Protein AF-0000000066527521 (afdb_homodimer)

Sequence (1326 aa):
MAANWGLRGKSVVALLLACALALVPAVLLGWRAMDDIRTHFGLAYAKNFTLLHRQKILAPVSRELALSRRFAESVVTRDWLLKEDDPARRALFFREAEGYRGDFRDHAYFIIASGSHHYYFNDGRQPYSERPRYTLEAGDPEDAWYFNTLRNSAAYNINVNVDSKLNLTKVWFNLVIRDQGRPIGLAGSGLDLSGFLDDFIIAREPGVTPMIVGDDGAIQAHPDRRLIAYSSAAGGASERHRVFDLLDQPEQRDALREAMRLARAKAGSVHCLWAGLDGRQQLFAVAYIPQLRWYVLTAVDLHAAQVLDNRWLWPLAGTFLLLLVALLLGFAYAVERLLLRPLRSLKRSAKAIAAGRYDTPLPLARQDEIGSLSKAFASMADQVRRHTAELEDKVQERTQALEEANREMAAAQKKIGDSLDYASLIQRAILPDRQLSATLGEHHFILWKPRDVVGGDFYVYREQADGYLIGVVDCAGHGVPGALMTMLARAAIDHAIEAVGSRDPAAILGETDQAMRSMLSQEQIPQALATNMDAGLVWVDRRRRQLAFAGAKISLYASDGEEVQELKGARRAIGDKRRGDYRNIEVPLAPGWTFYLSTDGFLDQAGGEHGFGFGSRRFADMLRDHARQPLPEQAEAFVATLAEYQGEHPQRDDITILSFRFDMAANWGLRGKSVVALLLACALALVPAVLLGWRAMDDIRTHFGLAYAKNFTLLHRQKILAPVSRELALSRRFAESVVTRDWLLKEDDPARRALFFREAEGYRGDFRDHAYFIIASGSHHYYFNDGRQPYSERPRYTLEAGDPEDAWYFNTLRNSAAYNINVNVDSKLNLTKVWFNLVIRDQGRPIGLAGSGLDLSGFLDDFIIAREPGVTPMIVGDDGAIQAHPDRRLIAYSSAAGGASERHRVFDLLDQPEQRDALREAMRLARAKAGSVHCLWAGLDGRQQLFAVAYIPQLRWYVLTAVDLHAAQVLDNRWLWPLAGTFLLLLVALLLGFAYAVERLLLRPLRSLKRSAKAIAAGRYDTPLPLARQDEIGSLSKAFASMADQVRRHTAELEDKVQERTQALEEANREMAAAQKKIGDSLDYASLIQRAILPDRQLSATLGEHHFILWKPRDVVGGDFYVYREQADGYLIGVVDCAGHGVPGALMTMLARAAIDHAIEAVGSRDPAAILGETDQAMRSMLSQEQIPQALATNMDAGLVWVDRRRRQLAFAGAKISLYASDGEEVQELKGARRAIGDKRRGDYRNIEVPLAPGWTFYLSTDGFLDQAGGEHGFGFGSRRFADMLRDHARQPLPEQAEAFVATLAEYQGEHPQRDDITILSFRFD

Structure (mmCIF, N/CA/C/O backbone):
data_AF-0000000066527521-model_v1
#
loop_
_entity.id
_entity.type
_entity.pdbx_description
1 polymer 'HAMP domain-containing protein'
#
loop_
_atom_site.group_PDB
_atom_site.id
_atom_site.type_symbol
_atom_site.label_atom_id
_atom_site.label_alt_id
_atom_site.label_comp_id
_atom_site.label_asym_id
_atom_site.label_entity_id
_atom_site.label_seq_id
_atom_site.pdbx_PDB_ins_code
_atom_site.Cartn_x
_atom_site.Cartn_y
_atom_site.Cartn_z
_atom_site.occupancy
_atom_site.B_iso_or_equiv
_atom_site.auth_seq_id
_atom_site.auth_comp_id
_atom_site.auth_asym_id
_atom_site.auth_atom_id
_atom_site.pdbx_PDB_model_num
ATOM 1 N N . MET A 1 1 ? -23.25 -6.668 -6.555 1 26.27 1 MET A N 1
ATOM 2 C CA . MET A 1 1 ? -22.812 -6.645 -5.16 1 26.27 1 MET A CA 1
ATOM 3 C C . MET A 1 1 ? -21.297 -6.805 -5.062 1 26.27 1 MET A C 1
ATOM 5 O O . MET A 1 1 ? -20.781 -7.906 -5.219 1 26.27 1 MET A O 1
ATOM 9 N N . ALA A 1 2 ? -20.688 -5.848 -5.586 1 41.28 2 ALA A N 1
ATOM 10 C CA . ALA A 1 2 ? -19.234 -5.809 -5.676 1 41.28 2 ALA A CA 1
ATOM 11 C C . ALA A 1 2 ? -18.594 -6.129 -4.328 1 41.28 2 ALA A C 1
ATOM 13 O O . ALA A 1 2 ? -18.797 -5.402 -3.35 1 41.28 2 ALA A O 1
ATOM 14 N N . ALA A 1 3 ? -18.391 -7.305 -4.109 1 44.97 3 ALA A N 1
ATOM 15 C CA . ALA A 1 3 ? -17.859 -7.855 -2.859 1 44.97 3 ALA A CA 1
ATOM 16 C C . ALA A 1 3 ? -16.719 -7 -2.316 1 44.97 3 ALA A C 1
ATOM 18 O O . ALA A 1 3 ? -15.805 -6.641 -3.057 1 44.97 3 ALA A O 1
ATOM 19 N N . ASN A 1 4 ? -16.766 -6.215 -1.485 1 54.5 4 ASN A N 1
ATOM 20 C CA . ASN A 1 4 ? -15.945 -5.344 -0.662 1 54.5 4 ASN A CA 1
ATOM 21 C C . ASN A 1 4 ? -14.656 -6.035 -0.229 1 54.5 4 ASN A C 1
ATOM 23 O O . ASN A 1 4 ? -14.555 -6.512 0.902 1 54.5 4 ASN A O 1
ATOM 27 N N . TRP A 1 5 ? -13.891 -6.637 -1.11 1 66.5 5 TRP A N 1
ATOM 28 C CA . TRP A 1 5 ? -12.734 -7.41 -0.68 1 66.5 5 TRP A CA 1
ATOM 29 C C . TRP A 1 5 ? -11.539 -6.5 -0.427 1 66.5 5 TRP A C 1
ATOM 31 O O . TRP A 1 5 ? -11.375 -5.473 -1.09 1 66.5 5 TRP A O 1
ATOM 41 N N . GLY A 1 6 ? -10.914 -6.578 0.717 1 75.19 6 GLY A N 1
ATOM 42 C CA . GLY A 1 6 ? -9.68 -5.898 1.059 1 75.19 6 GLY A CA 1
ATOM 43 C C . GLY A 1 6 ? -8.547 -6.199 0.092 1 75.19 6 GLY A C 1
ATOM 44 O O . GLY A 1 6 ? -8.719 -6.965 -0.859 1 75.19 6 GLY A O 1
ATOM 45 N N . LEU A 1 7 ? -7.508 -5.461 0.071 1 78.5 7 LEU A N 1
ATOM 46 C CA . LEU A 1 7 ? -6.336 -5.645 -0.781 1 78.5 7 LEU A CA 1
ATOM 47 C C . LEU A 1 7 ? -5.777 -7.055 -0.641 1 78.5 7 LEU A C 1
ATOM 49 O O . LEU A 1 7 ? -5.273 -7.629 -1.61 1 78.5 7 LEU A O 1
ATOM 53 N N . ARG A 1 8 ? -5.969 -7.66 0.519 1 77.81 8 ARG A N 1
ATOM 54 C CA . ARG A 1 8 ? -5.531 -9.039 0.743 1 77.81 8 ARG A CA 1
ATOM 55 C C . ARG A 1 8 ? -6.34 -10.016 -0.102 1 77.81 8 ARG A C 1
ATOM 57 O O . ARG A 1 8 ? -5.773 -10.852 -0.801 1 77.81 8 ARG A O 1
ATOM 64 N N . GLY A 1 9 ? -7.605 -9.891 0.04 1 79 9 GLY A N 1
ATOM 65 C CA . GLY A 1 9 ? -8.477 -10.766 -0.73 1 79 9 GLY A CA 1
ATOM 66 C C . GLY A 1 9 ? -8.281 -10.625 -2.229 1 79 9 GLY A C 1
ATOM 67 O O . GLY A 1 9 ? -8.219 -11.625 -2.945 1 79 9 GLY A O 1
ATOM 68 N N . LYS A 1 10 ? -8.094 -9.461 -2.674 1 77.25 10 LYS A N 1
ATOM 69 C CA . LYS A 1 10 ? -7.898 -9.219 -4.102 1 77.25 10 LYS A CA 1
ATOM 70 C C . LYS A 1 10 ? -6.578 -9.805 -4.586 1 77.25 10 LYS A C 1
ATOM 72 O O . LYS A 1 10 ? -6.5 -10.352 -5.688 1 77.25 10 LYS A O 1
ATOM 77 N N . SER A 1 11 ? -5.598 -9.672 -3.713 1 79.12 11 SER A N 1
ATOM 78 C CA . SER A 1 11 ? -4.293 -10.203 -4.086 1 79.12 11 SER A CA 1
ATOM 79 C C . SER A 1 11 ? -4.309 -11.727 -4.121 1 79.12 11 SER A C 1
ATOM 81 O O . SER A 1 11 ? -3.699 -12.344 -5 1 79.12 11 SER A O 1
ATOM 83 N N . VAL A 1 12 ? -4.996 -12.336 -3.229 1 78.12 12 VAL A N 1
ATOM 84 C CA . VAL A 1 12 ? -5.082 -13.789 -3.178 1 78.12 12 VAL A CA 1
ATOM 85 C C . VAL A 1 12 ? -5.875 -14.305 -4.379 1 78.12 12 VAL A C 1
ATOM 87 O O . VAL A 1 12 ? -5.5 -15.305 -4.996 1 78.12 12 VAL A O 1
ATOM 90 N N . VAL A 1 13 ? -6.867 -13.672 -4.715 1 77.62 13 VAL A N 1
ATOM 91 C CA . VAL A 1 13 ? -7.68 -14.062 -5.867 1 77.62 13 VAL A CA 1
ATOM 92 C C . VAL A 1 13 ? -6.867 -13.898 -7.148 1 77.62 13 VAL A C 1
ATOM 94 O O . VAL A 1 13 ? -6.949 -14.734 -8.055 1 77.62 13 VAL A O 1
ATOM 97 N N . ALA A 1 14 ? -6.105 -12.844 -7.191 1 75.38 14 ALA A N 1
ATOM 98 C CA . ALA A 1 14 ? -5.254 -12.633 -8.359 1 75.38 14 ALA A CA 1
ATOM 99 C C . ALA A 1 14 ? -4.219 -13.742 -8.492 1 75.38 14 ALA A C 1
ATOM 101 O O . ALA A 1 14 ? -3.953 -14.219 -9.594 1 75.38 14 ALA A O 1
ATOM 102 N N . LEU A 1 15 ? -3.701 -14.18 -7.371 1 75.75 15 LEU A N 1
ATOM 103 C CA . LEU A 1 15 ? -2.727 -15.266 -7.387 1 75.75 15 LEU A CA 1
ATOM 104 C C . LEU A 1 15 ? -3.383 -16.578 -7.797 1 75.75 15 LEU A C 1
ATOM 106 O O . LEU A 1 15 ? -2.812 -17.344 -8.578 1 75.75 15 LEU A O 1
ATOM 110 N N . LEU A 1 16 ? -4.531 -16.781 -7.309 1 76.44 16 LEU A N 1
ATOM 111 C CA . LEU A 1 16 ? -5.266 -17.984 -7.652 1 76.44 16 LEU A CA 1
ATOM 112 C C . LEU A 1 16 ? -5.574 -18.031 -9.148 1 76.44 16 LEU A C 1
ATOM 114 O O . LEU A 1 16 ? -5.457 -19.078 -9.781 1 76.44 16 LEU A O 1
ATOM 118 N N . LEU A 1 17 ? -5.918 -16.984 -9.688 1 74.38 17 LEU A N 1
ATOM 119 C CA . LEU A 1 17 ? -6.223 -16.906 -11.109 1 74.38 17 LEU A CA 1
ATOM 120 C C . LEU A 1 17 ? -4.965 -17.109 -11.945 1 74.38 17 LEU A C 1
ATOM 122 O O . LEU A 1 17 ? -5.004 -17.766 -12.984 1 74.38 17 LEU A O 1
ATOM 126 N N . ALA A 1 18 ? -3.898 -16.609 -11.438 1 73.62 18 ALA A N 1
ATOM 127 C CA . ALA A 1 18 ? -2.631 -16.781 -12.141 1 73.62 18 ALA A CA 1
ATOM 128 C C . ALA A 1 18 ? -2.184 -18.234 -12.125 1 73.62 18 ALA A C 1
ATOM 130 O O . ALA A 1 18 ? -1.729 -18.766 -13.141 1 73.62 18 ALA A O 1
ATOM 131 N N . CYS A 1 19 ? -2.35 -18.906 -11.047 1 73.88 19 CYS A N 1
ATOM 132 C CA . CYS A 1 19 ? -1.991 -20.312 -10.914 1 73.88 19 CYS A CA 1
ATOM 133 C C . CYS A 1 19 ? -2.873 -21.188 -11.805 1 73.88 19 CYS A C 1
ATOM 135 O O . CYS A 1 19 ? -2.381 -22.109 -12.469 1 73.88 19 CYS A O 1
ATOM 137 N N . ALA A 1 20 ? -4.098 -20.844 -11.82 1 75.06 20 ALA A N 1
ATOM 138 C CA . ALA A 1 20 ? -5.027 -21.594 -12.648 1 75.06 20 ALA A CA 1
ATOM 139 C C . ALA A 1 20 ? -4.699 -21.422 -14.133 1 75.06 20 ALA A C 1
ATOM 141 O O . ALA A 1 20 ? -4.758 -22.391 -14.898 1 75.06 20 ALA A O 1
ATOM 142 N N . LEU A 1 21 ? -4.297 -20.297 -14.516 1 74.06 21 LEU A N 1
ATOM 143 C CA . LEU A 1 21 ? -3.984 -20 -15.906 1 74.06 21 LEU A CA 1
ATOM 144 C C . LEU A 1 21 ? -2.691 -20.703 -16.328 1 74.06 21 LEU A C 1
ATOM 146 O O . LEU A 1 21 ? -2.508 -21.016 -17.516 1 74.06 21 LEU A O 1
ATOM 150 N N . ALA A 1 22 ? -1.866 -20.969 -15.352 1 72.88 22 ALA A N 1
ATOM 151 C CA . ALA A 1 22 ? -0.614 -21.656 -15.648 1 72.88 22 ALA A CA 1
ATOM 152 C C . ALA A 1 22 ? -0.792 -23.172 -15.562 1 72.88 22 ALA A C 1
ATOM 154 O O . ALA A 1 22 ? -0.297 -23.906 -16.422 1 72.88 22 ALA A O 1
ATOM 155 N N . LEU A 1 23 ? -1.604 -23.641 -14.625 1 75.81 23 LEU A N 1
ATOM 156 C CA . LEU A 1 23 ? -1.688 -25.078 -14.336 1 75.81 23 LEU A CA 1
ATOM 157 C C . LEU A 1 23 ? -2.639 -25.766 -15.305 1 75.81 23 LEU A C 1
ATOM 159 O O . LEU A 1 23 ? -2.391 -26.906 -15.711 1 75.81 23 LEU A O 1
ATOM 163 N N . VAL A 1 24 ? -3.676 -25.109 -15.734 1 75.94 24 VAL A N 1
ATOM 164 C CA . VAL A 1 24 ? -4.691 -25.75 -16.562 1 75.94 24 VAL A CA 1
ATOM 165 C C . VAL A 1 24 ? -4.098 -26.109 -17.922 1 75.94 24 VAL A C 1
ATOM 167 O O . VAL A 1 24 ? -4.176 -27.266 -18.344 1 75.94 24 VAL A O 1
ATOM 170 N N . PRO A 1 25 ? -3.455 -25.203 -18.578 1 73.5 25 PRO A N 1
ATOM 171 C CA . PRO A 1 25 ? -2.848 -25.594 -19.844 1 73.5 25 PRO A CA 1
ATOM 172 C C . PRO A 1 25 ? -1.753 -26.656 -19.672 1 73.5 25 PRO A C 1
ATOM 174 O O . PRO A 1 25 ? -1.599 -27.531 -20.531 1 73.5 25 PRO A O 1
ATOM 177 N N . ALA A 1 26 ? -1.023 -26.656 -18.578 1 73.31 26 ALA A N 1
ATOM 178 C CA . ALA A 1 26 ? 0.029 -27.625 -18.328 1 73.31 26 ALA A CA 1
ATOM 179 C C . ALA A 1 26 ? -0.554 -29.031 -18.156 1 73.31 26 ALA A C 1
ATOM 181 O O . ALA A 1 26 ? -0.012 -30 -18.688 1 73.31 26 ALA A O 1
ATOM 182 N N . VAL A 1 27 ? -1.676 -29.094 -17.516 1 73.56 27 VAL A N 1
ATOM 183 C CA . VAL A 1 27 ? -2.334 -30.391 -17.281 1 73.56 27 VAL A CA 1
ATOM 184 C C . VAL A 1 27 ? -2.91 -30.906 -18.594 1 73.56 27 VAL A C 1
ATOM 186 O O . VAL A 1 27 ? -2.82 -32.094 -18.891 1 73.56 27 VAL A O 1
ATOM 189 N N . LEU A 1 28 ? -3.416 -30.031 -19.422 1 74.12 28 LEU A N 1
ATOM 190 C CA . LEU A 1 28 ? -3.996 -30.438 -20.688 1 74.12 28 LEU A CA 1
ATOM 191 C C . LEU A 1 28 ? -2.918 -30.938 -21.641 1 74.12 28 LEU A C 1
ATOM 193 O O . LEU A 1 28 ? -3.111 -31.938 -22.344 1 74.12 28 LEU A O 1
ATOM 197 N N . LEU A 1 29 ? -1.819 -30.312 -21.562 1 73.69 29 LEU A N 1
ATOM 198 C CA . LEU A 1 29 ? -0.697 -30.719 -22.391 1 73.69 29 LEU A CA 1
ATOM 199 C C . LEU A 1 29 ? -0.146 -32.062 -21.938 1 73.69 29 LEU A C 1
ATOM 201 O O . LEU A 1 29 ? 0.197 -32.906 -22.766 1 73.69 29 LEU A O 1
ATOM 205 N N . GLY A 1 30 ? -0.084 -32.219 -20.688 1 72.81 30 GLY A N 1
ATOM 206 C CA . GLY A 1 30 ? 0.355 -33.469 -20.125 1 72.81 30 GLY A CA 1
ATOM 207 C C . GLY A 1 30 ? -0.561 -34.625 -20.484 1 72.81 30 GLY A C 1
ATOM 208 O O . GLY A 1 30 ? -0.092 -35.719 -20.812 1 72.81 30 GLY A O 1
ATOM 209 N N . TRP A 1 31 ? -1.805 -34.281 -20.5 1 75.06 31 TRP A N 1
ATOM 210 C CA . TRP A 1 31 ? -2.799 -35.312 -20.828 1 75.06 31 TRP A CA 1
ATOM 211 C C . TRP A 1 31 ? -2.689 -35.719 -22.297 1 75.06 31 TRP A C 1
ATOM 213 O O . TRP A 1 31 ? -2.781 -36.906 -22.625 1 75.06 31 TRP A O 1
ATOM 223 N N . ARG A 1 32 ? -2.428 -34.844 -23.172 1 76.25 32 ARG A N 1
ATOM 224 C CA . ARG A 1 32 ? -2.297 -35.156 -24.594 1 76.25 32 ARG A CA 1
ATOM 225 C C . ARG A 1 32 ? -1.033 -35.969 -24.875 1 76.25 32 ARG A C 1
ATOM 227 O O . ARG A 1 32 ? -1.042 -36.875 -25.703 1 76.25 32 ARG A O 1
ATOM 234 N N . ALA A 1 33 ? -0.037 -35.625 -24.188 1 75.31 33 ALA A N 1
ATOM 235 C CA . ALA A 1 33 ? 1.216 -36.344 -24.328 1 75.31 33 ALA A CA 1
ATOM 236 C C . ALA A 1 33 ? 1.055 -37.812 -23.891 1 75.31 33 ALA A C 1
ATOM 238 O O . ALA A 1 33 ? 1.567 -38.719 -24.531 1 75.31 33 ALA A O 1
ATOM 239 N N . MET A 1 34 ? 0.343 -38.031 -22.906 1 76.5 34 MET A N 1
ATOM 240 C CA . MET A 1 34 ? 0.095 -39.375 -22.406 1 76.5 34 MET A CA 1
ATOM 241 C C . MET A 1 34 ? -0.725 -40.188 -23.391 1 76.5 34 MET A C 1
ATOM 243 O O . MET A 1 34 ? -0.452 -41.375 -23.609 1 76.5 34 MET A O 1
ATOM 247 N N . ASP A 1 35 ? -1.622 -39.5 -23.938 1 77.44 35 ASP A N 1
ATOM 248 C CA . ASP A 1 35 ? -2.484 -40.156 -24.891 1 77.44 35 ASP A CA 1
ATOM 249 C C . ASP A 1 35 ? -1.697 -40.594 -26.141 1 77.44 35 ASP A C 1
ATOM 251 O O . ASP A 1 35 ? -1.936 -41.656 -26.703 1 77.44 35 ASP A O 1
ATOM 255 N N . ASP A 1 36 ? -0.802 -39.781 -26.5 1 79.25 36 ASP A N 1
ATOM 256 C CA . ASP A 1 36 ? 0.017 -40.094 -27.672 1 79.25 36 ASP A CA 1
ATOM 257 C C . ASP A 1 36 ? 0.923 -41.281 -27.406 1 79.25 36 ASP A C 1
ATOM 259 O O . ASP A 1 36 ? 1.101 -42.156 -28.281 1 79.25 36 ASP A O 1
ATOM 263 N N . ILE A 1 37 ? 1.413 -41.344 -26.297 1 77.25 37 ILE A N 1
ATOM 264 C CA . ILE A 1 37 ? 2.287 -42.469 -25.922 1 77.25 37 ILE A CA 1
ATOM 265 C C . ILE A 1 37 ? 1.483 -43.75 -25.859 1 77.25 37 ILE A C 1
ATOM 267 O O . ILE A 1 37 ? 1.924 -44.781 -26.375 1 77.25 37 ILE A O 1
ATOM 271 N N . ARG A 1 38 ? 0.371 -43.656 -25.375 1 79.62 38 ARG A N 1
ATOM 272 C CA . ARG A 1 38 ? -0.502 -44.812 -25.281 1 79.62 38 ARG A CA 1
ATOM 273 C C . ARG A 1 38 ? -0.875 -45.344 -26.656 1 79.62 38 ARG A C 1
ATOM 275 O O . ARG A 1 38 ? -0.887 -46.562 -26.875 1 79.62 38 ARG A O 1
ATOM 282 N N . THR A 1 39 ? -1.154 -44.438 -27.484 1 81.81 39 THR A N 1
ATOM 283 C CA . THR A 1 39 ? -1.585 -44.812 -28.828 1 81.81 39 THR A CA 1
ATOM 284 C C . THR A 1 39 ? -0.438 -45.469 -29.594 1 81.81 39 THR A C 1
ATOM 286 O O . THR A 1 39 ? -0.632 -46.469 -30.266 1 81.81 39 THR A O 1
ATOM 289 N N . HIS A 1 40 ? 0.679 -44.875 -29.469 1 80.56 40 HIS A N 1
ATOM 290 C CA . HIS A 1 40 ? 1.82 -45.406 -30.203 1 80.56 40 HIS A CA 1
ATOM 291 C C . HIS A 1 40 ? 2.176 -46.812 -29.734 1 80.56 40 HIS A C 1
ATOM 293 O O . HIS A 1 40 ? 2.271 -47.75 -30.547 1 80.56 40 HIS A O 1
ATOM 299 N N . PHE A 1 41 ? 2.275 -47 -28.5 1 79.88 41 PHE A N 1
ATOM 300 C CA . PHE A 1 41 ? 2.66 -48.312 -27.969 1 79.88 41 PHE A CA 1
ATOM 301 C C . PHE A 1 41 ? 1.497 -49.281 -28.031 1 79.88 41 PHE A C 1
ATOM 303 O O . PHE A 1 41 ? 1.702 -50.5 -28.203 1 79.88 41 PHE A O 1
ATOM 310 N N . GLY A 1 42 ? 0.36 -48.75 -27.922 1 82.38 42 GLY A N 1
ATOM 311 C CA . GLY A 1 42 ? -0.812 -49.594 -28.047 1 82.38 42 GLY A CA 1
ATOM 312 C C . GLY A 1 42 ? -0.939 -50.219 -29.422 1 82.38 42 GLY A C 1
ATOM 313 O O . GLY A 1 42 ? -1.272 -51.406 -29.531 1 82.38 42 GLY A O 1
ATOM 314 N N . LEU A 1 43 ? -0.659 -49.438 -30.406 1 86.81 43 LEU A N 1
ATOM 315 C CA . LEU A 1 43 ? -0.703 -49.938 -31.766 1 86.81 43 LEU A CA 1
ATOM 316 C C . LEU A 1 43 ? 0.33 -51.031 -31.984 1 86.81 43 LEU A C 1
ATOM 318 O O . LEU A 1 43 ? 0.025 -52.062 -32.562 1 86.81 43 LEU A O 1
ATOM 322 N N . ALA A 1 44 ? 1.512 -50.781 -31.516 1 85.06 44 ALA A N 1
ATOM 323 C CA . ALA A 1 44 ? 2.578 -51.75 -31.672 1 85.06 44 ALA A CA 1
ATOM 324 C C . ALA A 1 44 ? 2.242 -53.031 -30.922 1 85.06 44 ALA A C 1
ATOM 326 O O . ALA A 1 44 ? 2.482 -54.156 -31.422 1 85.06 44 ALA A O 1
ATOM 327 N N . TYR A 1 45 ? 1.696 -52.906 -29.812 1 86.88 45 TYR A N 1
ATOM 328 C CA . TYR A 1 45 ? 1.297 -54.062 -29 1 86.88 45 TYR A CA 1
ATOM 329 C C . TYR A 1 45 ? 0.231 -54.875 -29.719 1 86.88 45 TYR A C 1
ATOM 331 O O . TYR A 1 45 ? 0.347 -56.125 -29.812 1 86.88 45 TYR A O 1
ATOM 339 N N . ALA A 1 46 ? -0.777 -54.219 -30.156 1 89.31 46 ALA A N 1
ATOM 340 C CA . ALA A 1 46 ? -1.883 -54.906 -30.812 1 89.31 46 ALA A CA 1
ATOM 341 C C . ALA A 1 46 ? -1.396 -55.656 -32.031 1 89.31 46 ALA A C 1
ATOM 343 O O . ALA A 1 46 ? -1.802 -56.812 -32.281 1 89.31 46 ALA A O 1
ATOM 344 N N . LYS A 1 47 ? -0.571 -55.031 -32.781 1 91.44 47 LYS A N 1
ATOM 345 C CA . LYS A 1 47 ? -0.039 -55.656 -33.969 1 91.44 47 LYS A CA 1
ATOM 346 C C . LYS A 1 47 ? 0.738 -56.938 -33.656 1 91.44 47 LYS A C 1
ATOM 348 O O . LYS A 1 47 ? 0.478 -58 -34.219 1 91.44 47 LYS A O 1
ATOM 353 N N . ASN A 1 48 ? 1.621 -56.844 -32.688 1 89.56 48 ASN A N 1
ATOM 354 C CA . ASN A 1 48 ? 2.465 -57.969 -32.344 1 89.56 48 ASN A CA 1
ATOM 355 C C . ASN A 1 48 ? 1.654 -59.094 -31.688 1 89.56 48 ASN A C 1
ATOM 357 O O . ASN A 1 48 ? 1.901 -60.25 -31.953 1 89.56 48 ASN A O 1
ATOM 361 N N . PHE A 1 49 ? 0.779 -58.719 -30.906 1 90.19 49 PHE A N 1
ATOM 362 C CA . PHE A 1 49 ? -0.069 -59.688 -30.234 1 90.19 49 PHE A CA 1
ATOM 363 C C . PHE A 1 49 ? -0.857 -60.5 -31.266 1 90.19 49 PHE A C 1
ATOM 365 O O . PHE A 1 49 ? -0.917 -61.719 -31.172 1 90.19 49 PHE A O 1
ATOM 372 N N . THR A 1 50 ? -1.4 -59.812 -32.156 1 92.19 50 THR A N 1
ATOM 373 C CA . THR A 1 50 ? -2.213 -60.469 -33.188 1 92.19 50 THR A CA 1
ATOM 374 C C . THR A 1 50 ? -1.356 -61.375 -34.062 1 92.19 50 THR A C 1
ATOM 376 O O . THR A 1 50 ? -1.731 -62.531 -34.312 1 92.19 50 THR A O 1
ATOM 379 N N . LEU A 1 51 ? -0.256 -60.906 -34.438 1 92.81 51 LEU A N 1
ATOM 380 C CA . LEU A 1 51 ? 0.633 -61.719 -35.281 1 92.81 51 LEU A CA 1
ATOM 381 C C . LEU A 1 51 ? 1.145 -62.938 -34.531 1 92.81 51 LEU A C 1
ATOM 383 O O . LEU A 1 51 ? 1.295 -64 -35.094 1 92.81 51 LEU A O 1
ATOM 387 N N . LEU A 1 52 ? 1.449 -62.719 -33.312 1 90 52 LEU A N 1
ATOM 388 C CA . LEU A 1 52 ? 1.912 -63.812 -32.469 1 90 52 LEU A CA 1
ATOM 389 C C . LEU A 1 52 ? 0.879 -64.938 -32.438 1 90 52 LEU A C 1
ATOM 391 O O . LEU A 1 52 ? 1.207 -66.125 -32.688 1 90 52 LEU A O 1
ATOM 395 N N . HIS A 1 53 ? -0.268 -64.625 -32.219 1 89.88 53 HIS A N 1
ATOM 396 C CA . HIS A 1 53 ? -1.294 -65.688 -32.062 1 89.88 53 HIS A CA 1
ATOM 397 C C . HIS A 1 53 ? -1.677 -66.25 -33.438 1 89.88 53 HIS A C 1
ATOM 399 O O . HIS A 1 53 ? -2.023 -67.438 -33.5 1 89.88 53 HIS A O 1
ATOM 405 N N . ARG A 1 54 ? -1.603 -65.438 -34.406 1 91.88 54 ARG A N 1
ATOM 406 C CA . ARG A 1 54 ? -1.73 -66 -35.75 1 91.88 54 ARG A CA 1
ATOM 407 C C . ARG A 1 54 ? -0.7 -67.125 -35.969 1 91.88 54 ARG A C 1
ATOM 409 O O . ARG A 1 54 ? -1.038 -68.188 -36.469 1 91.88 54 ARG A O 1
ATOM 416 N N . GLN A 1 55 ? 0.454 -66.75 -35.594 1 89.25 55 GLN A N 1
ATOM 417 C CA . GLN A 1 55 ? 1.544 -67.75 -35.812 1 89.25 55 GLN A CA 1
ATOM 418 C C . GLN A 1 55 ? 1.373 -68.938 -34.938 1 89.25 55 GLN A C 1
ATOM 420 O O . GLN A 1 55 ? 1.708 -70.062 -35.375 1 89.25 55 GLN A O 1
ATOM 425 N N . LYS A 1 56 ? 0.917 -68.812 -33.812 1 88.69 56 LYS A N 1
ATOM 426 C CA . LYS A 1 56 ? 0.695 -69.938 -32.906 1 88.69 56 LYS A CA 1
ATOM 427 C C . LYS A 1 56 ? -0.327 -70.938 -33.469 1 88.69 56 LYS A C 1
ATOM 429 O O . LYS A 1 56 ? -0.245 -72.125 -33.219 1 88.69 56 LYS A O 1
ATOM 434 N N . ILE A 1 57 ? -1.239 -70.375 -34.188 1 87.12 57 ILE A N 1
ATOM 435 C CA . ILE A 1 57 ? -2.258 -71.25 -34.812 1 87.12 57 ILE A CA 1
ATOM 436 C C . ILE A 1 57 ? -1.72 -71.812 -36.125 1 87.12 57 ILE A C 1
ATOM 438 O O . ILE A 1 57 ? -1.927 -73 -36.406 1 87.12 57 ILE A O 1
ATOM 442 N N . LEU A 1 58 ? -1.031 -71.062 -36.781 1 87.88 58 LEU A N 1
ATOM 443 C CA . LEU A 1 58 ? -0.553 -71.438 -38.125 1 87.88 58 LEU A CA 1
ATOM 444 C C . LEU A 1 58 ? 0.475 -72.562 -38.031 1 87.88 58 LEU A C 1
ATOM 446 O O . LEU A 1 58 ? 0.502 -73.5 -38.844 1 87.88 58 LEU A O 1
ATOM 450 N N . ALA A 1 59 ? 1.232 -72.562 -37.031 1 88.12 59 ALA A N 1
ATOM 451 C CA . ALA A 1 59 ? 2.354 -73.5 -36.906 1 88.12 59 ALA A CA 1
ATOM 452 C C . ALA A 1 59 ? 1.863 -74.938 -36.844 1 88.12 59 ALA A C 1
ATOM 454 O O . ALA A 1 59 ? 2.234 -75.812 -37.688 1 88.12 59 ALA A O 1
ATOM 455 N N . PRO A 1 60 ? 1.014 -75.312 -35.969 1 87.44 60 PRO A N 1
ATOM 456 C CA . PRO A 1 60 ? 0.532 -76.688 -35.906 1 87.44 60 PRO A CA 1
ATOM 457 C C . PRO A 1 60 ? -0.274 -77.062 -37.156 1 87.44 60 PRO A C 1
ATOM 459 O O . PRO A 1 60 ? -0.228 -78.188 -37.594 1 87.44 60 PRO A O 1
ATOM 462 N N . VAL A 1 61 ? -0.972 -76.188 -37.719 1 88 61 VAL A N 1
ATOM 463 C CA . VAL A 1 61 ? -1.772 -76.438 -38.906 1 88 61 VAL A CA 1
ATOM 464 C C . VAL A 1 61 ? -0.855 -76.75 -40.094 1 88 61 VAL A C 1
ATOM 466 O O . VAL A 1 61 ? -1.092 -77.688 -40.844 1 88 61 VAL A O 1
ATOM 469 N N . SER A 1 62 ? 0.122 -76 -40.188 1 88.88 62 SER A N 1
ATOM 470 C CA . SER A 1 62 ? 1.063 -76.188 -41.281 1 88.88 62 SER A CA 1
ATOM 471 C C . SER A 1 62 ? 1.785 -77.562 -41.156 1 88.88 62 SER A C 1
ATOM 473 O O . SER A 1 62 ? 1.973 -78.25 -42.156 1 88.88 62 SER A O 1
ATOM 475 N N . ARG A 1 63 ? 2.174 -77.812 -40.031 1 91.06 63 ARG A N 1
ATOM 476 C CA . ARG A 1 63 ? 2.848 -79.125 -39.75 1 91.06 63 ARG A CA 1
ATOM 477 C C . ARG A 1 63 ? 1.94 -80.25 -40.094 1 91.06 63 ARG A C 1
ATOM 479 O O . ARG A 1 63 ? 2.346 -81.188 -40.812 1 91.06 63 ARG A O 1
ATOM 486 N N . GLU A 1 64 ? 0.752 -80.188 -39.594 1 91.56 64 GLU A N 1
ATOM 487 C CA . GLU A 1 64 ? -0.2 -81.312 -39.812 1 91.56 64 GLU A CA 1
ATOM 488 C C . GLU A 1 64 ? -0.544 -81.438 -41.312 1 91.56 64 GLU A C 1
ATOM 490 O O . GLU A 1 64 ? -0.705 -82.562 -41.812 1 91.56 64 GLU A O 1
ATOM 495 N N . LEU A 1 65 ? -0.676 -80.375 -41.938 1 89.75 65 LEU A N 1
ATOM 496 C CA . LEU A 1 65 ? -0.987 -80.438 -43.344 1 89.75 65 LEU A CA 1
ATOM 497 C C . LEU A 1 65 ? 0.143 -81.062 -44.156 1 89.75 65 LEU A C 1
ATOM 499 O O . LEU A 1 65 ? -0.108 -81.875 -45.062 1 89.75 65 LEU A O 1
ATOM 503 N N . ALA A 1 66 ? 1.303 -80.75 -43.812 1 90.94 66 ALA A N 1
ATOM 504 C CA . ALA A 1 66 ? 2.451 -81.312 -44.531 1 90.94 66 ALA A CA 1
ATOM 505 C C . ALA A 1 66 ? 2.502 -82.812 -44.344 1 90.94 66 ALA A C 1
ATOM 507 O O . ALA A 1 66 ? 2.717 -83.562 -45.312 1 90.94 66 ALA A O 1
ATOM 508 N N . LEU A 1 67 ? 2.297 -83.25 -43.188 1 94.12 67 LEU A N 1
ATOM 509 C CA . LEU A 1 67 ? 2.295 -84.688 -42.906 1 94.12 67 LEU A CA 1
ATOM 510 C C . LEU A 1 67 ? 1.14 -85.375 -43.625 1 94.12 67 LEU A C 1
ATOM 512 O O . LEU A 1 67 ? 1.312 -86.438 -44.188 1 94.12 67 LEU A O 1
ATOM 516 N N . SER A 1 68 ? 0.027 -84.75 -43.625 1 93.5 68 SER A N 1
ATOM 517 C CA . SER A 1 68 ? -1.144 -85.312 -44.312 1 93.5 68 SER A CA 1
ATOM 518 C C . SER A 1 68 ? -0.931 -85.438 -45.812 1 93.5 68 SER A C 1
ATOM 520 O O . SER A 1 68 ? -1.336 -86.375 -46.438 1 93.5 68 SER A O 1
ATOM 522 N N . ARG A 1 69 ? -0.345 -84.438 -46.25 1 92.69 69 ARG A N 1
ATOM 523 C CA . ARG A 1 69 ? -0.051 -84.438 -47.688 1 92.69 69 ARG A CA 1
ATOM 524 C C . ARG A 1 69 ? 0.888 -85.562 -48.062 1 92.69 69 ARG A C 1
ATOM 526 O O . ARG A 1 69 ? 0.659 -86.312 -49.031 1 92.69 69 ARG A O 1
ATOM 533 N N . ARG A 1 70 ? 1.882 -85.688 -47.25 1 93.94 70 ARG A N 1
ATOM 534 C CA . ARG A 1 70 ? 2.828 -86.75 -47.5 1 93.94 70 ARG A CA 1
ATOM 535 C C . ARG A 1 70 ? 2.164 -88.125 -47.312 1 93.94 70 ARG A C 1
ATOM 537 O O . ARG A 1 70 ? 2.418 -89.062 -48.062 1 93.94 70 ARG A O 1
ATOM 544 N N . PHE A 1 71 ? 1.328 -88.25 -46.406 1 95.25 71 PHE A N 1
ATOM 545 C CA . PHE A 1 71 ? 0.582 -89.5 -46.156 1 95.25 71 PHE A CA 1
ATOM 546 C C . PHE A 1 71 ? -0.269 -89.875 -47.344 1 95.25 71 PHE A C 1
ATOM 548 O O . PHE A 1 71 ? -0.243 -91 -47.812 1 95.25 71 PHE A O 1
ATOM 555 N N . ALA A 1 72 ? -0.914 -88.938 -47.906 1 94.06 72 ALA A N 1
ATOM 556 C CA . ALA A 1 72 ? -1.814 -89.125 -49.031 1 94.06 72 ALA A CA 1
ATOM 557 C C . ALA A 1 72 ? -1.034 -89.438 -50.312 1 94.06 72 ALA A C 1
ATOM 559 O O . ALA A 1 72 ? -1.437 -90.312 -51.094 1 94.06 72 ALA A O 1
ATOM 560 N N . GLU A 1 73 ? 0.057 -88.812 -50.406 1 93.38 73 GLU A N 1
ATOM 561 C CA . GLU A 1 73 ? 0.785 -88.875 -51.656 1 93.38 73 GLU A CA 1
ATOM 562 C C . GLU A 1 73 ? 1.882 -89.938 -51.594 1 93.38 73 GLU A C 1
ATOM 564 O O . GLU A 1 73 ? 2.625 -90.188 -52.562 1 93.38 73 GLU A O 1
ATOM 569 N N . SER A 1 74 ? 1.975 -90.562 -50.5 1 95 74 SER A N 1
ATOM 570 C CA . SER A 1 74 ? 2.99 -91.562 -50.344 1 95 74 SER A CA 1
ATOM 571 C C . SER A 1 74 ? 2.805 -92.688 -51.375 1 95 74 SER A C 1
ATOM 573 O O . SER A 1 74 ? 1.676 -93 -51.75 1 95 74 SER A O 1
ATOM 575 N N . VAL A 1 75 ? 3.871 -93.375 -51.812 1 94.31 75 VAL A N 1
ATOM 576 C CA . VAL A 1 75 ? 3.852 -94.438 -52.844 1 94.31 75 VAL A CA 1
ATOM 577 C C . VAL A 1 75 ? 3.117 -95.625 -52.312 1 94.31 75 VAL A C 1
ATOM 579 O O . VAL A 1 75 ? 2.379 -96.312 -53.062 1 94.31 75 VAL A O 1
ATOM 582 N N . VAL A 1 76 ? 3.314 -95.938 -51.094 1 94.88 76 VAL A N 1
ATOM 583 C CA . VAL A 1 76 ? 2.695 -97.062 -50.469 1 94.88 76 VAL A CA 1
ATOM 584 C C . VAL A 1 76 ? 1.179 -96.875 -50.469 1 94.88 76 VAL A C 1
ATOM 586 O O . VAL A 1 76 ? 0.438 -97.875 -50.719 1 94.88 76 VAL A O 1
ATOM 589 N N . THR A 1 77 ? 0.777 -95.75 -50.188 1 95.75 77 THR A N 1
ATOM 590 C CA . THR A 1 77 ? -0.649 -95.438 -50.188 1 95.75 77 THR A CA 1
ATOM 591 C C . THR A 1 77 ? -1.248 -95.562 -51.562 1 95.75 77 THR A C 1
ATOM 593 O O . THR A 1 77 ? -2.258 -96.188 -51.781 1 95.75 77 THR A O 1
ATOM 596 N N . ARG A 1 78 ? -0.668 -94.938 -52.469 1 94.88 78 ARG A N 1
ATOM 597 C CA . ARG A 1 78 ? -1.161 -94.875 -53.844 1 94.88 78 ARG A CA 1
ATOM 598 C C . ARG A 1 78 ? -1.18 -96.312 -54.438 1 94.88 78 ARG A C 1
ATOM 600 O O . ARG A 1 78 ? -2.152 -96.688 -55.094 1 94.88 78 ARG A O 1
ATOM 607 N N . ASP A 1 79 ? -0.052 -97.062 -54.25 1 95 79 ASP A N 1
ATOM 608 C CA . ASP A 1 79 ? 0.055 -98.438 -54.781 1 95 79 ASP A CA 1
ATOM 609 C C . ASP A 1 79 ? -1.056 -99.312 -54.25 1 95 79 ASP A C 1
ATOM 611 O O . ASP A 1 79 ? -1.61 -100.125 -54.969 1 95 79 ASP A O 1
ATOM 615 N N . TRP A 1 80 ? -1.338 -99.188 -53.031 1 95.88 80 TRP A N 1
ATOM 616 C CA . TRP A 1 80 ? -2.395 -100 -52.438 1 95.88 80 TRP A CA 1
ATOM 617 C C . TRP A 1 80 ? -3.762 -99.625 -52.969 1 95.88 80 TRP A C 1
ATOM 619 O O . TRP A 1 80 ? -4.574 -100.438 -53.312 1 95.88 80 TRP A O 1
ATOM 629 N N . LEU A 1 81 ? -4.039 -98.312 -53.156 1 95.38 81 LEU A N 1
ATOM 630 C CA . LEU A 1 81 ? -5.328 -97.875 -53.625 1 95.38 81 LEU A CA 1
ATOM 631 C C . LEU A 1 81 ? -5.586 -98.312 -55.062 1 95.38 81 LEU A C 1
ATOM 633 O O . LEU A 1 81 ? -6.734 -98.5 -55.469 1 95.38 81 LEU A O 1
ATOM 637 N N . LEU A 1 82 ? -4.523 -98.375 -55.781 1 93.88 82 LEU A N 1
ATOM 638 C CA . LEU A 1 82 ? -4.66 -98.812 -57.156 1 93.88 82 LEU A CA 1
ATOM 639 C C . LEU A 1 82 ? -4.988 -100.312 -57.25 1 93.88 82 LEU A C 1
ATOM 641 O O . LEU A 1 82 ? -5.629 -100.75 -58.188 1 93.88 82 LEU A O 1
ATOM 645 N N . LYS A 1 83 ? -4.465 -101.062 -56.281 1 94 83 LYS A N 1
ATOM 646 C CA . LYS A 1 83 ? -4.777 -102.5 -56.156 1 94 83 LYS A CA 1
ATOM 647 C C . LYS A 1 83 ? -5.188 -102.875 -54.719 1 94 83 LYS A C 1
ATOM 649 O O . LYS A 1 83 ? -4.469 -103.562 -54.031 1 94 83 LYS A O 1
ATOM 654 N N . GLU A 1 84 ? -6.355 -102.625 -54.375 1 92.56 84 GLU A N 1
ATOM 655 C CA . GLU A 1 84 ? -6.848 -102.688 -53 1 92.56 84 GLU A CA 1
ATOM 656 C C . GLU A 1 84 ? -6.895 -104.125 -52.5 1 92.56 84 GLU A C 1
ATOM 658 O O . GLU A 1 84 ? -6.754 -104.375 -51.281 1 92.56 84 GLU A O 1
ATOM 663 N N . ASP A 1 85 ? -7.055 -105.062 -53.406 1 91.25 85 ASP A N 1
ATOM 664 C CA . ASP A 1 85 ? -7.254 -106.438 -53 1 91.25 85 ASP A CA 1
ATOM 665 C C . ASP A 1 85 ? -5.918 -107.188 -52.844 1 91.25 85 ASP A C 1
ATOM 667 O O . ASP A 1 85 ? -5.879 -108.312 -52.375 1 91.25 85 ASP A O 1
ATOM 671 N N . ASP A 1 86 ? -4.805 -106.562 -53.156 1 94.06 86 ASP A N 1
ATOM 672 C CA . ASP A 1 86 ? -3.486 -107.188 -53 1 94.06 86 ASP A CA 1
ATOM 673 C C . ASP A 1 86 ? -3.053 -107.188 -51.562 1 94.06 86 ASP A C 1
ATOM 675 O O . ASP A 1 86 ? -2.836 -106.188 -50.938 1 94.06 86 ASP A O 1
ATOM 679 N N . PRO A 1 87 ? -2.881 -108.375 -50.969 1 94.12 87 PRO A N 1
ATOM 680 C CA . PRO A 1 87 ? -2.6 -108.438 -49.531 1 94.12 87 PRO A CA 1
ATOM 681 C C . PRO A 1 87 ? -1.234 -107.875 -49.156 1 94.12 87 PRO A C 1
ATOM 683 O O . PRO A 1 87 ? -1.07 -107.312 -48.062 1 94.12 87 PRO A O 1
ATOM 686 N N . ALA A 1 88 ? -0.276 -108 -50 1 93.25 88 ALA A N 1
ATOM 687 C CA . ALA A 1 88 ? 1.065 -107.5 -49.719 1 93.25 88 ALA A CA 1
ATOM 688 C C . ALA A 1 88 ? 1.082 -106 -49.656 1 93.25 88 ALA A C 1
ATOM 690 O O . ALA A 1 88 ? 1.669 -105.375 -48.75 1 93.25 88 ALA A O 1
ATOM 691 N N . ARG A 1 89 ? 0.471 -105.375 -50.625 1 94.38 89 ARG A N 1
ATOM 692 C CA . ARG A 1 89 ? 0.397 -103.938 -50.688 1 94.38 89 ARG A CA 1
ATOM 693 C C . ARG A 1 89 ? -0.42 -103.375 -49.5 1 94.38 89 ARG A C 1
ATOM 695 O O . ARG A 1 89 ? -0.087 -102.375 -48.938 1 94.38 89 ARG A O 1
ATOM 702 N N . ARG A 1 90 ? -1.403 -104.062 -49.188 1 95.38 90 ARG A N 1
ATOM 703 C CA . ARG A 1 90 ? -2.24 -103.688 -48.031 1 95.38 90 ARG A CA 1
ATOM 704 C C . ARG A 1 90 ? -1.452 -103.75 -46.75 1 95.38 90 ARG A C 1
ATOM 706 O O . ARG A 1 90 ? -1.512 -102.812 -45.938 1 95.38 90 ARG A O 1
ATOM 713 N N . ALA A 1 91 ? -0.789 -104.875 -46.562 1 94.75 91 ALA A N 1
ATOM 714 C CA . ALA A 1 91 ? 0.001 -105 -45.344 1 94.75 91 ALA A CA 1
ATOM 715 C C . ALA A 1 91 ? 1.052 -103.875 -45.25 1 94.75 91 ALA A C 1
ATOM 717 O O . ALA A 1 91 ? 1.289 -103.375 -44.156 1 94.75 91 ALA A O 1
ATOM 718 N N . LEU A 1 92 ? 1.662 -103.562 -46.344 1 94.12 92 LEU A N 1
ATOM 719 C CA . LEU A 1 92 ? 2.676 -102.5 -46.375 1 94.12 92 LEU A CA 1
ATOM 720 C C . LEU A 1 92 ? 2.059 -101.188 -46.062 1 94.12 92 LEU A C 1
ATOM 722 O O . LEU A 1 92 ? 2.643 -100.375 -45.312 1 94.12 92 LEU A O 1
ATOM 726 N N . PHE A 1 93 ? 0.933 -100.812 -46.469 1 94.38 93 PHE A N 1
ATOM 727 C CA . PHE A 1 93 ? 0.238 -99.562 -46.25 1 94.38 93 PHE A CA 1
ATOM 728 C C . PHE A 1 93 ? -0.092 -99.438 -44.781 1 94.38 93 PHE A C 1
ATOM 730 O O . PHE A 1 93 ? 0.194 -98.375 -44.188 1 94.38 93 PHE A O 1
ATOM 737 N N . PHE A 1 94 ? -0.706 -100.438 -44.25 1 96.12 94 PHE A N 1
ATOM 738 C CA . PHE A 1 94 ? -1.165 -100.312 -42.875 1 96.12 94 PHE A CA 1
ATOM 739 C C . PHE A 1 94 ? 0.017 -100.188 -41.938 1 96.12 94 PHE A C 1
ATOM 741 O O . PHE A 1 94 ? -0.058 -99.5 -40.906 1 96.12 94 PHE A O 1
ATOM 748 N N . ARG A 1 95 ? 1.105 -100.812 -42.25 1 94.81 95 ARG A N 1
ATOM 749 C CA . ARG A 1 95 ? 2.314 -100.625 -41.438 1 94.81 95 ARG A CA 1
ATOM 750 C C . ARG A 1 95 ? 2.824 -99.188 -41.5 1 94.81 95 ARG A C 1
ATOM 752 O O . ARG A 1 95 ? 3.201 -98.625 -40.5 1 94.81 95 ARG A O 1
ATOM 759 N N . GLU A 1 96 ? 2.854 -98.688 -42.688 1 95.38 96 GLU A N 1
ATOM 760 C CA . GLU A 1 96 ? 3.277 -97.25 -42.844 1 95.38 96 GLU A CA 1
ATOM 761 C C . GLU A 1 96 ? 2.291 -96.312 -42.188 1 95.38 96 GLU A C 1
ATOM 763 O O . GLU A 1 96 ? 2.697 -95.312 -41.562 1 95.38 96 GLU A O 1
ATOM 768 N N . ALA A 1 97 ? 1.053 -96.562 -42.344 1 96.06 97 ALA A N 1
ATOM 769 C CA . ALA A 1 97 ? 0.009 -95.688 -41.812 1 96.06 97 ALA A CA 1
ATOM 770 C C . ALA A 1 97 ? 0.123 -95.562 -40.281 1 96.06 97 ALA A C 1
ATOM 772 O O . ALA A 1 97 ? -0.151 -94.562 -39.688 1 96.06 97 ALA A O 1
ATOM 773 N N . GLU A 1 98 ? 0.504 -96.625 -39.656 1 94.62 98 GLU A N 1
ATOM 774 C CA . GLU A 1 98 ? 0.686 -96.625 -38.219 1 94.62 98 GLU A CA 1
ATOM 775 C C . GLU A 1 98 ? 1.849 -95.75 -37.812 1 94.62 98 GLU A C 1
ATOM 777 O O . GLU A 1 98 ? 1.825 -95.125 -36.75 1 94.62 98 GLU A O 1
ATOM 782 N N . GLY A 1 99 ? 2.881 -95.625 -38.594 1 93.25 99 GLY A N 1
ATOM 783 C CA . GLY A 1 99 ? 3.938 -94.688 -38.375 1 93.25 99 GLY A CA 1
ATOM 784 C C . GLY A 1 99 ? 3.445 -93.25 -38.406 1 93.25 99 GLY A C 1
ATOM 785 O O . GLY A 1 99 ? 3.777 -92.438 -37.531 1 93.25 99 GLY A O 1
ATOM 786 N N . TYR A 1 100 ? 2.635 -93 -39.438 1 95.69 100 TYR A N 1
ATOM 787 C CA . TYR A 1 100 ? 2.047 -91.625 -39.562 1 95.69 100 TYR A CA 1
ATOM 788 C C . TYR A 1 100 ? 1.141 -91.375 -38.344 1 95.69 100 TYR A C 1
ATOM 790 O O . TYR A 1 100 ? 1.104 -90.25 -37.844 1 95.69 100 TYR A O 1
ATOM 798 N N . ARG A 1 101 ? 0.37 -92.312 -37.906 1 94.56 101 ARG A N 1
ATOM 799 C CA . ARG A 1 101 ? -0.499 -92.125 -36.75 1 94.56 101 ARG A CA 1
ATOM 800 C C . ARG A 1 101 ? 0.293 -91.625 -35.531 1 94.56 101 ARG A C 1
ATOM 802 O O . ARG A 1 101 ? -0.157 -90.75 -34.812 1 94.56 101 ARG A O 1
ATOM 809 N N . GLY A 1 102 ? 1.445 -92.188 -35.281 1 92.38 102 GLY A N 1
ATOM 810 C CA . GLY A 1 102 ? 2.307 -91.75 -34.219 1 92.38 102 GLY A CA 1
ATOM 811 C C . GLY A 1 102 ? 2.824 -90.312 -34.375 1 92.38 102 GLY A C 1
ATOM 812 O O . GLY A 1 102 ? 3.055 -89.625 -33.375 1 92.38 102 GLY A O 1
ATOM 813 N N . ASP A 1 103 ? 3.002 -89.938 -35.562 1 92.06 103 ASP A N 1
ATOM 814 C CA . ASP A 1 103 ? 3.596 -88.625 -35.844 1 92.06 103 ASP A CA 1
ATOM 815 C C . ASP A 1 103 ? 2.535 -87.562 -35.844 1 92.06 103 ASP A C 1
ATOM 817 O O . ASP A 1 103 ? 2.838 -86.375 -35.531 1 92.06 103 ASP A O 1
ATOM 821 N N . PHE A 1 104 ? 1.322 -87.875 -36.25 1 93 104 PHE A N 1
ATOM 822 C CA . PHE A 1 104 ? 0.24 -86.875 -36.188 1 93 104 PHE A CA 1
ATOM 823 C C . PHE A 1 104 ? -0.009 -86.438 -34.75 1 93 104 PHE A C 1
ATOM 825 O O . PHE A 1 104 ? 0.135 -87.25 -33.844 1 93 104 PHE A O 1
ATOM 832 N N . ARG A 1 105 ? -0.335 -85.25 -34.562 1 88.62 105 ARG A N 1
ATOM 833 C CA . ARG A 1 105 ? -0.507 -84.688 -33.25 1 88.62 105 ARG A CA 1
ATOM 834 C C . ARG A 1 105 ? -1.644 -85.375 -32.5 1 88.62 105 ARG A C 1
ATOM 836 O O . ARG A 1 105 ? -1.52 -85.688 -31.297 1 88.62 105 ARG A O 1
ATOM 843 N N . ASP A 1 106 ? -2.711 -85.625 -33.156 1 87.44 106 ASP A N 1
ATOM 844 C CA . ASP A 1 106 ? -3.855 -86.25 -32.5 1 87.44 106 ASP A CA 1
ATOM 845 C C . ASP A 1 106 ? -3.779 -87.75 -32.656 1 87.44 106 ASP A C 1
ATOM 847 O O . ASP A 1 106 ? -4.73 -88.5 -32.312 1 87.44 106 ASP A O 1
ATOM 851 N N . HIS A 1 107 ? -2.814 -88.25 -33.281 1 91.5 107 HIS A N 1
ATOM 852 C CA . HIS A 1 107 ? -2.553 -89.688 -33.438 1 91.5 107 HIS A CA 1
ATOM 853 C C . HIS A 1 107 ? -3.719 -90.375 -34.125 1 91.5 107 HIS A C 1
ATOM 855 O O . HIS A 1 107 ? -4.195 -91.375 -33.656 1 91.5 107 HIS A O 1
ATOM 861 N N . ALA A 1 108 ? -4.117 -89.75 -35.156 1 92.38 108 ALA A N 1
ATOM 862 C CA . ALA A 1 108 ? -5.23 -90.312 -35.938 1 92.38 108 ALA A CA 1
ATOM 863 C C . ALA A 1 108 ? -5.035 -90.062 -37.438 1 92.38 108 ALA A C 1
ATOM 865 O O . ALA A 1 108 ? -4.484 -89.062 -37.844 1 92.38 108 ALA A O 1
ATOM 866 N N . TYR A 1 109 ? -5.496 -91.062 -38.219 1 94.62 109 TYR A N 1
ATOM 867 C CA . TYR A 1 109 ? -5.539 -90.938 -39.656 1 94.62 109 TYR A CA 1
ATOM 868 C C . TYR A 1 109 ? -6.77 -91.625 -40.25 1 94.62 109 TYR A C 1
ATOM 870 O O . TYR A 1 109 ? -7.391 -92.438 -39.594 1 94.62 109 TYR A O 1
ATOM 878 N N . PHE A 1 110 ? -7.164 -91.188 -41.406 1 93.5 110 PHE A N 1
ATOM 879 C CA . PHE A 1 110 ? -8.242 -91.875 -42.125 1 93.5 110 PHE A CA 1
ATOM 880 C C . PHE A 1 110 ? -7.914 -91.938 -43.625 1 93.5 110 PHE A C 1
ATOM 882 O O . PHE A 1 110 ? -7.109 -91.188 -44.125 1 93.5 110 PHE A O 1
ATOM 889 N N . ILE A 1 111 ? -8.438 -92.875 -44.219 1 95.38 111 ILE A N 1
ATOM 890 C CA . ILE A 1 111 ? -8.258 -93 -45.656 1 95.38 111 ILE A CA 1
ATOM 891 C C . ILE A 1 111 ? -9.492 -93.688 -46.281 1 95.38 111 ILE A C 1
ATOM 893 O O . ILE A 1 111 ? -10.109 -94.562 -45.625 1 95.38 111 ILE A O 1
ATOM 897 N N . ILE A 1 112 ? -9.836 -93.312 -47.406 1 94.75 112 ILE A N 1
ATOM 898 C CA . ILE A 1 112 ? -10.977 -93.812 -48.156 1 94.75 112 ILE A CA 1
ATOM 899 C C . ILE A 1 112 ? -10.531 -94.312 -49.531 1 94.75 112 ILE A C 1
ATOM 901 O O . ILE A 1 112 ? -9.922 -93.5 -50.281 1 94.75 112 ILE A O 1
ATOM 905 N N . ALA A 1 113 ? -10.812 -95.5 -49.875 1 95.31 113 ALA A N 1
ATOM 906 C CA . ALA A 1 113 ? -10.523 -96 -51.188 1 95.31 113 ALA A CA 1
ATOM 907 C C . ALA A 1 113 ? -11.68 -95.688 -52.156 1 95.31 113 ALA A C 1
ATOM 909 O O . ALA A 1 113 ? -12.82 -96.125 -51.906 1 95.31 113 ALA A O 1
ATOM 910 N N . SER A 1 114 ? -11.461 -95.125 -53.188 1 91.5 114 SER A N 1
ATOM 911 C CA . SER A 1 114 ? -12.516 -94.688 -54.125 1 91.5 114 SER A CA 1
ATOM 912 C C . SER A 1 114 ? -13.164 -95.875 -54.812 1 91.5 114 SER A C 1
ATOM 914 O O . SER A 1 114 ? -14.336 -95.812 -55.188 1 91.5 114 SER A O 1
ATOM 916 N N . GLY A 1 115 ? -12.406 -96.875 -55.062 1 88.88 115 GLY A N 1
ATOM 917 C CA . GLY A 1 115 ? -12.938 -98.062 -55.688 1 88.88 115 GLY A CA 1
ATOM 918 C C . GLY A 1 115 ? -14.016 -98.75 -54.875 1 88.88 115 GLY A C 1
ATOM 919 O O . GLY A 1 115 ? -15.125 -99 -55.375 1 88.88 115 GLY A O 1
ATOM 920 N N . SER A 1 116 ? -13.805 -99.125 -53.656 1 93.25 116 SER A N 1
ATOM 921 C CA . SER A 1 116 ? -14.711 -99.875 -52.781 1 93.25 116 SER A CA 1
ATOM 922 C C . SER A 1 116 ? -15.539 -98.875 -51.938 1 93.25 116 SER A C 1
ATOM 924 O O . SER A 1 116 ? -16.547 -99.312 -51.344 1 93.25 116 SER A O 1
ATOM 926 N N . HIS A 1 117 ? -15.117 -97.625 -51.781 1 94.25 117 HIS A N 1
ATOM 927 C CA . HIS A 1 117 ? -15.727 -96.625 -50.906 1 94.25 117 HIS A CA 1
ATOM 928 C C . HIS A 1 117 ? -15.609 -97 -49.438 1 94.25 117 HIS A C 1
ATOM 930 O O . HIS A 1 117 ? -16.422 -96.562 -48.594 1 94.25 117 HIS A O 1
ATOM 936 N N . HIS A 1 118 ? -14.641 -97.875 -49.125 1 93.88 118 HIS A N 1
ATOM 937 C CA . HIS A 1 118 ? -14.391 -98.312 -47.75 1 93.88 118 HIS A CA 1
ATOM 938 C C . HIS A 1 118 ? -13.672 -97.188 -47 1 93.88 118 HIS A C 1
ATOM 940 O O . HIS A 1 118 ? -12.703 -96.625 -47.5 1 93.88 118 HIS A O 1
ATOM 946 N N . TYR A 1 119 ? -14.156 -96.938 -45.844 1 94.38 119 TYR A N 1
ATOM 947 C CA . TYR A 1 119 ? -13.57 -95.938 -44.938 1 94.38 119 TYR A CA 1
ATOM 948 C C . TYR A 1 119 ? -12.75 -96.625 -43.844 1 94.38 119 TYR A C 1
ATOM 950 O O . TYR A 1 119 ? -13.289 -97.312 -43 1 94.38 119 TYR A O 1
ATOM 958 N N . TYR A 1 120 ? -11.438 -96.375 -43.875 1 94.81 120 TYR A N 1
ATOM 959 C CA . TYR A 1 120 ? -10.516 -96.875 -42.844 1 94.81 120 TYR A CA 1
ATOM 960 C C . TYR A 1 120 ? -10.125 -95.812 -41.875 1 94.81 120 TYR A C 1
ATOM 962 O O . TYR A 1 120 ? -9.836 -94.688 -42.281 1 94.81 120 TYR A O 1
ATOM 970 N N . PHE A 1 121 ? -10.18 -96.062 -40.625 1 93.25 121 PHE A N 1
ATOM 971 C CA . PHE A 1 121 ? -9.906 -95.062 -39.594 1 93.25 121 PHE A CA 1
ATOM 972 C C . PHE A 1 121 ? -9.242 -95.688 -38.375 1 93.25 121 PHE A C 1
ATOM 974 O O . PHE A 1 121 ? -9.711 -96.75 -37.875 1 93.25 121 PHE A O 1
ATOM 981 N N . ASN A 1 122 ? -8.188 -95.188 -37.906 1 93.69 122 ASN A N 1
ATOM 982 C CA . ASN A 1 122 ? -7.504 -95.562 -36.656 1 93.69 122 ASN A CA 1
ATOM 983 C C . ASN A 1 122 ? -7.082 -94.312 -35.875 1 93.69 122 ASN A C 1
ATOM 985 O O . ASN A 1 122 ? -6.438 -93.438 -36.406 1 93.69 122 ASN A O 1
ATOM 989 N N . ASP A 1 123 ? -7.609 -94.125 -34.625 1 86.12 123 ASP A N 1
ATOM 990 C CA . ASP A 1 123 ? -7.293 -92.938 -33.781 1 86.12 123 ASP A CA 1
ATOM 991 C C . ASP A 1 123 ? -6.836 -93.438 -32.406 1 86.12 123 ASP A C 1
ATOM 993 O O . ASP A 1 123 ? -7.008 -94.625 -32.031 1 86.12 123 ASP A O 1
ATOM 997 N N . GLY A 1 124 ? -5.832 -93.688 -31.844 1 78.12 124 GLY A N 1
ATOM 998 C CA . GLY A 1 124 ? -5.27 -94.188 -30.578 1 78.12 124 GLY A CA 1
ATOM 999 C C . GLY A 1 124 ? -6.324 -94.562 -29.562 1 78.12 124 GLY A C 1
ATOM 1000 O O . GLY A 1 124 ? -6.016 -95.188 -28.547 1 78.12 124 GLY A O 1
ATOM 1001 N N . ARG A 1 125 ? -7.648 -94.312 -29.688 1 83.88 125 ARG A N 1
ATOM 1002 C CA . ARG A 1 125 ? -8.711 -94.562 -28.719 1 83.88 125 ARG A CA 1
ATOM 1003 C C . ARG A 1 125 ? -9.453 -95.875 -29.047 1 83.88 125 ARG A C 1
ATOM 1005 O O . ARG A 1 125 ? -9.977 -96.562 -28.156 1 83.88 125 ARG A O 1
ATOM 1012 N N . GLN A 1 126 ? -9.523 -96.125 -30.266 1 83.88 126 GLN A N 1
ATOM 1013 C CA . GLN A 1 126 ? -10.164 -97.375 -30.688 1 83.88 126 GLN A CA 1
ATOM 1014 C C . GLN A 1 126 ? -9.133 -98.438 -31 1 83.88 126 GLN A C 1
ATOM 1016 O O . GLN A 1 126 ? -7.965 -98.125 -31.266 1 83.88 126 GLN A O 1
ATOM 1021 N N . PRO A 1 127 ? -9.555 -99.688 -30.844 1 88.81 127 PRO A N 1
ATOM 1022 C CA . PRO A 1 127 ? -8.617 -100.812 -31.188 1 88.81 127 PRO A CA 1
ATOM 1023 C C . PRO A 1 127 ? -8.156 -100.75 -32.625 1 88.81 127 PRO A C 1
ATOM 1025 O O . PRO A 1 127 ? -8.945 -100.375 -33.531 1 88.81 127 PRO A O 1
ATOM 1028 N N . TYR A 1 128 ? -6.965 -101 -32.875 1 92.25 128 TYR A N 1
ATOM 1029 C CA . TYR A 1 128 ? -6.367 -101.062 -34.219 1 92.25 128 TYR A CA 1
ATOM 1030 C C . TYR A 1 128 ? -7.117 -102 -35.125 1 92.25 128 TYR A C 1
ATOM 1032 O O . TYR A 1 128 ? -7.523 -103.062 -34.688 1 92.25 128 TYR A O 1
ATOM 1040 N N . SER A 1 129 ? -7.391 -101.562 -36.375 1 92.94 129 SER A N 1
ATOM 1041 C CA . SER A 1 129 ? -8.094 -102.438 -37.344 1 92.94 129 SER A CA 1
ATOM 1042 C C . SER A 1 129 ? -7.621 -102.188 -38.75 1 92.94 129 SER A C 1
ATOM 1044 O O . SER A 1 129 ? -7.379 -101 -39.156 1 92.94 129 SER A O 1
ATOM 1046 N N . GLU A 1 130 ? -7.488 -103.25 -39.562 1 93.62 130 GLU A N 1
ATOM 1047 C CA . GLU A 1 130 ? -7.188 -103.125 -40.969 1 93.62 130 GLU A CA 1
ATOM 1048 C C . GLU A 1 130 ? -8.445 -103.312 -41.812 1 93.62 130 GLU A C 1
ATOM 1050 O O . GLU A 1 130 ? -8.375 -103.312 -43.062 1 93.62 130 GLU A O 1
ATOM 1055 N N . ARG A 1 131 ? -9.516 -103.438 -41.125 1 92.25 131 ARG A N 1
ATOM 1056 C CA . ARG A 1 131 ? -10.797 -103.562 -41.812 1 92.25 131 ARG A CA 1
ATOM 1057 C C . ARG A 1 131 ? -11.5 -102.188 -41.875 1 92.25 131 ARG A C 1
ATOM 1059 O O . ARG A 1 131 ? -11.305 -101.312 -41 1 92.25 131 ARG A O 1
ATOM 1066 N N . PRO A 1 132 ? -12.227 -102.062 -42.969 1 93.69 132 PRO A N 1
ATOM 1067 C CA . PRO A 1 132 ? -12.961 -100.812 -43.062 1 93.69 132 PRO A CA 1
ATOM 1068 C C . PRO A 1 132 ? -13.969 -100.625 -41.938 1 93.69 132 PRO A C 1
ATOM 1070 O O . PRO A 1 132 ? -14.609 -101.562 -41.5 1 93.69 132 PRO A O 1
ATOM 1073 N N . ARG A 1 133 ? -13.992 -99.438 -41.375 1 92.38 133 ARG A N 1
ATOM 1074 C CA . ARG A 1 133 ? -14.953 -99.125 -40.344 1 92.38 133 ARG A CA 1
ATOM 1075 C C . ARG A 1 133 ? -16.375 -99.125 -40.875 1 92.38 133 ARG A C 1
ATOM 1077 O O . ARG A 1 133 ? -17.312 -99.562 -40.219 1 92.38 133 ARG A O 1
ATOM 1084 N N . TYR A 1 134 ? -16.531 -98.5 -42 1 90.19 134 TYR A N 1
ATOM 1085 C CA . TYR A 1 134 ? -17.797 -98.5 -42.75 1 90.19 134 TYR A CA 1
ATOM 1086 C C . TYR A 1 134 ? -17.578 -98.25 -44.219 1 90.19 134 TYR A C 1
ATOM 1088 O O . TYR A 1 134 ? -16.438 -97.938 -44.656 1 90.19 134 TYR A O 1
ATOM 1096 N N . THR A 1 135 ? -18.672 -98.438 -45 1 93.56 135 THR A N 1
ATOM 1097 C CA . THR A 1 135 ? -18.625 -98.125 -46.438 1 93.56 135 THR A CA 1
ATOM 1098 C C . THR A 1 135 ? -19.516 -96.938 -46.781 1 93.56 135 THR A C 1
ATOM 1100 O O . THR A 1 135 ? -20.672 -96.875 -46.375 1 93.56 135 THR A O 1
ATOM 1103 N N . LEU A 1 136 ? -18.922 -96 -47.469 1 92.25 136 LEU A N 1
ATOM 1104 C CA . LEU A 1 136 ? -19.641 -94.812 -47.812 1 92.25 136 LEU A CA 1
ATOM 1105 C C . LEU A 1 136 ? -20.625 -95.062 -48.969 1 92.25 136 LEU A C 1
ATOM 1107 O O . LEU A 1 136 ? -20.328 -95.812 -49.875 1 92.25 136 LEU A O 1
ATOM 1111 N N . GLU A 1 137 ? -21.734 -94.5 -48.75 1 92.62 137 GLU A N 1
ATOM 1112 C CA . GLU A 1 137 ? -22.781 -94.625 -49.781 1 92.62 137 GLU A CA 1
ATOM 1113 C C . GLU A 1 137 ? -23.203 -93.25 -50.312 1 92.62 137 GLU A C 1
ATOM 1115 O O . GLU A 1 137 ? -23.406 -92.312 -49.562 1 92.62 137 GLU A O 1
ATOM 1120 N N . ALA A 1 138 ? -23.297 -93.062 -51.594 1 88.19 138 ALA A N 1
ATOM 1121 C CA . ALA A 1 138 ? -23.625 -91.812 -52.25 1 88.19 138 ALA A CA 1
ATOM 1122 C C . ALA A 1 138 ? -25.016 -91.312 -51.875 1 88.19 138 ALA A C 1
ATOM 1124 O O . ALA A 1 138 ? -25.266 -90.125 -51.844 1 88.19 138 ALA A O 1
ATOM 1125 N N . GLY A 1 139 ? -25.859 -92.188 -51.531 1 84.25 139 GLY A N 1
ATOM 1126 C CA . GLY A 1 139 ? -27.219 -91.812 -51.188 1 84.25 139 GLY A CA 1
ATOM 1127 C C . GLY A 1 139 ? -27.375 -91.375 -49.75 1 84.25 139 GLY A C 1
ATOM 1128 O O . GLY A 1 139 ? -28.391 -90.75 -49.375 1 84.25 139 GLY A O 1
ATOM 1129 N N . ASP A 1 140 ? -26.5 -91.562 -48.906 1 88.25 140 ASP A N 1
ATOM 1130 C CA . ASP A 1 140 ? -26.531 -91.188 -47.5 1 88.25 140 ASP A CA 1
ATOM 1131 C C . ASP A 1 140 ? -26.078 -89.688 -47.344 1 88.25 140 ASP A C 1
ATOM 1133 O O . ASP A 1 140 ? -24.938 -89.375 -47.688 1 88.25 140 ASP A O 1
ATOM 1137 N N . PRO A 1 141 ? -26.859 -88.875 -46.844 1 83.44 141 PRO A N 1
ATOM 1138 C CA . PRO A 1 141 ? -26.5 -87.5 -46.656 1 83.44 141 PRO A CA 1
ATOM 1139 C C . PRO A 1 141 ? -25.297 -87.312 -45.75 1 83.44 141 PRO A C 1
ATOM 1141 O O . PRO A 1 141 ? -24.562 -86.312 -45.875 1 83.44 141 PRO A O 1
ATOM 1144 N N . GLU A 1 142 ? -25.078 -88.188 -44.969 1 81.62 142 GLU A N 1
ATOM 1145 C CA . GLU A 1 142 ? -23.953 -88.062 -44.031 1 81.62 142 GLU A CA 1
ATOM 1146 C C . GLU A 1 142 ? -22.625 -88.312 -44.75 1 81.62 142 GLU A C 1
ATOM 1148 O O . GLU A 1 142 ? -21.562 -87.938 -44.25 1 81.62 142 GLU A O 1
ATOM 1153 N N . ASP A 1 143 ? -22.766 -89 -45.875 1 83.69 143 ASP A N 1
ATOM 1154 C CA . ASP A 1 143 ? -21.547 -89.312 -46.625 1 83.69 143 ASP A CA 1
ATOM 1155 C C . ASP A 1 143 ? -21.344 -88.312 -47.781 1 83.69 143 ASP A C 1
ATOM 1157 O O . ASP A 1 143 ? -20.375 -88.438 -48.531 1 83.69 143 ASP A O 1
ATOM 1161 N N . ALA A 1 144 ? -22.234 -87.375 -47.812 1 82.94 144 ALA A N 1
ATOM 1162 C CA . ALA A 1 144 ? -22.203 -86.438 -48.938 1 82.94 144 ALA A CA 1
ATOM 1163 C C . ALA A 1 144 ? -20.906 -85.625 -48.969 1 82.94 144 ALA A C 1
ATOM 1165 O O . ALA A 1 144 ? -20.453 -85.25 -50.031 1 82.94 144 ALA A O 1
ATOM 1166 N N . TRP A 1 145 ? -20.297 -85.5 -47.875 1 78.88 145 TRP A N 1
ATOM 1167 C CA . TRP A 1 145 ? -19.062 -84.75 -47.781 1 78.88 145 TRP A CA 1
ATOM 1168 C C . TRP A 1 145 ? -17.969 -85.312 -48.656 1 78.88 145 TRP A C 1
ATOM 1170 O O . TRP A 1 145 ? -17.219 -84.625 -49.312 1 78.88 145 TRP A O 1
ATOM 1180 N N . TYR A 1 146 ? -17.828 -86.625 -48.719 1 85.31 146 TYR A N 1
ATOM 1181 C CA . TYR A 1 146 ? -16.812 -87.312 -49.5 1 85.31 146 TYR A CA 1
ATOM 1182 C C . TYR A 1 146 ? -17.031 -87.062 -50.969 1 85.31 146 TYR A C 1
ATOM 1184 O O . TYR A 1 146 ? -16.109 -86.688 -51.719 1 85.31 146 TYR A O 1
ATOM 1192 N N . PHE A 1 147 ? -18.219 -87.25 -51.375 1 87.81 147 PHE A N 1
ATOM 1193 C CA . PHE A 1 147 ? -18.516 -87.188 -52.781 1 87.81 147 PHE A CA 1
ATOM 1194 C C . PHE A 1 147 ? -18.422 -85.75 -53.281 1 87.81 147 PHE A C 1
ATOM 1196 O O . PHE A 1 147 ? -18 -85.5 -54.406 1 87.81 147 PHE A O 1
ATOM 1203 N N . ASN A 1 148 ? -18.766 -84.875 -52.469 1 83.69 148 ASN A N 1
ATOM 1204 C CA . ASN A 1 148 ? -18.625 -83.438 -52.812 1 83.69 148 ASN A CA 1
ATOM 1205 C C . ASN A 1 148 ? -17.156 -83.062 -52.938 1 83.69 148 ASN A C 1
ATOM 1207 O O . ASN A 1 148 ? -16.781 -82.25 -53.812 1 83.69 148 ASN A O 1
ATOM 1211 N N . THR A 1 149 ? -16.297 -83.562 -52.062 1 83.88 149 THR A N 1
ATOM 1212 C CA . THR A 1 149 ? -14.875 -83.25 -52.062 1 83.88 149 THR A CA 1
ATOM 1213 C C . THR A 1 149 ? -14.234 -83.75 -53.375 1 83.88 149 THR A C 1
ATOM 1215 O O . THR A 1 149 ? -13.367 -83.125 -53.938 1 83.88 149 THR A O 1
ATOM 1218 N N . LEU A 1 150 ? -14.648 -84.875 -53.75 1 86.94 150 LEU A N 1
ATOM 1219 C CA . LEU A 1 150 ? -14.07 -85.438 -54.969 1 86.94 150 LEU A CA 1
ATOM 1220 C C . LEU A 1 150 ? -14.422 -84.625 -56.188 1 86.94 150 LEU A C 1
ATOM 1222 O O . LEU A 1 150 ? -13.672 -84.562 -57.156 1 86.94 150 LEU A O 1
ATOM 1226 N N . ARG A 1 151 ? -15.547 -83.938 -56.094 1 80.44 151 ARG A N 1
ATOM 1227 C CA . ARG A 1 151 ? -16 -83.125 -57.219 1 80.44 151 ARG A CA 1
ATOM 1228 C C . ARG A 1 151 ? -15.242 -81.812 -57.281 1 80.44 151 ARG A C 1
ATOM 1230 O O . ARG A 1 151 ? -15.102 -81.188 -58.344 1 80.44 151 ARG A O 1
ATOM 1237 N N . ASN A 1 152 ? -14.766 -81.438 -56.188 1 76.38 152 ASN A N 1
ATOM 1238 C CA . ASN A 1 152 ? -14.016 -80.188 -56.125 1 76.38 152 ASN A CA 1
ATOM 1239 C C . ASN A 1 152 ? -12.594 -80.375 -56.656 1 76.38 152 ASN A C 1
ATOM 1241 O O . ASN A 1 152 ? -11.984 -81.438 -56.438 1 76.38 152 ASN A O 1
ATOM 1245 N N . SER A 1 153 ? -12.094 -79.5 -57.344 1 69 153 SER A N 1
ATOM 1246 C CA . SER A 1 153 ? -10.805 -79.562 -58 1 69 153 SER A CA 1
ATOM 1247 C C . SER A 1 153 ? -9.664 -79.188 -57.062 1 69 153 SER A C 1
ATOM 1249 O O . SER A 1 153 ? -8.492 -79.438 -57.375 1 69 153 SER A O 1
ATOM 1251 N N . ALA A 1 154 ? -10.055 -78.875 -55.906 1 76 154 ALA A N 1
ATOM 1252 C CA . ALA A 1 154 ? -8.984 -78.5 -55 1 76 154 ALA A CA 1
ATOM 1253 C C . ALA A 1 154 ? -8.219 -79.688 -54.469 1 76 154 ALA A C 1
ATOM 1255 O O . ALA A 1 154 ? -8.789 -80.75 -54.281 1 76 154 ALA A O 1
ATOM 1256 N N . ALA A 1 155 ? -6.941 -79.5 -54.281 1 72.12 155 ALA A N 1
ATOM 1257 C CA . ALA A 1 155 ? -6.066 -80.562 -53.844 1 72.12 155 ALA A CA 1
ATOM 1258 C C . ALA A 1 155 ? -6.375 -80.938 -52.406 1 72.12 155 ALA A C 1
ATOM 1260 O O . ALA A 1 155 ? -6.203 -82.125 -52.031 1 72.12 155 ALA A O 1
ATOM 1261 N N . TYR A 1 156 ? -6.746 -80.062 -51.656 1 74.44 156 TYR A N 1
ATOM 1262 C CA . TYR A 1 156 ? -7.109 -80.375 -50.281 1 74.44 156 TYR A CA 1
ATOM 1263 C C . TYR A 1 156 ? -8.219 -79.5 -49.781 1 74.44 156 TYR A C 1
ATOM 1265 O O . TYR A 1 156 ? -8.461 -78.438 -50.344 1 74.44 156 TYR A O 1
ATOM 1273 N N . ASN A 1 157 ? -8.969 -80 -48.906 1 73.25 157 ASN A N 1
ATOM 1274 C CA . ASN A 1 157 ? -10.023 -79.312 -48.188 1 73.25 157 ASN A CA 1
ATOM 1275 C C . ASN A 1 157 ? -9.867 -79.438 -46.656 1 73.25 157 ASN A C 1
ATOM 1277 O O . ASN A 1 157 ? -9.547 -80.5 -46.156 1 73.25 157 ASN A O 1
ATOM 1281 N N . ILE A 1 158 ? -9.875 -78.25 -46.062 1 72.69 158 ILE A N 1
ATOM 1282 C CA . ILE A 1 158 ? -9.844 -78.25 -44.594 1 72.69 158 ILE A CA 1
ATOM 1283 C C . ILE A 1 158 ? -11.234 -77.938 -44.031 1 72.69 158 ILE A C 1
ATOM 1285 O O . ILE A 1 158 ? -11.867 -76.938 -44.469 1 72.69 158 ILE A O 1
ATOM 1289 N N . ASN A 1 159 ? -11.742 -78.812 -43.25 1 71.25 159 ASN A N 1
ATOM 1290 C CA . ASN A 1 159 ? -13.047 -78.562 -42.625 1 71.25 159 ASN A CA 1
ATOM 1291 C C . ASN A 1 159 ? -12.914 -78.438 -41.125 1 71.25 159 ASN A C 1
ATOM 1293 O O . ASN A 1 159 ? -12.195 -79.188 -40.469 1 71.25 159 ASN A O 1
ATOM 1297 N N . VAL A 1 160 ? -13.422 -77.375 -40.688 1 69.81 160 VAL A N 1
ATOM 1298 C CA . VAL A 1 160 ? -13.414 -77.125 -39.25 1 69.81 160 VAL A CA 1
ATOM 1299 C C . VAL A 1 160 ? -14.75 -77.562 -38.625 1 69.81 160 VAL A C 1
ATOM 1301 O O . VAL A 1 160 ? -15.805 -77.062 -39.094 1 69.81 160 VAL A O 1
ATOM 1304 N N . ASN A 1 161 ? -14.711 -78.562 -37.812 1 65.31 161 ASN A N 1
ATOM 1305 C CA . ASN A 1 161 ? -15.914 -79 -37.125 1 65.31 161 ASN A CA 1
ATOM 1306 C C . ASN A 1 161 ? -15.898 -78.688 -35.656 1 65.31 161 ASN A C 1
ATOM 1308 O O . ASN A 1 161 ? -14.961 -79 -34.938 1 65.31 161 ASN A O 1
ATOM 1312 N N . VAL A 1 162 ? -16.828 -77.812 -35.312 1 61.38 162 VAL A N 1
ATOM 1313 C CA . VAL A 1 162 ? -16.953 -77.438 -33.906 1 61.38 162 VAL A CA 1
ATOM 1314 C C . VAL A 1 162 ? -18.031 -78.312 -33.25 1 61.38 162 VAL A C 1
ATOM 1316 O O . VAL A 1 162 ? -19.172 -78.312 -33.719 1 61.38 162 VAL A O 1
ATOM 1319 N N . ASP A 1 163 ? -17.562 -79.25 -32.312 1 57.78 163 ASP A N 1
ATOM 1320 C CA . ASP A 1 163 ? -18.516 -80 -31.516 1 57.78 163 ASP A CA 1
ATOM 1321 C C . ASP A 1 163 ? -18.906 -79.25 -30.25 1 57.78 163 ASP A C 1
ATOM 1323 O O . ASP A 1 163 ? -18.109 -79.125 -29.312 1 57.78 163 ASP A O 1
ATOM 1327 N N . SER A 1 164 ? -20.031 -78.688 -30.25 1 59.12 164 SER A N 1
ATOM 1328 C CA . SER A 1 164 ? -20.469 -77.812 -29.141 1 59.12 164 SER A CA 1
ATOM 1329 C C . SER A 1 164 ? -20.594 -78.625 -27.844 1 59.12 164 SER A C 1
ATOM 1331 O O . SER A 1 164 ? -20.359 -78.125 -26.75 1 59.12 164 SER A O 1
ATOM 1333 N N . LYS A 1 165 ? -21.047 -79.875 -27.953 1 54.62 165 LYS A N 1
ATOM 1334 C CA . LYS A 1 165 ? -21.266 -80.688 -26.766 1 54.62 165 LYS A CA 1
ATOM 1335 C C . LYS A 1 165 ? -19.953 -81 -26.062 1 54.62 165 LYS A C 1
ATOM 1337 O O . LYS A 1 165 ? -19.875 -81 -24.828 1 54.62 165 LYS A O 1
ATOM 1342 N N . LEU A 1 166 ? -18.984 -81.188 -26.859 1 53.38 166 LEU A N 1
ATOM 1343 C CA . LEU A 1 166 ? -17.703 -81.625 -26.266 1 53.38 166 LEU A CA 1
ATOM 1344 C C . LEU A 1 166 ? -16.734 -80.438 -26.203 1 53.38 166 LEU A C 1
ATOM 1346 O O . LEU A 1 166 ? -15.648 -80.562 -25.625 1 53.38 166 LEU A O 1
ATOM 1350 N N . ASN A 1 167 ? -17.234 -79.312 -26.641 1 59.16 167 ASN A N 1
ATOM 1351 C CA . ASN A 1 167 ? -16.391 -78.125 -26.719 1 59.16 167 ASN A CA 1
ATOM 1352 C C . ASN A 1 167 ? -15.07 -78.438 -27.422 1 59.16 167 ASN A C 1
ATOM 1354 O O . ASN A 1 167 ? -14 -78.062 -26.922 1 59.16 167 ASN A O 1
ATOM 1358 N N . LEU A 1 168 ? -15.148 -79.25 -28.453 1 65.88 168 LEU A N 1
ATOM 1359 C CA . LEU A 1 168 ? -13.977 -79.688 -29.203 1 65.88 168 LEU A CA 1
ATOM 1360 C C . LEU A 1 168 ? -14 -79.125 -30.625 1 65.88 168 LEU A C 1
ATOM 1362 O O . LEU A 1 168 ? -15.008 -79.188 -31.312 1 65.88 168 LEU A O 1
ATOM 1366 N N . THR A 1 169 ? -13.055 -78.312 -30.906 1 72.62 169 THR A N 1
ATOM 1367 C CA . THR A 1 169 ? -12.859 -77.875 -32.281 1 72.62 169 THR A CA 1
ATOM 1368 C C . THR A 1 169 ? -11.82 -78.688 -33 1 72.62 169 THR A C 1
ATOM 1370 O O . THR A 1 169 ? -10.641 -78.688 -32.625 1 72.62 169 THR A O 1
ATOM 1373 N N . LYS A 1 170 ? -12.266 -79.438 -33.938 1 80.75 170 LYS A N 1
ATOM 1374 C CA . LYS A 1 170 ? -11.367 -80.312 -34.688 1 80.75 170 LYS A CA 1
ATOM 1375 C C . LYS A 1 170 ? -11.242 -79.875 -36.125 1 80.75 170 LYS A C 1
ATOM 1377 O O . LYS A 1 170 ? -12.234 -79.438 -36.75 1 80.75 170 LYS A O 1
ATOM 1382 N N . VAL A 1 171 ? -10.055 -79.75 -36.594 1 82.94 171 VAL A N 1
ATOM 1383 C CA . VAL A 1 171 ? -9.773 -79.438 -38 1 82.94 171 VAL A CA 1
ATOM 1384 C C . VAL A 1 171 ? -9.406 -80.75 -38.75 1 82.94 171 VAL A C 1
ATOM 1386 O O . VAL A 1 171 ? -8.516 -81.5 -38.312 1 82.94 171 VAL A O 1
ATOM 1389 N N . TRP A 1 172 ? -10.188 -81.062 -39.812 1 85.94 172 TRP A N 1
ATOM 1390 C CA . TRP A 1 172 ? -9.922 -82.188 -40.625 1 85.94 172 TRP A CA 1
ATOM 1391 C C . TRP A 1 172 ? -9.25 -81.812 -41.938 1 85.94 172 TRP A C 1
ATOM 1393 O O . TRP A 1 172 ? -9.719 -80.938 -42.656 1 85.94 172 TRP A O 1
ATOM 1403 N N . PHE A 1 173 ? -8.188 -82.438 -42.188 1 89.06 173 PHE A N 1
ATOM 1404 C CA . PHE A 1 173 ? -7.449 -82.25 -43.438 1 89.06 173 PHE A CA 1
ATOM 1405 C C . PHE A 1 173 ? -7.797 -83.312 -44.438 1 89.06 173 PHE A C 1
ATOM 1407 O O . PHE A 1 173 ? -7.496 -84.5 -44.219 1 89.06 173 PHE A O 1
ATOM 1414 N N . ASN A 1 174 ? -8.469 -83 -45.5 1 89 174 ASN A N 1
ATOM 1415 C CA . ASN A 1 174 ? -8.867 -83.938 -46.531 1 89 174 ASN A CA 1
ATOM 1416 C C . ASN A 1 174 ? -8.055 -83.688 -47.812 1 89 174 ASN A C 1
ATOM 1418 O O . ASN A 1 174 ? -8.172 -82.688 -48.469 1 89 174 ASN A O 1
ATOM 1422 N N . LEU A 1 175 ? -7.293 -84.625 -48.125 1 92 175 LEU A N 1
ATOM 1423 C CA . LEU A 1 175 ? -6.484 -84.562 -49.312 1 92 175 LEU A CA 1
ATOM 1424 C C . LEU A 1 175 ? -6.93 -85.562 -50.344 1 92 175 LEU A C 1
ATOM 1426 O O . LEU A 1 175 ? -6.965 -86.812 -50.031 1 92 175 LEU A O 1
ATOM 1430 N N . VAL A 1 176 ? -7.211 -85.188 -51.531 1 92.88 176 VAL A N 1
ATOM 1431 C CA . VAL A 1 176 ? -7.648 -86.062 -52.594 1 92.88 176 VAL A CA 1
ATOM 1432 C C . VAL A 1 176 ? -6.43 -86.688 -53.281 1 92.88 176 VAL A C 1
ATOM 1434 O O . VAL A 1 176 ? -5.512 -85.938 -53.688 1 92.88 176 VAL A O 1
ATOM 1437 N N . ILE A 1 177 ? -6.418 -87.938 -53.375 1 93.75 177 ILE A N 1
ATOM 1438 C CA . ILE A 1 177 ? -5.34 -88.625 -54.062 1 93.75 177 ILE A CA 1
ATOM 1439 C C . ILE A 1 177 ? -5.754 -88.938 -55.5 1 93.75 177 ILE A C 1
ATOM 1441 O O . ILE A 1 177 ? -6.754 -89.625 -55.75 1 93.75 177 ILE A O 1
ATOM 1445 N N . ARG A 1 178 ? -4.961 -88.438 -56.406 1 92.62 178 ARG A N 1
ATOM 1446 C CA . ARG A 1 178 ? -5.328 -88.625 -57.812 1 92.62 178 ARG A CA 1
ATOM 1447 C C . ARG A 1 178 ? -4.25 -89.375 -58.562 1 92.62 178 ARG A C 1
ATOM 1449 O O . ARG A 1 178 ? -3.068 -89.312 -58.219 1 92.62 178 ARG A O 1
ATOM 1456 N N . ASP A 1 179 ? -4.586 -90.25 -59.406 1 91.12 179 ASP A N 1
ATOM 1457 C CA . ASP A 1 179 ? -3.717 -90.938 -60.375 1 91.12 179 ASP A CA 1
ATOM 1458 C C . ASP A 1 179 ? -4.125 -90.625 -61.812 1 91.12 179 ASP A C 1
ATOM 1460 O O . ASP A 1 179 ? -5.207 -91 -62.25 1 91.12 179 ASP A O 1
ATOM 1464 N N . GLN A 1 180 ? -3.271 -89.938 -62.562 1 88.56 180 GLN A N 1
ATOM 1465 C CA . GLN A 1 180 ? -3.551 -89.5 -63.938 1 88.56 180 GLN A CA 1
ATOM 1466 C C . GLN A 1 180 ? -4.867 -88.75 -64 1 88.56 180 GLN A C 1
ATOM 1468 O O . GLN A 1 180 ? -5.707 -89 -64.875 1 88.56 180 GLN A O 1
ATOM 1473 N N . GLY A 1 181 ? -5.172 -87.938 -62.969 1 85.69 181 GLY A N 1
ATOM 1474 C CA . GLY A 1 181 ? -6.32 -87 -62.969 1 85.69 181 GLY A CA 1
ATOM 1475 C C . GLY A 1 181 ? -7.547 -87.625 -62.344 1 85.69 181 GLY A C 1
ATOM 1476 O O . GLY A 1 181 ? -8.5 -86.938 -62 1 85.69 181 GLY A O 1
ATOM 1477 N N . ARG A 1 182 ? -7.57 -89 -62.188 1 88.69 182 ARG A N 1
ATOM 1478 C CA . ARG A 1 182 ? -8.719 -89.625 -61.562 1 88.69 182 ARG A CA 1
ATOM 1479 C C . ARG A 1 182 ? -8.508 -89.812 -60.062 1 88.69 182 ARG A C 1
ATOM 1481 O O . ARG A 1 182 ? -7.453 -90.312 -59.656 1 88.69 182 ARG A O 1
ATOM 1488 N N . PRO A 1 183 ? -9.508 -89.5 -59.281 1 92.38 183 PRO A N 1
ATOM 1489 C CA . PRO A 1 183 ? -9.383 -89.75 -57.844 1 92.38 183 PRO A CA 1
ATOM 1490 C C . PRO A 1 183 ? -9.406 -91.188 -57.469 1 92.38 183 PRO A C 1
ATOM 1492 O O . PRO A 1 183 ? -10.32 -91.938 -57.875 1 92.38 183 PRO A O 1
ATOM 1495 N N . ILE A 1 184 ? -8.438 -91.625 -56.781 1 94.25 184 ILE A N 1
ATOM 1496 C CA . ILE A 1 184 ? -8.352 -93.062 -56.406 1 94.25 184 ILE A CA 1
ATOM 1497 C C . ILE A 1 184 ? -8.578 -93.188 -54.906 1 94.25 184 ILE A C 1
ATOM 1499 O O . ILE A 1 184 ? -8.742 -94.312 -54.406 1 94.25 184 ILE A O 1
ATOM 1503 N N . GLY A 1 185 ? -8.609 -92.062 -54.219 1 94.38 185 GLY A N 1
ATOM 1504 C CA . GLY A 1 185 ? -8.852 -92.125 -52.812 1 94.38 185 GLY A CA 1
ATOM 1505 C C . GLY A 1 185 ? -8.781 -90.75 -52.125 1 94.38 185 GLY A C 1
ATOM 1506 O O . GLY A 1 185 ? -8.562 -89.75 -52.781 1 94.38 185 GLY A O 1
ATOM 1507 N N . LEU A 1 186 ? -9.008 -90.812 -50.875 1 93.81 186 LEU A N 1
ATOM 1508 C CA . LEU A 1 186 ? -8.945 -89.625 -50 1 93.81 186 LEU A CA 1
ATOM 1509 C C . LEU A 1 186 ? -8.32 -89.938 -48.656 1 93.81 186 LEU A C 1
ATOM 1511 O O . LEU A 1 186 ? -8.625 -91 -48.062 1 93.81 186 LEU A O 1
ATOM 1515 N N . ALA A 1 187 ? -7.387 -89.188 -48.25 1 94.62 187 ALA A N 1
ATOM 1516 C CA . ALA A 1 187 ? -6.715 -89.438 -47 1 94.62 187 ALA A CA 1
ATOM 1517 C C . ALA A 1 187 ? -6.504 -88.188 -46.219 1 94.62 187 ALA A C 1
ATOM 1519 O O . ALA A 1 187 ? -6.523 -87.062 -46.781 1 94.62 187 ALA A O 1
ATOM 1520 N N . GLY A 1 188 ? -6.301 -88.375 -44.938 1 92.69 188 GLY A N 1
ATOM 1521 C CA . GLY A 1 188 ? -6.047 -87.188 -44.125 1 92.69 188 GLY A CA 1
ATOM 1522 C C . GLY A 1 188 ? -5.992 -87.5 -42.625 1 92.69 188 GLY A C 1
ATOM 1523 O O . GLY A 1 188 ? -5.859 -88.688 -42.25 1 92.69 188 GLY A O 1
ATOM 1524 N N . SER A 1 189 ? -5.863 -86.438 -41.875 1 91.94 189 SER A N 1
ATOM 1525 C CA . SER A 1 189 ? -5.812 -86.5 -40.406 1 91.94 189 SER A CA 1
ATOM 1526 C C . SER A 1 189 ? -6.645 -85.438 -39.781 1 91.94 189 SER A C 1
ATOM 1528 O O . SER A 1 189 ? -7.203 -84.562 -40.469 1 91.94 189 SER A O 1
ATOM 1530 N N . GLY A 1 190 ? -6.832 -85.562 -38.469 1 87.31 190 GLY A N 1
ATOM 1531 C CA . GLY A 1 190 ? -7.531 -84.562 -37.688 1 87.31 190 GLY A CA 1
ATOM 1532 C C . GLY A 1 190 ? -6.652 -83.875 -36.656 1 87.31 190 GLY A C 1
ATOM 1533 O O . GLY A 1 190 ? -5.746 -84.5 -36.094 1 87.31 190 GLY A O 1
ATOM 1534 N N . LEU A 1 191 ? -6.914 -82.562 -36.5 1 87.62 191 LEU A N 1
ATOM 1535 C CA . LEU A 1 191 ? -6.176 -81.75 -35.531 1 87.62 191 LEU A CA 1
ATOM 1536 C C . LEU A 1 191 ? -7.125 -81.125 -34.531 1 87.62 191 LEU A C 1
ATOM 1538 O O . LEU A 1 191 ? -8.062 -80.438 -34.938 1 87.62 191 LEU A O 1
ATOM 1542 N N . ASP A 1 192 ? -6.871 -81.375 -33.281 1 85.81 192 ASP A N 1
ATOM 1543 C CA . ASP A 1 192 ? -7.629 -80.688 -32.219 1 85.81 192 ASP A CA 1
ATOM 1544 C C . ASP A 1 192 ? -7.039 -79.312 -31.906 1 85.81 192 ASP A C 1
ATOM 1546 O O . ASP A 1 192 ? -5.926 -79.25 -31.375 1 85.81 192 ASP A O 1
ATOM 1550 N N . LEU A 1 193 ? -7.801 -78.312 -32.156 1 80.69 193 LEU A N 1
ATOM 1551 C CA . LEU A 1 193 ? -7.32 -76.938 -31.938 1 80.69 193 LEU A CA 1
ATOM 1552 C C . LEU A 1 193 ? -7.887 -76.375 -30.641 1 80.69 193 LEU A C 1
ATOM 1554 O O . LEU A 1 193 ? -7.625 -75.188 -30.312 1 80.69 193 LEU A O 1
ATOM 1558 N N . SER A 1 194 ? -8.609 -77.125 -29.859 1 79.31 194 SER A N 1
ATOM 1559 C CA . SER A 1 194 ? -9.297 -76.562 -28.688 1 79.31 194 SER A CA 1
ATOM 1560 C C . SER A 1 194 ? -8.305 -76.062 -27.656 1 79.31 194 SER A C 1
ATOM 1562 O O . SER A 1 194 ? -8.531 -75 -27.078 1 79.31 194 SER A O 1
ATOM 1564 N N . GLY A 1 195 ? -7.246 -76.75 -27.438 1 76 195 GLY A N 1
ATOM 1565 C CA . GLY A 1 195 ? -6.254 -76.312 -26.484 1 76 195 GLY A CA 1
ATOM 1566 C C . GLY A 1 195 ? -5.621 -74.938 -26.859 1 76 195 GLY A C 1
ATOM 1567 O O . GLY A 1 195 ? -5.449 -74.062 -26.016 1 76 195 GLY A O 1
ATOM 1568 N N . PHE A 1 196 ? -5.445 -74.75 -28.047 1 75.38 196 PHE A N 1
ATOM 1569 C CA . PHE A 1 196 ? -4.855 -73.562 -28.531 1 75.38 196 PHE A CA 1
ATOM 1570 C C . PHE A 1 196 ? -5.848 -72.375 -28.422 1 75.38 196 PHE A C 1
ATOM 1572 O O . PHE A 1 196 ? -5.488 -71.25 -28.016 1 75.38 196 PHE A O 1
ATOM 1579 N N . LEU A 1 197 ? -7 -72.625 -28.828 1 76.88 197 LEU A N 1
ATOM 1580 C CA . LEU A 1 197 ? -8.023 -71.625 -28.797 1 76.88 197 LEU A CA 1
ATOM 1581 C C . LEU A 1 197 ? -8.305 -71.188 -27.375 1 76.88 197 LEU A C 1
ATOM 1583 O O . LEU A 1 197 ? -8.477 -70 -27.109 1 76.88 197 LEU A O 1
ATOM 1587 N N . ASP A 1 198 ? -8.203 -72.125 -26.562 1 76.56 198 ASP A N 1
ATOM 1588 C CA . ASP A 1 198 ? -8.406 -71.75 -25.156 1 76.56 198 ASP A CA 1
ATOM 1589 C C . ASP A 1 198 ? -7.277 -70.875 -24.641 1 76.56 198 ASP A C 1
ATOM 1591 O O . ASP A 1 198 ? -7.523 -69.938 -23.938 1 76.56 198 ASP A O 1
ATOM 1595 N N . ASP A 1 199 ? -6.109 -71.188 -25 1 73.56 199 ASP A N 1
ATOM 1596 C CA . ASP A 1 199 ? -4.961 -70.375 -24.594 1 73.56 199 ASP A CA 1
ATOM 1597 C C . ASP A 1 199 ? -5.031 -69 -25.172 1 73.56 199 ASP A C 1
ATOM 1599 O O . ASP A 1 199 ? -4.637 -68 -24.516 1 73.56 199 ASP A O 1
ATOM 1603 N N . PHE A 1 200 ? -5.512 -68.938 -26.234 1 73.25 200 PHE A N 1
ATOM 1604 C CA . PHE A 1 200 ? -5.66 -67.625 -26.922 1 73.25 200 PHE A CA 1
ATOM 1605 C C . PHE A 1 200 ? -6.738 -66.812 -26.25 1 73.25 200 PHE A C 1
ATOM 1607 O O . PHE A 1 200 ? -6.543 -65.625 -26.031 1 73.25 200 PHE A O 1
ATOM 1614 N N . ILE A 1 201 ? -7.816 -67.375 -26.031 1 70.81 201 ILE A N 1
ATOM 1615 C CA . ILE A 1 201 ? -8.969 -66.688 -25.5 1 70.81 201 ILE A CA 1
ATOM 1616 C C . ILE A 1 201 ? -8.734 -66.312 -24.047 1 70.81 201 ILE A C 1
ATOM 1618 O O . ILE A 1 201 ? -9.18 -65.25 -23.578 1 70.81 201 ILE A O 1
ATOM 1622 N N . ILE A 1 202 ? -8.094 -67.188 -23.375 1 60.59 202 ILE A N 1
ATOM 1623 C CA . ILE A 1 202 ? -7.895 -66.875 -21.953 1 60.59 202 ILE A CA 1
ATOM 1624 C C . ILE A 1 202 ? -6.715 -65.938 -21.766 1 60.59 202 ILE A C 1
ATOM 1626 O O . ILE A 1 202 ? -6.098 -65.938 -20.703 1 60.59 202 ILE A O 1
ATOM 1630 N N . ALA A 1 203 ? -6.41 -65.25 -22.797 1 61.59 203 ALA A N 1
ATOM 1631 C CA . ALA A 1 203 ? -5.352 -64.25 -22.609 1 61.59 203 ALA A CA 1
ATOM 1632 C C . ALA A 1 203 ? -5.723 -63.281 -21.516 1 61.59 203 ALA A C 1
ATOM 1634 O O . ALA A 1 203 ? -6.836 -62.75 -21.5 1 61.59 203 ALA A O 1
ATOM 1635 N N . ARG A 1 204 ? -5.02 -63.312 -20.422 1 64.38 204 ARG A N 1
ATOM 1636 C CA . ARG A 1 204 ? -5.23 -62.719 -19.094 1 64.38 204 ARG A CA 1
ATOM 1637 C C . ARG A 1 204 ? -4.855 -61.219 -19.094 1 64.38 204 ARG A C 1
ATOM 1639 O O . ARG A 1 204 ? -4.863 -60.594 -18.047 1 64.38 204 ARG A O 1
ATOM 1646 N N . GLU A 1 205 ? -4.652 -60.75 -20.375 1 73.62 205 GLU A N 1
ATOM 1647 C CA . GLU A 1 205 ? -4.242 -59.375 -20.266 1 73.62 205 GLU A CA 1
ATOM 1648 C C . GLU A 1 205 ? -5.453 -58.438 -20.219 1 73.62 205 GLU A C 1
ATOM 1650 O O . GLU A 1 205 ? -6.324 -58.5 -21.094 1 73.62 205 GLU A O 1
ATOM 1655 N N . PRO A 1 206 ? -5.551 -57.719 -19.219 1 76.38 206 PRO A N 1
ATOM 1656 C CA . PRO A 1 206 ? -6.695 -56.812 -19.109 1 76.38 206 PRO A CA 1
ATOM 1657 C C . PRO A 1 206 ? -6.805 -55.844 -20.297 1 76.38 206 PRO A C 1
ATOM 1659 O O . PRO A 1 206 ? -5.793 -55.312 -20.766 1 76.38 206 PRO A O 1
ATOM 1662 N N . GLY A 1 207 ? -7.98 -55.781 -20.922 1 79.94 207 GLY A N 1
ATOM 1663 C CA . GLY A 1 207 ? -8.266 -54.844 -22 1 79.94 207 GLY A CA 1
ATOM 1664 C C . GLY A 1 207 ? -8.062 -55.438 -23.375 1 79.94 207 GLY A C 1
ATOM 1665 O O . GLY A 1 207 ? -8.234 -54.75 -24.391 1 79.94 207 GLY A O 1
ATOM 1666 N N . VAL A 1 208 ? -7.578 -56.625 -23.422 1 86.75 208 VAL A N 1
ATOM 1667 C CA . VAL A 1 208 ? -7.352 -57.25 -24.719 1 86.75 208 VAL A CA 1
ATOM 1668 C C . VAL A 1 208 ? -8.414 -58.344 -24.953 1 86.75 208 VAL A C 1
ATOM 1670 O O . VAL A 1 208 ? -8.625 -59.188 -24.109 1 86.75 208 VAL A O 1
ATOM 1673 N N . THR A 1 209 ? -9.094 -58.312 -25.984 1 87.94 209 THR A N 1
ATOM 1674 C CA . THR A 1 209 ? -10.109 -59.281 -26.375 1 87.94 209 THR A CA 1
ATOM 1675 C C . THR A 1 209 ? -9.727 -60 -27.672 1 87.94 209 THR A C 1
ATOM 1677 O O . THR A 1 209 ? -9.961 -59.438 -28.766 1 87.94 209 THR A O 1
ATOM 1680 N N . PRO A 1 210 ? -9.195 -61.125 -27.609 1 90.38 210 PRO A N 1
ATOM 1681 C CA . PRO A 1 210 ? -8.852 -61.906 -28.812 1 90.38 210 PRO A CA 1
ATOM 1682 C C . PRO A 1 210 ? -10.055 -62.594 -29.422 1 90.38 210 PRO A C 1
ATOM 1684 O O . PRO A 1 210 ? -10.938 -63.062 -28.703 1 90.38 210 PRO A O 1
ATOM 1687 N N . MET A 1 211 ? -10.172 -62.625 -30.75 1 91 211 MET A N 1
ATOM 1688 C CA . MET A 1 211 ? -11.266 -63.281 -31.469 1 91 211 MET A CA 1
ATOM 1689 C C . MET A 1 211 ? -10.75 -64 -32.719 1 91 211 MET A C 1
ATOM 1691 O O . MET A 1 211 ? -9.719 -63.594 -33.281 1 91 211 MET A O 1
ATOM 1695 N N . ILE A 1 212 ? -11.43 -65.062 -33.062 1 90.25 212 ILE A N 1
ATOM 1696 C CA . ILE A 1 212 ? -11.227 -65.688 -34.344 1 90.25 212 ILE A CA 1
ATOM 1697 C C . ILE A 1 212 ? -12.523 -65.688 -35.125 1 90.25 212 ILE A C 1
ATOM 1699 O O . ILE A 1 212 ? -13.594 -66 -34.625 1 90.25 212 ILE A O 1
ATOM 1703 N N . VAL A 1 213 ? -12.367 -65.25 -36.375 1 90.69 213 VAL A N 1
ATOM 1704 C CA . VAL A 1 213 ? -13.57 -65.062 -37.188 1 90.69 213 VAL A CA 1
ATOM 1705 C C . VAL A 1 213 ? -13.398 -65.75 -38.531 1 90.69 213 VAL A C 1
ATOM 1707 O O . VAL A 1 213 ? -12.281 -65.875 -39.031 1 90.69 213 VAL A O 1
ATOM 1710 N N . GLY A 1 214 ? -14.516 -66.312 -38.969 1 86.12 214 GLY A N 1
ATOM 1711 C CA . GLY A 1 214 ? -14.516 -66.938 -40.281 1 86.12 214 GLY A CA 1
ATOM 1712 C C . GLY A 1 214 ? -14.594 -65.938 -41.438 1 86.12 214 GLY A C 1
ATOM 1713 O O . GLY A 1 214 ? -14.609 -64.75 -41.219 1 86.12 214 GLY A O 1
ATOM 1714 N N . ASP A 1 215 ? -14.523 -66.5 -42.688 1 83.56 215 ASP A N 1
ATOM 1715 C CA . ASP A 1 215 ? -14.5 -65.688 -43.906 1 83.56 215 ASP A CA 1
ATOM 1716 C C . ASP A 1 215 ? -15.734 -64.812 -44 1 83.56 215 ASP A C 1
ATOM 1718 O O . ASP A 1 215 ? -15.664 -63.688 -44.531 1 83.56 215 ASP A O 1
ATOM 1722 N N . ASP A 1 216 ? -16.828 -65.25 -43.438 1 81.44 216 ASP A N 1
ATOM 1723 C CA . ASP A 1 216 ? -18.062 -64.5 -43.531 1 81.44 216 ASP A CA 1
ATOM 1724 C C . ASP A 1 216 ? -18.25 -63.594 -42.312 1 81.44 216 ASP A C 1
ATOM 1726 O O . ASP A 1 216 ? -19.266 -62.906 -42.156 1 81.44 216 ASP A O 1
ATOM 1730 N N . GLY A 1 217 ? -17.328 -63.656 -41.406 1 87.38 217 GLY A N 1
ATOM 1731 C CA . GLY A 1 217 ? -17.406 -62.812 -40.219 1 87.38 217 GLY A CA 1
ATOM 1732 C C . GLY A 1 217 ? -17.938 -63.594 -39 1 87.38 217 GLY A C 1
ATOM 1733 O O . GLY A 1 217 ? -18 -63.031 -37.906 1 87.38 217 GLY A O 1
ATOM 1734 N N . ALA A 1 218 ? -18.344 -64.812 -39.156 1 85.44 218 ALA A N 1
ATOM 1735 C CA . ALA A 1 218 ? -18.859 -65.562 -38.031 1 85.44 218 ALA A CA 1
ATOM 1736 C C . ALA A 1 218 ? -17.781 -65.812 -37 1 85.44 218 ALA A C 1
ATOM 1738 O O . ALA A 1 218 ? -16.656 -66.188 -37.344 1 85.44 218 ALA A O 1
ATOM 1739 N N . ILE A 1 219 ? -18.156 -65.625 -35.75 1 87.38 219 ILE A N 1
ATOM 1740 C CA . ILE A 1 219 ? -17.203 -65.75 -34.656 1 87.38 219 ILE A CA 1
ATOM 1741 C C . ILE A 1 219 ? -17 -67.25 -34.312 1 87.38 219 ILE A C 1
ATOM 1743 O O . ILE A 1 219 ? -17.953 -67.938 -33.969 1 87.38 219 ILE A O 1
ATOM 1747 N N . GLN A 1 220 ? -15.828 -67.625 -34.469 1 79.94 220 GLN A N 1
ATOM 1748 C CA . GLN A 1 220 ? -15.477 -69 -34.219 1 79.94 220 GLN A CA 1
ATOM 1749 C C . GLN A 1 220 ? -14.922 -69.188 -32.812 1 79.94 220 GLN A C 1
ATOM 1751 O O . GLN A 1 220 ? -15.031 -70.312 -32.25 1 79.94 220 GLN A O 1
ATOM 1756 N N . ALA A 1 221 ? -14.234 -68.188 -32.281 1 82.69 221 ALA A N 1
ATOM 1757 C CA . ALA A 1 221 ? -13.695 -68.188 -30.922 1 82.69 221 ALA A CA 1
ATOM 1758 C C . ALA A 1 221 ? -13.789 -66.812 -30.281 1 82.69 221 ALA A C 1
ATOM 1760 O O . ALA A 1 221 ? -13.523 -65.812 -30.922 1 82.69 221 ALA A O 1
ATOM 1761 N N . HIS A 1 222 ? -14.188 -66.75 -29.109 1 85.38 222 HIS A N 1
ATOM 1762 C CA . HIS A 1 222 ? -14.359 -65.562 -28.328 1 85.38 222 HIS A CA 1
ATOM 1763 C C . HIS A 1 222 ? -14.328 -65.875 -26.828 1 85.38 222 HIS A C 1
ATOM 1765 O O . HIS A 1 222 ? -14.758 -66.938 -26.406 1 85.38 222 HIS A O 1
ATOM 1771 N N . PRO A 1 223 ? -13.773 -64.938 -26.094 1 82.12 223 PRO A N 1
ATOM 1772 C CA . PRO A 1 223 ? -13.812 -65.188 -24.656 1 82.12 223 PRO A CA 1
ATOM 1773 C C . PRO A 1 223 ? -15.227 -65.375 -24.125 1 82.12 223 PRO A C 1
ATOM 1775 O O . PRO A 1 223 ? -15.445 -66.125 -23.172 1 82.12 223 PRO A O 1
ATOM 1778 N N . ASP A 1 224 ? -16.125 -64.688 -24.656 1 82.19 224 ASP A N 1
ATOM 1779 C CA . ASP A 1 224 ? -17.531 -64.938 -24.359 1 82.19 224 ASP A CA 1
ATOM 1780 C C . ASP A 1 224 ? -18.125 -66 -25.234 1 82.19 224 ASP A C 1
ATOM 1782 O O . ASP A 1 224 ? -18.375 -65.812 -26.422 1 82.19 224 ASP A O 1
ATOM 1786 N N . ARG A 1 225 ? -18.547 -67.062 -24.734 1 75.75 225 ARG A N 1
ATOM 1787 C CA . ARG A 1 225 ? -18.969 -68.25 -25.469 1 75.75 225 ARG A CA 1
ATOM 1788 C C . ARG A 1 225 ? -20.344 -68 -26.109 1 75.75 225 ARG A C 1
ATOM 1790 O O . ARG A 1 225 ? -20.688 -68.688 -27.078 1 75.75 225 ARG A O 1
ATOM 1797 N N . ARG A 1 226 ? -21.219 -67.062 -25.562 1 75.62 226 ARG A N 1
ATOM 1798 C CA . ARG A 1 226 ? -22.562 -66.812 -26.094 1 75.62 226 ARG A CA 1
ATOM 1799 C C . ARG A 1 226 ? -22.484 -66.25 -27.484 1 75.62 226 ARG A C 1
ATOM 1801 O O . ARG A 1 226 ? -23.469 -66.25 -28.234 1 75.62 226 ARG A O 1
ATOM 1808 N N . LEU A 1 227 ? -21.203 -65.812 -27.844 1 80.69 227 LEU A N 1
ATOM 1809 C CA . LEU A 1 227 ? -21.062 -65.062 -29.109 1 80.69 227 LEU A CA 1
ATOM 1810 C C . LEU A 1 227 ? -20.547 -66 -30.203 1 80.69 227 LEU A C 1
ATOM 1812 O O . LEU A 1 227 ? -20.547 -65.688 -31.391 1 80.69 227 LEU A O 1
ATOM 1816 N N . ILE A 1 228 ? -20.156 -67.188 -29.953 1 76.69 228 ILE A N 1
ATOM 1817 C CA . ILE A 1 228 ? -19.562 -68.125 -30.906 1 76.69 228 ILE A CA 1
ATOM 1818 C C . ILE A 1 228 ? -20.641 -68.688 -31.812 1 76.69 228 ILE A C 1
ATOM 1820 O O . ILE A 1 228 ? -21.719 -69.062 -31.328 1 76.69 228 ILE A O 1
ATOM 1824 N N . ALA A 1 229 ? -20.281 -68.688 -33.094 1 70.81 229 ALA A N 1
ATOM 1825 C CA . ALA A 1 229 ? -21.203 -69.25 -34.062 1 70.81 229 ALA A CA 1
ATOM 1826 C C . ALA A 1 229 ? -20.969 -70.75 -34.25 1 70.81 229 ALA A C 1
ATOM 1828 O O . ALA A 1 229 ? -20.094 -71.188 -35.031 1 70.81 229 ALA A O 1
ATOM 1829 N N . TYR A 1 230 ? -21.391 -71.688 -33.594 1 56.38 230 TYR A N 1
ATOM 1830 C CA . TYR A 1 230 ? -21.188 -73.125 -33.656 1 56.38 230 TYR A CA 1
ATOM 1831 C C . TYR A 1 230 ? -21.75 -73.688 -34.969 1 56.38 230 TYR A C 1
ATOM 1833 O O . TYR A 1 230 ? -21.188 -74.625 -35.531 1 56.38 230 TYR A O 1
ATOM 1841 N N . SER A 1 231 ? -22.812 -73.5 -35.312 1 50.75 231 SER A N 1
ATOM 1842 C CA . SER A 1 231 ? -23.5 -74.25 -36.344 1 50.75 231 SER A CA 1
ATOM 1843 C C . SER A 1 231 ? -23.047 -73.812 -37.75 1 50.75 231 SER A C 1
ATOM 1845 O O . SER A 1 231 ? -23.844 -73.812 -38.688 1 50.75 231 SER A O 1
ATOM 1847 N N . SER A 1 232 ? -21.938 -73.25 -38 1 45.28 232 SER A N 1
ATOM 1848 C CA . SER A 1 232 ? -21.891 -72.688 -39.344 1 45.28 232 SER A CA 1
ATOM 1849 C C . SER A 1 232 ? -22.016 -73.812 -40.406 1 45.28 232 SER A C 1
ATOM 1851 O O . SER A 1 232 ? -21.906 -73.562 -41.594 1 45.28 232 SER A O 1
ATOM 1853 N N . ALA A 1 233 ? -21.594 -75.062 -40.219 1 38.47 233 ALA A N 1
ATOM 1854 C CA . ALA A 1 233 ? -21.859 -75.812 -41.406 1 38.47 233 ALA A CA 1
ATOM 1855 C C . ALA A 1 233 ? -23.25 -75.562 -41.938 1 38.47 233 ALA A C 1
ATOM 1857 O O . ALA A 1 233 ? -23.516 -75.688 -43.156 1 38.47 233 ALA A O 1
ATOM 1858 N N . ALA A 1 234 ? -24.281 -75.75 -41.062 1 37.56 234 ALA A N 1
ATOM 1859 C CA . ALA A 1 234 ? -25.594 -75.688 -41.688 1 37.56 234 ALA A CA 1
ATOM 1860 C C . ALA A 1 234 ? -26 -74.188 -41.906 1 37.56 234 ALA A C 1
ATOM 1862 O O . ALA A 1 234 ? -25.625 -73.312 -41.094 1 37.56 234 ALA A O 1
ATOM 1863 N N . GLY A 1 235 ? -26.406 -73.625 -42.812 1 41.78 235 GLY A N 1
ATOM 1864 C CA . GLY A 1 235 ? -26.797 -72.375 -43.531 1 41.78 235 GLY A CA 1
ATOM 1865 C C . GLY A 1 235 ? -26.875 -71.188 -42.625 1 41.78 235 GLY A C 1
ATOM 1866 O O . GLY A 1 235 ? -26.422 -70.062 -43 1 41.78 235 GLY A O 1
ATOM 1867 N N . GLY A 1 236 ? -27.906 -70.938 -41.719 1 40.53 236 GLY A N 1
ATOM 1868 C CA . GLY A 1 236 ? -28.469 -69.688 -41.312 1 40.53 236 GLY A CA 1
ATOM 1869 C C . GLY A 1 236 ? -27.766 -69.062 -40.094 1 40.53 236 GLY A C 1
ATOM 1870 O O . GLY A 1 236 ? -28.141 -69.312 -38.969 1 40.53 236 GLY A O 1
ATOM 1871 N N . ALA A 1 237 ? -26.469 -68.75 -40.031 1 45.88 237 ALA A N 1
ATOM 1872 C CA . ALA A 1 237 ? -25.922 -68 -38.906 1 45.88 237 ALA A CA 1
ATOM 1873 C C . ALA A 1 237 ? -26.844 -66.875 -38.5 1 45.88 237 ALA A C 1
ATOM 1875 O O . ALA A 1 237 ? -27.219 -66.062 -39.312 1 45.88 237 ALA A O 1
ATOM 1876 N N . SER A 1 238 ? -27.562 -66.938 -37.469 1 52 238 SER A N 1
ATOM 1877 C CA . SER A 1 238 ? -28.344 -65.812 -36.938 1 52 238 SER A CA 1
ATOM 1878 C C . SER A 1 238 ? -27.5 -64.562 -36.781 1 52 238 SER A C 1
ATOM 1880 O O . SER A 1 238 ? -26.281 -64.625 -36.688 1 52 238 SER A O 1
ATOM 1882 N N . GLU A 1 239 ? -28.047 -63.281 -37.031 1 54.81 239 GLU A N 1
ATOM 1883 C CA . GLU A 1 239 ? -27.531 -61.906 -37.094 1 54.81 239 GLU A CA 1
ATOM 1884 C C . GLU A 1 239 ? -26.547 -61.625 -35.969 1 54.81 239 GLU A C 1
ATOM 1886 O O . GLU A 1 239 ? -25.547 -60.938 -36.156 1 54.81 239 GLU A O 1
ATOM 1891 N N . ARG A 1 240 ? -26.672 -62.219 -34.719 1 62.53 240 ARG A N 1
ATOM 1892 C CA . ARG A 1 240 ? -25.938 -61.75 -33.562 1 62.53 240 ARG A CA 1
ATOM 1893 C C . ARG A 1 240 ? -24.609 -62.469 -33.406 1 62.53 240 ARG A C 1
ATOM 1895 O O . ARG A 1 240 ? -23.828 -62.188 -32.5 1 62.53 240 ARG A O 1
ATOM 1902 N N . HIS A 1 241 ? -24.172 -63.25 -34.344 1 75.44 241 HIS A N 1
ATOM 1903 C CA . HIS A 1 241 ? -23 -64.062 -34.125 1 75.44 241 HIS A CA 1
ATOM 1904 C C . HIS A 1 241 ? -21.891 -63.719 -35.094 1 75.44 241 HIS A C 1
ATOM 1906 O O . HIS A 1 241 ? -20.906 -64.438 -35.25 1 75.44 241 HIS A O 1
ATOM 1912 N N . ARG A 1 242 ? -22.031 -62.5 -35.625 1 88.19 242 ARG A N 1
ATOM 1913 C CA . ARG A 1 242 ? -20.984 -62 -36.531 1 88.19 242 ARG A CA 1
ATOM 1914 C C . ARG A 1 242 ? -20.234 -60.812 -35.875 1 88.19 242 ARG A C 1
ATOM 1916 O O . ARG A 1 242 ? -20.828 -60.031 -35.156 1 88.19 242 ARG A O 1
ATOM 1923 N N . VAL A 1 243 ? -19 -60.75 -36.125 1 91.12 243 VAL A N 1
ATOM 1924 C CA . VAL A 1 243 ? -18.141 -59.719 -35.531 1 91.12 243 VAL A CA 1
ATOM 1925 C C . VAL A 1 243 ? -18.625 -58.344 -35.906 1 91.12 243 VAL A C 1
ATOM 1927 O O . VAL A 1 243 ? -18.5 -57.375 -35.156 1 91.12 243 VAL A O 1
ATOM 1930 N N . PHE A 1 244 ? -19.25 -58.188 -37.125 1 91.31 244 PHE A N 1
ATOM 1931 C CA . PHE A 1 244 ? -19.703 -56.906 -37.625 1 91.31 244 PHE A CA 1
ATOM 1932 C C . PHE A 1 244 ? -20.844 -56.375 -36.781 1 91.31 244 PHE A C 1
ATOM 1934 O O . PHE A 1 244 ? -20.969 -55.156 -36.594 1 91.31 244 PHE A O 1
ATOM 1941 N N . ASP A 1 245 ? -21.609 -57.281 -36.188 1 88.06 245 ASP A N 1
ATOM 1942 C CA . ASP A 1 245 ? -22.766 -56.906 -35.406 1 88.06 245 ASP A CA 1
ATOM 1943 C C . ASP A 1 245 ? -22.359 -56.438 -34 1 88.06 245 ASP A C 1
ATOM 1945 O O . ASP A 1 245 ? -23.156 -55.844 -33.281 1 88.06 245 ASP A O 1
ATOM 1949 N N . LEU A 1 246 ? -21.156 -56.688 -33.562 1 89 246 LEU A N 1
ATOM 1950 C CA . LEU A 1 246 ? -20.672 -56.281 -32.25 1 89 246 LEU A CA 1
ATOM 1951 C C . LEU A 1 246 ? -20.25 -54.812 -32.25 1 89 246 LEU A C 1
ATOM 1953 O O . LEU A 1 246 ? -20.094 -54.219 -31.172 1 89 246 LEU A O 1
ATOM 1957 N N . LEU A 1 247 ? -20.031 -54.281 -33.438 1 91.81 247 LEU A N 1
ATOM 1958 C CA . LEU A 1 247 ? -19.516 -52.938 -33.531 1 91.81 247 LEU A CA 1
ATOM 1959 C C . LEU A 1 247 ? -20.656 -51.906 -33.406 1 91.81 247 LEU A C 1
ATOM 1961 O O . LEU A 1 247 ? -21.766 -52.156 -33.906 1 91.81 247 LEU A O 1
ATOM 1965 N N . ASP A 1 248 ? -20.422 -50.844 -32.812 1 87.75 248 ASP A N 1
ATOM 1966 C CA . ASP A 1 248 ? -21.438 -49.844 -32.469 1 87.75 248 ASP A CA 1
ATOM 1967 C C . ASP A 1 248 ? -21.906 -49.094 -33.719 1 87.75 248 ASP A C 1
ATOM 1969 O O . ASP A 1 248 ? -23.094 -48.844 -33.875 1 87.75 248 ASP A O 1
ATOM 1973 N N . GLN A 1 249 ? -21.031 -48.656 -34.594 1 89.5 249 GLN A N 1
ATOM 1974 C CA . GLN A 1 249 ? -21.359 -47.781 -35.719 1 89.5 249 GLN A CA 1
ATOM 1975 C C . GLN A 1 249 ? -21.281 -48.531 -37.062 1 89.5 249 GLN A C 1
ATOM 1977 O O . GLN A 1 249 ? -20.359 -49.344 -37.25 1 89.5 249 GLN A O 1
ATOM 1982 N N . PRO A 1 250 ? -22.203 -48.25 -37.938 1 88.19 250 PRO A N 1
ATOM 1983 C CA . PRO A 1 250 ? -22.203 -48.938 -39.25 1 88.19 250 PRO A CA 1
ATOM 1984 C C . PRO A 1 250 ? -20.969 -48.594 -40.094 1 88.19 250 PRO A C 1
ATOM 1986 O O . PRO A 1 250 ? -20.469 -49.469 -40.812 1 88.19 250 PRO A O 1
ATOM 1989 N N . GLU A 1 251 ? -20.516 -47.375 -39.969 1 89.75 251 GLU A N 1
ATOM 1990 C CA . GLU A 1 251 ? -19.344 -47 -40.719 1 89.75 251 GLU A CA 1
ATOM 1991 C C . GLU A 1 251 ? -18.125 -47.844 -40.312 1 89.75 251 GLU A C 1
ATOM 1993 O O . GLU A 1 251 ? -17.297 -48.156 -41.156 1 89.75 251 GLU A O 1
ATOM 1998 N N . GLN A 1 252 ? -18.156 -48.219 -39.125 1 91.5 252 GLN A N 1
ATOM 1999 C CA . GLN A 1 252 ? -17.031 -49.031 -38.594 1 91.5 252 GLN A CA 1
ATOM 2000 C C . GLN A 1 252 ? -17.125 -50.469 -39.062 1 91.5 252 GLN A C 1
ATOM 2002 O O . GLN A 1 252 ? -16.109 -51.156 -39.156 1 91.5 252 GLN A O 1
ATOM 2007 N N . ARG A 1 253 ? -18.297 -50.906 -39.438 1 92.5 253 ARG A N 1
ATOM 2008 C CA . ARG A 1 253 ? -18.484 -52.25 -39.969 1 92.5 253 ARG A CA 1
ATOM 2009 C C . ARG A 1 253 ? -17.844 -52.375 -41.344 1 92.5 253 ARG A C 1
ATOM 2011 O O . ARG A 1 253 ? -17.156 -53.375 -41.625 1 92.5 253 ARG A O 1
ATOM 2018 N N . ASP A 1 254 ? -18.062 -51.344 -42.062 1 92.81 254 ASP A N 1
ATOM 2019 C CA . ASP A 1 254 ? -17.453 -51.312 -43.406 1 92.81 254 ASP A CA 1
ATOM 2020 C C . ASP A 1 254 ? -15.93 -51.25 -43.312 1 92.81 254 ASP A C 1
ATOM 2022 O O . ASP A 1 254 ? -15.227 -51.875 -44.094 1 92.81 254 ASP A O 1
ATOM 2026 N N . ALA A 1 255 ? -15.484 -50.469 -42.344 1 94.25 255 ALA A N 1
ATOM 2027 C CA . ALA A 1 255 ? -14.039 -50.344 -42.188 1 94.25 255 ALA A CA 1
ATOM 2028 C C . ALA A 1 255 ? -13.422 -51.688 -41.781 1 94.25 255 ALA A C 1
ATOM 2030 O O . ALA A 1 255 ? -12.336 -52.031 -42.281 1 94.25 255 ALA A O 1
ATOM 2031 N N . LEU A 1 256 ? -14.062 -52.375 -40.938 1 94.75 256 LEU A N 1
ATOM 2032 C CA . LEU A 1 256 ? -13.578 -53.688 -40.531 1 94.75 256 LEU A CA 1
ATOM 2033 C C . LEU A 1 256 ? -13.586 -54.656 -41.719 1 94.75 256 LEU A C 1
ATOM 2035 O O . LEU A 1 256 ? -12.641 -55.438 -41.875 1 94.75 256 LEU A O 1
ATOM 2039 N N . ARG A 1 257 ? -14.594 -54.656 -42.531 1 94.25 257 ARG A N 1
ATOM 2040 C CA . ARG A 1 257 ? -14.648 -55.5 -43.719 1 94.25 257 ARG A CA 1
ATOM 2041 C C . ARG A 1 257 ? -13.484 -55.188 -44.656 1 94.25 257 ARG A C 1
ATOM 2043 O O . ARG A 1 257 ? -12.883 -56.094 -45.25 1 94.25 257 ARG A O 1
ATOM 2050 N N . GLU A 1 258 ? -13.281 -53.938 -44.75 1 94.38 258 GLU A N 1
ATOM 2051 C CA . GLU A 1 258 ? -12.164 -53.531 -45.594 1 94.38 258 GLU A CA 1
ATOM 2052 C C . GLU A 1 258 ? -10.836 -54.031 -45.031 1 94.38 258 GLU A C 1
ATOM 2054 O O . GLU A 1 258 ? -9.961 -54.469 -45.781 1 94.38 258 GLU A O 1
ATOM 2059 N N . ALA A 1 259 ? -10.688 -53.906 -43.719 1 94.56 259 ALA A N 1
ATOM 2060 C CA . ALA A 1 259 ? -9.469 -54.375 -43.094 1 94.56 259 ALA A CA 1
ATOM 2061 C C . ALA A 1 259 ? -9.297 -55.875 -43.312 1 94.56 259 ALA A C 1
ATOM 2063 O O . ALA A 1 259 ? -8.18 -56.375 -43.531 1 94.56 259 ALA A O 1
ATOM 2064 N N . MET A 1 260 ? -10.328 -56.594 -43.219 1 94.69 260 MET A N 1
ATOM 2065 C CA . MET A 1 260 ? -10.297 -58.031 -43.469 1 94.69 260 MET A CA 1
ATOM 2066 C C . MET A 1 260 ? -9.898 -58.344 -44.906 1 94.69 260 MET A C 1
ATOM 2068 O O . MET A 1 260 ? -9.102 -59.25 -45.156 1 94.69 260 MET A O 1
ATOM 2072 N N . ARG A 1 261 ? -10.43 -57.594 -45.781 1 93.94 261 ARG A N 1
ATOM 2073 C CA . ARG A 1 261 ? -10.078 -57.781 -47.188 1 93.94 261 ARG A CA 1
ATOM 2074 C C . ARG A 1 261 ? -8.594 -57.5 -47.406 1 93.94 261 ARG A C 1
ATOM 2076 O O . ARG A 1 261 ? -7.926 -58.281 -48.125 1 93.94 261 ARG A O 1
ATOM 2083 N N . LEU A 1 262 ? -8.148 -56.5 -46.812 1 94 262 LEU A N 1
ATOM 2084 C CA . LEU A 1 262 ? -6.746 -56.125 -46.969 1 94 262 LEU A CA 1
ATOM 2085 C C . LEU A 1 262 ? -5.844 -57.188 -46.344 1 94 262 LEU A C 1
ATOM 2087 O O . LEU A 1 262 ? -4.789 -57.531 -46.875 1 94 262 LEU A O 1
ATOM 2091 N N . ALA A 1 263 ? -6.215 -57.625 -45.188 1 94.44 263 ALA A N 1
ATOM 2092 C CA . ALA A 1 263 ? -5.445 -58.688 -44.531 1 94.44 263 ALA A CA 1
ATOM 2093 C C . ALA A 1 263 ? -5.371 -59.938 -45.375 1 94.44 263 ALA A C 1
ATOM 2095 O O . ALA A 1 263 ? -4.34 -60.625 -45.406 1 94.44 263 ALA A O 1
ATOM 2096 N N . ARG A 1 264 ? -6.395 -60.219 -46.062 1 92.56 264 ARG A N 1
ATOM 2097 C CA . ARG A 1 264 ? -6.441 -61.406 -46.938 1 92.56 264 ARG A CA 1
ATOM 2098 C C . ARG A 1 264 ? -5.535 -61.188 -48.156 1 92.56 264 ARG A C 1
ATOM 2100 O O . ARG A 1 264 ? -4.895 -62.156 -48.625 1 92.56 264 ARG A O 1
ATOM 2107 N N . ALA A 1 265 ? -5.531 -60.031 -48.625 1 92.38 265 ALA A N 1
ATOM 2108 C CA . ALA A 1 265 ? -4.723 -59.719 -49.812 1 92.38 265 ALA A CA 1
ATOM 2109 C C . ALA A 1 265 ? -3.236 -59.875 -49.5 1 92.38 265 ALA A C 1
ATOM 2111 O O . ALA A 1 265 ? -2.475 -60.344 -50.344 1 92.38 265 ALA A O 1
ATOM 2112 N N . LYS A 1 266 ? -2.879 -59.469 -48.375 1 88.31 266 LYS A N 1
ATOM 2113 C CA . LYS A 1 266 ? -1.486 -59.625 -47.969 1 88.31 266 LYS A CA 1
ATOM 2114 C C . LYS A 1 266 ? -1.378 -60.5 -46.719 1 88.31 266 LYS A C 1
ATOM 2116 O O . LYS A 1 266 ? -1.353 -59.969 -45.594 1 88.31 266 LYS A O 1
ATOM 2121 N N . ALA A 1 267 ? -1.175 -61.781 -47.094 1 79.75 267 ALA A N 1
ATOM 2122 C CA . ALA A 1 267 ? -1.133 -62.719 -45.969 1 79.75 267 ALA A CA 1
ATOM 2123 C C . ALA A 1 267 ? 0.11 -62.5 -45.125 1 79.75 267 ALA A C 1
ATOM 2125 O O . ALA A 1 267 ? 1.211 -62.312 -45.625 1 79.75 267 ALA A O 1
ATOM 2126 N N . GLY A 1 268 ? 0.016 -62.094 -43.875 1 79.12 268 GLY A N 1
ATOM 2127 C CA . GLY A 1 268 ? 1.124 -61.906 -42.969 1 79.12 268 GLY A CA 1
ATOM 2128 C C . GLY A 1 268 ? 1.174 -60.5 -42.406 1 79.12 268 GLY A C 1
ATOM 2129 O O . GLY A 1 268 ? 1.947 -60.219 -41.469 1 79.12 268 GLY A O 1
ATOM 2130 N N . SER A 1 269 ? 0.364 -59.719 -43 1 88.19 269 SER A N 1
ATOM 2131 C CA . SER A 1 269 ? 0.321 -58.344 -42.5 1 88.19 269 SER A CA 1
ATOM 2132 C C . SER A 1 269 ? -0.86 -58.125 -41.562 1 88.19 269 SER A C 1
ATOM 2134 O O . SER A 1 269 ? -1.815 -58.906 -41.562 1 88.19 269 SER A O 1
ATOM 2136 N N . VAL A 1 270 ? -0.647 -57.188 -40.688 1 94 270 VAL A N 1
ATOM 2137 C CA . VAL A 1 270 ? -1.705 -56.844 -39.75 1 94 270 VAL A CA 1
ATOM 2138 C C . VAL A 1 270 ? -2.266 -55.438 -40.094 1 94 270 VAL A C 1
ATOM 2140 O O . VAL A 1 270 ? -1.512 -54.531 -40.406 1 94 270 VAL A O 1
ATOM 2143 N N . HIS A 1 271 ? -3.537 -55.344 -40.125 1 94.38 271 HIS A N 1
ATOM 2144 C CA . HIS A 1 271 ? -4.199 -54.062 -40.312 1 94.38 271 HIS A CA 1
ATOM 2145 C C . HIS A 1 271 ? -4.961 -53.625 -39.062 1 94.38 271 HIS A C 1
ATOM 2147 O O . HIS A 1 271 ? -5.691 -54.406 -38.469 1 94.38 271 HIS A O 1
ATOM 2153 N N . CYS A 1 272 ? -4.734 -52.438 -38.781 1 94.31 272 CYS A N 1
ATOM 2154 C CA . CYS A 1 272 ? -5.344 -51.938 -37.562 1 94.31 272 CYS A CA 1
ATOM 2155 C C . CYS A 1 272 ? -6.406 -50.906 -37.875 1 94.31 272 CYS A C 1
ATOM 2157 O O . CYS A 1 272 ? -6.32 -50.219 -38.906 1 94.31 272 CYS A O 1
ATOM 2159 N N . LEU A 1 273 ? -7.438 -50.75 -37.094 1 94.12 273 LEU A N 1
ATOM 2160 C CA . LEU A 1 273 ? -8.469 -49.719 -37.188 1 94.12 273 LEU A CA 1
ATOM 2161 C C . LEU A 1 273 ? -9.078 -49.438 -35.812 1 94.12 273 LEU A C 1
ATOM 2163 O O . LEU A 1 273 ? -9.039 -50.281 -34.906 1 94.12 273 LEU A O 1
ATOM 2167 N N . TRP A 1 274 ? -9.578 -48.25 -35.719 1 92.81 274 TRP A N 1
ATOM 2168 C CA . TRP A 1 274 ? -10.305 -47.875 -34.5 1 92.81 274 TRP A CA 1
ATOM 2169 C C . TRP A 1 274 ? -11.797 -48.156 -34.656 1 92.81 274 TRP A C 1
ATOM 2171 O O . TRP A 1 274 ? -12.391 -47.844 -35.688 1 92.81 274 TRP A O 1
ATOM 2181 N N . ALA A 1 275 ? -12.359 -48.875 -33.719 1 92.88 275 ALA A N 1
ATOM 2182 C CA . ALA A 1 275 ? -13.789 -49.156 -33.75 1 92.88 275 ALA A CA 1
ATOM 2183 C C . ALA A 1 275 ? -14.367 -49.219 -32.344 1 92.88 275 ALA A C 1
ATOM 2185 O O . ALA A 1 275 ? -13.648 -49.469 -31.375 1 92.88 275 ALA A O 1
ATOM 2186 N N . GLY A 1 276 ? -15.586 -48.875 -32.312 1 91.94 276 GLY A N 1
ATOM 2187 C CA . GLY A 1 276 ? -16.281 -48.938 -31.016 1 91.94 276 GLY A CA 1
ATOM 2188 C C . GLY A 1 276 ? -16.812 -50.312 -30.688 1 91.94 276 GLY A C 1
ATOM 2189 O O . GLY A 1 276 ? -17.516 -50.938 -31.5 1 91.94 276 GLY A O 1
ATOM 2190 N N . LEU A 1 277 ? -16.391 -50.875 -29.562 1 88.19 277 LEU A N 1
ATOM 2191 C CA . LEU A 1 277 ? -16.875 -52.125 -29.016 1 88.19 277 LEU A CA 1
ATOM 2192 C C . LEU A 1 277 ? -17.344 -51.969 -27.578 1 88.19 277 LEU A C 1
ATOM 2194 O O . LEU A 1 277 ? -16.594 -51.469 -26.734 1 88.19 277 LEU A O 1
ATOM 2198 N N . ASP A 1 278 ? -18.578 -52.25 -27.312 1 82 278 ASP A N 1
ATOM 2199 C CA . ASP A 1 278 ? -19.172 -52.156 -25.984 1 82 278 ASP A CA 1
ATOM 2200 C C . ASP A 1 278 ? -19.141 -50.688 -25.484 1 82 278 ASP A C 1
ATOM 2202 O O . ASP A 1 278 ? -18.844 -50.438 -24.312 1 82 278 ASP A O 1
ATOM 2206 N N . GLY A 1 279 ? -19.219 -49.781 -26.375 1 82.69 279 GLY A N 1
ATOM 2207 C CA . GLY A 1 279 ? -19.328 -48.375 -26.016 1 82.69 279 GLY A CA 1
ATOM 2208 C C . GLY A 1 279 ? -17.969 -47.688 -25.859 1 82.69 279 GLY A C 1
ATOM 2209 O O . GLY A 1 279 ? -17.891 -46.5 -25.484 1 82.69 279 GLY A O 1
ATOM 2210 N N . ARG A 1 280 ? -17 -48.312 -26.031 1 89.12 280 ARG A N 1
ATOM 2211 C CA . ARG A 1 280 ? -15.664 -47.781 -25.891 1 89.12 280 ARG A CA 1
ATOM 2212 C C . ARG A 1 280 ? -14.883 -47.875 -27.203 1 89.12 280 ARG A C 1
ATOM 2214 O O . ARG A 1 280 ? -15.031 -48.844 -27.938 1 89.12 280 ARG A O 1
ATOM 2221 N N . GLN A 1 281 ? -14.148 -46.844 -27.391 1 88.19 281 GLN A N 1
ATOM 2222 C CA . GLN A 1 281 ? -13.297 -46.875 -28.578 1 88.19 281 GLN A CA 1
ATOM 2223 C C . GLN A 1 281 ? -12.094 -47.781 -28.359 1 88.19 281 GLN A C 1
ATOM 2225 O O . GLN A 1 281 ? -11.336 -47.625 -27.406 1 88.19 281 GLN A O 1
ATOM 2230 N N . GLN A 1 282 ? -11.992 -48.812 -29.156 1 91.44 282 GLN A N 1
ATOM 2231 C CA . GLN A 1 282 ? -10.914 -49.812 -29.016 1 91.44 282 GLN A CA 1
ATOM 2232 C C . GLN A 1 282 ? -10.133 -49.938 -30.328 1 91.44 282 GLN A C 1
ATOM 2234 O O . GLN A 1 282 ? -10.609 -49.562 -31.391 1 91.44 282 GLN A O 1
ATOM 2239 N N . LEU A 1 283 ? -8.93 -50.375 -30.188 1 92.44 283 LEU A N 1
ATOM 2240 C CA . LEU A 1 283 ? -8.062 -50.625 -31.344 1 92.44 283 LEU A CA 1
ATOM 2241 C C . LEU A 1 283 ? -8.18 -52.062 -31.812 1 92.44 283 LEU A C 1
ATOM 2243 O O . LEU A 1 283 ? -7.953 -53 -31.047 1 92.44 283 LEU A O 1
ATOM 2247 N N . PHE A 1 284 ? -8.547 -52.281 -33.094 1 94.56 284 PHE A N 1
ATOM 2248 C CA . PHE A 1 284 ? -8.672 -53.594 -33.688 1 94.56 284 PHE A CA 1
ATOM 2249 C C . PHE A 1 284 ? -7.465 -53.938 -34.562 1 94.56 284 PHE A C 1
ATOM 2251 O O . PHE A 1 284 ? -6.969 -53.062 -35.281 1 94.56 284 PHE A O 1
ATOM 2258 N N . ALA A 1 285 ? -6.961 -55.062 -34.438 1 96 285 ALA A N 1
ATOM 2259 C CA . ALA A 1 285 ? -5.922 -55.594 -35.281 1 96 285 ALA A CA 1
ATOM 2260 C C . ALA A 1 285 ? -6.391 -56.906 -35.938 1 96 285 ALA A C 1
ATOM 2262 O O . ALA A 1 285 ? -6.938 -57.781 -35.281 1 96 285 ALA A O 1
ATOM 2263 N N . VAL A 1 286 ? -6.211 -57 -37.25 1 96.31 286 VAL A N 1
ATOM 2264 C CA . VAL A 1 286 ? -6.738 -58.125 -38 1 96.31 286 VAL A CA 1
ATOM 2265 C C . VAL A 1 286 ? -5.617 -58.75 -38.812 1 96.31 286 VAL A C 1
ATOM 2267 O O . VAL A 1 286 ? -4.836 -58.062 -39.469 1 96.31 286 VAL A O 1
ATOM 2270 N N . ALA A 1 287 ? -5.508 -60.031 -38.75 1 96.06 287 ALA A N 1
ATOM 2271 C CA . ALA A 1 287 ? -4.582 -60.812 -39.562 1 96.06 287 ALA A CA 1
ATOM 2272 C C . ALA A 1 287 ? -5.281 -62.031 -40.156 1 96.06 287 ALA A C 1
ATOM 2274 O O . ALA A 1 287 ? -6.258 -62.531 -39.594 1 96.06 287 ALA A O 1
ATOM 2275 N N . TYR A 1 288 ? -4.785 -62.531 -41.25 1 95.19 288 TYR A N 1
ATOM 2276 C CA . TYR A 1 288 ? -5.461 -63.594 -42 1 95.19 288 TYR A CA 1
ATOM 2277 C C . TYR A 1 288 ? -4.633 -64.875 -42.031 1 95.19 288 TYR A C 1
ATOM 2279 O O . TYR A 1 288 ? -3.41 -64.812 -42.156 1 95.19 288 TYR A O 1
ATOM 2287 N N . ILE A 1 289 ? -5.312 -65.938 -41.844 1 90.56 289 ILE A N 1
ATOM 2288 C CA . ILE A 1 289 ? -4.715 -67.25 -41.969 1 90.56 289 ILE A CA 1
ATOM 2289 C C . ILE A 1 289 ? -5.258 -67.938 -43.25 1 90.56 289 ILE A C 1
ATOM 2291 O O . ILE A 1 289 ? -6.359 -68.5 -43.219 1 90.56 289 ILE A O 1
ATOM 2295 N N . PRO A 1 290 ? -4.551 -68.062 -44.25 1 88.25 290 PRO A N 1
ATOM 2296 C CA . PRO A 1 290 ? -5.066 -68.562 -45.531 1 88.25 290 PRO A CA 1
ATOM 2297 C C . PRO A 1 290 ? -5.438 -70 -45.5 1 88.25 290 PRO A C 1
ATOM 2299 O O . PRO A 1 290 ? -6.434 -70.438 -46.094 1 88.25 290 PRO A O 1
ATOM 2302 N N . GLN A 1 291 ? -4.727 -70.875 -44.719 1 81.5 291 GLN A N 1
ATOM 2303 C CA . GLN A 1 291 ? -4.945 -72.312 -44.719 1 81.5 291 GLN A CA 1
ATOM 2304 C C . GLN A 1 291 ? -6.316 -72.688 -44.125 1 81.5 291 GLN A C 1
ATOM 2306 O O . GLN A 1 291 ? -6.98 -73.625 -44.594 1 81.5 291 GLN A O 1
ATOM 2311 N N . LEU A 1 292 ? -6.715 -71.875 -43.219 1 83.12 292 LEU A N 1
ATOM 2312 C CA . LEU A 1 292 ? -7.977 -72.188 -42.531 1 83.12 292 LEU A CA 1
ATOM 2313 C C . LEU A 1 292 ? -9.07 -71.25 -43.031 1 83.12 292 LEU A C 1
ATOM 2315 O O . LEU A 1 292 ? -10.258 -71.5 -42.781 1 83.12 292 LEU A O 1
ATOM 2319 N N . ARG A 1 293 ? -8.617 -70.25 -43.781 1 86.44 293 ARG A N 1
ATOM 2320 C CA . ARG A 1 293 ? -9.516 -69.188 -44.188 1 86.44 293 ARG A CA 1
ATOM 2321 C C . ARG A 1 293 ? -10.172 -68.5 -43 1 86.44 293 ARG A C 1
ATOM 2323 O O . ARG A 1 293 ? -11.383 -68.312 -42.969 1 86.44 293 ARG A O 1
ATOM 2330 N N . TRP A 1 294 ? -9.43 -68.312 -41.938 1 89.62 294 TRP A N 1
ATOM 2331 C CA . TRP A 1 294 ? -9.836 -67.625 -40.688 1 89.62 294 TRP A CA 1
ATOM 2332 C C . TRP A 1 294 ? -9.109 -66.312 -40.531 1 89.62 294 TRP A C 1
ATOM 2334 O O . TRP A 1 294 ? -8.07 -66.062 -41.156 1 89.62 294 TRP A O 1
ATOM 2344 N N . TYR A 1 295 ? -9.758 -65.438 -39.75 1 93.81 295 TYR A N 1
ATOM 2345 C CA . TYR A 1 295 ? -9.133 -64.188 -39.344 1 93.81 295 TYR A CA 1
ATOM 2346 C C . TYR A 1 295 ? -8.891 -64.188 -37.844 1 93.81 295 TYR A C 1
ATOM 2348 O O . TYR A 1 295 ? -9.75 -64.562 -37.062 1 93.81 295 TYR A O 1
ATOM 2356 N N . VAL A 1 296 ? -7.715 -63.781 -37.469 1 94 296 VAL A N 1
ATOM 2357 C CA . VAL A 1 296 ? -7.414 -63.5 -36.062 1 94 296 VAL A CA 1
ATOM 2358 C C . VAL A 1 296 ? -7.625 -62 -35.781 1 94 296 VAL A C 1
ATOM 2360 O O . VAL A 1 296 ? -7.004 -61.156 -36.438 1 94 296 VAL A O 1
ATOM 2363 N N . LEU A 1 297 ? -8.492 -61.719 -34.875 1 94.75 297 LEU A N 1
ATOM 2364 C CA . LEU A 1 297 ? -8.828 -60.344 -34.5 1 94.75 297 LEU A CA 1
ATOM 2365 C C . LEU A 1 297 ? -8.562 -60.094 -33.031 1 94.75 297 LEU A C 1
ATOM 2367 O O . LEU A 1 297 ? -8.883 -60.938 -32.188 1 94.75 297 LEU A O 1
ATOM 2371 N N . THR A 1 298 ? -7.969 -58.938 -32.75 1 93.25 298 THR A N 1
ATOM 2372 C CA . THR A 1 298 ? -7.73 -58.531 -31.375 1 93.25 298 THR A CA 1
ATOM 2373 C C . THR A 1 298 ? -8.242 -57.125 -31.141 1 93.25 298 THR A C 1
ATOM 2375 O O . THR A 1 298 ? -7.93 -56.188 -31.906 1 93.25 298 THR A O 1
ATOM 2378 N N . ALA A 1 299 ? -9.062 -57 -30.156 1 92.38 299 ALA A N 1
ATOM 2379 C CA . ALA A 1 299 ? -9.516 -55.656 -29.719 1 92.38 299 ALA A CA 1
ATOM 2380 C C . ALA A 1 299 ? -8.797 -55.25 -28.438 1 92.38 299 ALA A C 1
ATOM 2382 O O . ALA A 1 299 ? -8.805 -55.969 -27.438 1 92.38 299 ALA A O 1
ATOM 2383 N N . VAL A 1 300 ? -8.164 -54.094 -28.484 1 89.88 300 VAL A N 1
ATOM 2384 C CA . VAL A 1 300 ? -7.391 -53.625 -27.344 1 89.88 300 VAL A CA 1
ATOM 2385 C C . VAL A 1 300 ? -7.965 -52.312 -26.828 1 89.88 300 VAL A C 1
ATOM 2387 O O . VAL A 1 300 ? -8.047 -51.312 -27.578 1 89.88 300 VAL A O 1
ATOM 2390 N N . ASP A 1 301 ? -8.305 -52.344 -25.625 1 88.38 301 ASP A N 1
ATOM 2391 C CA . ASP A 1 301 ? -8.688 -51.094 -24.938 1 88.38 301 ASP A CA 1
ATOM 2392 C C . ASP A 1 301 ? -7.469 -50.406 -24.328 1 88.38 301 ASP A C 1
ATOM 2394 O O . ASP A 1 301 ? -6.957 -50.875 -23.297 1 88.38 301 ASP A O 1
ATOM 2398 N N . LEU A 1 302 ? -7.047 -49.438 -24.953 1 80.81 302 LEU A N 1
ATOM 2399 C CA . LEU A 1 302 ? -5.82 -48.781 -24.516 1 80.81 302 LEU A CA 1
ATOM 2400 C C . LEU A 1 302 ? -6.023 -48.062 -23.188 1 80.81 302 LEU A C 1
ATOM 2402 O O . LEU A 1 302 ? -5.051 -47.719 -22.5 1 80.81 302 LEU A O 1
ATOM 2406 N N . HIS A 1 303 ? -7.281 -47.75 -22.906 1 74.25 303 HIS A N 1
ATOM 2407 C CA . HIS A 1 303 ? -7.539 -47.062 -21.656 1 74.25 303 HIS A CA 1
ATOM 2408 C C . HIS A 1 303 ? -7.75 -48.031 -20.5 1 74.25 303 HIS A C 1
ATOM 2410 O O . HIS A 1 303 ? -7.629 -47.656 -19.328 1 74.25 303 HIS A O 1
ATOM 2416 N N . ALA A 1 304 ? -8.266 -49.156 -20.812 1 64.44 304 ALA A N 1
ATOM 2417 C CA . ALA A 1 304 ? -8.492 -50.156 -19.766 1 64.44 304 ALA A CA 1
ATOM 2418 C C . ALA A 1 304 ? -7.172 -50.688 -19.234 1 64.44 304 ALA A C 1
ATOM 2420 O O . ALA A 1 304 ? -7.113 -51.219 -18.109 1 64.44 304 ALA A O 1
ATOM 2421 N N . ALA A 1 305 ? -6.223 -50.781 -20.141 1 54.75 305 ALA A N 1
ATOM 2422 C CA . ALA A 1 305 ? -4.941 -51.312 -19.656 1 54.75 305 ALA A CA 1
ATOM 2423 C C . ALA A 1 305 ? -4.492 -50.594 -18.391 1 54.75 305 ALA A C 1
ATOM 2425 O O . ALA A 1 305 ? -4.395 -49.344 -18.375 1 54.75 305 ALA A O 1
ATOM 2426 N N . GLN A 1 306 ? -5.094 -50.875 -17.312 1 51.72 306 GLN A N 1
ATOM 2427 C CA . GLN A 1 306 ? -4.824 -50.406 -15.953 1 51.72 306 GLN A CA 1
ATOM 2428 C C . GLN A 1 306 ? -3.391 -49.906 -15.82 1 51.72 306 GLN A C 1
ATOM 2430 O O . GLN A 1 306 ? -2.578 -50.5 -15.109 1 51.72 306 GLN A O 1
ATOM 2435 N N . VAL A 1 307 ? -2.869 -49.469 -16.812 1 48.94 307 VAL A N 1
ATOM 2436 C CA . VAL A 1 307 ? -1.453 -49.125 -16.797 1 48.94 307 VAL A CA 1
ATOM 2437 C C . VAL A 1 307 ? -1.177 -48.125 -15.664 1 48.94 307 VAL A C 1
ATOM 2439 O O . VAL A 1 307 ? -0.125 -48.188 -15.023 1 48.94 307 VAL A O 1
ATOM 2442 N N . LEU A 1 308 ? -1.996 -47 -15.625 1 50.59 308 LEU A N 1
ATOM 2443 C CA . LEU A 1 308 ? -1.575 -46.031 -14.609 1 50.59 308 LEU A CA 1
ATOM 2444 C C . LEU A 1 308 ? -2.023 -46.469 -13.219 1 50.59 308 LEU A C 1
ATOM 2446 O O . LEU A 1 308 ? -3.223 -46.625 -12.969 1 50.59 308 LEU A O 1
ATOM 2450 N N . ASP A 1 309 ? -1.33 -47.281 -12.641 1 51.94 309 ASP A N 1
ATOM 2451 C CA . ASP A 1 309 ? -1.63 -47.469 -11.219 1 51.94 309 ASP A CA 1
ATOM 2452 C C . ASP A 1 309 ? -2.055 -46.156 -10.562 1 51.94 309 ASP A C 1
ATOM 2454 O O . ASP A 1 309 ? -1.236 -45.25 -10.383 1 51.94 309 ASP A O 1
ATOM 2458 N N . ASN A 1 310 ? -3.277 -45.844 -10.75 1 55.09 310 ASN A N 1
ATOM 2459 C CA . ASN A 1 310 ? -3.887 -44.625 -10.227 1 55.09 310 ASN A CA 1
ATOM 2460 C C . ASN A 1 310 ? -3.467 -44.344 -8.781 1 55.09 310 ASN A C 1
ATOM 2462 O O . ASN A 1 310 ? -3.766 -43.312 -8.227 1 55.09 310 ASN A O 1
ATOM 2466 N N . ARG A 1 311 ? -2.838 -45.344 -8.148 1 63.12 311 ARG A N 1
ATOM 2467 C CA . ARG A 1 311 ? -2.564 -45.219 -6.719 1 63.12 311 ARG A CA 1
ATOM 2468 C C . ARG A 1 311 ? -1.564 -44.094 -6.469 1 63.12 311 ARG A C 1
ATOM 2470 O O . ARG A 1 311 ? -1.65 -43.375 -5.457 1 63.12 311 ARG A O 1
ATOM 2477 N N . TRP A 1 312 ? -0.667 -43.906 -7.496 1 59.53 312 TRP A N 1
ATOM 2478 C CA . TRP A 1 312 ? 0.347 -42.906 -7.191 1 59.53 312 TRP A CA 1
ATOM 2479 C C . TRP A 1 312 ? -0.118 -41.5 -7.617 1 59.53 312 TRP A C 1
ATOM 2481 O O . TRP A 1 312 ? 0.457 -40.5 -7.199 1 59.53 312 TRP A O 1
ATOM 2491 N N . LEU A 1 313 ? -1.205 -41.469 -8.438 1 65.44 313 LEU A N 1
ATOM 2492 C CA . LEU A 1 313 ? -1.683 -40.188 -8.914 1 65.44 313 LEU A CA 1
ATOM 2493 C C . LEU A 1 313 ? -2.336 -39.375 -7.785 1 65.44 313 LEU A C 1
ATOM 2495 O O . LEU A 1 313 ? -2.188 -38.156 -7.711 1 65.44 313 LEU A O 1
ATOM 2499 N N . TRP A 1 314 ? -2.945 -40.031 -6.875 1 70.38 314 TRP A N 1
ATOM 2500 C CA . TRP A 1 314 ? -3.672 -39.312 -5.828 1 70.38 314 TRP A CA 1
ATOM 2501 C C . TRP A 1 314 ? -2.709 -38.656 -4.855 1 70.38 314 TRP A C 1
ATOM 2503 O O . TRP A 1 314 ? -2.885 -37.469 -4.504 1 70.38 314 TRP A O 1
ATOM 2513 N N . PRO A 1 315 ? -1.677 -39.438 -4.41 1 68.12 315 PRO A N 1
ATOM 2514 C CA . PRO A 1 315 ? -0.737 -38.719 -3.541 1 68.12 315 PRO A CA 1
ATOM 2515 C C . PRO A 1 315 ? -0.027 -37.562 -4.258 1 68.12 315 PRO A C 1
ATOM 2517 O O . PRO A 1 315 ? 0.257 -36.531 -3.648 1 68.12 315 PRO A O 1
ATOM 2520 N N . LEU A 1 316 ? 0.088 -37.75 -5.527 1 69 316 LEU A N 1
ATOM 2521 C CA . LEU A 1 316 ? 0.725 -36.688 -6.285 1 69 316 LEU A CA 1
ATOM 2522 C C . LEU A 1 316 ? -0.198 -35.469 -6.398 1 69 316 LEU A C 1
ATOM 2524 O O . LEU A 1 316 ? 0.241 -34.312 -6.234 1 69 316 LEU A O 1
ATOM 2528 N N . ALA A 1 317 ? -1.415 -35.719 -6.613 1 71.19 317 ALA A N 1
ATOM 2529 C CA . ALA A 1 317 ? -2.4 -34.625 -6.66 1 71.19 317 ALA A CA 1
ATOM 2530 C C . ALA A 1 317 ? -2.547 -33.969 -5.297 1 71.19 317 ALA A C 1
ATOM 2532 O O . ALA A 1 317 ? -2.662 -32.75 -5.211 1 71.19 317 ALA A O 1
ATOM 2533 N N . GLY A 1 318 ? -2.508 -34.812 -4.258 1 72.94 318 GLY A N 1
ATOM 2534 C CA . GLY A 1 318 ? -2.578 -34.25 -2.91 1 72.94 318 GLY A CA 1
ATOM 2535 C C . GLY A 1 318 ? -1.396 -33.375 -2.555 1 72.94 318 GLY A C 1
ATOM 2536 O O . GLY A 1 318 ? -1.566 -32.312 -1.97 1 72.94 318 GLY A O 1
ATOM 2537 N N . THR A 1 319 ? -0.18 -33.812 -2.922 1 72.25 319 THR A N 1
ATOM 2538 C CA . THR A 1 319 ? 1.014 -33 -2.65 1 72.25 319 THR A CA 1
ATOM 2539 C C . THR A 1 319 ? 0.979 -31.703 -3.43 1 72.25 319 THR A C 1
ATOM 2541 O O . THR A 1 319 ? 1.359 -30.656 -2.906 1 72.25 319 THR A O 1
ATOM 2544 N N . PHE A 1 320 ? 0.471 -31.719 -4.609 1 73.19 320 PHE A N 1
ATOM 2545 C CA . PHE A 1 320 ? 0.347 -30.5 -5.414 1 73.19 320 PHE A CA 1
ATOM 2546 C C . PHE A 1 320 ? -0.626 -29.516 -4.77 1 73.19 320 PHE A C 1
ATOM 2548 O O . PHE A 1 320 ? -0.346 -28.328 -4.688 1 73.19 320 PHE A O 1
ATOM 2555 N N . LEU A 1 321 ? -1.708 -30.062 -4.324 1 75.31 321 LEU A N 1
ATOM 2556 C CA . LEU A 1 321 ? -2.703 -29.219 -3.676 1 75.31 321 LEU A CA 1
ATOM 2557 C C . LEU A 1 321 ? -2.137 -28.594 -2.406 1 75.31 321 LEU A C 1
ATOM 2559 O O . LEU A 1 321 ? -2.371 -27.406 -2.137 1 75.31 321 LEU A O 1
ATOM 2563 N N . LEU A 1 322 ? -1.402 -29.375 -1.726 1 76.94 322 LEU A N 1
ATOM 2564 C CA . LEU A 1 322 ? -0.79 -28.875 -0.501 1 76.94 322 LEU A CA 1
ATOM 2565 C C . LEU A 1 322 ? 0.211 -27.766 -0.809 1 76.94 322 LEU A C 1
ATOM 2567 O O . LEU A 1 322 ? 0.263 -26.766 -0.102 1 76.94 322 LEU A O 1
ATOM 2571 N N . LEU A 1 323 ? 0.961 -27.938 -1.862 1 73.81 323 LEU A N 1
ATOM 2572 C CA . LEU A 1 323 ? 1.94 -26.922 -2.248 1 73.81 323 LEU A CA 1
ATOM 2573 C C . LEU A 1 323 ? 1.248 -25.641 -2.697 1 73.81 323 LEU A C 1
ATOM 2575 O O . LEU A 1 323 ? 1.704 -24.531 -2.379 1 73.81 323 LEU A O 1
ATOM 2579 N N . LEU A 1 324 ? 0.125 -25.812 -3.328 1 76.25 324 LEU A N 1
ATOM 2580 C CA . LEU A 1 324 ? -0.629 -24.656 -3.777 1 76.25 324 LEU A CA 1
ATOM 2581 C C . LEU A 1 324 ? -1.196 -23.875 -2.592 1 76.25 324 LEU A C 1
ATOM 2583 O O . LEU A 1 324 ? -1.132 -22.656 -2.559 1 76.25 324 LEU A O 1
ATOM 2587 N N . VAL A 1 325 ? -1.698 -24.594 -1.673 1 80.81 325 VAL A N 1
ATOM 2588 C CA . VAL A 1 325 ? -2.266 -23.953 -0.486 1 80.81 325 VAL A CA 1
ATOM 2589 C C . VAL A 1 325 ? -1.165 -23.25 0.299 1 80.81 325 VAL A C 1
ATOM 2591 O O . VAL A 1 325 ? -1.354 -22.125 0.768 1 80.81 325 VAL A O 1
ATOM 2594 N N . ALA A 1 326 ? -0.055 -23.891 0.4 1 78.56 326 ALA A N 1
ATOM 2595 C CA . ALA A 1 326 ? 1.079 -23.297 1.094 1 78.56 326 ALA A CA 1
ATOM 2596 C C . ALA A 1 326 ? 1.525 -22.016 0.4 1 78.56 326 ALA A C 1
ATOM 2598 O O . ALA A 1 326 ? 1.83 -21.016 1.061 1 78.56 326 ALA A O 1
ATOM 2599 N N . LEU A 1 327 ? 1.491 -22.031 -0.875 1 75.88 327 LEU A N 1
ATOM 2600 C CA . LEU A 1 327 ? 1.864 -20.844 -1.65 1 75.88 327 LEU A CA 1
ATOM 2601 C C . LEU A 1 327 ? 0.868 -19.719 -1.429 1 75.88 327 LEU A C 1
ATOM 2603 O O . LEU A 1 327 ? 1.265 -18.562 -1.254 1 75.88 327 LEU A O 1
ATOM 2607 N N . LEU A 1 328 ? -0.362 -20.062 -1.397 1 78.81 328 LEU A N 1
ATOM 2608 C CA . LEU A 1 328 ? -1.402 -19.062 -1.205 1 78.81 328 LEU A CA 1
ATOM 2609 C C . LEU A 1 328 ? -1.313 -18.453 0.188 1 78.81 328 LEU A C 1
ATOM 2611 O O . LEU A 1 328 ? -1.424 -17.234 0.341 1 78.81 328 LEU A O 1
ATOM 2615 N N . LEU A 1 329 ? -1.049 -19.266 1.157 1 81.31 329 LEU A N 1
ATOM 2616 C CA . LEU A 1 329 ? -0.931 -18.781 2.527 1 81.31 329 LEU A CA 1
ATOM 2617 C C . LEU A 1 329 ? 0.321 -17.938 2.697 1 81.31 329 LEU A C 1
ATOM 2619 O O . LEU A 1 329 ? 0.285 -16.891 3.367 1 81.31 329 LEU A O 1
ATOM 2623 N N . GLY A 1 330 ? 1.393 -18.375 2.08 1 77.56 330 GLY A N 1
ATOM 2624 C CA . GLY A 1 330 ? 2.617 -17.578 2.115 1 77.56 330 GLY A CA 1
ATOM 2625 C C . GLY A 1 330 ? 2.475 -16.234 1.452 1 77.56 330 GLY A C 1
ATOM 2626 O O . GLY A 1 330 ? 2.945 -15.219 1.983 1 77.56 330 GLY A O 1
ATOM 2627 N N . PHE A 1 331 ? 1.771 -16.203 0.441 1 80.62 331 PHE A N 1
ATOM 2628 C CA . PHE A 1 331 ? 1.534 -14.961 -0.281 1 80.62 331 PHE A CA 1
ATOM 2629 C C . PHE A 1 331 ? 0.637 -14.031 0.526 1 80.62 331 PHE A C 1
ATOM 2631 O O . PHE A 1 331 ? 0.898 -12.828 0.613 1 80.62 331 PHE A O 1
ATOM 2638 N N . ALA A 1 332 ? -0.36 -14.586 1.026 1 78.69 332 ALA A N 1
ATOM 2639 C CA . ALA A 1 332 ? -1.25 -13.789 1.866 1 78.69 332 ALA A CA 1
ATOM 2640 C C . ALA A 1 332 ? -0.492 -13.172 3.039 1 78.69 332 ALA A C 1
ATOM 2642 O O . ALA A 1 332 ? -0.695 -12 3.373 1 78.69 332 ALA A O 1
ATOM 2643 N N . TYR A 1 333 ? 0.348 -13.891 3.588 1 82.06 333 TYR A N 1
ATOM 2644 C CA . TYR A 1 333 ? 1.166 -13.422 4.703 1 82.06 333 TYR A CA 1
ATOM 2645 C C . TYR A 1 333 ? 2.125 -12.328 4.25 1 82.06 333 TYR A C 1
ATOM 2647 O O . TYR A 1 333 ? 2.336 -11.344 4.965 1 82.06 333 TYR A O 1
ATOM 2655 N N . ALA A 1 334 ? 2.637 -12.453 3.125 1 75.94 334 ALA A N 1
ATOM 2656 C CA . ALA A 1 334 ? 3.557 -11.461 2.582 1 75.94 334 ALA A CA 1
ATOM 2657 C C . ALA A 1 334 ? 2.84 -10.141 2.312 1 75.94 334 ALA A C 1
ATOM 2659 O O . ALA A 1 334 ? 3.367 -9.062 2.615 1 75.94 334 ALA A O 1
ATOM 2660 N N . VAL A 1 335 ? 1.713 -10.188 1.738 1 80.44 335 VAL A N 1
ATOM 2661 C CA . VAL A 1 335 ? 0.932 -8.984 1.457 1 80.44 335 VAL A CA 1
ATOM 2662 C C . VAL A 1 335 ? 0.597 -8.273 2.764 1 80.44 335 VAL A C 1
ATOM 2664 O O . VAL A 1 335 ? 0.702 -7.043 2.852 1 80.44 335 VAL A O 1
ATOM 2667 N N . GLU A 1 336 ? 0.279 -9.047 3.762 1 81 336 GLU A N 1
ATOM 2668 C CA . GLU A 1 336 ? -0.053 -8.484 5.062 1 81 336 GLU A CA 1
ATOM 2669 C C . GLU A 1 336 ? 1.15 -7.773 5.68 1 81 336 GLU A C 1
ATOM 2671 O O . GLU A 1 336 ? 1.033 -6.645 6.164 1 81 336 GLU A O 1
ATOM 2676 N N . ARG A 1 337 ? 2.256 -8.398 5.594 1 77.75 337 ARG A N 1
ATOM 2677 C CA . ARG A 1 337 ? 3.441 -7.895 6.277 1 77.75 337 ARG A CA 1
ATOM 2678 C C . ARG A 1 337 ? 4.098 -6.77 5.484 1 77.75 337 ARG A C 1
ATOM 2680 O O . ARG A 1 337 ? 4.59 -5.801 6.062 1 77.75 337 ARG A O 1
ATOM 2687 N N . LEU A 1 338 ? 4 -6.812 4.195 1 74.81 338 LEU A N 1
ATOM 2688 C CA . LEU A 1 338 ? 4.785 -5.895 3.375 1 74.81 338 LEU A CA 1
ATOM 2689 C C . LEU A 1 338 ? 3.939 -4.703 2.93 1 74.81 338 LEU A C 1
ATOM 2691 O O . LEU A 1 338 ? 4.473 -3.625 2.662 1 74.81 338 LEU A O 1
ATOM 2695 N N . LEU A 1 339 ? 2.637 -4.898 2.889 1 77.75 339 LEU A N 1
ATOM 2696 C CA . LEU A 1 339 ? 1.813 -3.836 2.324 1 77.75 339 LEU A CA 1
ATOM 2697 C C . LEU A 1 339 ? 0.827 -3.305 3.359 1 77.75 339 LEU A C 1
ATOM 2699 O O . LEU A 1 339 ? 0.811 -2.107 3.65 1 77.75 339 LEU A O 1
ATOM 2703 N N . LEU A 1 340 ? 0.117 -4.121 4.008 1 82.31 340 LEU A N 1
ATOM 2704 C CA . LEU A 1 340 ? -1.015 -3.684 4.82 1 82.31 340 LEU A CA 1
ATOM 2705 C C . LEU A 1 340 ? -0.541 -3.105 6.148 1 82.31 340 LEU A C 1
ATOM 2707 O O . LEU A 1 340 ? -1.083 -2.105 6.625 1 82.31 340 LEU A O 1
ATOM 2711 N N . ARG A 1 341 ? 0.429 -3.633 6.738 1 84.06 341 ARG A N 1
ATOM 2712 C CA . ARG A 1 341 ? 0.898 -3.154 8.031 1 84.06 341 ARG A CA 1
ATOM 2713 C C . ARG A 1 341 ? 1.439 -1.732 7.926 1 84.06 341 ARG A C 1
ATOM 2715 O O . ARG A 1 341 ? 1.054 -0.856 8.703 1 84.06 341 ARG A O 1
ATOM 2722 N N . PRO A 1 342 ? 2.32 -1.504 6.977 1 81.69 342 PRO A N 1
ATOM 2723 C CA . PRO A 1 342 ? 2.799 -0.126 6.844 1 81.69 342 PRO A CA 1
ATOM 2724 C C . PRO A 1 342 ? 1.682 0.858 6.508 1 81.69 342 PRO A C 1
ATOM 2726 O O . PRO A 1 342 ? 1.686 1.991 6.996 1 81.69 342 PRO A O 1
ATOM 2729 N N . LEU A 1 343 ? 0.729 0.526 5.789 1 83.31 343 LEU A N 1
ATOM 2730 C CA . LEU A 1 343 ? -0.38 1.4 5.422 1 83.31 343 LEU A CA 1
ATOM 2731 C C . LEU A 1 343 ? -1.245 1.717 6.637 1 83.31 343 LEU A C 1
ATOM 2733 O O . LEU A 1 343 ? -1.731 2.84 6.785 1 83.31 343 LEU A O 1
ATOM 2737 N N . ARG A 1 344 ? -1.385 0.759 7.469 1 84.69 344 ARG A N 1
ATOM 2738 C CA . ARG A 1 344 ? -2.146 0.968 8.695 1 84.69 344 ARG A CA 1
ATOM 2739 C C . ARG A 1 344 ? -1.422 1.93 9.633 1 84.69 344 ARG A C 1
ATOM 2741 O O . ARG A 1 344 ? -2.055 2.752 10.297 1 84.69 344 ARG A O 1
ATOM 2748 N N . SER A 1 345 ? -0.145 1.831 9.656 1 85.69 345 SER A N 1
ATOM 2749 C CA . SER A 1 345 ? 0.654 2.74 10.469 1 85.69 345 SER A CA 1
ATOM 2750 C C . SER A 1 345 ? 0.528 4.18 9.969 1 85.69 345 SER A C 1
ATOM 2752 O O . SER A 1 345 ? 0.428 5.109 10.773 1 85.69 345 SER A O 1
ATOM 2754 N N . LEU A 1 346 ? 0.539 4.34 8.75 1 85.12 346 LEU A N 1
ATOM 2755 C CA . LEU A 1 346 ? 0.376 5.664 8.164 1 85.12 346 LEU A CA 1
ATOM 2756 C C . LEU A 1 346 ? -1.006 6.23 8.477 1 85.12 346 LEU A C 1
ATOM 2758 O O . LEU A 1 346 ? -1.145 7.426 8.742 1 85.12 346 LEU A O 1
ATOM 2762 N N . LYS A 1 347 ? -1.951 5.344 8.398 1 85.62 347 LYS A N 1
ATOM 2763 C CA . LYS A 1 347 ? -3.312 5.75 8.727 1 85.62 347 LYS A CA 1
ATOM 2764 C C . LYS A 1 347 ? -3.408 6.227 10.18 1 85.62 347 LYS A C 1
ATOM 2766 O O . LYS A 1 347 ? -4.039 7.246 10.461 1 85.62 347 LYS A O 1
ATOM 2771 N N . ARG A 1 348 ? -2.84 5.574 11.102 1 86.25 348 ARG A N 1
ATOM 2772 C CA . ARG A 1 348 ? -2.824 5.949 12.508 1 86.25 348 ARG A CA 1
ATOM 2773 C C . ARG A 1 348 ? -2.115 7.285 12.711 1 86.25 348 ARG A C 1
ATOM 2775 O O . ARG A 1 348 ? -2.561 8.117 13.508 1 86.25 348 ARG A O 1
ATOM 2782 N N . SER A 1 349 ? -1.059 7.457 12.023 1 85.5 349 SER A N 1
ATOM 2783 C CA . SER A 1 349 ? -0.311 8.703 12.133 1 85.5 349 SER A CA 1
ATOM 2784 C C . SER A 1 349 ? -1.123 9.883 11.602 1 85.5 349 SER A C 1
ATOM 2786 O O . SER A 1 349 ? -1.092 10.977 12.172 1 85.5 349 SER A O 1
ATOM 2788 N N . ALA A 1 350 ? -1.805 9.656 10.539 1 84.88 350 ALA A N 1
ATOM 2789 C CA . ALA A 1 350 ? -2.668 10.695 9.984 1 84.88 350 ALA A CA 1
ATOM 2790 C C . ALA A 1 350 ? -3.746 11.109 10.977 1 84.88 350 ALA A C 1
ATOM 2792 O O . ALA A 1 350 ? -4.023 12.297 11.141 1 84.88 350 ALA A O 1
ATOM 2793 N N . LYS A 1 351 ? -4.293 10.125 11.664 1 85.94 351 LYS A N 1
ATOM 2794 C CA . LYS A 1 351 ? -5.312 10.406 12.664 1 85.94 351 LYS A CA 1
ATOM 2795 C C . LYS A 1 351 ? -4.715 11.156 13.859 1 85.94 351 LYS A C 1
ATOM 2797 O O . LYS A 1 351 ? -5.355 12.039 14.422 1 85.94 351 LYS A O 1
ATOM 2802 N N . ALA A 1 352 ? -3.529 10.805 14.18 1 85.94 352 ALA A N 1
ATOM 2803 C CA . ALA A 1 352 ? -2.842 11.461 15.289 1 85.94 352 ALA A CA 1
ATOM 2804 C C . ALA A 1 352 ? -2.539 12.922 14.961 1 85.94 352 ALA A C 1
ATOM 2806 O O . ALA A 1 352 ? -2.754 13.805 15.789 1 85.94 352 ALA A O 1
ATOM 2807 N N . ILE A 1 353 ? -2.143 13.195 13.805 1 83.44 353 ILE A N 1
ATOM 2808 C CA . ILE A 1 353 ? -1.838 14.547 13.359 1 83.44 353 ILE A CA 1
ATOM 2809 C C . ILE A 1 353 ? -3.119 15.375 13.32 1 83.44 353 ILE A C 1
ATOM 2811 O O . ILE A 1 353 ? -3.127 16.547 13.719 1 83.44 353 ILE A O 1
ATOM 2815 N N . ALA A 1 354 ? -4.176 14.641 12.859 1 81.81 354 ALA A N 1
ATOM 2816 C CA . ALA A 1 354 ? -5.473 15.305 12.836 1 81.81 354 ALA A CA 1
ATOM 2817 C C . ALA A 1 354 ? -5.91 15.711 14.242 1 81.81 354 ALA A C 1
ATOM 2819 O O . ALA A 1 354 ? -6.602 16.719 14.422 1 81.81 354 ALA A O 1
ATOM 2820 N N . ALA A 1 355 ? -5.492 14.914 15.195 1 82.88 355 ALA A N 1
ATOM 2821 C CA . ALA A 1 355 ? -5.852 15.164 16.594 1 82.88 355 ALA A CA 1
ATOM 2822 C C . ALA A 1 355 ? -4.855 16.109 17.25 1 82.88 355 ALA A C 1
ATOM 2824 O O . ALA A 1 355 ? -4.965 16.406 18.438 1 82.88 355 ALA A O 1
ATOM 2825 N N . GLY A 1 356 ? -3.885 16.516 16.578 1 78.12 356 GLY A N 1
ATOM 2826 C CA . GLY A 1 356 ? -2.939 17.5 17.078 1 78.12 356 GLY A CA 1
ATOM 2827 C C . GLY A 1 356 ? -1.692 16.875 17.688 1 78.12 356 GLY A C 1
ATOM 2828 O O . GLY A 1 356 ? -0.907 17.547 18.344 1 78.12 356 GLY A O 1
ATOM 2829 N N . ARG A 1 357 ? -1.54 15.555 17.547 1 84.5 357 ARG A N 1
ATOM 2830 C CA . ARG A 1 357 ? -0.358 14.844 18.016 1 84.5 357 ARG A CA 1
ATOM 2831 C C . ARG A 1 357 ? 0.642 14.625 16.891 1 84.5 357 ARG A C 1
ATOM 2833 O O . ARG A 1 357 ? 0.42 13.789 16.016 1 84.5 357 ARG A O 1
ATOM 2840 N N . TYR A 1 358 ? 1.731 15.344 16.891 1 80.38 358 TYR A N 1
ATOM 2841 C CA . TYR A 1 358 ? 2.676 15.336 15.781 1 80.38 358 TYR A CA 1
ATOM 2842 C C . TYR A 1 358 ? 3.852 14.406 16.078 1 80.38 358 TYR A C 1
ATOM 2844 O O . TYR A 1 358 ? 4.711 14.195 15.219 1 80.38 358 TYR A O 1
ATOM 2852 N N . ASP A 1 359 ? 3.84 13.75 17.281 1 76.19 359 ASP A N 1
ATOM 2853 C CA . ASP A 1 359 ? 5.004 12.977 17.688 1 76.19 359 ASP A CA 1
ATOM 2854 C C . ASP A 1 359 ? 4.844 11.508 17.328 1 76.19 359 ASP A C 1
ATOM 2856 O O . ASP A 1 359 ? 5.598 10.656 17.812 1 76.19 359 ASP A O 1
ATOM 2860 N N . THR A 1 360 ? 4.027 11.195 16.453 1 73.56 360 THR A N 1
ATOM 2861 C CA . THR A 1 360 ? 3.838 9.781 16.172 1 73.56 360 THR A CA 1
ATOM 2862 C C . THR A 1 360 ? 4.926 9.266 15.234 1 73.56 360 THR A C 1
ATOM 2864 O O . THR A 1 360 ? 5.23 9.898 14.219 1 73.56 360 THR A O 1
ATOM 2867 N N . PRO A 1 361 ? 5.477 8.125 15.57 1 70.44 361 PRO A N 1
ATOM 2868 C CA . PRO A 1 361 ? 6.559 7.566 14.758 1 70.44 361 PRO A CA 1
ATOM 2869 C C . PRO A 1 361 ? 6.066 7.016 13.422 1 70.44 361 PRO A C 1
ATOM 2871 O O . PRO A 1 361 ? 4.969 6.457 13.352 1 70.44 361 PRO A O 1
ATOM 2874 N N . LEU A 1 362 ? 6.719 7.379 12.266 1 75.56 362 LEU A N 1
ATOM 2875 C CA . LEU A 1 362 ? 6.434 6.898 10.922 1 75.56 362 LEU A CA 1
ATOM 2876 C C . LEU A 1 362 ? 7.469 5.875 10.469 1 75.56 362 LEU A C 1
ATOM 2878 O O . LEU A 1 362 ? 8.617 5.91 10.93 1 75.56 362 LEU A O 1
ATOM 2882 N N . PRO A 1 363 ? 7.031 4.77 9.812 1 66.75 363 PRO A N 1
ATOM 2883 C CA . PRO A 1 363 ? 7.969 3.754 9.328 1 66.75 363 PRO A CA 1
ATOM 2884 C C . PRO A 1 363 ? 8.922 4.289 8.266 1 66.75 363 PRO A C 1
ATOM 2886 O O . PRO A 1 363 ? 8.656 4.164 7.066 1 66.75 363 PRO A O 1
ATOM 2889 N N . LEU A 1 364 ? 10.078 4.812 8.594 1 67.06 364 LEU A N 1
ATOM 2890 C CA . LEU A 1 364 ? 10.984 5.547 7.711 1 67.06 364 LEU A CA 1
ATOM 2891 C C . LEU A 1 364 ? 12.031 4.613 7.113 1 67.06 364 LEU A C 1
ATOM 2893 O O . LEU A 1 364 ? 12.609 4.914 6.07 1 67.06 364 LEU A O 1
ATOM 2897 N N . ALA A 1 365 ? 12.148 3.482 7.531 1 66.94 365 ALA A N 1
ATOM 2898 C CA . ALA A 1 365 ? 13.32 2.666 7.223 1 66.94 365 ALA A CA 1
ATOM 2899 C C . ALA A 1 365 ? 13.141 1.924 5.902 1 66.94 365 ALA A C 1
ATOM 2901 O O . ALA A 1 365 ? 14.078 1.295 5.402 1 66.94 365 ALA A O 1
ATOM 2902 N N . ARG A 1 366 ? 12.141 2.172 5.125 1 74.69 366 ARG A N 1
ATOM 2903 C CA . ARG A 1 366 ? 11.906 1.39 3.916 1 74.69 366 ARG A CA 1
ATOM 2904 C C . ARG A 1 366 ? 12.367 2.146 2.674 1 74.69 366 ARG A C 1
ATOM 2906 O O . ARG A 1 366 ? 12.344 3.377 2.646 1 74.69 366 ARG A O 1
ATOM 2913 N N . GLN A 1 367 ? 12.883 1.396 1.71 1 73.38 367 GLN A N 1
ATOM 2914 C CA . GLN A 1 367 ? 13.414 2.037 0.511 1 73.38 367 GLN A CA 1
ATOM 2915 C C . GLN A 1 367 ? 12.453 1.873 -0.667 1 73.38 367 GLN A C 1
ATOM 2917 O O . GLN A 1 367 ? 12.812 2.17 -1.81 1 73.38 367 GLN A O 1
ATOM 2922 N N . ASP A 1 368 ? 11.227 1.469 -0.533 1 79.19 368 ASP A N 1
ATOM 2923 C CA . ASP A 1 368 ? 10.258 1.315 -1.612 1 79.19 368 ASP A CA 1
ATOM 2924 C C . ASP A 1 368 ? 9.281 2.488 -1.643 1 79.19 368 ASP A C 1
ATOM 2926 O O . ASP A 1 368 ? 9.555 3.545 -1.067 1 79.19 368 ASP A O 1
ATOM 2930 N N . GLU A 1 369 ? 8.195 2.355 -2.375 1 82.38 369 GLU A N 1
ATOM 2931 C CA . GLU A 1 369 ? 7.219 3.432 -2.531 1 82.38 369 GLU A CA 1
ATOM 2932 C C . GLU A 1 369 ? 6.547 3.764 -1.203 1 82.38 369 GLU A C 1
ATOM 2934 O O . GLU A 1 369 ? 6.188 4.918 -0.956 1 82.38 369 GLU A O 1
ATOM 2939 N N . ILE A 1 370 ? 6.457 2.781 -0.383 1 81.56 370 ILE A N 1
ATOM 2940 C CA . ILE A 1 370 ? 5.871 3.023 0.931 1 81.56 370 ILE A CA 1
ATOM 2941 C C . ILE A 1 370 ? 6.836 3.842 1.784 1 81.56 370 ILE A C 1
ATOM 2943 O O . ILE A 1 370 ? 6.418 4.742 2.516 1 81.56 370 ILE A O 1
ATOM 2947 N N . GLY A 1 371 ? 8.086 3.508 1.623 1 81.69 371 GLY A N 1
ATOM 2948 C CA . GLY A 1 371 ? 9.094 4.305 2.303 1 81.69 371 GLY A CA 1
ATOM 2949 C C . GLY A 1 371 ? 9.109 5.754 1.854 1 81.69 371 GLY A C 1
ATOM 2950 O O . GLY A 1 371 ? 9.203 6.664 2.682 1 81.69 371 GLY A O 1
ATOM 2951 N N . SER A 1 372 ? 8.992 5.953 0.616 1 83.06 372 SER A N 1
ATOM 2952 C CA . SER A 1 372 ? 8.953 7.305 0.067 1 83.06 372 SER A CA 1
ATOM 2953 C C . SER A 1 372 ? 7.723 8.062 0.547 1 83.06 372 SER A C 1
ATOM 2955 O O . SER A 1 372 ? 7.801 9.258 0.833 1 83.06 372 SER A O 1
ATOM 2957 N N . LEU A 1 373 ? 6.633 7.406 0.583 1 83.75 373 LEU A N 1
ATOM 2958 C CA . LEU A 1 373 ? 5.414 8.016 1.101 1 83.75 373 LEU A CA 1
ATOM 2959 C C . LEU A 1 373 ? 5.566 8.375 2.576 1 83.75 373 LEU A C 1
ATOM 2961 O O . LEU A 1 373 ? 5.152 9.453 3.002 1 83.75 373 LEU A O 1
ATOM 2965 N N . SER A 1 374 ? 6.156 7.5 3.32 1 85.69 374 SER A N 1
ATOM 2966 C CA . SER A 1 374 ? 6.367 7.73 4.746 1 85.69 374 SER A CA 1
ATOM 2967 C C . SER A 1 374 ? 7.266 8.938 4.984 1 85.69 374 SER A C 1
ATOM 2969 O O . SER A 1 374 ? 7.027 9.727 5.902 1 85.69 374 SER A O 1
ATOM 2971 N N . LYS A 1 375 ? 8.25 9.086 4.184 1 85.12 375 LYS A N 1
ATOM 2972 C CA . LYS A 1 375 ? 9.148 10.234 4.297 1 85.12 375 LYS A CA 1
ATOM 2973 C C . LYS A 1 375 ? 8.422 11.531 3.963 1 85.12 375 LYS A C 1
ATOM 2975 O O . LYS A 1 375 ? 8.617 12.547 4.633 1 85.12 375 LYS A O 1
ATOM 2980 N N . ALA A 1 376 ? 7.672 11.516 2.961 1 82.56 376 ALA A N 1
ATOM 2981 C CA . ALA A 1 376 ? 6.879 12.688 2.596 1 82.56 376 ALA A CA 1
ATOM 2982 C C . ALA A 1 376 ? 5.906 13.055 3.709 1 82.56 376 ALA A C 1
ATOM 2984 O O . ALA A 1 376 ? 5.723 14.242 4.008 1 82.56 376 ALA A O 1
ATOM 2985 N N . PHE A 1 377 ? 5.359 12.117 4.305 1 87.25 377 PHE A N 1
ATOM 2986 C CA . PHE A 1 377 ? 4.422 12.305 5.406 1 87.25 377 PHE A CA 1
ATOM 2987 C C . PHE A 1 377 ? 5.129 12.891 6.625 1 87.25 377 PHE A C 1
ATOM 2989 O O . PHE A 1 377 ? 4.594 13.773 7.289 1 87.25 377 PHE A O 1
ATOM 2996 N N . ALA A 1 378 ? 6.207 12.305 6.844 1 84.5 378 ALA A N 1
ATOM 2997 C CA . ALA A 1 378 ? 6.992 12.797 7.973 1 84.5 378 ALA A CA 1
ATOM 2998 C C . ALA A 1 378 ? 7.383 14.258 7.77 1 84.5 378 ALA A C 1
ATOM 3000 O O . ALA A 1 378 ? 7.328 15.055 8.711 1 84.5 378 ALA A O 1
ATOM 3001 N N . SER A 1 379 ? 7.812 14.602 6.629 1 86.44 379 SER A N 1
ATOM 3002 C CA . SER A 1 379 ? 8.164 15.977 6.297 1 86.44 379 SER A CA 1
ATOM 3003 C C . SER A 1 379 ? 6.961 16.906 6.43 1 86.44 379 SER A C 1
ATOM 3005 O O . SER A 1 379 ? 7.094 18.047 6.887 1 86.44 379 SER A O 1
ATOM 3007 N N . MET A 1 380 ? 5.855 16.484 5.98 1 86.81 380 MET A N 1
ATOM 3008 C CA . MET A 1 380 ? 4.613 17.25 6.102 1 86.81 380 MET A CA 1
ATOM 3009 C C . MET A 1 380 ? 4.258 17.484 7.562 1 86.81 380 MET A C 1
ATOM 3011 O O . MET A 1 380 ? 3.943 18.609 7.957 1 86.81 380 MET A O 1
ATOM 3015 N N . ALA A 1 381 ? 4.309 16.422 8.336 1 86.25 381 ALA A N 1
ATOM 3016 C CA . ALA A 1 381 ? 3.988 16.516 9.758 1 86.25 381 ALA A CA 1
ATOM 3017 C C . ALA A 1 381 ? 4.906 17.516 10.461 1 86.25 381 ALA A C 1
ATOM 3019 O O . ALA A 1 381 ? 4.457 18.297 11.305 1 86.25 381 ALA A O 1
ATOM 3020 N N . ASP A 1 382 ? 6.102 17.547 10.141 1 86.25 382 ASP A N 1
ATOM 3021 C CA . ASP A 1 382 ? 7.09 18.453 10.727 1 86.25 382 ASP A CA 1
ATOM 3022 C C . ASP A 1 382 ? 6.812 19.891 10.336 1 86.25 382 ASP A C 1
ATOM 3024 O O . ASP A 1 382 ? 6.93 20.797 11.164 1 86.25 382 ASP A O 1
ATOM 3028 N N . GLN A 1 383 ? 6.492 20.109 9.188 1 85.88 383 GLN A N 1
ATOM 3029 C CA . GLN A 1 383 ? 6.207 21.469 8.703 1 85.88 383 GLN A CA 1
ATOM 3030 C C . GLN A 1 383 ? 4.941 22.016 9.344 1 85.88 383 GLN A C 1
ATOM 3032 O O . GLN A 1 383 ? 4.887 23.203 9.695 1 85.88 383 GLN A O 1
ATOM 3037 N N . VAL A 1 384 ? 3.979 21.219 9.43 1 84.94 384 VAL A N 1
ATOM 3038 C CA . VAL A 1 384 ? 2.734 21.625 10.07 1 84.94 384 VAL A CA 1
ATOM 3039 C C . VAL A 1 384 ? 2.998 21.969 11.531 1 84.94 384 VAL A C 1
ATOM 3041 O O . VAL A 1 384 ? 2.49 22.969 12.047 1 84.94 384 VAL A O 1
ATOM 3044 N N . ARG A 1 385 ? 3.754 21.172 12.172 1 85.44 385 ARG A N 1
ATOM 3045 C CA . ARG A 1 385 ? 4.113 21.422 13.562 1 85.44 385 ARG A CA 1
ATOM 3046 C C . ARG A 1 385 ? 4.848 22.75 13.719 1 85.44 385 ARG A C 1
ATOM 3048 O O . ARG A 1 385 ? 4.527 23.531 14.609 1 85.44 385 ARG A O 1
ATOM 3055 N N . ARG A 1 386 ? 5.727 23.062 12.953 1 86.06 386 ARG A N 1
ATOM 3056 C CA . ARG A 1 386 ? 6.512 24.297 13.016 1 86.06 386 ARG A CA 1
ATOM 3057 C C . ARG A 1 386 ? 5.645 25.516 12.75 1 86.06 386 ARG A C 1
ATOM 3059 O O . ARG A 1 386 ? 5.754 26.531 13.445 1 86.06 386 ARG A O 1
ATOM 3066 N N . HIS A 1 387 ? 4.82 25.453 11.797 1 85.25 387 HIS A N 1
ATOM 3067 C CA . HIS A 1 387 ? 3.941 26.562 11.453 1 85.25 387 HIS A CA 1
ATOM 3068 C C . HIS A 1 387 ? 2.949 26.844 12.57 1 85.25 387 HIS A C 1
ATOM 3070 O O . HIS A 1 387 ? 2.678 28.016 12.883 1 85.25 387 HIS A O 1
ATOM 3076 N N . THR A 1 388 ? 2.436 25.844 13.148 1 83.12 388 THR A N 1
ATOM 3077 C CA . THR A 1 388 ? 1.503 26.016 14.258 1 83.12 388 THR A CA 1
ATOM 3078 C C . THR A 1 388 ? 2.201 26.625 15.461 1 83.12 388 THR A C 1
ATOM 3080 O O . THR A 1 388 ? 1.65 27.516 16.125 1 83.12 388 THR A O 1
ATOM 3083 N N . ALA A 1 389 ? 3.35 26.25 15.727 1 84 389 ALA A N 1
ATOM 3084 C CA . ALA A 1 389 ? 4.121 26.781 16.844 1 84 389 ALA 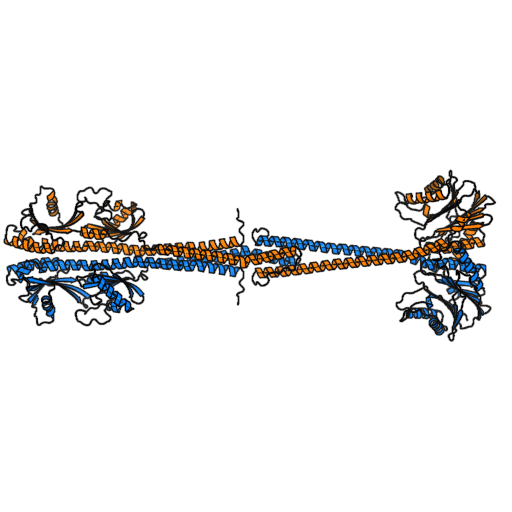A CA 1
ATOM 3085 C C . ALA A 1 389 ? 4.441 28.266 16.625 1 84 389 ALA A C 1
ATOM 3087 O O . ALA A 1 389 ? 4.402 29.062 17.562 1 84 389 ALA A O 1
ATOM 3088 N N . GLU A 1 390 ? 4.711 28.641 15.453 1 86.81 390 GLU A N 1
ATOM 3089 C CA . GLU A 1 390 ? 5.008 30.031 15.109 1 86.81 390 GLU A CA 1
ATOM 3090 C C . GLU A 1 390 ? 3.785 30.922 15.305 1 86.81 390 GLU A C 1
ATOM 3092 O O . GLU A 1 390 ? 3.895 32.031 15.82 1 86.81 390 GLU A O 1
ATOM 3097 N N . LEU A 1 391 ? 2.648 30.484 14.961 1 84.69 391 LEU A N 1
ATOM 3098 C CA . LEU A 1 391 ? 1.417 31.25 15.094 1 84.69 391 LEU A CA 1
ATOM 3099 C C . LEU A 1 391 ? 1.021 31.391 16.562 1 84.69 391 LEU A C 1
ATOM 3101 O O . LEU A 1 391 ? 0.554 32.469 16.984 1 84.69 391 LEU A O 1
ATOM 3105 N N . GLU A 1 392 ? 1.241 30.438 17.281 1 85.94 392 GLU A N 1
ATOM 3106 C CA . GLU A 1 392 ? 0.966 30.484 18.719 1 85.94 392 GLU A CA 1
ATOM 3107 C C . GLU A 1 392 ? 1.881 31.484 19.422 1 85.94 392 GLU A C 1
ATOM 3109 O O . GLU A 1 392 ? 1.444 32.219 20.312 1 85.94 392 GLU A O 1
ATOM 3114 N N . ASP A 1 393 ? 3.045 31.578 19.016 1 88.31 393 ASP A N 1
ATOM 3115 C CA . ASP A 1 393 ? 4.008 32.531 19.578 1 88.31 393 ASP A CA 1
ATOM 3116 C C . ASP A 1 393 ? 3.619 33.969 19.266 1 88.31 393 ASP A C 1
ATOM 3118 O O . ASP A 1 393 ? 3.75 34.844 20.109 1 88.31 393 ASP A O 1
ATOM 3122 N N . LYS A 1 394 ? 3.137 34.156 18.109 1 87.62 394 LYS A N 1
ATOM 3123 C CA . LYS A 1 394 ? 2.73 35.5 17.703 1 87.62 394 LYS A CA 1
ATOM 3124 C C . LYS A 1 394 ? 1.507 35.969 18.484 1 87.62 394 LYS A C 1
ATOM 3126 O O . LYS A 1 394 ? 1.412 37.156 18.859 1 87.62 394 LYS A O 1
ATOM 3131 N N . VAL A 1 395 ? 0.628 35.156 18.797 1 85.94 395 VAL A N 1
ATOM 3132 C CA . VAL A 1 395 ? -0.545 35.469 19.594 1 85.94 395 VAL A CA 1
ATOM 3133 C C . VAL A 1 395 ? -0.115 35.844 21.016 1 85.94 395 VAL A C 1
ATOM 3135 O O . VAL A 1 395 ? -0.61 36.844 21.578 1 85.94 395 VAL A O 1
ATOM 3138 N N . GLN A 1 396 ? 0.806 35.219 21.547 1 88.31 396 GLN A N 1
ATOM 3139 C CA . GLN A 1 396 ? 1.268 35.5 22.906 1 88.31 396 GLN A CA 1
ATOM 3140 C C . GLN A 1 396 ? 2.006 36.812 23 1 88.31 396 GLN A C 1
ATOM 3142 O O . GLN A 1 396 ? 1.826 37.562 23.953 1 88.31 396 GLN A O 1
ATOM 3147 N N . GLU A 1 397 ? 2.746 37.094 22.016 1 87.88 397 GLU A N 1
ATOM 3148 C CA . GLU A 1 397 ? 3.508 38.312 21.984 1 87.88 397 GLU A CA 1
ATOM 3149 C C . GLU A 1 397 ? 2.582 39.531 21.891 1 87.88 397 GLU A C 1
ATOM 3151 O O . GLU A 1 397 ? 2.754 40.531 22.625 1 87.88 397 GLU A O 1
ATOM 3156 N N . ARG A 1 398 ? 1.606 39.375 21.047 1 87.81 398 ARG A N 1
ATOM 3157 C CA . ARG A 1 398 ? 0.694 40.5 20.844 1 87.81 398 ARG A CA 1
ATOM 3158 C C . ARG A 1 398 ? -0.203 40.688 22.062 1 87.81 398 ARG A C 1
ATOM 3160 O O . ARG A 1 398 ? -0.546 41.844 22.422 1 87.81 398 ARG A O 1
ATOM 3167 N N . THR A 1 399 ? -0.542 39.75 22.766 1 86.88 399 THR A N 1
ATOM 3168 C CA . THR A 1 399 ? -1.355 39.844 23.984 1 86.88 399 THR A CA 1
ATOM 3169 C C . THR A 1 399 ? -0.572 40.5 25.109 1 86.88 399 THR A C 1
ATOM 3171 O O . THR A 1 399 ? -1.109 41.344 25.844 1 86.88 399 THR A O 1
ATOM 3174 N N . GLN A 1 400 ? 0.692 40.25 25.219 1 88.88 400 GLN A N 1
ATOM 3175 C CA . GLN A 1 400 ? 1.533 40.844 26.25 1 88.88 400 GLN A CA 1
ATOM 3176 C C . GLN A 1 400 ? 1.751 42.344 26 1 88.88 400 GLN A C 1
ATOM 3178 O O . GLN A 1 400 ? 1.741 43.125 26.922 1 88.88 400 GLN A O 1
ATOM 3183 N N . ALA A 1 401 ? 1.869 42.594 24.766 1 86.75 401 ALA A N 1
ATOM 3184 C CA . ALA A 1 401 ? 2.062 44 24.391 1 86.75 401 ALA A CA 1
ATOM 3185 C C . ALA A 1 401 ? 0.812 44.812 24.688 1 86.75 401 ALA A C 1
ATOM 3187 O O . ALA A 1 401 ? 0.906 45.969 25.125 1 86.75 401 ALA A O 1
ATOM 3188 N N . LEU A 1 402 ? -0.29 44.25 24.5 1 84.81 402 LEU A N 1
ATOM 3189 C CA . LEU A 1 402 ? -1.561 44.938 24.75 1 84.81 402 LEU A CA 1
ATOM 3190 C C . LEU A 1 402 ? -1.761 45.156 26.25 1 84.81 402 LEU A C 1
ATOM 3192 O O . LEU A 1 402 ? -2.199 46.219 26.672 1 84.81 402 LEU A O 1
ATOM 3196 N N . GLU A 1 403 ? -1.419 44.25 27.047 1 88.88 403 GLU A N 1
ATOM 3197 C CA . GLU A 1 403 ? -1.555 44.344 28.5 1 88.88 403 GLU A CA 1
ATOM 3198 C C . GLU A 1 403 ? -0.626 45.438 29.062 1 88.88 403 GLU A C 1
ATOM 3200 O O . GLU A 1 403 ? -1.015 46.188 29.953 1 88.88 403 GLU A O 1
ATOM 3205 N N . GLU A 1 404 ? 0.515 45.469 28.547 1 87.25 404 GLU A N 1
ATOM 3206 C CA . GLU A 1 404 ? 1.482 46.469 29 1 87.25 404 GLU A CA 1
ATOM 3207 C C . GLU A 1 404 ? 1.033 47.875 28.625 1 87.25 404 GLU A C 1
ATOM 3209 O O . GLU A 1 404 ? 1.159 48.781 29.438 1 87.25 404 GLU A O 1
ATOM 3214 N N . ALA A 1 405 ? 0.504 47.938 27.438 1 83.5 405 ALA A N 1
ATOM 3215 C CA . ALA A 1 405 ? 0.016 49.25 26.984 1 83.5 405 ALA A CA 1
ATOM 3216 C C . ALA A 1 405 ? -1.146 49.719 27.859 1 83.5 405 ALA A C 1
ATOM 3218 O O . ALA A 1 405 ? -1.224 50.906 28.219 1 83.5 405 ALA A O 1
ATOM 3219 N N . ASN A 1 406 ? -1.954 48.906 28.25 1 85.88 406 ASN A N 1
ATOM 3220 C CA . ASN A 1 406 ? -3.102 49.25 29.078 1 85.88 406 ASN A CA 1
ATOM 3221 C C . ASN A 1 406 ? -2.668 49.625 30.5 1 85.88 406 ASN A C 1
ATOM 3223 O O . ASN A 1 406 ? -3.254 50.531 31.094 1 85.88 406 ASN A O 1
ATOM 3227 N N . ARG A 1 407 ? -1.675 49.094 31.062 1 86.88 407 ARG A N 1
ATOM 3228 C CA . ARG A 1 407 ? -1.169 49.438 32.375 1 86.88 407 ARG A CA 1
ATOM 3229 C C . ARG A 1 407 ? -0.525 50.812 32.406 1 86.88 407 ARG A C 1
ATOM 3231 O O . ARG A 1 407 ? -0.722 51.562 33.375 1 86.88 407 ARG A O 1
ATOM 3238 N N . GLU A 1 408 ? 0.183 51.031 31.359 1 83.88 408 GLU A N 1
ATOM 3239 C CA . GLU A 1 408 ? 0.832 52.344 31.266 1 83.88 408 GLU A CA 1
ATOM 3240 C C . GLU A 1 408 ? -0.198 53.469 31.156 1 83.88 408 GLU A C 1
ATOM 3242 O O . GLU A 1 408 ? -0.029 54.531 31.766 1 83.88 408 GLU A O 1
ATOM 3247 N N . MET A 1 409 ? -1.226 53.219 30.438 1 82.94 409 MET A N 1
ATOM 3248 C CA . MET A 1 409 ? -2.291 54.219 30.281 1 82.94 409 MET A CA 1
ATOM 3249 C C . MET A 1 409 ? -3.004 54.469 31.609 1 82.94 409 MET A C 1
ATOM 3251 O O . MET A 1 409 ? -3.256 55.625 31.969 1 82.94 409 MET A O 1
ATOM 3255 N N . ALA A 1 410 ? -3.207 53.531 32.375 1 84.75 410 ALA A N 1
ATOM 3256 C CA . ALA A 1 410 ? -3.895 53.625 33.656 1 84.75 410 ALA A CA 1
ATOM 3257 C C . ALA A 1 410 ? -3.045 54.406 34.656 1 84.75 410 ALA A C 1
ATOM 3259 O O . ALA A 1 410 ? -3.562 55.219 35.438 1 84.75 410 ALA A O 1
ATOM 3260 N N . ALA A 1 411 ? -1.779 54.156 34.688 1 84.81 411 ALA A N 1
ATOM 3261 C CA . ALA A 1 411 ? -0.869 54.812 35.594 1 84.81 411 ALA A CA 1
ATOM 3262 C C . ALA A 1 411 ? -0.765 56.312 35.281 1 84.81 411 ALA A C 1
ATOM 3264 O O . ALA A 1 411 ? -0.737 57.156 36.188 1 84.81 411 ALA A O 1
ATOM 3265 N N . ALA A 1 412 ? -0.722 56.562 34 1 82.56 412 ALA A N 1
ATOM 3266 C CA . ALA A 1 412 ? -0.632 57.969 33.562 1 82.56 412 ALA A CA 1
ATOM 3267 C C . ALA A 1 412 ? -1.898 58.75 33.938 1 82.56 412 ALA A C 1
ATOM 3269 O O . ALA A 1 412 ? -1.828 59.875 34.406 1 82.56 412 ALA A O 1
ATOM 3270 N N . GLN A 1 413 ? -3.01 58.219 33.812 1 82.94 413 GLN A N 1
ATOM 3271 C CA . GLN A 1 413 ? -4.289 58.844 34.125 1 82.94 413 GLN A CA 1
ATOM 3272 C C . GLN A 1 413 ? -4.422 59.094 35.625 1 82.94 413 GLN A C 1
ATOM 3274 O O . GLN A 1 413 ? -4.969 60.094 36.062 1 82.94 413 GLN A O 1
ATOM 3279 N N . LYS A 1 414 ? -3.969 58.219 36.406 1 86.38 414 LYS A N 1
ATOM 3280 C CA . LYS A 1 414 ? -4.043 58.344 37.875 1 86.38 414 LYS A CA 1
ATOM 3281 C C . LYS A 1 414 ? -3.188 59.531 38.344 1 86.38 414 LYS A C 1
ATOM 3283 O O . LYS A 1 414 ? -3.615 60.281 39.219 1 86.38 414 LYS A O 1
ATOM 3288 N N . LYS A 1 415 ? -1.985 59.625 37.812 1 82.31 415 LYS A N 1
ATOM 3289 C CA . LYS A 1 415 ? -1.081 60.688 38.188 1 82.31 415 LYS A CA 1
ATOM 3290 C C . LYS A 1 415 ? -1.691 62.062 37.906 1 82.31 415 LYS A C 1
ATOM 3292 O O . LYS A 1 415 ? -1.622 62.969 38.719 1 82.31 415 LYS A O 1
ATOM 3297 N N . ILE A 1 416 ? -2.289 62.188 36.781 1 81.56 416 ILE A N 1
ATOM 3298 C CA . ILE A 1 416 ? -2.918 63.438 36.375 1 81.56 416 ILE A CA 1
ATOM 3299 C C . ILE A 1 416 ? -4.125 63.719 37.281 1 81.56 416 ILE A C 1
ATOM 3301 O O . ILE A 1 416 ? -4.328 64.875 37.688 1 81.56 416 ILE A O 1
ATOM 3305 N N . GLY A 1 417 ? -4.844 62.75 37.531 1 84.38 417 GLY A N 1
ATOM 3306 C CA . GLY A 1 417 ? -6.02 62.875 38.375 1 84.38 417 GLY A CA 1
ATOM 3307 C C . GLY A 1 417 ? -5.695 63.344 39.781 1 84.38 417 GLY A C 1
ATOM 3308 O O . GLY A 1 417 ? -6.383 64.188 40.344 1 84.38 417 GLY A O 1
ATOM 3309 N N . ASP A 1 418 ? -4.668 62.781 40.344 1 84.75 418 ASP A N 1
ATOM 3310 C CA . ASP A 1 418 ? -4.242 63.156 41.688 1 84.75 418 ASP A CA 1
ATOM 3311 C C . ASP A 1 418 ? -3.861 64.625 41.75 1 84.75 418 ASP A C 1
ATOM 3313 O O . ASP A 1 418 ? -4.207 65.312 42.688 1 84.75 418 ASP A O 1
ATOM 3317 N N . SER A 1 419 ? -3.135 65 40.719 1 85 419 SER A N 1
ATOM 3318 C CA . SER A 1 419 ? -2.707 66.375 40.656 1 85 419 SER A CA 1
ATOM 3319 C C . SER A 1 419 ? -3.902 67.312 40.562 1 85 419 SER A C 1
ATOM 3321 O O . SER A 1 419 ? -3.91 68.375 41.188 1 85 419 SER A O 1
ATOM 3323 N N . LEU A 1 420 ? -4.883 67 39.906 1 87.19 420 LEU A N 1
ATOM 3324 C CA . LEU A 1 420 ? -6.062 67.812 39.688 1 87.19 420 LEU A CA 1
ATOM 3325 C C . LEU A 1 420 ? -6.93 67.875 40.938 1 87.19 420 LEU A C 1
ATOM 3327 O O . LEU A 1 420 ? -7.539 68.875 41.281 1 87.19 420 LEU A O 1
ATOM 3331 N N . ASP A 1 421 ? -6.984 66.812 41.625 1 89.5 421 ASP A N 1
ATOM 3332 C CA . ASP A 1 421 ? -7.727 66.75 42.875 1 89.5 421 ASP A CA 1
ATOM 3333 C C . ASP A 1 421 ? -7.129 67.688 43.906 1 89.5 421 ASP A C 1
ATOM 3335 O O . ASP A 1 421 ? -7.863 68.312 44.656 1 89.5 421 ASP A O 1
ATOM 3339 N N . TYR A 1 422 ? -5.828 67.562 43.969 1 88.31 422 TYR A N 1
ATOM 3340 C CA . TYR A 1 422 ? -5.141 68.5 44.875 1 88.31 422 TYR A CA 1
ATOM 3341 C C . TYR A 1 422 ? -5.43 69.938 44.5 1 88.31 422 TYR A C 1
ATOM 3343 O O . TYR A 1 422 ? -5.664 70.812 45.375 1 88.31 422 TYR A O 1
ATOM 3351 N N . ALA A 1 423 ? -5.41 70.25 43.25 1 89.69 423 ALA A N 1
ATOM 3352 C CA . ALA A 1 423 ? -5.727 71.625 42.781 1 89.69 423 ALA A CA 1
ATOM 3353 C C . ALA A 1 423 ? -7.145 72 43.156 1 89.69 423 ALA A C 1
ATOM 3355 O O . ALA A 1 423 ? -7.395 73.188 43.5 1 89.69 423 ALA A O 1
ATOM 3356 N N . SER A 1 424 ? -8.016 71.125 43.062 1 91.88 424 SER A N 1
ATOM 3357 C CA . SER A 1 424 ? -9.406 71.375 43.406 1 91.88 424 SER A CA 1
ATOM 3358 C C . SER A 1 424 ? -9.531 71.812 44.875 1 91.88 424 SER A C 1
ATOM 3360 O O . SER A 1 424 ? -10.336 72.688 45.25 1 91.88 424 SER A O 1
ATOM 3362 N N . LEU A 1 425 ? -8.789 71.062 45.688 1 88.56 425 LEU A N 1
ATOM 3363 C CA . LEU A 1 425 ? -8.789 71.438 47.125 1 88.56 425 LEU A CA 1
ATOM 3364 C C . LEU A 1 425 ? -8.328 72.875 47.344 1 88.56 425 LEU A C 1
ATOM 3366 O O . LEU A 1 425 ? -8.883 73.562 48.188 1 88.56 425 LEU A O 1
ATOM 3370 N N . ILE A 1 426 ? -7.336 73.25 46.656 1 85.25 426 ILE A N 1
ATOM 3371 C CA . ILE A 1 426 ? -6.816 74.625 46.75 1 85.25 426 ILE A CA 1
ATOM 3372 C C . ILE A 1 426 ? -7.887 75.625 46.344 1 85.25 426 ILE A C 1
ATOM 3374 O O . ILE A 1 426 ? -8.102 76.625 47 1 85.25 426 ILE A O 1
ATOM 3378 N N . GLN A 1 427 ? -8.469 75.375 45.281 1 88.38 427 GLN A N 1
ATOM 3379 C CA . GLN A 1 427 ? -9.5 76.312 44.781 1 88.38 427 GLN A CA 1
ATOM 3380 C C . GLN A 1 427 ? -10.664 76.375 45.75 1 88.38 427 GLN A C 1
ATOM 3382 O O . GLN A 1 427 ? -11.211 77.5 45.969 1 88.38 427 GLN A O 1
ATOM 3387 N N . ARG A 1 428 ? -11.055 75.375 46.312 1 88.69 428 ARG A N 1
ATOM 3388 C CA . ARG A 1 428 ? -12.156 75.375 47.281 1 88.69 428 ARG A CA 1
ATOM 3389 C C . ARG A 1 428 ? -11.789 76.125 48.531 1 88.69 428 ARG A C 1
ATOM 3391 O O . ARG A 1 428 ? -12.656 76.75 49.188 1 88.69 428 ARG A O 1
ATOM 3398 N N . ALA A 1 429 ? -10.547 76.188 48.812 1 85.94 429 ALA A N 1
ATOM 3399 C CA . ALA A 1 429 ? -10.062 76.812 50.031 1 85.94 429 ALA A CA 1
ATOM 3400 C C . ALA A 1 429 ? -10.258 78.312 49.938 1 85.94 429 ALA A C 1
ATOM 3402 O O . ALA A 1 429 ? -10.297 79 50.969 1 85.94 429 ALA A O 1
ATOM 3403 N N . ILE A 1 430 ? -10.398 78.875 48.781 1 85.38 430 ILE A N 1
ATOM 3404 C CA . ILE A 1 430 ? -10.508 80.312 48.656 1 85.38 430 ILE A CA 1
ATOM 3405 C C . ILE A 1 430 ? -11.977 80.75 48.625 1 85.38 430 ILE A C 1
ATOM 3407 O O . ILE A 1 430 ? -12.297 81.938 48.594 1 85.38 430 ILE A O 1
ATOM 3411 N N . LEU A 1 431 ? -12.883 79.812 48.594 1 89.56 431 LEU A N 1
ATOM 3412 C CA . LEU A 1 431 ? -14.312 80.062 48.562 1 89.56 431 LEU A CA 1
ATOM 3413 C C . LEU A 1 431 ? -14.867 80.312 49.938 1 89.56 431 LEU A C 1
ATOM 3415 O O . LEU A 1 431 ? -14.469 79.688 50.906 1 89.56 431 LEU A O 1
ATOM 3419 N N . PRO A 1 432 ? -15.727 81.312 50.094 1 89.12 432 PRO A N 1
ATOM 3420 C CA . PRO A 1 432 ? -16.234 81.688 51.406 1 89.12 432 PRO A CA 1
ATOM 3421 C C . PRO A 1 432 ? -17.422 80.812 51.844 1 89.12 432 PRO A C 1
ATOM 3423 O O . PRO A 1 432 ? -18.438 81.375 52.312 1 89.12 432 PRO A O 1
ATOM 3426 N N . ASP A 1 433 ? -17.312 79.562 51.781 1 88.06 433 ASP A N 1
ATOM 3427 C CA . ASP A 1 433 ? -18.406 78.625 52.062 1 88.06 433 ASP A CA 1
ATOM 3428 C C . ASP A 1 433 ? -18.812 78.688 53.531 1 88.06 433 ASP A C 1
ATOM 3430 O O . ASP A 1 433 ? -20 78.75 53.844 1 88.06 433 ASP A O 1
ATOM 3434 N N . ARG A 1 434 ? -17.922 78.625 54.344 1 85.81 434 ARG A N 1
ATOM 3435 C CA . ARG A 1 434 ? -18.203 78.625 55.781 1 85.81 434 ARG A CA 1
ATOM 3436 C C . ARG A 1 434 ? -18.828 79.875 56.25 1 85.81 434 ARG A C 1
ATOM 3438 O O . ARG A 1 434 ? -19.781 79.875 57.062 1 85.81 434 ARG A O 1
ATOM 3445 N N . GLN A 1 435 ? -18.281 81 55.875 1 86.5 435 GLN A N 1
ATOM 3446 C CA . GLN A 1 435 ? -18.797 82.312 56.25 1 86.5 435 GLN A CA 1
ATOM 3447 C C . GLN A 1 435 ? -20.234 82.438 55.781 1 86.5 435 GLN A C 1
ATOM 3449 O O . GLN A 1 435 ? -21.094 82.938 56.531 1 86.5 435 GLN A O 1
ATOM 3454 N N . LEU A 1 436 ? -20.422 82.062 54.625 1 90.5 436 LEU A N 1
ATOM 3455 C CA . LEU A 1 436 ? -21.766 82.188 54.031 1 90.5 436 LEU A CA 1
ATOM 3456 C C . LEU A 1 436 ? -22.766 81.312 54.812 1 90.5 436 LEU A C 1
ATOM 3458 O O . LEU A 1 436 ? -23.859 81.75 55.125 1 90.5 436 LEU A O 1
ATOM 3462 N N . SER A 1 437 ? -22.359 80.125 55.125 1 89.25 437 SER A N 1
ATOM 3463 C CA . SER A 1 437 ? -23.234 79.25 55.812 1 89.25 437 SER A CA 1
ATOM 3464 C C . SER A 1 437 ? -23.484 79.688 57.25 1 89.25 437 SER A C 1
ATOM 3466 O O . SER A 1 437 ? -24.594 79.562 57.781 1 89.25 437 SER A O 1
ATOM 3468 N N . ALA A 1 438 ? -22.484 80.188 57.844 1 89.31 438 ALA A N 1
ATOM 3469 C CA . ALA A 1 438 ? -22.578 80.625 59.219 1 89.31 438 ALA A CA 1
ATOM 3470 C C . ALA A 1 438 ? -23.453 81.875 59.375 1 89.31 438 ALA A C 1
ATOM 3472 O O . ALA A 1 438 ? -24.219 81.938 60.312 1 89.31 438 ALA A O 1
ATOM 3473 N N . THR A 1 439 ? -23.359 82.688 58.438 1 90.88 439 THR A N 1
ATOM 3474 C CA . THR A 1 439 ? -24.031 84 58.562 1 90.88 439 THR A CA 1
ATOM 3475 C C . THR A 1 439 ? -25.422 83.938 57.969 1 90.88 439 THR A C 1
ATOM 3477 O O . THR A 1 439 ? -26.375 84.438 58.562 1 90.88 439 THR A O 1
ATOM 3480 N N . LEU A 1 440 ? -25.547 83.375 56.781 1 92.06 440 LEU A N 1
ATOM 3481 C CA . LEU A 1 440 ? -26.828 83.438 56.094 1 92.06 440 LEU A CA 1
ATOM 3482 C C . LEU A 1 440 ? -27.625 82.125 56.312 1 92.06 440 LEU A C 1
ATOM 3484 O O . LEU A 1 440 ? -28.844 82.125 56.125 1 92.06 440 LEU A O 1
ATOM 3488 N N . GLY A 1 441 ? -27 81.125 56.594 1 91.19 441 GLY A N 1
ATOM 3489 C CA . GLY A 1 441 ? -27.672 79.875 56.906 1 91.19 441 GLY A CA 1
ATOM 3490 C C . GLY A 1 441 ? -28.656 79.438 55.844 1 91.19 441 GLY A C 1
ATOM 3491 O O . GLY A 1 441 ? -28.312 79.312 54.656 1 91.19 441 GLY A O 1
ATOM 3492 N N . GLU A 1 442 ? -29.969 79.438 56.25 1 91.56 442 GLU A N 1
ATOM 3493 C CA . GLU A 1 442 ? -31.031 79 55.375 1 91.56 442 GLU A CA 1
ATOM 3494 C C . GLU A 1 442 ? -31.5 80.062 54.406 1 91.56 442 GLU A C 1
ATOM 3496 O O . GLU A 1 442 ? -32.25 79.812 53.5 1 91.56 442 GLU A O 1
ATOM 3501 N N . HIS A 1 443 ? -30.906 81.25 54.594 1 91.88 443 HIS A N 1
ATOM 3502 C CA . HIS A 1 443 ? -31.344 82.375 53.781 1 91.88 443 HIS A CA 1
ATOM 3503 C C . HIS A 1 443 ? -30.531 82.438 52.469 1 91.88 443 HIS A C 1
ATOM 3505 O O . HIS A 1 443 ? -30.578 83.5 51.781 1 91.88 443 HIS A O 1
ATOM 3511 N N . HIS A 1 444 ? -29.75 81.375 52.219 1 94.88 444 HIS A N 1
ATOM 3512 C CA . HIS A 1 444 ? -29 81.312 50.969 1 94.88 444 HIS A CA 1
ATOM 3513 C C . HIS A 1 444 ? -28.812 79.938 50.469 1 94.88 444 HIS A C 1
ATOM 3515 O O . HIS A 1 444 ? -29.047 78.938 51.188 1 94.88 444 HIS A O 1
ATOM 3521 N N . PHE A 1 445 ? -28.453 79.812 49.219 1 95.5 445 PHE A N 1
ATOM 3522 C CA . PHE A 1 445 ? -27.859 78.625 48.719 1 95.5 445 PHE A CA 1
ATOM 3523 C C . PHE A 1 445 ? -26.859 78.875 47.594 1 95.5 445 PHE A C 1
ATOM 3525 O O . PHE A 1 445 ? -26.938 79.938 46.969 1 95.5 445 PHE A O 1
ATOM 3532 N N . ILE A 1 446 ? -25.922 78 47.406 1 96.25 446 ILE A N 1
ATOM 3533 C CA . ILE A 1 446 ? -24.922 78.125 46.344 1 96.25 446 ILE A CA 1
ATOM 3534 C C . ILE A 1 446 ? -24.859 76.812 45.562 1 96.25 446 ILE A C 1
ATOM 3536 O O . ILE A 1 446 ? -24.844 75.688 46.156 1 96.25 446 ILE A O 1
ATOM 3540 N N . LEU A 1 447 ? -25 76.938 44.344 1 96.25 447 LEU A N 1
ATOM 3541 C CA . LEU A 1 447 ? -24.703 75.875 43.406 1 96.25 447 LEU A CA 1
ATOM 3542 C C . LEU A 1 447 ? -23.391 76.125 42.688 1 96.25 447 LEU A C 1
ATOM 3544 O O . LEU A 1 447 ? -23.312 77.062 41.875 1 96.25 447 LEU A O 1
ATOM 3548 N N . TRP A 1 448 ? -22.312 75.438 42.969 1 95.19 448 TRP A N 1
ATOM 3549 C CA . TRP A 1 448 ? -21 75.562 42.344 1 95.19 448 TRP A CA 1
ATOM 3550 C C . TRP A 1 448 ? -20.547 74.188 41.75 1 95.19 448 TRP A C 1
ATOM 3552 O O . TRP A 1 448 ? -20.266 73.25 42.469 1 95.19 448 TRP A O 1
ATOM 3562 N N . LYS A 1 449 ? -20.578 74.188 40.406 1 95.19 449 LYS A N 1
ATOM 3563 C CA . LYS A 1 449 ? -20.266 73 39.688 1 95.19 449 LYS A CA 1
ATOM 3564 C C . LYS A 1 449 ? -19.25 73.25 38.594 1 95.19 449 LYS A C 1
ATOM 3566 O O . LYS A 1 449 ? -19.609 73.5 37.438 1 95.19 449 LYS A O 1
ATOM 3571 N N . PRO A 1 450 ? -17.938 72.938 38.844 1 94.62 450 PRO A N 1
ATOM 3572 C CA . PRO A 1 450 ? -16.922 73.125 37.812 1 94.62 450 PRO A CA 1
ATOM 3573 C C . PRO A 1 450 ? -17.078 72.062 36.719 1 94.62 450 PRO A C 1
ATOM 3575 O O . PRO A 1 450 ? -17.422 70.875 37 1 94.62 450 PRO A O 1
ATOM 3578 N N . ARG A 1 451 ? -16.859 72.5 35.438 1 93.19 451 ARG A N 1
ATOM 3579 C CA . ARG A 1 451 ? -16.922 71.562 34.312 1 93.19 451 ARG A CA 1
ATOM 3580 C C . ARG A 1 451 ? -15.93 70.438 34.5 1 93.19 451 ARG A C 1
ATOM 3582 O O . ARG A 1 451 ? -16.266 69.25 34.25 1 93.19 451 ARG A O 1
ATOM 3589 N N . ASP A 1 452 ? -14.805 70.875 34.844 1 90 452 ASP A N 1
ATOM 3590 C CA . ASP A 1 452 ? -13.766 69.938 35.125 1 90 452 ASP A CA 1
ATOM 3591 C C . ASP A 1 452 ? -13.508 69.812 36.656 1 90 452 ASP A C 1
ATOM 3593 O O . ASP A 1 452 ? -14.305 70.312 37.438 1 90 452 ASP A O 1
ATOM 3597 N N . VAL A 1 453 ? -12.461 69.25 37.125 1 89.81 453 VAL A N 1
ATOM 3598 C CA . VAL A 1 453 ? -12.148 69.125 38.562 1 89.81 453 VAL A CA 1
ATOM 3599 C C . VAL A 1 453 ? -11.914 70.5 39.156 1 89.81 453 VAL A C 1
ATOM 3601 O O . VAL A 1 453 ? -12.297 70.75 40.312 1 89.81 453 VAL A O 1
ATOM 3604 N N . VAL A 1 454 ? -11.375 71.375 38.344 1 92.06 454 VAL A N 1
ATOM 3605 C CA . VAL A 1 454 ? -11.203 72.812 38.688 1 92.06 454 VAL A CA 1
ATOM 3606 C C . VAL A 1 454 ? -11.891 73.688 37.656 1 92.06 454 VAL A C 1
ATOM 3608 O O . VAL A 1 454 ? -12.25 73.188 36.562 1 92.06 454 VAL A O 1
ATOM 3611 N N . GLY A 1 455 ? -12.156 74.938 37.969 1 92.69 455 GLY A N 1
ATOM 3612 C CA . GLY A 1 455 ? -12.914 75.75 37.031 1 92.69 455 GLY A CA 1
ATOM 3613 C C . GLY A 1 455 ? -12.648 77.25 37.156 1 92.69 455 GLY A C 1
ATOM 3614 O O . GLY A 1 455 ? -11.758 77.625 37.875 1 92.69 455 GLY A O 1
ATOM 3615 N N . GLY A 1 456 ? -13.359 77.875 36.344 1 94.88 456 GLY A N 1
ATOM 3616 C CA . GLY A 1 456 ? -13.156 79.312 36.25 1 94.88 456 GLY A CA 1
ATOM 3617 C C . GLY A 1 456 ? -14.18 80.125 37.031 1 94.88 456 GLY A C 1
ATOM 3618 O O . G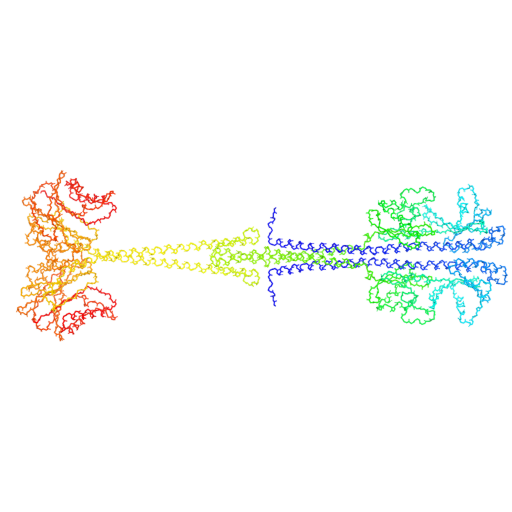LY A 1 456 ? -14.039 81.375 37.156 1 94.88 456 GLY A O 1
ATOM 3619 N N . ASP A 1 457 ? -15.164 79.5 37.656 1 96.5 457 ASP A N 1
ATOM 3620 C CA . ASP A 1 457 ? -16.219 80.188 38.375 1 96.5 457 ASP A CA 1
ATOM 3621 C C . ASP A 1 457 ? -15.898 80.312 39.875 1 96.5 457 ASP A C 1
ATOM 3623 O O . ASP A 1 457 ? -15.344 79.312 40.438 1 96.5 457 ASP A O 1
ATOM 3627 N N . PHE A 1 458 ? -16.266 81.312 40.5 1 95.56 458 PHE A N 1
ATOM 3628 C CA . PHE A 1 458 ? -16.219 81.438 41.969 1 95.56 458 PHE A CA 1
ATOM 3629 C C . PHE A 1 458 ? -17.188 82.438 42.5 1 95.56 458 PHE A C 1
ATOM 3631 O O . PHE A 1 458 ? -17.906 83.062 41.719 1 95.56 458 PHE A O 1
ATOM 3638 N N . TYR A 1 459 ? -17.359 82.562 43.781 1 96.62 459 TYR A N 1
ATOM 3639 C CA . TYR A 1 459 ? -18.297 83.5 44.375 1 96.62 459 TYR A CA 1
ATOM 3640 C C . TYR A 1 459 ? -17.641 84.25 45.531 1 96.62 459 TYR A C 1
ATOM 3642 O O . TYR A 1 459 ? -16.578 83.812 46.031 1 96.62 459 TYR A O 1
ATOM 3650 N N . VAL A 1 460 ? -18.297 85.312 45.875 1 95.06 460 VAL A N 1
ATOM 3651 C CA . VAL A 1 460 ? -17.703 86.25 46.812 1 95.06 460 VAL A CA 1
ATOM 3652 C C . VAL A 1 460 ? -18.703 86.562 47.938 1 95.06 460 VAL A C 1
ATOM 3654 O O . VAL A 1 460 ? -19.922 86.562 47.719 1 95.06 460 VAL A O 1
ATOM 3657 N N . TYR A 1 461 ? -18.156 86.75 49.156 1 94.75 461 TYR A N 1
ATOM 3658 C CA . TYR A 1 461 ? -18.984 87.125 50.312 1 94.75 461 TYR A CA 1
ATOM 3659 C C . TYR A 1 461 ? -18.172 87.938 51.312 1 94.75 461 TYR A C 1
ATOM 3661 O O . TYR A 1 461 ? -17.062 87.562 51.688 1 94.75 461 TYR A O 1
ATOM 3669 N N . ARG A 1 462 ? -18.719 89 51.719 1 94.19 462 ARG A N 1
ATOM 3670 C CA . ARG A 1 462 ? -18.141 89.875 52.781 1 94.19 462 ARG A CA 1
ATOM 3671 C C . ARG A 1 462 ? -19.234 90.375 53.719 1 94.19 462 ARG A C 1
ATOM 3673 O O . ARG A 1 462 ? -20.281 90.875 53.25 1 94.19 462 ARG A O 1
ATOM 3680 N N . GLU A 1 463 ? -18.953 90.25 54.969 1 93.31 463 GLU A N 1
ATOM 3681 C CA . GLU A 1 463 ? -19.922 90.75 55.938 1 93.31 463 GLU A CA 1
ATOM 3682 C C . GLU A 1 463 ? -19.453 92 56.625 1 93.31 463 GLU A C 1
ATOM 3684 O O . GLU A 1 463 ? -18.266 92.188 56.938 1 93.31 463 GLU A O 1
ATOM 3689 N N . GLN A 1 464 ? -20.375 92.875 56.719 1 91.5 464 GLN A N 1
ATOM 3690 C CA . GLN A 1 464 ? -20.188 94.125 57.5 1 91.5 464 GLN A CA 1
ATOM 3691 C C . GLN A 1 464 ? -21.297 94.25 58.531 1 91.5 464 GLN A C 1
ATOM 3693 O O . GLN A 1 464 ? -22.281 93.5 58.531 1 91.5 464 GLN A O 1
ATOM 3698 N N . ALA A 1 465 ? -21.125 95.25 59.406 1 88.5 465 ALA A N 1
ATOM 3699 C CA . ALA A 1 465 ? -22.078 95.438 60.5 1 88.5 465 ALA A CA 1
ATOM 3700 C C . ALA A 1 465 ? -23.469 95.75 59.969 1 88.5 465 ALA A C 1
ATOM 3702 O O . ALA A 1 465 ? -24.469 95.312 60.531 1 88.5 465 ALA A O 1
ATOM 3703 N N . ASP A 1 466 ? -23.469 96.375 58.906 1 90.31 466 ASP A N 1
ATOM 3704 C CA . ASP A 1 466 ? -24.75 96.875 58.438 1 90.31 466 ASP A CA 1
ATOM 3705 C C . ASP A 1 466 ? -25.25 96.125 57.219 1 90.31 466 ASP A C 1
ATOM 3707 O O . ASP A 1 466 ? -26.297 96.438 56.656 1 90.31 466 ASP A O 1
ATOM 3711 N N . GLY A 1 467 ? -24.5 95.125 56.781 1 93.62 467 GLY A N 1
ATOM 3712 C CA . GLY A 1 467 ? -24.938 94.438 55.594 1 93.62 467 GLY A CA 1
ATOM 3713 C C . GLY A 1 467 ? -23.938 93.438 55.094 1 93.62 467 GLY A C 1
ATOM 3714 O O . GLY A 1 467 ? -23.016 93 55.812 1 93.62 467 GLY A O 1
ATOM 3715 N N . TYR A 1 468 ? -24.375 92.938 53.75 1 95 468 TYR A N 1
ATOM 3716 C CA . TYR A 1 468 ? -23.594 91.875 53.156 1 95 468 TYR A CA 1
ATOM 3717 C C . TYR A 1 468 ? -23.266 92.188 51.688 1 95 468 TYR A C 1
ATOM 3719 O O . TYR A 1 468 ? -24.109 92.688 50.969 1 95 468 TYR A O 1
ATOM 3727 N N . LEU A 1 469 ? -22.031 91.875 51.312 1 97.19 469 LEU A N 1
ATOM 3728 C CA . LEU A 1 469 ? -21.688 91.812 49.906 1 97.19 469 LEU A CA 1
ATOM 3729 C C . LEU A 1 469 ? -21.719 90.375 49.375 1 97.19 469 LEU A C 1
ATOM 3731 O O . LEU A 1 469 ? -21.078 89.5 49.938 1 97.19 469 LEU A O 1
ATOM 3735 N N . ILE A 1 470 ? -22.453 90.188 48.344 1 96.94 470 ILE A N 1
ATOM 3736 C CA . ILE A 1 470 ? -22.609 88.875 47.688 1 96.94 470 ILE A CA 1
ATOM 3737 C C . ILE A 1 470 ? -22.359 89 46.188 1 96.94 470 ILE A C 1
ATOM 3739 O O . ILE A 1 470 ? -22.781 90 45.562 1 96.94 470 ILE A O 1
ATOM 3743 N N . GLY A 1 471 ? -21.641 88 45.656 1 97.5 471 GLY A N 1
ATOM 3744 C CA . GLY A 1 471 ? -21.406 88.062 44.25 1 97.5 471 GLY A CA 1
ATOM 3745 C C . GLY A 1 471 ? -20.953 86.75 43.625 1 97.5 471 GLY A C 1
ATOM 3746 O O . GLY A 1 471 ? -20.594 85.812 44.344 1 97.5 471 GLY A O 1
ATOM 3747 N N . VAL A 1 472 ? -21.031 86.75 42.312 1 98.06 472 VAL A N 1
ATOM 3748 C CA . VAL A 1 472 ? -20.516 85.625 41.531 1 98.06 472 VAL A CA 1
ATOM 3749 C C . VAL A 1 472 ? -19.594 86.125 40.438 1 98.06 472 VAL A C 1
ATOM 3751 O O . VAL A 1 472 ? -19.828 87.25 39.875 1 98.06 472 VAL A O 1
ATOM 3754 N N . VAL A 1 473 ? -18.562 85.312 40.125 1 97.81 473 VAL A N 1
ATOM 3755 C CA . VAL A 1 473 ? -17.578 85.688 39.094 1 97.81 473 VAL A CA 1
ATOM 3756 C C . VAL A 1 473 ? -17.344 84.562 38.156 1 97.81 473 VAL A C 1
ATOM 3758 O O . VAL A 1 473 ? -17.234 83.375 38.594 1 97.81 473 VAL A O 1
ATOM 3761 N N . ASP A 1 474 ? -17.344 84.812 36.938 1 97.19 474 ASP A N 1
ATOM 3762 C CA . ASP A 1 474 ? -17.047 83.875 35.875 1 97.19 474 ASP A CA 1
ATOM 3763 C C . ASP A 1 474 ? -15.82 84.312 35.062 1 97.19 474 ASP A C 1
ATOM 3765 O O . ASP A 1 474 ? -15.906 85.188 34.219 1 97.19 474 ASP A O 1
ATOM 3769 N N . CYS A 1 475 ? -14.734 83.625 35.344 1 95.25 475 CYS A N 1
ATOM 3770 C CA . CYS A 1 475 ? -13.5 83.875 34.625 1 95.25 475 CYS A CA 1
ATOM 3771 C C . CYS A 1 475 ? -13.438 83.125 33.312 1 95.25 475 CYS A C 1
ATOM 3773 O O . CYS A 1 475 ? -13.984 82.062 33.188 1 95.25 475 CYS A O 1
ATOM 3775 N N . ALA A 1 476 ? -12.758 83.688 32.344 1 90.25 476 ALA A N 1
ATOM 3776 C CA . ALA A 1 476 ? -12.602 83.062 31.047 1 90.25 476 ALA A CA 1
ATOM 3777 C C . ALA A 1 476 ? -11.805 81.75 31.188 1 90.25 476 ALA A C 1
ATOM 3779 O O . ALA A 1 476 ? -10.82 81.688 31.922 1 90.25 476 ALA A O 1
ATOM 3780 N N . GLY A 1 477 ? -12.32 80.812 30.516 1 85.56 477 GLY A N 1
ATOM 3781 C CA . GLY A 1 477 ? -11.648 79.5 30.469 1 85.56 477 GLY A CA 1
ATOM 3782 C C . GLY A 1 477 ? -12.203 78.5 31.469 1 85.56 477 GLY A C 1
ATOM 3783 O O . GLY A 1 477 ? -12.875 78.875 32.406 1 85.56 477 GLY A O 1
ATOM 3784 N N . HIS A 1 478 ? -11.977 77.375 31.203 1 85.62 478 HIS A N 1
ATOM 3785 C CA . HIS A 1 478 ? -12.328 76.25 32.125 1 85.62 478 HIS A CA 1
ATOM 3786 C C . HIS A 1 478 ? -11.125 75.375 32.406 1 85.62 478 HIS A C 1
ATOM 3788 O O . HIS A 1 478 ? -10.047 75.562 31.859 1 85.62 478 HIS A O 1
ATOM 3794 N N . GLY A 1 479 ? -11.32 74.625 33.344 1 89.5 479 GLY A N 1
ATOM 3795 C CA . GLY A 1 479 ? -10.195 73.812 33.75 1 89.5 479 GLY A CA 1
ATOM 3796 C C . GLY A 1 479 ? -9.094 74.562 34.438 1 89.5 479 GLY A C 1
ATOM 3797 O O . GLY A 1 479 ? -9.359 75.5 35.188 1 89.5 479 GLY A O 1
ATOM 3798 N N . VAL A 1 480 ? -7.836 74.125 34.031 1 89.81 480 VAL A N 1
ATOM 3799 C CA . VAL A 1 480 ? -6.68 74.625 34.75 1 89.81 480 VAL A CA 1
ATOM 3800 C C . VAL A 1 480 ? -6.531 76.125 34.438 1 89.81 480 VAL A C 1
ATOM 3802 O O . VAL A 1 480 ? -6.375 76.938 35.344 1 89.81 480 VAL A O 1
ATOM 3805 N N . PRO A 1 481 ? -6.617 76.5 33.156 1 90.69 481 PRO A N 1
ATOM 3806 C CA . PRO A 1 481 ? -6.531 77.938 32.844 1 90.69 481 PRO A CA 1
ATOM 3807 C C . PRO A 1 481 ? -7.574 78.75 33.594 1 90.69 481 PRO A C 1
ATOM 3809 O O . PRO A 1 481 ? -7.262 79.812 34.125 1 90.69 481 PRO A O 1
ATOM 3812 N N . GLY A 1 482 ? -8.789 78.25 33.594 1 92.25 482 GLY A N 1
ATOM 3813 C CA . GLY A 1 482 ? -9.836 78.938 34.344 1 92.25 482 GLY A CA 1
ATOM 3814 C C . GLY A 1 482 ? -9.539 79.062 35.812 1 92.25 482 GLY A C 1
ATOM 3815 O O . GLY A 1 482 ? -9.797 80.062 36.438 1 92.25 482 GLY A O 1
ATOM 3816 N N . ALA A 1 483 ? -9.039 78 36.344 1 93.88 483 ALA A N 1
ATOM 3817 C CA . ALA A 1 483 ? -8.711 77.938 37.75 1 93.88 483 ALA A CA 1
ATOM 3818 C C . ALA A 1 483 ? -7.633 79 38.094 1 93.88 483 ALA A C 1
ATOM 3820 O O . ALA A 1 483 ? -7.68 79.625 39.156 1 93.88 483 ALA A O 1
ATOM 3821 N N . LEU A 1 484 ? -6.641 79.125 37.312 1 92 484 LEU A N 1
ATOM 3822 C CA . LEU A 1 484 ? -5.598 80.125 37.5 1 92 484 LEU A CA 1
ATOM 3823 C C . LEU A 1 484 ? -6.188 81.562 37.5 1 92 484 LEU A C 1
ATOM 3825 O O . LEU A 1 484 ? -5.84 82.375 38.375 1 92 484 LEU A O 1
ATOM 3829 N N . MET A 1 485 ? -7.035 81.75 36.656 1 91.94 485 MET A N 1
ATOM 3830 C CA . MET A 1 485 ? -7.676 83.062 36.531 1 91.94 485 MET A CA 1
ATOM 3831 C C . MET A 1 485 ? -8.508 83.375 37.781 1 91.94 485 MET A C 1
ATOM 3833 O O . MET A 1 485 ? -8.578 84.562 38.219 1 91.94 485 MET A O 1
ATOM 3837 N N . THR A 1 486 ? -9.18 82.375 38.25 1 94 486 THR A N 1
ATOM 3838 C CA . THR A 1 486 ? -10.016 82.562 39.438 1 94 486 THR A CA 1
ATOM 3839 C C . THR A 1 486 ? -9.18 83 40.625 1 94 486 THR A C 1
ATOM 3841 O O . THR A 1 486 ? -9.641 83.812 41.438 1 94 486 THR A O 1
ATOM 3844 N N . MET A 1 487 ? -8 82.5 40.688 1 90.19 487 MET A N 1
ATOM 3845 C CA . MET A 1 487 ? -7.129 82.875 41.781 1 90.19 487 MET A CA 1
ATOM 3846 C C . MET A 1 487 ? -6.773 84.375 41.688 1 90.19 487 MET A C 1
ATOM 3848 O O . MET A 1 487 ? -6.824 85.062 42.688 1 90.19 487 MET A O 1
ATOM 3852 N N . LEU A 1 488 ? -6.445 84.812 40.594 1 87.81 488 LEU A N 1
ATOM 3853 C CA . LEU A 1 488 ? -6.113 86.25 40.344 1 87.81 488 LEU A CA 1
ATOM 3854 C C . LEU A 1 488 ? -7.328 87.125 40.594 1 87.81 488 LEU A C 1
ATOM 3856 O O . LEU A 1 488 ? -7.211 88.188 41.219 1 87.81 488 LEU A O 1
ATOM 3860 N N . ALA A 1 489 ? -8.383 86.688 40.062 1 92.81 489 ALA A N 1
ATOM 3861 C CA . ALA A 1 489 ? -9.617 87.438 40.188 1 92.81 489 ALA A CA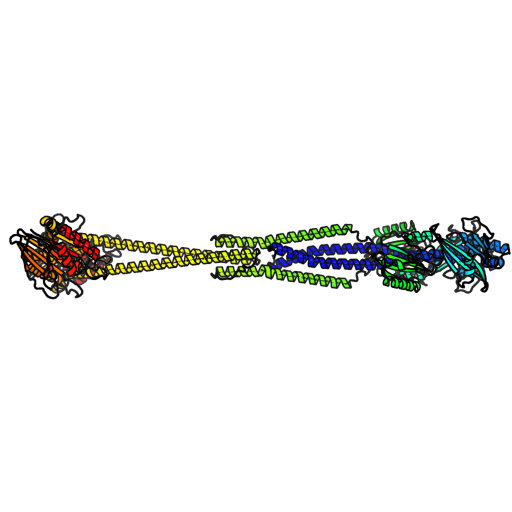 1
ATOM 3862 C C . ALA A 1 489 ? -10.047 87.562 41.656 1 92.81 489 ALA A C 1
ATOM 3864 O O . ALA A 1 489 ? -10.516 88.625 42.062 1 92.81 489 ALA A O 1
ATOM 3865 N N . ARG A 1 490 ? -9.984 86.562 42.312 1 91.88 490 ARG A N 1
ATOM 3866 C CA . ARG A 1 490 ? -10.328 86.562 43.75 1 91.88 490 ARG A CA 1
ATOM 3867 C C . ARG A 1 490 ? -9.484 87.625 44.469 1 91.88 490 ARG A C 1
ATOM 3869 O O . ARG A 1 490 ? -10.008 88.375 45.281 1 91.88 490 ARG A O 1
ATOM 3876 N N . ALA A 1 491 ? -8.289 87.562 44.219 1 87.06 491 ALA A N 1
ATOM 3877 C CA . ALA A 1 491 ? -7.379 88.562 44.844 1 87.06 491 ALA A CA 1
ATOM 3878 C C . ALA A 1 491 ? -7.703 90 44.438 1 87.06 491 ALA A C 1
ATOM 3880 O O . ALA A 1 491 ? -7.648 90.875 45.281 1 87.06 491 ALA A O 1
ATOM 3881 N N . ALA A 1 492 ? -7.961 90.188 43.25 1 90.38 492 ALA A N 1
ATOM 3882 C CA . ALA A 1 492 ? -8.305 91.5 42.719 1 90.38 492 ALA A CA 1
ATOM 3883 C C . ALA A 1 492 ? -9.578 92 43.375 1 90.38 492 ALA A C 1
ATOM 3885 O O . ALA A 1 492 ? -9.68 93.188 43.688 1 90.38 492 ALA A O 1
ATOM 3886 N N . ILE A 1 493 ? -10.516 91.188 43.562 1 94.25 493 ILE A N 1
ATOM 3887 C CA . ILE A 1 493 ? -11.789 91.562 44.156 1 94.25 493 ILE A CA 1
ATOM 3888 C C . ILE A 1 493 ? -11.586 91.938 45.625 1 94.25 493 ILE A C 1
ATOM 3890 O O . ILE A 1 493 ? -12.148 92.938 46.125 1 94.25 493 ILE A O 1
ATOM 3894 N N . ASP A 1 494 ? -10.867 91.125 46.312 1 89.75 494 ASP A N 1
ATOM 3895 C CA . ASP A 1 494 ? -10.57 91.438 47.719 1 89.75 494 ASP A CA 1
ATOM 3896 C C . ASP A 1 494 ? -9.883 92.75 47.875 1 89.75 494 ASP A C 1
ATOM 3898 O O . ASP A 1 494 ? -10.211 93.562 48.781 1 89.75 494 ASP A O 1
ATOM 3902 N N . HIS A 1 495 ? -9.016 93 46.969 1 86.25 495 HIS A N 1
ATOM 3903 C CA . HIS A 1 495 ? -8.336 94.312 46.938 1 86.25 495 HIS A CA 1
ATOM 3904 C C . HIS A 1 495 ? -9.32 95.438 46.688 1 86.25 495 HIS A C 1
ATOM 3906 O O . HIS A 1 495 ? -9.266 96.438 47.375 1 86.25 495 HIS A O 1
ATOM 3912 N N . ALA A 1 496 ? -10.086 95.25 45.781 1 93.62 496 ALA A N 1
ATOM 3913 C CA . ALA A 1 496 ? -11.078 96.25 45.438 1 93.62 496 ALA A CA 1
ATOM 3914 C C . ALA A 1 496 ? -12 96.562 46.625 1 93.62 496 ALA A C 1
ATOM 3916 O O . ALA A 1 496 ? -12.328 97.75 46.875 1 93.62 496 ALA A O 1
ATOM 3917 N N . ILE A 1 497 ? -12.383 95.625 47.344 1 93.88 497 ILE A N 1
ATOM 3918 C CA . ILE A 1 497 ? -13.266 95.75 48.5 1 93.88 497 ILE A CA 1
ATOM 3919 C C . ILE A 1 497 ? -12.562 96.562 49.562 1 93.88 497 ILE A C 1
ATOM 3921 O O . ILE A 1 497 ? -13.18 97.438 50.219 1 93.88 497 ILE A O 1
ATOM 3925 N N . GLU A 1 498 ? -11.375 96.25 49.719 1 87.62 498 GLU A N 1
ATOM 3926 C CA . GLU A 1 498 ? -10.594 97 50.75 1 87.62 498 GLU A CA 1
ATOM 3927 C C . GLU A 1 498 ? -10.398 98.438 50.344 1 87.62 498 GLU A C 1
ATOM 3929 O O . GLU A 1 498 ? -10.375 99.312 51.188 1 87.62 498 GLU A O 1
ATOM 3934 N N . ALA A 1 499 ? -10.305 98.688 49.094 1 89.69 499 ALA A N 1
ATOM 3935 C CA . ALA A 1 499 ? -9.992 100 48.562 1 89.69 499 ALA A CA 1
ATOM 3936 C C . ALA A 1 499 ? -11.227 100.875 48.594 1 89.69 499 ALA A C 1
ATOM 3938 O O . ALA A 1 499 ? -11.141 102.062 48.938 1 89.69 499 ALA A O 1
ATOM 3939 N N . VAL A 1 500 ? -12.32 100.375 48.156 1 94.38 500 VAL A N 1
ATOM 3940 C CA . VAL A 1 500 ? -13.469 101.25 47.938 1 94.38 500 VAL A CA 1
ATOM 3941 C C . VAL A 1 500 ? -14.57 100.938 48.938 1 94.38 500 VAL A C 1
ATOM 3943 O O . VAL A 1 500 ? -15.531 101.688 49.094 1 94.38 500 VAL A O 1
ATOM 3946 N N . GLY A 1 501 ? -14.406 99.938 49.625 1 92.12 501 GLY A N 1
ATOM 3947 C CA . GLY A 1 501 ? -15.43 99.5 50.562 1 92.12 501 GLY A CA 1
ATOM 3948 C C . GLY A 1 501 ? -16.406 98.5 49.969 1 92.12 501 GLY A C 1
ATOM 3949 O O . GLY A 1 501 ? -16.516 98.375 48.75 1 92.12 501 GLY A O 1
ATOM 3950 N N . SER A 1 502 ? -17.266 97.938 50.75 1 94.06 502 SER A N 1
ATOM 3951 C CA . SER A 1 502 ? -18.141 96.812 50.344 1 94.06 502 SER A CA 1
ATOM 3952 C C . SER A 1 502 ? -19.516 97.312 49.938 1 94.06 502 SER A C 1
ATOM 3954 O O . SER A 1 502 ? -20.312 96.562 49.344 1 94.06 502 SER A O 1
ATOM 3956 N N . ARG A 1 503 ? -19.719 98.5 50.094 1 94.75 503 ARG A N 1
ATOM 3957 C CA . ARG A 1 503 ? -21.078 99.062 50 1 94.75 503 ARG A CA 1
ATOM 3958 C C . ARG A 1 503 ? -21.375 99.5 48.562 1 94.75 503 ARG A C 1
ATOM 3960 O O . ARG A 1 503 ? -22.531 99.75 48.219 1 94.75 503 ARG A O 1
ATOM 3967 N N . ASP A 1 504 ? -20.375 99.625 47.781 1 97 504 ASP A N 1
ATOM 3968 C CA . ASP A 1 504 ? -20.531 100.125 46.438 1 97 504 ASP A CA 1
ATOM 3969 C C . ASP A 1 504 ? -20.094 99.062 45.406 1 97 504 ASP A C 1
ATOM 3971 O O . ASP A 1 504 ? -18.984 99.125 44.875 1 97 504 ASP A O 1
ATOM 3975 N N . PRO A 1 505 ? -21.031 98.25 44.906 1 98.12 505 PRO A N 1
ATOM 3976 C CA . PRO A 1 505 ? -20.703 97.188 43.969 1 98.12 505 PRO A CA 1
ATOM 3977 C C . PRO A 1 505 ? -20.109 97.75 42.656 1 98.12 505 PRO A C 1
ATOM 3979 O O . PRO A 1 505 ? -19.188 97.125 42.094 1 98.12 505 PRO A O 1
ATOM 3982 N N . ALA A 1 506 ? -20.625 98.75 42.156 1 98.06 506 ALA A N 1
ATOM 3983 C CA . ALA A 1 506 ? -20.125 99.375 40.906 1 98.06 506 ALA A CA 1
ATOM 3984 C C . ALA A 1 506 ? -18.672 99.812 41.062 1 98.06 506 ALA A C 1
ATOM 3986 O O . ALA A 1 506 ? -17.859 99.625 40.156 1 98.06 506 ALA A O 1
ATOM 3987 N N . ALA A 1 507 ? -18.391 100.375 42.156 1 97.88 507 ALA A N 1
ATOM 3988 C CA . ALA A 1 507 ? -17.031 100.812 42.406 1 97.88 507 ALA A CA 1
ATOM 3989 C C . ALA A 1 507 ? -16.078 99.625 42.531 1 97.88 507 ALA A C 1
ATOM 3991 O O . ALA A 1 507 ? -14.93 99.688 42.094 1 97.88 507 ALA A O 1
ATOM 3992 N N . ILE A 1 508 ? -16.578 98.625 43.125 1 98 508 ILE A N 1
ATOM 3993 C CA . ILE A 1 508 ? -15.773 97.438 43.281 1 98 508 ILE A CA 1
ATOM 3994 C C . ILE A 1 508 ? -15.453 96.812 41.906 1 98 508 ILE A C 1
ATOM 3996 O O . ILE A 1 508 ? -14.32 96.438 41.625 1 98 508 ILE A O 1
ATOM 4000 N N . LEU A 1 509 ? -16.422 96.812 41.062 1 98 509 LEU A N 1
ATOM 4001 C CA . LEU A 1 509 ? -16.203 96.312 39.719 1 98 509 LEU A CA 1
ATOM 4002 C C . LEU A 1 509 ? -15.164 97.125 38.969 1 98 509 LEU A C 1
ATOM 4004 O O . LEU A 1 509 ? -14.297 96.562 38.281 1 98 509 LEU A O 1
ATOM 4008 N N . GLY A 1 510 ? -15.328 98.375 39.062 1 96.38 510 GLY A N 1
ATOM 4009 C CA . GLY A 1 510 ? -14.367 99.25 38.406 1 96.38 510 GLY A CA 1
ATOM 4010 C C . GLY A 1 510 ? -12.953 99.062 38.938 1 96.38 510 GLY A C 1
ATOM 4011 O O . GLY A 1 510 ? -12.008 99 38.156 1 96.38 510 GLY A O 1
ATOM 4012 N N . GLU A 1 511 ? -12.844 99 40.219 1 95.88 511 GLU A N 1
ATOM 4013 C CA . GLU A 1 511 ? -11.531 98.875 40.844 1 95.88 511 GLU A CA 1
ATOM 4014 C C . GLU A 1 511 ? -10.938 97.5 40.531 1 95.88 511 GLU A C 1
ATOM 4016 O O . GLU A 1 511 ? -9.719 97.375 40.375 1 95.88 511 GLU A O 1
ATOM 4021 N N . THR A 1 512 ? -11.781 96.5 40.5 1 95.25 512 THR A N 1
ATOM 4022 C CA . THR A 1 512 ? -11.32 95.188 40.094 1 95.25 512 THR A CA 1
ATOM 4023 C C . THR A 1 512 ? -10.766 95.188 38.688 1 95.25 512 THR A C 1
ATOM 4025 O O . THR A 1 512 ? -9.742 94.562 38.406 1 95.25 512 THR A O 1
ATOM 4028 N N . ASP A 1 513 ? -11.477 95.75 37.812 1 95 513 ASP A N 1
ATOM 4029 C CA . ASP A 1 513 ? -11.031 95.875 36.406 1 95 513 ASP A CA 1
ATOM 4030 C C . ASP A 1 513 ? -9.641 96.5 36.344 1 95 513 ASP A C 1
ATOM 4032 O O . ASP A 1 513 ? -8.773 96.062 35.625 1 95 513 ASP A O 1
ATOM 4036 N N . GLN A 1 514 ? -9.477 97.5 37.125 1 90.88 514 GLN A N 1
ATOM 4037 C CA . GLN A 1 514 ? -8.195 98.188 37.156 1 90.88 514 GLN A CA 1
ATOM 4038 C C . GLN A 1 514 ? -7.094 97.312 37.719 1 90.88 514 GLN A C 1
ATOM 4040 O O . GLN A 1 514 ? -5.996 97.25 37.156 1 90.88 514 GLN A O 1
ATOM 4045 N N . ALA A 1 515 ? -7.438 96.625 38.75 1 88.25 515 ALA A N 1
ATOM 4046 C CA . ALA A 1 515 ? -6.465 95.75 39.406 1 88.25 515 ALA A CA 1
ATOM 4047 C C . ALA A 1 515 ? -6.035 94.625 38.438 1 88.25 515 ALA A C 1
ATOM 4049 O O . ALA A 1 515 ? -4.852 94.312 38.375 1 88.25 515 ALA A O 1
ATOM 4050 N N . MET A 1 516 ? -6.992 94.062 37.812 1 88.81 516 MET A N 1
ATOM 4051 C CA . MET A 1 516 ? -6.719 93 36.875 1 88.81 516 MET A CA 1
ATOM 4052 C C . MET A 1 516 ? -5.836 93.438 35.719 1 88.81 516 MET A C 1
ATOM 4054 O O . MET A 1 516 ? -4.898 92.75 35.344 1 88.81 516 MET A O 1
ATOM 4058 N N . ARG A 1 517 ? -6.164 94.562 35.219 1 86.19 517 ARG A N 1
ATOM 4059 C CA . ARG A 1 517 ? -5.387 95.125 34.125 1 86.19 517 ARG A CA 1
ATOM 4060 C C . ARG A 1 517 ? -3.957 95.375 34.562 1 86.19 517 ARG A C 1
ATOM 4062 O O . ARG A 1 517 ? -3.018 95.25 33.781 1 86.19 517 ARG A O 1
ATOM 4069 N N . SER A 1 518 ? -3.871 95.812 35.719 1 80.62 518 SER A N 1
ATOM 4070 C CA . SER A 1 518 ? -2.545 96.125 36.219 1 80.62 518 SER A CA 1
ATOM 4071 C C . SER A 1 518 ? -1.704 94.875 36.406 1 80.62 518 SER A C 1
ATOM 4073 O O . SER A 1 518 ? -0.495 94.938 36.188 1 80.62 518 SER A O 1
ATOM 4075 N N . MET A 1 519 ? -2.367 93.875 36.875 1 77.5 519 MET A N 1
ATOM 4076 C CA . MET A 1 519 ? -1.652 92.688 37.156 1 77.5 519 MET A CA 1
ATOM 4077 C C . MET A 1 519 ? -1.261 91.938 35.875 1 77.5 519 MET A C 1
ATOM 4079 O O . MET A 1 519 ? -0.223 91.312 35.812 1 77.5 519 MET A O 1
ATOM 4083 N N . LEU A 1 520 ? -2.123 92.188 34.844 1 75.69 520 LEU A N 1
ATOM 4084 C CA . LEU A 1 520 ? -1.887 91.438 33.594 1 75.69 520 LEU A CA 1
ATOM 4085 C C . LEU A 1 520 ? -1.171 92.312 32.594 1 75.69 520 LEU A C 1
ATOM 4087 O O . LEU A 1 520 ? -0.616 91.812 31.609 1 75.69 520 LEU A O 1
ATOM 4091 N N . SER A 1 521 ? -1.497 93.625 32.375 1 61.22 521 SER A N 1
ATOM 4092 C CA . SER A 1 521 ? -1.075 94.562 31.344 1 61.22 521 SER A CA 1
ATOM 4093 C C . SER A 1 521 ? 0.443 94.625 31.203 1 61.22 521 SER A C 1
ATOM 4095 O O . SER A 1 521 ? 0.974 95.125 30.219 1 61.22 521 SER A O 1
ATOM 4097 N N . GLN A 1 522 ? 1.076 94.312 32.219 1 54.16 522 GLN A N 1
ATOM 4098 C CA . GLN A 1 522 ? 2.471 94.688 32.094 1 54.16 522 GLN A CA 1
ATOM 4099 C C . GLN A 1 522 ? 3.135 94 30.906 1 54.16 522 GLN A C 1
ATOM 4101 O O . GLN A 1 522 ? 4.129 94.438 30.359 1 54.16 522 GLN A O 1
ATOM 4106 N N . GLU A 1 523 ? 2.549 92.812 30.453 1 55.88 523 GLU A N 1
ATOM 4107 C CA . GLU A 1 523 ? 3.252 92.125 29.391 1 55.88 523 GLU A CA 1
ATOM 4108 C C . GLU A 1 523 ? 2.381 91.938 28.156 1 55.88 523 GLU A C 1
ATOM 4110 O O . GLU A 1 523 ? 1.154 92.062 28.234 1 55.88 523 GLU A O 1
ATOM 4115 N N . GLN A 1 524 ? 2.857 92.25 26.922 1 56.59 524 GLN A N 1
ATOM 4116 C CA . GLN A 1 524 ? 2.152 92 25.672 1 56.59 524 GLN A CA 1
ATOM 4117 C C . GLN A 1 524 ? 1.434 90.688 25.734 1 56.59 524 GLN A C 1
ATOM 4119 O O . GLN A 1 524 ? 2.072 89.625 25.656 1 56.59 524 GLN A O 1
ATOM 4124 N N . ILE A 1 525 ? 0.314 90.562 26.328 1 60.19 525 ILE A N 1
ATOM 4125 C CA . ILE A 1 525 ? -0.489 89.375 26.406 1 60.19 525 ILE A CA 1
ATOM 4126 C C . ILE A 1 525 ? -0.898 88.938 25 1 60.19 525 ILE A C 1
ATOM 4128 O O . ILE A 1 525 ? -1.47 89.75 24.234 1 60.19 525 ILE A O 1
ATOM 4132 N N . PRO A 1 526 ? -0.365 87.75 24.594 1 62.22 526 PRO A N 1
ATOM 4133 C CA . PRO A 1 526 ? -0.832 87.375 23.266 1 62.22 526 PRO A CA 1
ATOM 4134 C C . PRO A 1 526 ? -2.348 87.438 23.125 1 62.22 526 PRO A C 1
ATOM 4136 O O . PRO A 1 526 ? -3.084 87.25 24.094 1 62.22 526 PRO A O 1
ATOM 4139 N N . GLN A 1 527 ? -2.826 88.062 22.047 1 59.62 527 GLN A N 1
ATOM 4140 C CA . GLN A 1 527 ? -4.242 88.188 21.719 1 59.62 527 GLN A CA 1
ATOM 4141 C C . GLN A 1 527 ? -5.016 86.938 22.016 1 59.62 527 GLN A C 1
ATOM 4143 O O . GLN A 1 527 ? -6.227 86.938 22.234 1 59.62 527 GLN A O 1
ATOM 4148 N N . ALA A 1 528 ? -4.242 85.875 22.172 1 65.31 528 ALA A N 1
ATOM 4149 C CA . ALA A 1 528 ? -4.871 84.562 22.281 1 65.31 528 ALA A CA 1
ATOM 4150 C C . ALA A 1 528 ? -5.301 84.25 23.719 1 65.31 528 ALA A C 1
ATOM 4152 O O . ALA A 1 528 ? -6.086 83.375 23.969 1 65.31 528 ALA A O 1
ATOM 4153 N N . LEU A 1 529 ? -5.016 85.062 24.609 1 71.25 529 LEU A N 1
ATOM 4154 C CA . LEU A 1 529 ? -5.328 84.75 26 1 71.25 529 LEU A CA 1
ATOM 4155 C C . LEU A 1 529 ? -6.648 85.438 26.422 1 71.25 529 LEU A C 1
ATOM 4157 O O . LEU A 1 529 ? -6.84 86.625 26.219 1 71.25 529 LEU A O 1
ATOM 4161 N N . ALA A 1 530 ? -7.617 84.625 26.672 1 74.94 530 ALA A N 1
ATOM 4162 C CA . ALA A 1 530 ? -8.883 85.125 27.203 1 74.94 530 ALA A CA 1
ATOM 4163 C C . ALA A 1 530 ? -8.766 85.5 28.672 1 74.94 530 ALA A C 1
ATOM 4165 O O . ALA A 1 530 ? -8.641 84.625 29.531 1 74.94 530 ALA A O 1
ATOM 4166 N N . THR A 1 531 ? -8.664 86.812 28.953 1 77.94 531 THR A N 1
ATOM 4167 C CA . THR A 1 531 ? -8.438 87.25 30.312 1 77.94 531 THR A CA 1
ATOM 4168 C C . THR A 1 531 ? -9.68 87.938 30.859 1 77.94 531 THR A C 1
ATOM 4170 O O . THR A 1 531 ? -9.633 88.562 31.938 1 77.94 531 THR A O 1
ATOM 4173 N N . ASN A 1 532 ? -10.734 87.875 30.188 1 90.38 532 ASN A N 1
ATOM 4174 C CA . ASN A 1 532 ? -11.945 88.562 30.625 1 90.38 532 ASN A CA 1
ATOM 4175 C C . ASN A 1 532 ? -12.688 87.75 31.688 1 90.38 532 ASN A C 1
ATOM 4177 O O . ASN A 1 532 ? -12.477 86.562 31.812 1 90.38 532 ASN A O 1
ATOM 4181 N N . MET A 1 533 ? -13.43 88.438 32.469 1 95.19 533 MET A N 1
ATOM 4182 C CA . MET A 1 533 ? -14.266 87.75 33.438 1 95.19 533 MET A CA 1
ATOM 4183 C C . MET A 1 533 ? -15.609 88.438 33.594 1 95.19 533 MET A C 1
ATOM 4185 O O . MET A 1 533 ? -15.672 89.688 33.531 1 95.19 533 MET A O 1
ATOM 4189 N N . ASP A 1 534 ? -16.641 87.75 33.719 1 97.5 534 ASP A N 1
ATOM 4190 C CA . ASP A 1 534 ? -17.969 88.25 34.062 1 97.5 534 ASP A CA 1
ATOM 4191 C C . ASP A 1 534 ? -18.172 88.25 35.594 1 97.5 534 ASP A C 1
ATOM 4193 O O . ASP A 1 534 ? -17.609 87.438 36.312 1 97.5 534 ASP A O 1
ATOM 4197 N N . ALA A 1 535 ? -18.922 89.25 36.031 1 98.31 535 ALA A N 1
ATOM 4198 C CA . ALA A 1 535 ? -19.125 89.312 37.5 1 98.31 535 ALA A CA 1
ATOM 4199 C C . ALA A 1 535 ? -20.438 90 37.844 1 98.31 535 ALA A C 1
ATOM 4201 O O . ALA A 1 535 ? -20.875 90.938 37.094 1 98.31 535 ALA A O 1
ATOM 4202 N N . GLY A 1 536 ? -21.078 89.562 38.812 1 98.44 536 GLY A N 1
ATOM 4203 C CA . GLY A 1 536 ? -22.234 90.188 39.438 1 98.44 536 GLY A CA 1
ATOM 4204 C C . GLY A 1 536 ? -22.094 90.375 40.938 1 98.44 536 GLY A C 1
ATOM 4205 O O . GLY A 1 536 ? -21.844 89.375 41.656 1 98.44 536 GLY A O 1
ATOM 4206 N N . LEU A 1 537 ? -22.312 91.625 41.438 1 98.56 537 LEU A N 1
ATOM 4207 C CA . LEU A 1 537 ? -22.156 91.875 42.875 1 98.56 537 LEU A CA 1
ATOM 4208 C C . LEU A 1 537 ? -23.406 92.562 43.406 1 98.56 537 LEU A C 1
ATOM 4210 O O . LEU A 1 537 ? -24.016 93.438 42.75 1 98.56 537 LEU A O 1
ATOM 4214 N N . VAL A 1 538 ? -23.719 92.25 44.656 1 98.31 538 VAL A N 1
ATOM 4215 C CA . VAL A 1 538 ? -24.891 92.812 45.312 1 98.31 538 VAL A CA 1
ATOM 4216 C C . VAL A 1 538 ? -24.516 93.25 46.75 1 98.31 538 VAL A C 1
ATOM 4218 O O . VAL A 1 538 ? -23.906 92.438 47.469 1 98.31 538 VAL A O 1
ATOM 4221 N N . TRP A 1 539 ? -24.844 94.438 47.094 1 98 539 TRP A N 1
ATOM 4222 C CA . TRP A 1 539 ? -24.766 94.875 48.5 1 98 539 TRP A CA 1
ATOM 4223 C C . TRP A 1 539 ? -26.141 94.938 49.125 1 98 539 TRP A C 1
ATOM 4225 O O . TRP A 1 539 ? -27.047 95.625 48.688 1 98 539 TRP A O 1
ATOM 4235 N N . VAL A 1 540 ? -26.25 94.125 50.125 1 97 540 VAL A N 1
ATOM 4236 C CA . VAL A 1 540 ? -27.5 94.062 50.875 1 97 540 VAL A CA 1
ATOM 4237 C C . VAL A 1 540 ? -27.422 94.938 52.094 1 97 540 VAL A C 1
ATOM 4239 O O . VAL A 1 540 ? -26.688 94.688 53.031 1 97 540 VAL A O 1
ATOM 4242 N N . ASP A 1 541 ? -28.172 96 52.094 1 95.38 541 ASP A N 1
ATOM 4243 C CA . ASP A 1 541 ? -28.25 96.938 53.219 1 95.38 541 ASP A CA 1
ATOM 4244 C C . ASP A 1 541 ? -29.406 96.562 54.156 1 95.38 541 ASP A C 1
ATOM 4246 O O . ASP A 1 541 ? -30.562 96.875 53.875 1 95.38 541 ASP A O 1
ATOM 4250 N N . ARG A 1 542 ? -29.125 96 55.219 1 89.25 542 ARG A N 1
ATOM 4251 C CA . ARG A 1 542 ? -30.156 95.5 56.125 1 89.25 542 ARG A CA 1
ATOM 4252 C C . ARG A 1 542 ? -30.891 96.688 56.812 1 89.25 542 ARG A C 1
ATOM 4254 O O . ARG A 1 542 ? -32.062 96.562 57.094 1 89.25 542 ARG A O 1
ATOM 4261 N N . ARG A 1 543 ? -30.172 97.75 57.062 1 89.5 543 ARG A N 1
ATOM 4262 C CA . ARG A 1 543 ? -30.766 98.875 57.781 1 89.5 543 ARG A CA 1
ATOM 4263 C C . ARG A 1 543 ? -31.781 99.562 56.875 1 89.5 543 ARG A C 1
ATOM 4265 O O . ARG A 1 543 ? -32.906 99.875 57.312 1 89.5 543 ARG A O 1
ATOM 4272 N N . ARG A 1 544 ? -31.375 99.812 55.75 1 92.06 544 ARG A N 1
ATOM 4273 C CA . ARG A 1 544 ? -32.219 100.562 54.844 1 92.06 544 ARG A CA 1
ATOM 4274 C C . ARG A 1 544 ? -33.156 99.625 54.094 1 92.06 544 ARG A C 1
ATOM 4276 O O . ARG A 1 544 ? -34.062 100.062 53.375 1 92.06 544 ARG A O 1
ATOM 4283 N N . ARG A 1 545 ? -32.969 98.375 54.156 1 92.94 545 ARG A N 1
ATOM 4284 C CA . ARG A 1 545 ? -33.75 97.375 53.469 1 92.94 545 ARG A CA 1
ATOM 4285 C C . ARG A 1 545 ? -33.75 97.562 51.969 1 92.94 545 ARG A C 1
ATOM 4287 O O . ARG A 1 545 ? -34.812 97.625 51.344 1 92.94 545 ARG A O 1
ATOM 4294 N N . GLN A 1 546 ? -32.594 97.812 51.469 1 95.19 546 GLN A N 1
ATOM 4295 C CA . GLN A 1 546 ? -32.344 98 50.062 1 95.19 546 GLN A CA 1
ATOM 4296 C C . GLN A 1 546 ? -31.141 97.188 49.594 1 95.19 546 GLN A C 1
ATOM 4298 O O . GLN A 1 546 ? -30.266 96.812 50.406 1 95.19 546 GLN A O 1
ATOM 4303 N N . LEU A 1 547 ? -31.156 96.875 48.312 1 95.62 547 LEU A N 1
ATOM 4304 C CA . LEU A 1 547 ? -29.984 96.25 47.75 1 95.62 547 LEU A CA 1
ATOM 4305 C C . LEU A 1 547 ? -29.438 97.062 46.594 1 95.62 547 LEU A C 1
ATOM 4307 O O . LEU A 1 547 ? -30.203 97.688 45.844 1 95.62 547 LEU A O 1
ATOM 4311 N N . ALA A 1 548 ? -28.188 97.125 46.438 1 97.81 548 ALA A N 1
ATOM 4312 C CA . ALA A 1 548 ? -27.5 97.75 45.312 1 97.81 548 ALA A CA 1
ATOM 4313 C C . ALA A 1 548 ? -26.812 96.688 44.438 1 97.81 548 ALA A C 1
ATOM 4315 O O . ALA A 1 548 ? -25.984 95.875 44.938 1 97.81 548 ALA A O 1
ATOM 4316 N N . PHE A 1 549 ? -27.203 96.688 43.156 1 97.5 549 PHE A N 1
ATOM 4317 C CA . PHE A 1 549 ? -26.656 95.688 42.25 1 97.5 549 PHE A CA 1
ATOM 4318 C C . PHE A 1 549 ? -25.812 96.312 41.188 1 97.5 549 PHE A C 1
ATOM 4320 O O . PHE A 1 549 ? -26.203 97.375 40.656 1 97.5 549 PHE A O 1
ATOM 4327 N N . ALA A 1 550 ? -24.688 95.688 40.844 1 98.56 550 ALA A N 1
ATOM 4328 C CA . ALA A 1 550 ? -23.891 96.062 39.656 1 98.56 550 ALA A CA 1
ATOM 4329 C C . ALA A 1 550 ? -23.344 94.75 39 1 98.56 550 ALA A C 1
ATOM 4331 O O . ALA A 1 550 ? -22.906 93.875 39.719 1 98.56 550 ALA A O 1
ATOM 4332 N N . GLY A 1 551 ? -23.484 94.75 37.719 1 98.06 551 GLY A N 1
ATOM 4333 C CA . GLY A 1 551 ? -23.016 93.562 37 1 98.06 551 GLY A CA 1
ATOM 4334 C C . GLY A 1 551 ? -22.172 93.875 35.781 1 98.06 551 GLY A C 1
ATOM 4335 O O . GLY A 1 551 ? -22.422 94.875 35.094 1 98.06 551 GLY A O 1
ATOM 4336 N N . ALA A 1 552 ? -21.156 93.062 35.562 1 97.75 552 ALA A N 1
ATOM 4337 C CA . ALA A 1 552 ? -20.422 93 34.312 1 97.75 552 ALA A CA 1
ATOM 4338 C C . ALA A 1 552 ? -20.828 91.75 33.531 1 97.75 552 ALA A C 1
ATOM 4340 O O . ALA A 1 552 ? -20.266 90.688 33.75 1 97.75 552 ALA A O 1
ATOM 4341 N N . LYS A 1 553 ? -21.781 91.812 32.656 1 96.19 553 LYS A N 1
ATOM 4342 C CA . LYS A 1 553 ? -22.328 90.75 31.797 1 96.19 553 LYS A CA 1
ATOM 4343 C C . LYS A 1 553 ? -23.109 89.688 32.625 1 96.19 553 LYS A C 1
ATOM 4345 O O . LYS A 1 553 ? -23.531 88.688 32.062 1 96.19 553 LYS A O 1
ATOM 4350 N N . ILE A 1 554 ? -23.234 89.875 33.875 1 97.38 554 ILE A N 1
ATOM 4351 C CA . ILE A 1 554 ? -24.062 89 34.719 1 97.38 554 ILE A CA 1
ATOM 4352 C C . ILE A 1 554 ? -25.281 89.812 35.219 1 97.38 554 ILE A C 1
ATOM 4354 O O . ILE A 1 554 ? -25.188 90.938 35.562 1 97.38 554 ILE A O 1
ATOM 4358 N N . SER A 1 555 ? -26.375 89.188 35.156 1 97.38 555 SER A N 1
ATOM 4359 C CA . SER A 1 555 ? -27.625 89.812 35.594 1 97.38 555 SER A CA 1
ATOM 4360 C C . SER A 1 555 ? -28.047 89.375 36.969 1 97.38 555 SER A C 1
ATOM 4362 O O . SER A 1 555 ? -27.594 88.312 37.438 1 97.38 555 SER A O 1
ATOM 4364 N N . LEU A 1 556 ? -28.828 90.125 37.594 1 97.94 556 LEU A N 1
ATOM 4365 C CA . LEU A 1 556 ? -29.516 89.75 38.844 1 97.94 556 LEU A CA 1
ATOM 4366 C C . LEU A 1 556 ? -30.984 89.438 38.562 1 97.94 556 LEU A C 1
ATOM 4368 O O . LEU A 1 556 ? -31.703 90.25 37.969 1 97.94 556 LEU A O 1
ATOM 4372 N N . TYR A 1 557 ? -31.328 88.25 38.938 1 97.88 557 TYR A N 1
ATOM 4373 C CA . TYR A 1 557 ? -32.719 87.812 38.812 1 97.88 557 TYR A CA 1
ATOM 4374 C C . TYR A 1 557 ? -33.438 87.875 40.156 1 97.88 557 TYR A C 1
ATOM 4376 O O . TYR A 1 557 ? -32.844 87.625 41.188 1 97.88 557 TYR A O 1
ATOM 4384 N N . ALA A 1 558 ? -34.656 88.188 40.094 1 97.44 558 ALA A N 1
ATOM 4385 C CA . ALA A 1 558 ? -35.5 88.25 41.312 1 97.44 558 ALA A CA 1
ATOM 4386 C C . ALA A 1 558 ? -36.906 87.75 41 1 97.44 558 ALA A C 1
ATOM 4388 O O . ALA A 1 558 ? -37.469 88 39.938 1 97.44 558 ALA A O 1
ATOM 4389 N N . SER A 1 559 ? -37.406 87 41.938 1 97.31 559 SER A N 1
ATOM 4390 C CA . SER A 1 559 ? -38.75 86.438 41.719 1 97.31 559 SER A CA 1
ATOM 4391 C C . SER A 1 559 ? -39.5 86.312 43.031 1 97.31 559 SER A C 1
ATOM 4393 O O . SER A 1 559 ? -38.906 85.938 44.062 1 97.31 559 SER A O 1
ATOM 4395 N N . ASP A 1 560 ? -40.812 86.5 43.031 1 94.56 560 ASP A N 1
ATOM 4396 C CA . ASP A 1 560 ? -41.656 86.312 44.188 1 94.56 560 ASP A CA 1
ATOM 4397 C C . ASP A 1 560 ? -42.594 85.125 43.969 1 94.56 560 ASP A C 1
ATOM 4399 O O . ASP A 1 560 ? -43.5 84.875 44.75 1 94.56 560 ASP A O 1
ATOM 4403 N N . GLY A 1 561 ? -42.344 84.438 42.906 1 94.75 561 GLY A N 1
ATOM 4404 C CA . GLY A 1 561 ? -43.156 83.312 42.562 1 94.75 561 GLY A CA 1
ATOM 4405 C C . GLY A 1 561 ? -44.25 83.625 41.531 1 94.75 561 GLY A C 1
ATOM 4406 O O . GLY A 1 561 ? -44.844 82.688 40.938 1 94.75 561 GLY A O 1
ATOM 4407 N N . GLU A 1 562 ? -44.5 84.812 41.344 1 93.19 562 GLU A N 1
ATOM 4408 C CA . GLU A 1 562 ? -45.5 85.25 40.344 1 93.19 562 GLU A CA 1
ATOM 4409 C C . GLU A 1 562 ? -44.812 85.812 39.094 1 93.19 562 GLU A C 1
ATOM 4411 O O . GLU A 1 562 ? -45.188 85.5 37.969 1 93.19 562 GLU A O 1
ATOM 4416 N N . GLU A 1 563 ? -43.844 86.688 39.281 1 94.44 563 GLU A N 1
ATOM 4417 C CA . GLU A 1 563 ? -43.094 87.312 38.188 1 94.44 563 GLU A CA 1
ATOM 4418 C C . GLU A 1 563 ? -41.594 87.188 38.406 1 94.44 563 GLU A C 1
ATOM 4420 O O . GLU A 1 563 ? -41.125 86.938 39.531 1 94.44 563 GLU A O 1
ATOM 4425 N N . VAL A 1 564 ? -40.844 87.25 37.344 1 96.25 564 VAL A N 1
ATOM 4426 C CA . VAL A 1 564 ? -39.375 87.25 37.375 1 96.25 564 VAL A CA 1
ATOM 4427 C C . VAL A 1 564 ? -38.844 88.562 36.781 1 96.25 564 VAL A C 1
ATOM 4429 O O . VAL A 1 564 ? -39.25 89 35.688 1 96.25 564 VAL A O 1
ATOM 4432 N N . GLN A 1 565 ? -38.094 89.25 37.531 1 95.88 565 GLN A N 1
ATOM 4433 C CA . GLN A 1 565 ? -37.438 90.5 37.062 1 95.88 565 GLN A CA 1
ATOM 4434 C C . GLN A 1 565 ? -35.938 90.25 36.844 1 95.88 565 GLN A C 1
ATOM 4436 O O . GLN A 1 565 ? -35.281 89.625 37.625 1 95.88 565 GLN A O 1
ATOM 4441 N N . GLU A 1 566 ? -35.531 90.688 35.781 1 96.62 566 GLU A N 1
ATOM 4442 C CA . GLU A 1 566 ? -34.094 90.625 35.469 1 96.62 566 GLU A CA 1
ATOM 4443 C C . GLU A 1 566 ? -33.469 92 35.438 1 96.62 566 GLU A C 1
ATOM 4445 O O . GLU A 1 566 ? -33.906 92.875 34.656 1 96.62 566 GLU A O 1
ATOM 4450 N N . LEU A 1 567 ? -32.625 92.25 36.281 1 96.94 567 LEU A N 1
ATOM 4451 C CA . LEU A 1 567 ? -31.797 93.438 36.219 1 96.94 567 LEU A CA 1
ATOM 4452 C C . LEU A 1 567 ? -30.484 93.188 35.469 1 96.94 567 LEU A C 1
ATOM 4454 O O . LEU A 1 567 ? -29.594 92.5 36 1 96.94 567 LEU A O 1
ATOM 4458 N N . LYS A 1 568 ? -30.359 93.688 34.344 1 95.62 568 LYS A N 1
ATOM 4459 C CA . LYS A 1 568 ? -29.219 93.438 33.5 1 95.62 568 LYS A CA 1
ATOM 4460 C C . LYS A 1 568 ? -27.984 94.25 33.969 1 95.62 568 LYS A C 1
ATOM 4462 O O . LYS A 1 568 ? -28.094 95.375 34.375 1 95.62 568 LYS A O 1
ATOM 4467 N N . GLY A 1 569 ? -26.922 93.5 33.969 1 94.38 569 GLY A N 1
ATOM 4468 C CA . GLY A 1 569 ? -25.656 94.188 34.188 1 94.38 569 GLY A CA 1
ATOM 4469 C C . GLY A 1 569 ? -25.141 94.938 33 1 94.38 569 GLY A C 1
ATOM 4470 O O . GLY A 1 569 ? -25.828 95 31.969 1 94.38 569 GLY A O 1
ATOM 4471 N N . ALA A 1 570 ? -23.984 95.5 33.156 1 95.69 570 ALA A N 1
ATOM 4472 C CA . ALA A 1 570 ? -23.344 96.188 32.062 1 95.69 570 ALA A CA 1
ATOM 4473 C C . ALA A 1 570 ? -22.953 95.25 30.938 1 95.69 570 ALA A C 1
ATOM 4475 O O . ALA A 1 570 ? -22.797 94.062 31.172 1 95.69 570 ALA A O 1
ATOM 4476 N N . ARG A 1 571 ? -22.672 95.75 29.797 1 92.88 571 ARG A N 1
ATOM 4477 C CA . ARG A 1 571 ? -22.438 94.938 28.609 1 92.88 571 ARG A CA 1
ATOM 4478 C C . ARG A 1 571 ? -20.984 94.5 28.531 1 92.88 571 ARG A C 1
ATOM 4480 O O . ARG A 1 571 ? -20.672 93.5 27.906 1 92.88 571 ARG A O 1
ATOM 4487 N N . ARG A 1 572 ? -20.188 95.188 29.172 1 94.19 572 ARG A N 1
ATOM 4488 C CA . ARG A 1 572 ? -18.766 94.875 29.047 1 94.19 572 ARG A CA 1
ATOM 4489 C C . ARG A 1 572 ? -18.281 94.062 30.266 1 94.19 572 ARG A C 1
ATOM 4491 O O . ARG A 1 572 ? -18.641 94.375 31.391 1 94.19 572 ARG A O 1
ATOM 4498 N N . ALA A 1 573 ? -17.484 93.125 29.969 1 95.44 573 ALA A N 1
ATOM 4499 C CA . ALA A 1 573 ? -16.875 92.312 31.016 1 95.44 573 ALA A CA 1
ATOM 4500 C C . ALA A 1 573 ? -15.664 93 31.625 1 95.44 573 ALA A C 1
ATOM 4502 O O . ALA A 1 573 ? -15.195 94 31.094 1 95.44 573 ALA A O 1
ATOM 4503 N N . ILE A 1 574 ? -15.242 92.5 32.75 1 95.38 574 ILE A N 1
ATOM 4504 C CA . ILE A 1 574 ? -13.992 93 33.375 1 95.38 574 ILE A CA 1
ATOM 4505 C C . ILE A 1 574 ? -12.812 92.5 32.531 1 95.38 574 ILE A C 1
ATOM 4507 O O . ILE A 1 574 ? -12.781 91.312 32.094 1 95.38 574 ILE A O 1
ATOM 4511 N N . GLY A 1 575 ? -11.844 93.312 32.25 1 89.31 575 GLY A N 1
ATOM 4512 C CA . GLY A 1 575 ? -10.664 92.875 31.484 1 89.31 575 GLY A CA 1
ATOM 4513 C C . GLY A 1 575 ? -10.883 92.938 29.984 1 89.31 575 GLY A C 1
ATOM 4514 O O . GLY A 1 575 ? -10.039 92.438 29.219 1 89.31 575 GLY A O 1
ATOM 4515 N N . ASP A 1 576 ? -11.992 93.438 29.547 1 88.44 576 ASP A N 1
ATOM 4516 C CA . ASP A 1 576 ? -12.266 93.562 28.125 1 88.44 576 ASP A CA 1
ATOM 4517 C C . ASP A 1 576 ? -11.367 94.562 27.484 1 88.44 576 ASP A C 1
ATOM 4519 O O . ASP A 1 576 ? -10.68 95.312 28.188 1 88.44 576 ASP A O 1
ATOM 4523 N N . LYS A 1 577 ? -11.359 94.562 26.219 1 83.75 577 LYS A N 1
ATOM 4524 C CA . LYS A 1 577 ? -10.516 95.5 25.484 1 83.75 577 LYS A CA 1
ATOM 4525 C C . LYS A 1 577 ? -10.828 96.938 25.891 1 83.75 577 LYS A C 1
ATOM 4527 O O . LYS A 1 577 ? -9.922 97.75 26.141 1 83.75 577 LYS A O 1
ATOM 4532 N N . ARG A 1 578 ? -12.047 97.25 26.016 1 87.69 578 ARG A N 1
ATOM 4533 C CA . ARG A 1 578 ? -12.5 98.562 26.469 1 87.69 578 ARG A CA 1
ATOM 4534 C C . ARG A 1 578 ? -13 98.5 27.906 1 87.69 578 ARG A C 1
ATOM 4536 O O . ARG A 1 578 ? -13.602 97.5 28.312 1 87.69 578 ARG A O 1
ATOM 4543 N N . ARG A 1 579 ? -12.703 99.562 28.641 1 88.38 579 ARG A N 1
ATOM 4544 C CA . ARG A 1 579 ? -13.148 99.562 30.031 1 88.38 579 ARG A CA 1
ATOM 4545 C C . ARG A 1 579 ? -14.672 99.75 30.109 1 88.38 579 ARG A C 1
ATOM 4547 O O . ARG A 1 579 ? -15.281 100.438 29.312 1 88.38 579 ARG A O 1
ATOM 4554 N N . GLY A 1 580 ? -15.211 99.062 30.984 1 88.5 580 GLY A N 1
ATOM 4555 C CA . GLY A 1 580 ? -16.656 99.125 31.172 1 88.5 580 GLY A CA 1
ATOM 4556 C C . GLY A 1 580 ? -17.094 100.188 32.125 1 88.5 580 GLY A C 1
ATOM 4557 O O . GLY A 1 580 ? -16.297 100.688 32.906 1 88.5 580 GLY A O 1
ATOM 4558 N N . ASP A 1 581 ? -18.312 100.688 31.891 1 92.88 581 ASP A N 1
ATOM 4559 C CA . ASP A 1 581 ? -18.984 101.562 32.812 1 92.88 581 ASP A CA 1
ATOM 4560 C C . ASP A 1 581 ? -20.047 100.875 33.625 1 92.88 581 ASP A C 1
ATOM 4562 O O . ASP A 1 581 ? -21.062 100.375 33.094 1 92.88 581 ASP A O 1
ATOM 4566 N N . TYR A 1 582 ? -19.734 100.75 34.906 1 97.19 582 TYR A N 1
ATOM 4567 C CA . TYR A 1 582 ? -20.625 100 35.781 1 97.19 582 TYR A CA 1
ATOM 4568 C C . TYR A 1 582 ? -21.438 100.938 36.688 1 97.19 582 TYR A C 1
ATOM 4570 O O . TYR A 1 582 ? -20.922 101.938 37.156 1 97.19 582 TYR A O 1
ATOM 4578 N N . ARG A 1 583 ? -22.641 100.625 36.875 1 97 583 ARG A N 1
ATOM 4579 C CA . ARG A 1 583 ? -23.531 101.438 37.688 1 97 583 ARG A CA 1
ATOM 4580 C C . ARG A 1 583 ? -24.344 100.562 38.625 1 97 583 ARG A C 1
ATOM 4582 O O . ARG A 1 583 ? -24.672 99.438 38.312 1 97 583 ARG A O 1
ATOM 4589 N N . ASN A 1 584 ? -24.656 101.25 39.75 1 97.88 584 ASN A N 1
ATOM 4590 C CA . ASN A 1 584 ? -25.484 100.562 40.719 1 97.88 584 ASN A CA 1
ATOM 4591 C C . ASN A 1 584 ? -26.969 100.688 40.406 1 97.88 584 ASN A C 1
ATOM 4593 O O . ASN A 1 584 ? -27.438 101.75 40.031 1 97.88 584 ASN A O 1
ATOM 4597 N N . ILE A 1 585 ? -27.609 99.625 40.5 1 97.56 585 ILE A N 1
ATOM 4598 C CA . ILE A 1 585 ? -29.078 99.625 40.406 1 97.56 585 ILE A CA 1
ATOM 4599 C C . ILE A 1 585 ? -29.641 99.312 41.812 1 97.56 585 ILE A C 1
ATOM 4601 O O . ILE A 1 585 ? -29.359 98.25 42.406 1 97.56 585 ILE A O 1
ATOM 4605 N N . GLU A 1 586 ? -30.422 100.25 42.344 1 96.44 586 GLU A N 1
ATOM 4606 C CA . GLU A 1 586 ? -31 100.062 43.656 1 96.44 586 GLU A CA 1
ATOM 4607 C C . GLU A 1 586 ? -32.375 99.375 43.594 1 96.44 586 GLU A C 1
ATOM 4609 O O . GLU A 1 586 ? -33.219 99.75 42.75 1 96.44 586 GLU A O 1
ATOM 4614 N N . VAL A 1 587 ? -32.5 98.438 44.406 1 94.69 587 VAL A N 1
ATOM 4615 C CA . VAL A 1 587 ? -33.75 97.688 44.438 1 94.69 587 VAL A CA 1
ATOM 4616 C C . VAL A 1 587 ? -34.188 97.5 45.906 1 94.69 587 VAL A C 1
ATOM 4618 O O . VAL A 1 587 ? -33.344 97.25 46.781 1 94.69 587 VAL A O 1
ATOM 4621 N N . PRO A 1 588 ? -35.5 97.688 46.188 1 93.31 588 PRO A N 1
ATOM 4622 C CA . PRO A 1 588 ? -35.969 97.438 47.531 1 93.31 588 PRO A CA 1
ATOM 4623 C C . PRO A 1 588 ? -35.906 95.938 47.906 1 93.31 588 PRO A C 1
ATOM 4625 O O . PRO A 1 588 ? -36.156 95.062 47.062 1 93.31 588 PRO A O 1
ATOM 4628 N N . LEU A 1 589 ? -35.531 95.75 49.125 1 93.12 589 LEU A N 1
ATOM 4629 C CA . LEU A 1 589 ? -35.531 94.375 49.688 1 93.12 589 LEU A CA 1
ATOM 4630 C C . LEU A 1 589 ? -36.906 94 50.188 1 93.12 589 LEU A C 1
ATOM 4632 O O . LEU A 1 589 ? -37.188 94.062 51.375 1 93.12 589 LEU A O 1
ATOM 4636 N N . ALA A 1 590 ? -37.656 93.562 49.281 1 88.75 590 ALA A N 1
ATOM 4637 C CA . ALA A 1 590 ? -39.031 93.25 49.625 1 88.75 590 ALA A CA 1
ATOM 4638 C C . ALA A 1 590 ? -39.125 91.875 50.219 1 88.75 590 ALA A C 1
ATOM 4640 O O . ALA A 1 590 ? -38.438 90.938 49.75 1 88.75 590 ALA A O 1
ATOM 4641 N N . PRO A 1 591 ? -40 91.75 51.25 1 88.81 591 PRO A N 1
ATOM 4642 C CA . PRO A 1 591 ? -40.188 90.375 51.812 1 88.81 591 PRO A CA 1
ATOM 4643 C C . PRO A 1 591 ? -40.781 89.438 50.812 1 88.81 591 PRO A C 1
ATOM 4645 O O . PRO A 1 591 ? -41.656 89.75 50.062 1 88.81 591 PRO A O 1
ATOM 4648 N N . GLY A 1 592 ? -40.25 88.25 50.75 1 89.25 592 GLY A N 1
ATOM 4649 C CA . GLY A 1 592 ? -40.781 87.188 49.906 1 89.25 592 GLY A CA 1
ATOM 4650 C C . GLY A 1 592 ? -40.094 87.062 48.562 1 89.25 592 GLY A C 1
ATOM 4651 O O . GLY A 1 592 ? -40.312 86.125 47.812 1 89.25 592 GLY A O 1
ATOM 4652 N N . TRP A 1 593 ? -39.281 88 48.25 1 94.88 593 TRP A N 1
ATOM 4653 C CA . TRP A 1 593 ? -38.531 88 47 1 94.88 593 TRP A CA 1
ATOM 4654 C C . TRP A 1 593 ? -37.219 87.188 47.156 1 94.88 593 TRP A C 1
ATOM 4656 O O . TRP A 1 593 ? -36.531 87.375 48.156 1 94.88 593 TRP A O 1
ATOM 4666 N N . THR A 1 594 ? -37.031 86.312 46.25 1 96.56 594 THR A N 1
ATOM 4667 C CA . THR A 1 594 ? -35.75 85.625 46.188 1 96.56 594 THR A CA 1
ATOM 4668 C C . THR A 1 594 ? -34.875 86.188 45.094 1 96.56 594 THR A C 1
ATOM 4670 O O . THR A 1 594 ? -35.344 86.438 43.969 1 96.56 594 THR A O 1
ATOM 4673 N N . PHE A 1 595 ? -33.625 86.375 45.344 1 97.69 595 PHE A N 1
ATOM 4674 C CA . PHE A 1 595 ? -32.688 86.938 44.375 1 97.69 595 PHE A CA 1
ATOM 4675 C C . PHE A 1 595 ? -31.688 85.875 43.938 1 97.69 595 PHE A C 1
ATOM 4677 O O . PHE A 1 595 ? -31.281 85 44.719 1 97.69 595 PHE A O 1
ATOM 4684 N N . TYR A 1 596 ? -31.312 85.938 42.625 1 98 596 TYR A N 1
ATOM 4685 C CA . TYR A 1 596 ? -30.438 84.938 42.062 1 98 596 TYR A CA 1
ATOM 4686 C C . TYR A 1 596 ? -29.344 85.625 41.219 1 98 596 TYR A C 1
ATOM 4688 O O . TYR A 1 596 ? -29.625 86.5 40.375 1 98 596 TYR A O 1
ATOM 4696 N N . LEU A 1 597 ? -28.094 85.188 41.438 1 98.06 597 LEU A N 1
ATOM 4697 C CA . LEU A 1 597 ? -26.953 85.438 40.531 1 98.06 597 LEU A CA 1
ATOM 4698 C C . LEU A 1 597 ? -26.516 84.125 39.844 1 98.06 597 LEU A C 1
ATOM 4700 O O . LEU A 1 597 ? -26.391 83.125 40.5 1 98.06 597 LEU A O 1
ATOM 4704 N N . SER A 1 598 ? -26.328 84.25 38.562 1 97.19 598 SER A N 1
ATOM 4705 C CA . SER A 1 598 ? -25.984 83 37.875 1 97.19 598 SER A CA 1
ATOM 4706 C C . SER A 1 598 ? -24.953 83.312 36.781 1 97.19 598 SER A C 1
ATOM 4708 O O . SER A 1 598 ? -25 84.312 36.094 1 97.19 598 SER A O 1
ATOM 4710 N N . THR A 1 599 ? -24 82.375 36.625 1 96.19 599 THR A N 1
ATOM 4711 C CA . THR A 1 599 ? -23.094 82.375 35.5 1 96.19 599 THR A CA 1
ATOM 4712 C C . THR A 1 599 ? -23.734 81.75 34.25 1 96.19 599 THR A C 1
ATOM 4714 O O . THR A 1 599 ? -24.828 81.188 34.344 1 96.19 599 THR A O 1
ATOM 4717 N N . ASP A 1 600 ? -23.078 81.875 33.094 1 94.75 600 ASP A N 1
ATOM 4718 C CA . ASP A 1 600 ? -23.703 81.5 31.828 1 94.75 600 ASP A CA 1
ATOM 4719 C C . ASP A 1 600 ? -23.688 80 31.625 1 94.75 600 ASP A C 1
ATOM 4721 O O . ASP A 1 600 ? -24.391 79.438 30.766 1 94.75 600 ASP A O 1
ATOM 4725 N N . GLY A 1 601 ? -22.969 79.312 32.438 1 95.25 601 GLY A N 1
ATOM 4726 C CA . GLY A 1 601 ? -22.875 77.875 32.281 1 95.25 601 GLY A CA 1
ATOM 4727 C C . GLY A 1 601 ? -24.219 77.125 32.375 1 95.25 601 GLY A C 1
ATOM 4728 O O . GLY A 1 601 ? -24.453 76.188 31.703 1 95.25 601 GLY A O 1
ATOM 4729 N N . PHE A 1 602 ? -25 77.625 33.312 1 95.5 602 PHE A N 1
ATOM 4730 C CA . PHE A 1 602 ? -26.328 77.062 33.5 1 95.5 602 PHE A CA 1
ATOM 4731 C C . PHE A 1 602 ? -27.188 77.312 32.25 1 95.5 602 PHE A C 1
ATOM 4733 O O . PHE A 1 602 ? -27.875 76.438 31.781 1 95.5 602 PHE A O 1
ATOM 4740 N N . LEU A 1 603 ? -27.125 78.438 31.766 1 95.75 603 LEU A N 1
ATOM 4741 C CA . LEU A 1 603 ? -27.953 78.875 30.641 1 95.75 603 LEU A CA 1
ATOM 4742 C C . LEU A 1 603 ? -27.484 78.188 29.344 1 95.75 603 LEU A C 1
ATOM 4744 O O . LEU A 1 603 ? -28.297 77.938 28.469 1 95.75 603 LEU A O 1
ATOM 4748 N N . ASP A 1 604 ? -26.219 77.938 29.219 1 95 604 ASP A N 1
ATOM 4749 C CA . ASP A 1 604 ? -25.625 77.438 27.969 1 95 604 ASP A CA 1
ATOM 4750 C C . ASP A 1 604 ? -25.547 75.938 27.953 1 95 604 ASP A C 1
ATOM 4752 O O . ASP A 1 604 ? -25.141 75.312 26.953 1 95 604 ASP A O 1
ATOM 4756 N N . GLN A 1 605 ? -25.859 75.312 29 1 95.81 605 GLN A N 1
ATOM 4757 C CA . GLN A 1 605 ? -25.734 73.875 29.094 1 95.81 605 GLN A CA 1
ATOM 4758 C C . GLN A 1 605 ? -26.578 73.188 28.031 1 95.81 605 GLN A C 1
ATOM 4760 O O . GLN A 1 605 ? -27.781 73.375 27.938 1 95.81 605 GLN A O 1
ATOM 4765 N N . ALA A 1 606 ? -25.906 72.375 27.234 1 95.25 606 ALA A N 1
ATOM 4766 C CA . ALA A 1 606 ? -26.578 71.688 26.172 1 95.25 606 ALA A CA 1
ATOM 4767 C C . ALA A 1 606 ? -27.438 70.562 26.734 1 95.25 606 ALA A C 1
ATOM 4769 O O . ALA A 1 606 ? -27.031 69.875 27.703 1 95.25 606 ALA A O 1
ATOM 4770 N N . GLY A 1 607 ? -28.609 70.25 26.188 1 94.94 607 GLY A N 1
ATOM 4771 C CA . GLY A 1 607 ? -29.5 69.188 26.609 1 94.94 607 GLY A CA 1
ATOM 4772 C C . GLY A 1 607 ? -30.781 69.125 25.812 1 94.94 607 GLY A C 1
ATOM 4773 O O . GLY A 1 607 ? -30.922 69.812 24.797 1 94.94 607 GLY A O 1
ATOM 4774 N N . GLY A 1 608 ? -31.625 68.312 26.359 1 90.38 608 GLY A N 1
ATOM 4775 C CA . GLY A 1 608 ? -32.875 68.125 25.656 1 90.38 608 GLY A CA 1
ATOM 4776 C C . GLY A 1 608 ? -32.719 67.188 24.438 1 90.38 608 GLY A C 1
ATOM 4777 O O . GLY A 1 608 ? -31.703 66.5 24.281 1 90.38 608 GLY A O 1
ATOM 4778 N N . GLU A 1 609 ? -33.781 67.188 23.547 1 88.69 609 GLU A N 1
ATOM 4779 C CA . GLU A 1 609 ? -33.812 66.312 22.391 1 88.69 609 GLU A CA 1
ATOM 4780 C C . GLU A 1 609 ? -32.812 66.75 21.328 1 88.69 609 GLU A C 1
ATOM 4782 O O . GLU A 1 609 ? -32.219 65.938 20.625 1 88.69 609 GLU A O 1
ATOM 4787 N N . HIS A 1 610 ? -32.594 68.188 21.266 1 91.12 610 HIS A N 1
ATOM 4788 C CA . HIS A 1 610 ? -31.781 68.688 20.172 1 91.12 610 HIS A CA 1
ATOM 4789 C C . HIS A 1 610 ? -30.422 69.188 20.656 1 91.12 610 HIS A C 1
ATOM 4791 O O . HIS A 1 610 ? -29.578 69.562 19.859 1 91.12 610 HIS A O 1
ATOM 4797 N N . GLY A 1 611 ? -30.125 69.188 21.891 1 91.38 611 GLY A N 1
ATOM 4798 C CA . GLY A 1 611 ? -28.828 69.562 22.422 1 91.38 611 GLY A CA 1
ATOM 4799 C C . GLY A 1 611 ? -28.656 71.062 22.5 1 91.38 611 GLY A C 1
ATOM 4800 O O . GLY A 1 611 ? -27.531 71.562 22.438 1 91.38 611 GLY A O 1
ATOM 4801 N N . PHE A 1 612 ? -29.656 71.812 22.5 1 92.81 612 PHE A N 1
ATOM 4802 C CA . PHE A 1 612 ? -29.594 73.312 22.625 1 92.81 612 PHE A CA 1
ATOM 4803 C C . PHE A 1 612 ? -29.328 73.688 24.062 1 92.81 612 PHE A C 1
ATOM 4805 O O . PHE A 1 612 ? -29.516 72.938 24.984 1 92.81 612 PHE A O 1
ATOM 4812 N N . GLY A 1 613 ? -28.859 74.938 24.25 1 95.75 613 GLY A N 1
ATOM 4813 C CA . GLY A 1 613 ? -28.656 75.438 25.609 1 95.75 613 GLY A CA 1
ATOM 4814 C C . GLY A 1 613 ? -29.938 75.562 26.406 1 95.75 613 GLY A C 1
ATOM 4815 O O . GLY A 1 613 ? -31.047 75.562 25.844 1 95.75 613 GLY A O 1
ATOM 4816 N N . PHE A 1 614 ? -29.875 75.5 27.688 1 95.94 614 PHE A N 1
ATOM 4817 C CA . PHE A 1 614 ? -31.031 75.562 28.578 1 95.94 614 PHE A CA 1
ATOM 4818 C C . PHE A 1 614 ? -31.875 76.75 28.281 1 95.94 614 PHE A C 1
ATOM 4820 O O . PHE A 1 614 ? -33.094 76.688 28.188 1 95.94 614 PHE A O 1
ATOM 4827 N N . GLY A 1 615 ? -31.188 78 28.109 1 94.38 615 GLY A N 1
ATOM 4828 C CA . GLY A 1 615 ? -31.844 79.188 27.625 1 94.38 615 GLY A CA 1
ATOM 4829 C C . GLY A 1 615 ? -32.375 80.062 28.75 1 94.38 615 GLY A C 1
ATOM 4830 O O . GLY A 1 615 ? -32.625 79.562 29.844 1 94.38 615 GLY A O 1
ATOM 4831 N N . SER A 1 616 ? -32.625 81.375 28.438 1 94.75 616 SER A N 1
ATOM 4832 C CA . SER A 1 616 ? -33.062 82.375 29.406 1 94.75 616 SER A CA 1
ATOM 4833 C C . SER A 1 616 ? -34.5 82.188 29.781 1 94.75 616 SER A C 1
ATOM 4835 O O . SER A 1 616 ? -34.906 82.438 30.938 1 94.75 616 SER A O 1
ATOM 4837 N N . ARG A 1 617 ? -35.281 81.688 28.906 1 94.62 617 ARG A N 1
ATOM 4838 C CA . ARG A 1 617 ? -36.688 81.5 29.156 1 94.62 617 ARG A CA 1
ATOM 4839 C C . ARG A 1 617 ? -36.938 80.375 30.156 1 94.62 617 ARG A C 1
ATOM 4841 O O . ARG A 1 617 ? -37.688 80.562 31.125 1 94.62 617 ARG A O 1
ATOM 4848 N N . ARG A 1 618 ? -36.438 79.25 29.875 1 95.69 618 ARG A N 1
ATOM 4849 C CA . ARG A 1 618 ? -36.562 78.125 30.781 1 95.69 618 ARG A CA 1
ATOM 4850 C C . ARG A 1 618 ? -36.031 78.438 32.156 1 95.69 618 ARG A C 1
ATOM 4852 O O . ARG A 1 618 ? -36.531 78 33.156 1 95.69 618 ARG A O 1
ATOM 4859 N N . PHE A 1 619 ? -34.938 79.125 32.125 1 96.81 619 PHE A N 1
ATOM 4860 C CA . PHE A 1 619 ? -34.312 79.562 33.375 1 96.81 619 PHE A CA 1
ATOM 4861 C C . PHE A 1 619 ? -35.281 80.438 34.188 1 96.81 619 PHE A C 1
ATOM 4863 O O . PHE A 1 619 ? -35.469 80.188 35.375 1 96.81 619 PHE A O 1
ATOM 4870 N N . ALA A 1 620 ? -35.875 81.375 33.531 1 96.88 620 ALA A N 1
ATOM 4871 C CA . ALA A 1 620 ? -36.812 82.25 34.156 1 96.88 620 ALA A CA 1
ATOM 4872 C C . ALA A 1 620 ? -38.031 81.5 34.688 1 96.88 620 ALA A C 1
ATOM 4874 O O . ALA A 1 620 ? -38.531 81.75 35.781 1 96.88 620 ALA A O 1
ATOM 4875 N N . ASP A 1 621 ? -38.5 80.625 33.938 1 96.5 621 ASP A N 1
ATOM 4876 C CA . ASP A 1 621 ? -39.656 79.812 34.312 1 96.5 621 ASP A CA 1
ATOM 4877 C C . ASP A 1 621 ? -39.312 78.938 35.562 1 96.5 621 ASP A C 1
ATOM 4879 O O . ASP A 1 621 ? -40.125 78.812 36.469 1 96.5 621 ASP A O 1
ATOM 4883 N N . MET A 1 622 ? -38.094 78.438 35.562 1 97 622 MET A N 1
ATOM 4884 C CA . MET A 1 622 ? -37.625 77.625 36.719 1 97 622 MET A CA 1
ATOM 4885 C C . MET A 1 622 ? -37.594 78.438 37.969 1 97 622 MET A C 1
ATOM 4887 O O . MET A 1 622 ? -38.031 78 39.031 1 97 622 MET A O 1
ATOM 4891 N N . LEU A 1 623 ? -37.031 79.625 37.812 1 97.38 623 LEU A N 1
ATOM 4892 C CA . LEU A 1 623 ? -36.938 80.562 38.969 1 97.38 623 LEU A CA 1
ATOM 4893 C C . LEU A 1 623 ? -38.312 80.875 39.5 1 97.38 623 LEU A C 1
ATOM 4895 O O . LEU A 1 623 ? -38.562 80.812 40.719 1 97.38 623 LEU A O 1
ATOM 4899 N N . ARG A 1 624 ? -39.188 81.188 38.594 1 96.5 624 ARG A N 1
ATOM 4900 C CA . ARG A 1 624 ? -40.562 81.5 38.969 1 96.5 624 ARG A CA 1
ATOM 4901 C C . ARG A 1 624 ? -41.25 80.375 39.719 1 96.5 624 ARG A C 1
ATOM 4903 O O . ARG A 1 624 ? -41.844 80.562 40.781 1 96.5 624 ARG A O 1
ATOM 4910 N N . ASP A 1 625 ? -41.156 79.25 39.281 1 96.56 625 ASP A N 1
ATOM 4911 C CA . ASP A 1 625 ? -41.844 78.062 39.781 1 96.56 625 ASP A CA 1
ATOM 4912 C C . ASP A 1 625 ? -41.344 77.688 41.188 1 96.56 625 ASP A C 1
ATOM 4914 O O . ASP A 1 625 ? -42.125 77.125 41.969 1 96.56 625 ASP A O 1
ATOM 4918 N N . HIS A 1 626 ? -40.125 78 41.5 1 96.31 626 HIS A N 1
ATOM 4919 C CA . HIS A 1 626 ? -39.562 77.5 42.75 1 96.31 626 HIS A CA 1
ATOM 4920 C C . HIS A 1 626 ? -39.25 78.688 43.719 1 96.31 626 HIS A C 1
ATOM 4922 O O . HIS A 1 626 ? -38.781 78.438 44.812 1 96.31 626 HIS A O 1
ATOM 4928 N N . ALA A 1 627 ? -39.531 79.875 43.406 1 95.5 627 ALA A N 1
ATOM 4929 C CA . ALA A 1 627 ? -39.094 81.062 44.125 1 95.5 627 ALA A CA 1
ATOM 4930 C C . ALA A 1 627 ? -39.656 81.062 45.562 1 95.5 627 ALA A C 1
ATOM 4932 O O . ALA A 1 627 ? -39.062 81.625 46.469 1 95.5 627 ALA A O 1
ATOM 4933 N N . ARG A 1 628 ? -40.75 80.438 45.75 1 94.06 628 ARG A N 1
ATOM 4934 C CA . ARG A 1 628 ? -41.438 80.5 47.031 1 94.06 628 ARG A CA 1
ATOM 4935 C C . ARG A 1 628 ? -40.969 79.312 47.969 1 94.06 628 ARG A C 1
ATOM 4937 O O . ARG A 1 628 ? -41.25 79.375 49.156 1 94.06 628 ARG A O 1
ATOM 4944 N N . GLN A 1 629 ? -40.281 78.438 47.469 1 95.19 629 GLN A N 1
ATOM 4945 C CA . GLN A 1 629 ? -39.812 77.312 48.25 1 95.19 629 GLN A CA 1
ATOM 4946 C C . GLN A 1 629 ? -38.625 77.75 49.125 1 95.19 629 GLN A C 1
ATOM 4948 O O . GLN A 1 629 ? -37.969 78.75 48.844 1 95.19 629 GLN A O 1
ATOM 4953 N N . PRO A 1 630 ? -38.438 76.875 50.188 1 94.81 630 PRO A N 1
ATOM 4954 C CA . PRO A 1 630 ? -37.188 77.125 50.938 1 94.81 630 PRO A CA 1
ATOM 4955 C C . PRO A 1 630 ? -35.938 77 50.062 1 94.81 630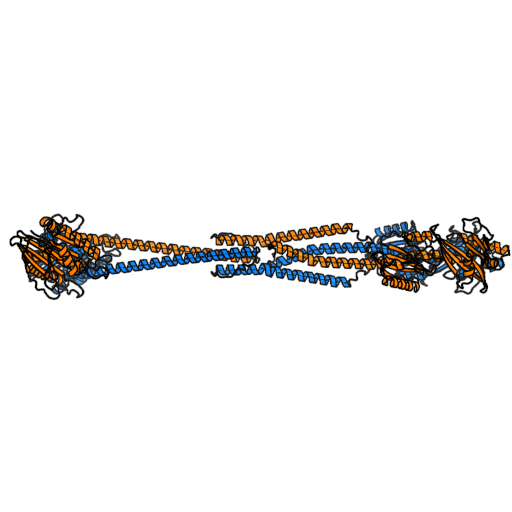 PRO A C 1
ATOM 4957 O O . PRO A 1 630 ? -35.906 76.125 49.156 1 94.81 630 PRO A O 1
ATOM 4960 N N . LEU A 1 631 ? -34.938 77.75 50.281 1 95.62 631 LEU A N 1
ATOM 4961 C CA . LEU A 1 631 ? -33.812 77.938 49.406 1 95.62 631 LEU A CA 1
ATOM 4962 C C . LEU A 1 631 ? -33.094 76.562 49.219 1 95.62 631 LEU A C 1
ATOM 4964 O O . LEU A 1 631 ? -32.656 76.25 48.125 1 95.62 631 LEU A O 1
ATOM 4968 N N . PRO A 1 632 ? -32.906 75.812 50.25 1 94.5 632 PRO A N 1
ATOM 4969 C CA . PRO A 1 632 ? -32.25 74.5 50.031 1 94.5 632 PRO A CA 1
ATOM 4970 C C . PRO A 1 632 ? -33.062 73.625 49.094 1 94.5 632 PRO A C 1
ATOM 4972 O O . PRO A 1 632 ? -32.469 72.875 48.281 1 94.5 632 PRO A O 1
ATOM 4975 N N . GLU A 1 633 ? -34.344 73.688 49.188 1 96.31 633 GLU A N 1
ATOM 4976 C CA . GLU A 1 633 ? -35.188 72.938 48.281 1 96.31 633 GLU A CA 1
ATOM 4977 C C . GLU A 1 633 ? -35.094 73.5 46.844 1 96.31 633 GLU A C 1
ATOM 4979 O O . GLU A 1 633 ? -35.188 72.75 45.875 1 96.31 633 GLU A O 1
ATOM 4984 N N . GLN A 1 634 ? -34.906 74.688 46.688 1 96.62 634 GLN A N 1
ATOM 4985 C CA . GLN A 1 634 ? -34.688 75.312 45.375 1 96.62 634 GLN A CA 1
ATOM 4986 C C . GLN A 1 634 ? -33.406 74.75 44.75 1 96.62 634 GLN A C 1
ATOM 4988 O O . GLN A 1 634 ? -33.375 74.438 43.562 1 96.62 634 GLN A O 1
ATOM 4993 N N . ALA A 1 635 ? -32.375 74.75 45.531 1 96.12 635 ALA A N 1
ATOM 4994 C CA . ALA A 1 635 ? -31.094 74.25 45.062 1 96.12 635 ALA A CA 1
ATOM 4995 C C . ALA A 1 635 ? -31.234 72.875 44.5 1 96.12 635 ALA A C 1
ATOM 4997 O O . ALA A 1 635 ? -30.703 72.562 43.438 1 96.12 635 ALA A O 1
ATOM 4998 N N . GLU A 1 636 ? -31.875 72.062 45.219 1 96.5 636 GLU A N 1
ATOM 4999 C CA . GLU A 1 636 ? -32.094 70.688 44.781 1 96.5 636 GLU A CA 1
ATOM 5000 C C . GLU A 1 636 ? -32.938 70.625 43.5 1 96.5 636 GLU A C 1
ATOM 5002 O O . GLU A 1 636 ? -32.656 69.812 42.625 1 96.5 636 GLU A O 1
ATOM 5007 N N . ALA A 1 637 ? -33.875 71.375 43.469 1 97 637 ALA A N 1
ATOM 5008 C CA . ALA A 1 637 ? -34.75 71.438 42.312 1 97 637 ALA A CA 1
ATOM 5009 C C . ALA A 1 637 ? -33.969 71.875 41.062 1 97 637 ALA A C 1
ATOM 5011 O O . ALA A 1 637 ? -34.188 71.438 39.969 1 97 637 ALA A O 1
ATOM 5012 N N . PHE A 1 638 ? -33.094 72.812 41.25 1 97.19 638 PHE A N 1
ATOM 5013 C CA . PHE A 1 638 ? -32.281 73.375 40.125 1 97.19 638 PHE A CA 1
ATOM 5014 C C . PHE A 1 638 ? -31.344 72.312 39.625 1 97.19 638 PHE A C 1
ATOM 5016 O O . PHE A 1 638 ? -31.188 72.125 38.406 1 97.19 638 PHE A O 1
ATOM 5023 N N . VAL A 1 639 ? -30.656 71.625 40.562 1 96.31 639 VAL A N 1
ATOM 5024 C CA . VAL A 1 639 ? -29.734 70.562 40.188 1 96.31 639 VAL A CA 1
ATOM 5025 C C . VAL A 1 639 ? -30.5 69.5 39.438 1 96.31 639 VAL A C 1
ATOM 5027 O O . VAL A 1 639 ? -30.016 69 38.438 1 96.31 639 VAL A O 1
ATOM 5030 N N . ALA A 1 640 ? -31.656 69.125 39.875 1 96.62 640 ALA A N 1
ATOM 5031 C CA . ALA A 1 640 ? -32.469 68.062 39.25 1 96.62 640 ALA A CA 1
ATOM 5032 C C . ALA A 1 640 ? -32.938 68.5 37.875 1 96.62 640 ALA A C 1
ATOM 5034 O O . ALA A 1 640 ? -32.938 67.75 36.938 1 96.62 640 ALA A O 1
ATOM 5035 N N . THR A 1 641 ? -33.406 69.688 37.812 1 96.25 641 THR A N 1
ATOM 5036 C CA . THR A 1 641 ? -33.875 70.25 36.531 1 96.25 641 THR A CA 1
ATOM 5037 C C . THR A 1 641 ? -32.719 70.25 35.5 1 96.25 641 THR A C 1
ATOM 5039 O O . THR A 1 641 ? -32.938 69.938 34.344 1 96.25 641 THR A O 1
ATOM 5042 N N . LEU A 1 642 ? -31.594 70.688 35.938 1 95.56 642 LEU A N 1
ATOM 5043 C CA . LEU A 1 642 ? -30.422 70.75 35.031 1 95.56 642 LEU A CA 1
ATOM 5044 C C . LEU A 1 642 ? -30.016 69.312 34.594 1 95.56 642 LEU A C 1
ATOM 5046 O O . LEU A 1 642 ? -29.703 69.125 33.406 1 95.56 642 LEU A O 1
ATOM 5050 N N . ALA A 1 643 ? -29.953 68.438 35.469 1 96.06 643 ALA A N 1
ATOM 5051 C CA . ALA A 1 643 ? -29.578 67.062 35.156 1 96.06 643 ALA A CA 1
ATOM 5052 C C . ALA A 1 643 ? -30.531 66.438 34.156 1 96.06 643 ALA A C 1
ATOM 5054 O O . ALA A 1 643 ? -30.109 65.75 33.25 1 96.06 643 ALA A O 1
ATOM 5055 N N . GLU A 1 644 ? -31.844 66.625 34.375 1 95.88 644 GLU A N 1
ATOM 5056 C CA . GLU A 1 644 ? -32.875 66.125 33.469 1 95.88 644 GLU A CA 1
ATOM 5057 C C . GLU A 1 644 ? -32.688 66.688 32.062 1 95.88 644 GLU A C 1
ATOM 5059 O O . GLU A 1 644 ? -32.844 66 31.078 1 95.88 644 GLU A O 1
ATOM 5064 N N . TYR A 1 645 ? -32.406 67.938 32.031 1 96.06 645 TYR A N 1
ATOM 5065 C CA . TYR A 1 645 ? -32.25 68.625 30.75 1 96.06 645 TYR A CA 1
ATOM 5066 C C . TYR A 1 645 ? -30.953 68.188 30.078 1 96.06 645 TYR A C 1
ATOM 5068 O O . TYR A 1 645 ? -30.938 67.938 28.859 1 96.06 645 TYR A O 1
ATOM 5076 N N . GLN A 1 646 ? -29.844 68.125 30.734 1 95.94 646 GLN A N 1
ATOM 5077 C CA . GLN A 1 646 ? -28.516 67.75 30.25 1 95.94 646 GLN A CA 1
ATOM 5078 C C . GLN A 1 646 ? -28.547 66.375 29.641 1 95.94 646 GLN A C 1
ATOM 5080 O O . GLN A 1 646 ? -27.969 66.125 28.578 1 95.94 646 GLN A O 1
ATOM 5085 N N . GLY A 1 647 ? -29.156 65.438 30.375 1 94.38 647 GLY A N 1
ATOM 5086 C CA . GLY A 1 647 ? -29.203 64.062 29.906 1 94.38 647 GLY A CA 1
ATOM 5087 C C . GLY A 1 647 ? -27.828 63.438 29.734 1 94.38 647 GLY A C 1
ATOM 5088 O O . GLY A 1 647 ? -27.016 63.438 30.672 1 94.38 647 GLY A O 1
ATOM 5089 N N . GLU A 1 648 ? -27.578 63.031 28.531 1 92.31 648 GLU A N 1
ATOM 5090 C CA . GLU A 1 648 ? -26.312 62.344 28.266 1 92.31 648 GLU A CA 1
ATOM 5091 C C . GLU A 1 648 ? -25.25 63.312 27.75 1 92.31 648 GLU A C 1
ATOM 5093 O O . GLU A 1 648 ? -24.094 62.938 27.547 1 92.31 648 GLU A O 1
ATOM 5098 N N . HIS A 1 649 ? -25.656 64.5 27.562 1 93.5 649 HIS A N 1
ATOM 5099 C CA . HIS A 1 649 ? -24.719 65.5 27.047 1 93.5 649 HIS A CA 1
ATOM 5100 C C . HIS A 1 649 ? -23.703 65.875 28.125 1 93.5 649 HIS A C 1
ATOM 5102 O O . HIS A 1 649 ? -24.031 65.938 29.297 1 93.5 649 HIS A O 1
ATOM 5108 N N . PRO A 1 650 ? -22.469 66.062 27.75 1 92.44 650 PRO A N 1
ATOM 5109 C CA . PRO A 1 650 ? -21.469 66.5 28.719 1 92.44 650 PRO A CA 1
ATOM 5110 C C . PRO A 1 650 ? -21.688 67.938 29.188 1 92.44 650 PRO A C 1
ATOM 5112 O O . PRO A 1 650 ? -22.281 68.75 28.453 1 92.44 650 PRO A O 1
ATOM 5115 N N . GLN A 1 651 ? -21.25 68.25 30.391 1 93.81 651 GLN A N 1
ATOM 5116 C CA . GLN A 1 651 ? -21.266 69.625 30.875 1 93.81 651 GLN A CA 1
ATOM 5117 C C . GLN A 1 651 ? -20.406 70.5 30 1 93.81 651 GLN A C 1
ATOM 5119 O O . GLN A 1 651 ? -19.266 70.188 29.672 1 93.81 651 GLN A O 1
ATOM 5124 N N . ARG A 1 652 ? -20.938 71.562 29.547 1 92.44 652 ARG A N 1
ATOM 5125 C CA . ARG A 1 652 ? -20.297 72.438 28.562 1 92.44 652 ARG A CA 1
ATOM 5126 C C . ARG A 1 652 ? -19.375 73.438 29.234 1 92.44 652 ARG A C 1
ATOM 5128 O O . ARG A 1 652 ? -18.344 73.812 28.688 1 92.44 652 ARG A O 1
ATOM 5135 N N . ASP A 1 653 ? -19.766 73.938 30.359 1 93.81 653 ASP A N 1
ATOM 5136 C CA . ASP A 1 653 ? -19.031 75 31.031 1 93.81 653 ASP A CA 1
ATOM 5137 C C . ASP A 1 653 ? -19.219 74.938 32.562 1 93.81 653 ASP A C 1
ATOM 5139 O O . ASP A 1 653 ? -20.031 74.125 33.031 1 93.81 653 ASP A O 1
ATOM 5143 N N . ASP A 1 654 ? -18.453 75.812 33.25 1 95.81 654 ASP A N 1
ATOM 5144 C CA . ASP A 1 654 ? -18.641 75.875 34.688 1 95.81 654 ASP A CA 1
ATOM 5145 C C . ASP A 1 654 ? -20 76.5 35.062 1 95.81 654 ASP A C 1
ATOM 5147 O O . ASP A 1 654 ? -20.531 77.312 34.312 1 95.81 654 ASP A O 1
ATOM 5151 N N . ILE A 1 655 ? -20.578 76 36.188 1 97.12 655 ILE A N 1
ATOM 5152 C CA . ILE A 1 655 ? -21.922 76.438 36.562 1 97.12 655 ILE A CA 1
ATOM 5153 C C . ILE A 1 655 ? -21.906 76.938 38.031 1 97.12 655 ILE A C 1
ATOM 5155 O O . ILE A 1 655 ? -21.484 76.188 38.938 1 97.12 655 ILE A O 1
ATOM 5159 N N . THR A 1 656 ? -22.391 78.125 38.219 1 97.5 656 THR A N 1
ATOM 5160 C CA . THR A 1 656 ? -22.531 78.688 39.562 1 97.5 656 THR A CA 1
ATOM 5161 C C . THR A 1 656 ? -23.844 79.5 39.688 1 97.5 656 THR A C 1
ATOM 5163 O O . THR A 1 656 ? -24.172 80.312 38.812 1 97.5 656 THR A O 1
ATOM 5166 N N . ILE A 1 657 ? -24.594 79.25 40.688 1 97.75 657 ILE A N 1
ATOM 5167 C CA . ILE A 1 657 ? -25.766 80 41.062 1 97.75 657 ILE A CA 1
ATOM 5168 C C . ILE A 1 657 ? -25.688 80.375 42.562 1 97.75 657 ILE A C 1
ATOM 5170 O O . ILE A 1 657 ? -25.438 79.5 43.406 1 97.75 657 ILE A O 1
ATOM 5174 N N . LEU A 1 658 ? -25.828 81.562 42.844 1 98 658 LEU A N 1
ATOM 5175 C CA . LEU A 1 658 ? -25.906 82 44.219 1 98 658 LEU A CA 1
ATOM 5176 C C . LEU A 1 658 ? -27.234 82.688 44.5 1 98 658 LEU A C 1
ATOM 5178 O O . LEU A 1 658 ? -27.609 83.625 43.781 1 98 658 LEU A O 1
ATOM 5182 N N . SER A 1 659 ? -27.953 82.25 45.469 1 97.88 659 SER A N 1
ATOM 5183 C CA . SER A 1 659 ? -29.281 82.812 45.781 1 97.88 659 SER A CA 1
ATOM 5184 C C . SER A 1 659 ? -29.359 83.25 47.25 1 97.88 659 SER A C 1
ATOM 5186 O O . SER A 1 659 ? -28.688 82.688 48.094 1 97.88 659 SER A O 1
ATOM 5188 N N . PHE A 1 660 ? -30.203 84.25 47.5 1 96.5 660 PHE A N 1
ATOM 5189 C CA . PHE A 1 660 ? -30.422 84.688 48.875 1 96.5 660 PHE A CA 1
ATOM 5190 C C . PHE A 1 660 ? -31.812 85.312 49.031 1 96.5 660 PHE A C 1
ATOM 5192 O O . PHE A 1 660 ? -32.406 85.75 48.031 1 96.5 660 PHE A O 1
ATOM 5199 N N . ARG A 1 661 ? -32.281 85.312 50.188 1 95.19 661 ARG A N 1
ATOM 5200 C CA . ARG A 1 661 ? -33.562 85.812 50.562 1 95.19 661 ARG A CA 1
ATOM 5201 C C . ARG A 1 661 ? -33.562 86.312 52 1 95.19 661 ARG A C 1
ATOM 5203 O O . ARG A 1 661 ? -33.031 85.688 52.906 1 95.19 661 ARG A O 1
ATOM 5210 N N . PHE A 1 662 ? -34.094 87.562 52.156 1 89.88 662 PHE A N 1
ATOM 5211 C CA . PHE A 1 662 ? -34.156 88.125 53.5 1 89.88 662 PHE A CA 1
ATOM 5212 C C . PHE A 1 662 ? -35.594 88.562 53.812 1 89.88 662 PHE A C 1
ATOM 5214 O O . PHE A 1 662 ? -36.312 89.062 52.938 1 89.88 662 PHE A O 1
ATOM 5221 N N . ASP A 1 663 ? -36.062 88.25 55 1 78.19 663 ASP A N 1
ATOM 5222 C CA . ASP A 1 663 ? -37.406 88.625 55.438 1 78.19 663 ASP A CA 1
ATOM 5223 C C . ASP A 1 663 ? -37.375 90.062 56.031 1 78.19 663 ASP A C 1
ATOM 5225 O O . ASP A 1 663 ? -36.406 90.438 56.656 1 78.19 663 ASP A O 1
ATOM 5229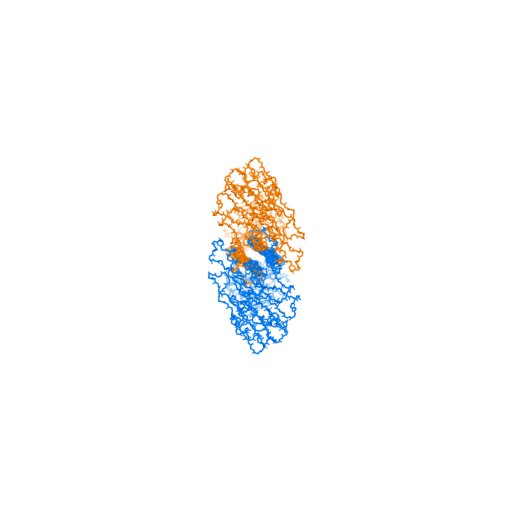 N N . MET B 1 1 ? 24.094 -6.574 -1.646 1 26.33 1 MET B N 1
ATOM 5230 C CA . MET B 1 1 ? 23.609 -5.457 -2.447 1 26.33 1 MET B CA 1
ATOM 5231 C C . MET B 1 1 ? 22.094 -5.574 -2.68 1 26.33 1 MET B C 1
ATOM 5233 O O . MET B 1 1 ? 21.656 -6.391 -3.484 1 26.33 1 MET B O 1
ATOM 5237 N N . ALA B 1 2 ? 21.438 -5.449 -1.621 1 40.66 2 ALA B N 1
ATOM 5238 C CA . ALA B 1 2 ? 19.984 -5.598 -1.568 1 40.66 2 ALA B CA 1
ATOM 5239 C C . ALA B 1 2 ? 19.312 -4.773 -2.66 1 40.66 2 ALA B C 1
ATOM 5241 O O . ALA B 1 2 ? 19.406 -3.543 -2.666 1 40.66 2 ALA B O 1
ATOM 5242 N N . ALA B 1 3 ? 19.219 -5.309 -3.752 1 44.69 3 ALA B N 1
ATOM 5243 C CA . ALA B 1 3 ? 18.688 -4.684 -4.961 1 44.69 3 ALA B CA 1
ATOM 5244 C C . ALA B 1 3 ? 17.453 -3.854 -4.648 1 44.69 3 ALA B C 1
ATOM 5246 O O . ALA B 1 3 ? 16.547 -4.32 -3.957 1 44.69 3 ALA B O 1
ATOM 5247 N N . ASN B 1 4 ? 17.422 -2.715 -4.492 1 54.09 4 ASN B N 1
ATOM 5248 C CA . ASN B 1 4 ? 16.469 -1.618 -4.324 1 54.09 4 ASN B CA 1
ATOM 5249 C C . ASN B 1 4 ? 15.227 -1.815 -5.188 1 54.09 4 ASN B C 1
ATOM 5251 O O . ASN B 1 4 ? 15.102 -1.212 -6.254 1 54.09 4 ASN B O 1
ATOM 5255 N N . TRP B 1 5 ? 14.586 -2.947 -5.184 1 66.5 5 TRP B N 1
ATOM 5256 C CA . TRP B 1 5 ? 13.477 -3.182 -6.105 1 66.5 5 TRP B CA 1
ATOM 5257 C C . TRP B 1 5 ? 12.188 -2.553 -5.582 1 66.5 5 TRP B C 1
ATOM 5259 O O . TRP B 1 5 ? 11.977 -2.484 -4.371 1 66.5 5 TRP B O 1
ATOM 5269 N N . GLY B 1 6 ? 11.531 -1.729 -6.352 1 75 6 GLY B N 1
ATOM 5270 C CA . GLY B 1 6 ? 10.219 -1.171 -6.066 1 75 6 GLY B CA 1
ATOM 5271 C C . GLY B 1 6 ? 9.172 -2.229 -5.77 1 75 6 GLY B C 1
ATOM 5272 O O . GLY B 1 6 ? 9.469 -3.426 -5.797 1 75 6 GLY B O 1
ATOM 5273 N N . LEU B 1 7 ? 8.07 -1.904 -5.219 1 78.56 7 LEU B N 1
ATOM 5274 C CA . LEU B 1 7 ? 6.965 -2.803 -4.902 1 78.56 7 LEU B CA 1
ATOM 5275 C C . LEU B 1 7 ? 6.539 -3.594 -6.133 1 78.56 7 LEU B C 1
ATOM 5277 O O . LEU B 1 7 ? 6.133 -4.754 -6.023 1 78.56 7 LEU B O 1
ATOM 5281 N N . ARG B 1 8 ? 6.73 -3.016 -7.305 1 77.75 8 ARG B N 1
ATOM 5282 C CA . ARG B 1 8 ? 6.414 -3.705 -8.547 1 77.75 8 ARG B CA 1
ATOM 5283 C C . ARG B 1 8 ? 7.355 -4.887 -8.773 1 77.75 8 ARG B C 1
ATOM 5285 O O . ARG B 1 8 ? 6.902 -6 -9.047 1 77.75 8 ARG B O 1
ATOM 5292 N N . GLY B 1 9 ? 8.594 -4.57 -8.711 1 79.19 9 GLY B N 1
ATOM 5293 C CA . GLY B 1 9 ? 9.586 -5.621 -8.891 1 79.19 9 GLY B CA 1
ATOM 5294 C C . GLY B 1 9 ? 9.453 -6.746 -7.883 1 79.19 9 GLY B C 1
ATOM 5295 O O . GLY B 1 9 ? 9.516 -7.926 -8.242 1 79.19 9 GLY B O 1
ATOM 5296 N N . LYS B 1 10 ? 9.172 -6.414 -6.699 1 77.25 10 LYS B N 1
ATOM 5297 C CA . LYS B 1 10 ? 9.023 -7.422 -5.648 1 77.25 10 LYS B CA 1
ATOM 5298 C C . LYS B 1 10 ? 7.785 -8.289 -5.887 1 77.25 10 LYS B C 1
ATOM 5300 O O . LYS B 1 10 ? 7.816 -9.5 -5.66 1 77.25 10 LYS B O 1
ATOM 5305 N N . SER B 1 11 ? 6.758 -7.602 -6.359 1 79.12 11 SER B N 1
ATOM 5306 C CA . SER B 1 11 ? 5.531 -8.352 -6.617 1 79.12 11 SER B CA 1
ATOM 5307 C C . SER B 1 11 ? 5.699 -9.289 -7.809 1 79.12 11 SER B C 1
ATOM 5309 O O . SER B 1 11 ? 5.195 -10.414 -7.789 1 79.12 11 SER B O 1
ATOM 5311 N N . VAL B 1 12 ? 6.395 -8.875 -8.797 1 78.56 12 VAL B N 1
ATOM 5312 C CA . VAL B 1 12 ? 6.621 -9.703 -9.977 1 78.56 12 VAL B CA 1
ATOM 5313 C C . VAL B 1 12 ? 7.516 -10.891 -9.617 1 78.56 12 VAL B C 1
ATOM 5315 O O . VAL B 1 12 ? 7.273 -12.016 -10.055 1 78.56 12 VAL B O 1
ATOM 5318 N N . VAL B 1 13 ? 8.461 -10.68 -8.852 1 77.94 13 VAL B N 1
ATOM 5319 C CA . VAL B 1 13 ? 9.352 -11.75 -8.43 1 77.94 13 VAL B CA 1
ATOM 5320 C C . VAL B 1 13 ? 8.594 -12.75 -7.562 1 77.94 13 VAL B C 1
ATOM 5322 O O . VAL B 1 13 ? 8.797 -13.961 -7.676 1 77.94 13 VAL B O 1
ATOM 5325 N N . ALA B 1 14 ? 7.742 -12.219 -6.73 1 75.31 14 ALA B N 1
ATOM 5326 C CA . ALA B 1 14 ? 6.93 -13.102 -5.895 1 75.31 14 ALA B CA 1
ATOM 5327 C C . ALA B 1 14 ? 6.016 -13.977 -6.746 1 75.31 14 ALA B C 1
ATOM 5329 O O . ALA B 1 14 ? 5.852 -15.172 -6.473 1 75.31 14 ALA B O 1
ATOM 5330 N N . LEU B 1 15 ? 5.488 -13.391 -7.793 1 75.75 15 LEU B N 1
ATOM 5331 C CA . LEU B 1 15 ? 4.625 -14.156 -8.695 1 75.75 15 LEU B CA 1
ATOM 5332 C C . LEU B 1 15 ? 5.426 -15.203 -9.453 1 75.75 15 LEU B C 1
ATOM 5334 O O . LEU B 1 15 ? 4.973 -16.344 -9.617 1 75.75 15 LEU B O 1
ATOM 5338 N N . LEU B 1 16 ? 6.57 -14.828 -9.852 1 76.62 16 LEU B N 1
ATOM 5339 C CA . LEU B 1 16 ? 7.434 -15.758 -10.57 1 76.62 16 LEU B CA 1
ATOM 5340 C C . LEU B 1 16 ? 7.82 -16.938 -9.68 1 76.62 16 LEU B C 1
ATOM 5342 O O . LEU B 1 16 ? 7.832 -18.078 -10.133 1 76.62 16 LEU B O 1
ATOM 5346 N N . LEU B 1 17 ? 8.078 -16.703 -8.516 1 74.38 17 LEU B N 1
ATOM 5347 C CA . LEU B 1 17 ? 8.445 -17.75 -7.57 1 74.38 17 LEU B CA 1
ATOM 5348 C C . LEU B 1 17 ? 7.254 -18.656 -7.281 1 74.38 17 LEU B C 1
ATOM 5350 O O . LEU B 1 17 ? 7.406 -19.891 -7.184 1 74.38 17 LEU B O 1
ATOM 5354 N N . ALA B 1 18 ? 6.117 -18.062 -7.242 1 73.5 18 ALA B N 1
ATOM 5355 C CA . ALA B 1 18 ? 4.906 -18.844 -7.016 1 73.5 18 ALA B CA 1
ATOM 5356 C C . ALA B 1 18 ? 4.609 -19.75 -8.211 1 73.5 18 ALA B C 1
ATOM 5358 O O . ALA B 1 18 ? 4.258 -20.922 -8.039 1 73.5 18 ALA B O 1
ATOM 5359 N N . CYS B 1 19 ? 4.797 -19.281 -9.391 1 73.81 19 CYS B N 1
ATOM 5360 C CA . CYS B 1 19 ? 4.574 -20.062 -10.602 1 73.81 19 CYS B CA 1
ATOM 5361 C C . CYS B 1 19 ? 5.578 -21.203 -10.703 1 73.81 19 CYS B C 1
ATOM 5363 O O . CYS B 1 19 ? 5.215 -22.328 -11.055 1 73.81 19 CYS B O 1
ATOM 5365 N N . ALA B 1 20 ? 6.777 -20.891 -10.367 1 75.19 20 ALA B N 1
ATOM 5366 C CA . ALA B 1 20 ? 7.816 -21.906 -10.406 1 75.19 20 ALA B CA 1
ATOM 5367 C C . ALA B 1 20 ? 7.543 -23.016 -9.391 1 75.19 20 ALA B C 1
ATOM 5369 O O . ALA B 1 20 ? 7.734 -24.203 -9.68 1 75.19 20 ALA B O 1
ATOM 5370 N N . LEU B 1 21 ? 7.043 -22.672 -8.273 1 74 21 LEU B N 1
ATOM 5371 C CA . LEU B 1 21 ? 6.773 -23.641 -7.215 1 74 21 LEU B CA 1
ATOM 5372 C C . LEU B 1 21 ? 5.578 -24.516 -7.57 1 74 21 LEU B C 1
ATOM 5374 O O . LEU B 1 21 ? 5.48 -25.656 -7.105 1 74 21 LEU B O 1
ATOM 5378 N N . ALA B 1 22 ? 4.738 -23.984 -8.422 1 72.94 22 ALA B N 1
ATOM 5379 C CA . ALA B 1 22 ? 3.578 -24.75 -8.852 1 72.94 22 ALA B CA 1
ATOM 5380 C C . ALA B 1 22 ? 3.904 -25.594 -10.094 1 72.94 22 ALA B C 1
ATOM 5382 O O . ALA B 1 22 ? 3.529 -26.766 -10.172 1 72.94 22 ALA B O 1
ATOM 5383 N N . LEU B 1 23 ? 4.715 -25.062 -11 1 76.06 23 LEU B N 1
ATOM 5384 C CA . LEU B 1 23 ? 4.93 -25.672 -12.297 1 76.06 23 LEU B CA 1
ATOM 5385 C C . LEU B 1 23 ? 5.992 -26.766 -12.219 1 76.06 23 LEU B C 1
ATOM 5387 O O . LEU B 1 23 ? 5.879 -27.797 -12.883 1 76.06 23 LEU B O 1
ATOM 5391 N N . VAL B 1 24 ? 6.973 -26.594 -11.375 1 76.19 24 VAL B N 1
ATOM 5392 C CA . VAL B 1 24 ? 8.086 -27.531 -11.336 1 76.19 24 VAL B CA 1
ATOM 5393 C C . VAL B 1 24 ? 7.598 -28.891 -10.828 1 76.19 24 VAL B C 1
ATOM 5395 O O . VAL B 1 24 ? 7.812 -29.922 -11.477 1 76.19 24 VAL B O 1
ATOM 5398 N N . PRO B 1 25 ? 6.898 -28.922 -9.742 1 73.5 25 PRO B N 1
ATOM 5399 C CA . PRO B 1 25 ? 6.395 -30.234 -9.312 1 73.5 25 PRO B CA 1
ATOM 5400 C C . PRO B 1 25 ? 5.402 -30.844 -10.305 1 73.5 25 PRO B C 1
ATOM 5402 O O . PRO B 1 25 ? 5.379 -32.062 -10.492 1 73.5 25 PRO B O 1
ATOM 5405 N N . ALA B 1 26 ? 4.633 -30.031 -11 1 73.31 26 ALA B N 1
ATOM 5406 C CA . ALA B 1 26 ? 3.674 -30.531 -11.984 1 73.31 26 ALA B CA 1
ATOM 5407 C C . ALA B 1 26 ? 4.387 -31.172 -13.164 1 73.31 26 ALA B C 1
ATOM 5409 O O . ALA B 1 26 ? 3.973 -32.219 -13.641 1 73.31 26 ALA B O 1
ATOM 5410 N N . VAL B 1 27 ? 5.48 -30.609 -13.555 1 73.62 27 VAL B N 1
ATOM 5411 C CA . VAL B 1 27 ? 6.254 -31.141 -14.672 1 73.62 27 VAL B CA 1
ATOM 5412 C C . VAL B 1 27 ? 6.945 -32.438 -14.266 1 73.62 27 VAL B C 1
ATOM 5414 O O . VAL B 1 27 ? 6.992 -33.375 -15.039 1 73.62 27 VAL B O 1
ATOM 5417 N N . LEU B 1 28 ? 7.395 -32.5 -13.055 1 74.5 28 LEU B N 1
ATOM 5418 C CA . LEU B 1 28 ? 8.078 -33.688 -12.57 1 74.5 28 LEU B CA 1
ATOM 5419 C C . LEU B 1 28 ? 7.102 -34.844 -12.438 1 74.5 28 LEU B C 1
ATOM 5421 O O . LEU B 1 28 ? 7.43 -36 -12.789 1 74.5 28 LEU B O 1
ATOM 5425 N N . LEU B 1 29 ? 5.945 -34.531 -12.055 1 73.94 29 LEU B N 1
ATOM 5426 C CA . LEU B 1 29 ? 4.914 -35.562 -11.938 1 73.94 29 LEU B CA 1
ATOM 5427 C C . LEU B 1 29 ? 4.484 -36.062 -13.305 1 73.94 29 LEU B C 1
ATOM 5429 O O . LEU B 1 29 ? 4.27 -37.25 -13.5 1 73.94 29 LEU B O 1
ATOM 5433 N N . GLY B 1 30 ? 4.371 -35.156 -14.188 1 72.75 30 GLY B N 1
ATOM 5434 C CA . GLY B 1 30 ? 4.039 -35.5 -15.555 1 72.75 30 GLY B CA 1
ATOM 5435 C C . GLY B 1 30 ? 5.082 -36.406 -16.203 1 72.75 30 GLY B C 1
ATOM 5436 O O . GLY B 1 30 ? 4.746 -37.375 -16.891 1 72.75 30 GLY B O 1
ATOM 5437 N N . TRP B 1 31 ? 6.273 -36.062 -15.852 1 75.12 31 TRP B N 1
ATOM 5438 C CA . TRP B 1 31 ? 7.383 -36.844 -16.406 1 75.12 31 TRP B CA 1
ATOM 5439 C C . TRP B 1 31 ? 7.395 -38.25 -15.844 1 75.12 31 TRP B C 1
ATOM 5441 O O . TRP B 1 31 ? 7.621 -39.219 -16.578 1 75.12 31 TRP B O 1
ATOM 5451 N N . ARG B 1 32 ? 7.102 -38.469 -14.633 1 76.44 32 ARG B N 1
ATOM 5452 C CA . ARG B 1 32 ? 7.074 -39.781 -14.008 1 76.44 32 ARG B CA 1
ATOM 5453 C C . ARG B 1 32 ? 5.914 -40.594 -14.539 1 76.44 32 ARG B C 1
ATOM 5455 O O . ARG B 1 32 ? 6.062 -41.812 -14.766 1 76.44 32 ARG B O 1
ATOM 5462 N N . ALA B 1 33 ? 4.848 -39.969 -14.742 1 75.44 33 ALA B N 1
ATOM 5463 C CA . ALA B 1 33 ? 3.686 -40.656 -15.297 1 75.44 33 ALA B CA 1
ATOM 5464 C C . ALA B 1 33 ? 3.975 -41.156 -16.703 1 75.44 33 ALA B C 1
ATOM 5466 O O . ALA B 1 33 ? 3.594 -42.281 -17.062 1 75.44 33 ALA B O 1
ATOM 5467 N N . MET B 1 34 ? 4.66 -40.438 -17.438 1 76.44 34 MET B N 1
ATOM 5468 C CA . MET B 1 34 ? 5.023 -40.844 -18.797 1 76.44 34 MET B CA 1
ATOM 5469 C C . MET B 1 34 ? 5.977 -42.031 -18.797 1 76.44 34 MET B C 1
ATOM 5471 O O . MET B 1 34 ? 5.84 -42.938 -19.609 1 76.44 34 MET B O 1
ATOM 5475 N N . ASP B 1 35 ? 6.82 -41.938 -17.859 1 77.44 35 ASP B N 1
ATOM 5476 C CA . ASP B 1 35 ? 7.797 -43.031 -17.766 1 77.44 35 ASP B CA 1
ATOM 5477 C C . ASP B 1 35 ? 7.117 -44.344 -17.375 1 77.44 35 ASP B C 1
ATOM 5479 O O . ASP B 1 35 ? 7.496 -45.406 -17.859 1 77.44 35 ASP B O 1
ATOM 5483 N N . ASP B 1 36 ? 6.164 -44.219 -16.578 1 79.25 36 ASP B N 1
ATOM 5484 C CA . ASP B 1 36 ? 5.438 -45.406 -16.141 1 79.25 36 ASP B CA 1
ATOM 5485 C C . ASP B 1 36 ? 4.656 -46.031 -17.297 1 79.25 36 ASP B C 1
ATOM 5487 O O . ASP B 1 36 ? 4.613 -47.25 -17.453 1 79.25 36 ASP B O 1
ATOM 5491 N N . ILE B 1 37 ? 4.129 -45.25 -18.047 1 77.25 37 ILE B N 1
ATOM 5492 C CA . ILE B 1 37 ? 3.359 -45.719 -19.203 1 77.25 37 ILE B CA 1
ATOM 5493 C C . ILE B 1 37 ? 4.293 -46.375 -20.219 1 77.25 37 ILE B C 1
ATOM 5495 O O . ILE B 1 37 ? 3.992 -47.438 -20.75 1 77.25 37 ILE B O 1
ATOM 5499 N N . ARG B 1 38 ? 5.367 -45.812 -20.359 1 79.56 38 ARG B N 1
ATOM 5500 C CA . ARG B 1 38 ? 6.352 -46.344 -21.297 1 79.56 38 ARG B CA 1
ATOM 5501 C C . ARG B 1 38 ? 6.848 -47.719 -20.859 1 79.56 38 ARG B C 1
ATOM 5503 O O . ARG B 1 38 ? 6.996 -48.625 -21.672 1 79.56 38 ARG B O 1
ATOM 5510 N N . THR B 1 39 ? 7.059 -47.781 -19.609 1 81.81 39 THR B N 1
ATOM 5511 C CA . THR B 1 39 ? 7.594 -49.031 -19.078 1 81.81 39 THR B CA 1
ATOM 5512 C C . THR B 1 39 ? 6.562 -50.156 -19.188 1 81.81 39 THR B C 1
ATOM 5514 O O . THR B 1 39 ? 6.895 -51.281 -19.562 1 81.81 39 THR B O 1
ATOM 5517 N N . HIS B 1 40 ? 5.387 -49.812 -18.844 1 80.5 40 HIS B N 1
ATOM 5518 C CA . HIS B 1 40 ? 4.344 -50.812 -18.875 1 80.5 40 HIS B CA 1
ATOM 5519 C C . HIS B 1 40 ? 4.117 -51.344 -20.297 1 80.5 40 HIS B C 1
ATOM 5521 O O . HIS B 1 40 ? 4.156 -52.562 -20.531 1 80.5 40 HIS B O 1
ATOM 5527 N N . PHE B 1 41 ? 3.979 -50.5 -21.203 1 79.94 41 PHE B N 1
ATOM 5528 C CA . PHE B 1 41 ? 3.703 -50.906 -22.578 1 79.94 41 PHE B CA 1
ATOM 5529 C C . PHE B 1 41 ? 4.965 -51.438 -23.25 1 79.94 41 PHE B C 1
ATOM 5531 O O . PHE B 1 41 ? 4.898 -52.312 -24.109 1 79.94 41 PHE B O 1
ATOM 5538 N N . GLY B 1 42 ? 6.039 -50.906 -22.844 1 82.44 42 GLY B N 1
ATOM 5539 C CA . GLY B 1 42 ? 7.301 -51.375 -23.375 1 82.44 42 GLY B CA 1
ATOM 5540 C C . GLY B 1 42 ? 7.562 -52.844 -23.031 1 82.44 42 GLY B C 1
ATOM 5541 O O . GLY B 1 42 ? 8.023 -53.625 -23.875 1 82.44 42 GLY B O 1
ATOM 5542 N N . LEU B 1 43 ? 7.254 -53.156 -21.812 1 86.94 43 LEU B N 1
ATOM 5543 C CA . LEU B 1 43 ? 7.418 -54.531 -21.375 1 86.94 43 LEU B CA 1
ATOM 5544 C C . LEU B 1 43 ? 6.516 -55.5 -22.156 1 86.94 43 LEU B C 1
ATOM 5546 O O . LEU B 1 43 ? 6.957 -56.562 -22.609 1 86.94 43 LEU B O 1
ATOM 5550 N N . ALA B 1 44 ? 5.289 -55.062 -22.281 1 85.12 44 ALA B N 1
ATOM 5551 C CA . ALA B 1 44 ? 4.34 -55.906 -23.031 1 85.12 44 ALA B CA 1
ATOM 5552 C C . ALA B 1 44 ? 4.77 -56.062 -24.484 1 85.12 44 ALA B C 1
ATOM 5554 O O . ALA B 1 44 ? 4.676 -57.156 -25.062 1 85.12 44 ALA B O 1
ATOM 5555 N N . TYR B 1 45 ? 5.242 -55.062 -25.031 1 86.81 45 TYR B N 1
ATOM 5556 C CA . TYR B 1 45 ? 5.719 -55.062 -26.422 1 86.81 45 TYR B CA 1
ATOM 5557 C C . TYR B 1 45 ? 6.902 -56 -26.578 1 86.81 45 TYR B C 1
ATOM 5559 O O . TYR B 1 45 ? 6.922 -56.844 -27.5 1 86.81 45 TYR B O 1
ATOM 5567 N N . ALA B 1 46 ? 7.859 -55.844 -25.734 1 89.31 46 ALA B N 1
ATOM 5568 C CA . ALA B 1 46 ? 9.062 -56.656 -25.812 1 89.31 46 ALA B CA 1
ATOM 5569 C C . ALA B 1 46 ? 8.727 -58.156 -25.688 1 89.31 46 ALA B C 1
ATOM 5571 O O . ALA B 1 46 ? 9.258 -58.969 -26.438 1 89.31 46 ALA B O 1
ATOM 5572 N N . LYS B 1 47 ? 7.875 -58.438 -24.797 1 91.5 47 LYS B N 1
ATOM 5573 C CA . LYS B 1 47 ? 7.477 -59.812 -24.578 1 91.5 47 LYS B CA 1
ATOM 5574 C C . LYS B 1 47 ? 6.82 -60.406 -25.828 1 91.5 47 LYS B C 1
ATOM 5576 O O . LYS B 1 47 ? 7.223 -61.469 -26.312 1 91.5 47 LYS B O 1
ATOM 5581 N N . ASN B 1 48 ? 5.883 -59.688 -26.359 1 89.69 48 ASN B N 1
ATOM 5582 C CA . ASN B 1 48 ? 5.148 -60.156 -27.516 1 89.69 48 ASN B CA 1
ATOM 5583 C C . ASN B 1 48 ? 6.043 -60.25 -28.75 1 89.69 48 ASN B C 1
ATOM 5585 O O . ASN B 1 48 ? 5.938 -61.188 -29.547 1 89.69 48 ASN B O 1
ATOM 5589 N N . PHE B 1 49 ? 6.828 -59.312 -28.891 1 90.25 49 PHE B N 1
ATOM 5590 C CA . PHE B 1 49 ? 7.738 -59.281 -30.031 1 90.25 49 PHE B CA 1
ATOM 5591 C C . PHE B 1 49 ? 8.664 -60.5 -30 1 90.25 49 PHE B C 1
ATOM 5593 O O . PHE B 1 49 ? 8.844 -61.156 -31.031 1 90.25 49 PHE B O 1
ATOM 5600 N N . THR B 1 50 ? 9.18 -60.75 -28.891 1 92.25 50 THR B N 1
ATOM 5601 C CA . THR B 1 50 ? 10.109 -61.844 -28.75 1 92.25 50 THR B CA 1
ATOM 5602 C C . THR B 1 50 ? 9.398 -63.188 -28.969 1 92.25 50 THR B C 1
ATOM 5604 O O . THR B 1 50 ? 9.906 -64.062 -29.688 1 92.25 50 THR B O 1
ATOM 5607 N N . LEU B 1 51 ? 8.273 -63.312 -28.406 1 92.88 51 LEU B N 1
ATOM 5608 C CA . LEU B 1 51 ? 7.523 -64.562 -28.578 1 92.88 51 LEU B CA 1
ATOM 5609 C C . LEU B 1 51 ? 7.105 -64.75 -30.031 1 92.88 51 LEU B C 1
ATOM 5611 O O . LEU B 1 51 ? 7.102 -65.875 -30.531 1 92.88 51 LEU B O 1
ATOM 5615 N N . LEU B 1 52 ? 6.715 -63.719 -30.625 1 90.06 52 LEU B N 1
ATOM 5616 C CA . LEU B 1 52 ? 6.332 -63.75 -32.031 1 90.06 52 LEU B CA 1
ATOM 5617 C C . LEU B 1 52 ? 7.473 -64.312 -32.875 1 90.06 52 LEU B C 1
ATOM 5619 O O . LEU B 1 52 ? 7.285 -65.25 -33.656 1 90.06 52 LEU B O 1
ATOM 5623 N N . HIS B 1 53 ? 8.578 -63.812 -32.719 1 89.88 53 HIS B N 1
ATOM 5624 C CA . HIS B 1 53 ? 9.695 -64.188 -33.562 1 89.88 53 HIS B CA 1
ATOM 5625 C C . HIS B 1 53 ? 10.211 -65.625 -33.188 1 89.88 53 HIS B C 1
ATOM 5627 O O . HIS B 1 53 ? 10.68 -66.375 -34.031 1 89.88 53 HIS B O 1
ATOM 5633 N N . ARG B 1 54 ? 10.102 -65.875 -31.938 1 91.88 54 ARG B N 1
ATOM 5634 C CA . ARG B 1 54 ? 10.359 -67.25 -31.547 1 91.88 54 ARG B CA 1
ATOM 5635 C C . ARG B 1 54 ? 9.461 -68.25 -32.344 1 91.88 54 ARG B C 1
ATOM 5637 O O . ARG B 1 54 ? 9.938 -69.25 -32.875 1 91.88 54 ARG B O 1
ATOM 5644 N N . GLN B 1 55 ? 8.258 -67.875 -32.375 1 89.31 55 GLN B N 1
ATOM 5645 C CA . GLN B 1 55 ? 7.289 -68.688 -33.062 1 89.31 55 GLN B CA 1
ATOM 5646 C C . GLN B 1 55 ? 7.547 -68.75 -34.562 1 89.31 55 GLN B C 1
ATOM 5648 O O . GLN B 1 55 ? 7.352 -69.812 -35.188 1 89.31 55 GLN B O 1
ATOM 5653 N N . LYS B 1 56 ? 7.926 -67.75 -35.094 1 88.62 56 LYS B N 1
ATOM 5654 C CA . LYS B 1 56 ? 8.219 -67.688 -36.531 1 88.62 56 LYS B CA 1
ATOM 5655 C C . LYS B 1 56 ? 9.367 -68.625 -36.906 1 88.62 56 LYS B C 1
ATOM 5657 O O . LYS B 1 56 ? 9.398 -69.125 -38 1 88.62 56 LYS B O 1
ATOM 5662 N N . ILE B 1 57 ? 10.25 -68.75 -36 1 87.06 57 ILE B N 1
ATOM 5663 C CA . ILE B 1 57 ? 11.383 -69.625 -36.219 1 87.06 57 ILE B CA 1
ATOM 5664 C C . ILE B 1 57 ? 10.977 -71.062 -35.938 1 87.06 57 ILE B C 1
ATOM 5666 O O . ILE B 1 57 ? 11.328 -72 -36.688 1 87.06 57 ILE B O 1
ATOM 5670 N N . LEU B 1 58 ? 10.25 -71.25 -34.969 1 87.88 58 LEU B N 1
ATOM 5671 C CA . LEU B 1 58 ? 9.883 -72.562 -34.469 1 87.88 58 LEU B CA 1
ATOM 5672 C C . LEU B 1 58 ? 8.977 -73.25 -35.469 1 87.88 58 LEU B C 1
ATOM 5674 O O . LEU B 1 58 ? 9.086 -74.5 -35.688 1 87.88 58 LEU B O 1
ATOM 5678 N N . ALA B 1 59 ? 8.172 -72.562 -36.125 1 88 59 ALA B N 1
ATOM 5679 C CA . ALA B 1 59 ? 7.152 -73.188 -37 1 88 59 ALA B CA 1
ATOM 5680 C C . ALA B 1 59 ? 7.789 -73.938 -38.156 1 88 59 ALA B C 1
ATOM 5682 O O . ALA B 1 59 ? 7.551 -75.125 -38.281 1 88 59 ALA B O 1
ATOM 5683 N N . PRO B 1 60 ? 8.625 -73.375 -38.906 1 87.38 60 PRO B N 1
ATOM 5684 C CA . PRO B 1 60 ? 9.242 -74.125 -40 1 87.38 60 PRO B CA 1
ATOM 5685 C C . PRO B 1 60 ? 10.148 -75.25 -39.5 1 87.38 60 PRO B C 1
ATOM 5687 O O . PRO B 1 60 ? 10.25 -76.25 -40.125 1 87.38 60 PRO B O 1
ATOM 5690 N N . VAL B 1 61 ? 10.789 -75.062 -38.406 1 87.94 61 VAL B N 1
ATOM 5691 C CA . VAL B 1 61 ? 11.672 -76.062 -37.844 1 87.94 61 VAL B CA 1
ATOM 5692 C C . VAL B 1 61 ? 10.852 -77.312 -37.438 1 87.94 61 VAL B C 1
ATOM 5694 O O . VAL B 1 61 ? 11.227 -78.438 -37.719 1 87.94 61 VAL B O 1
ATOM 5697 N N . SER B 1 62 ? 9.812 -77 -36.812 1 88.69 62 SER B N 1
ATOM 5698 C CA . SER B 1 62 ? 8.953 -78.125 -36.344 1 88.69 62 SER B CA 1
ATOM 5699 C C . SER B 1 62 ? 8.375 -78.875 -37.531 1 88.69 62 SER B C 1
ATOM 5701 O O . SER B 1 62 ? 8.32 -80.125 -37.5 1 88.69 62 SER B O 1
ATOM 5703 N N . ARG B 1 63 ? 7.961 -78.188 -38.469 1 90.88 63 ARG B N 1
ATOM 5704 C CA . ARG B 1 63 ? 7.41 -78.812 -39.688 1 90.88 63 ARG B CA 1
ATOM 5705 C C . ARG B 1 63 ? 8.453 -79.688 -40.344 1 90.88 63 ARG B C 1
ATOM 5707 O O . ARG B 1 63 ? 8.18 -80.875 -40.688 1 90.88 63 ARG B O 1
ATOM 5714 N N . GLU B 1 64 ? 9.602 -79.188 -40.531 1 91.56 64 GLU B N 1
ATOM 5715 C CA . GLU B 1 64 ? 10.68 -79.875 -41.219 1 91.56 64 GLU B CA 1
ATOM 5716 C C . GLU B 1 64 ? 11.109 -81.125 -40.406 1 91.56 64 GLU B C 1
ATOM 5718 O O . GLU B 1 64 ? 11.406 -82.188 -40.969 1 91.56 64 GLU B O 1
ATOM 5723 N N . LEU B 1 65 ? 11.156 -81 -39.188 1 89.69 65 LEU B N 1
ATOM 5724 C CA . LEU B 1 65 ? 11.539 -82.062 -38.312 1 89.69 65 LEU B CA 1
ATOM 5725 C C . LEU B 1 65 ? 10.531 -83.188 -38.375 1 89.69 65 LEU B C 1
ATOM 5727 O O . LEU B 1 65 ? 10.906 -84.375 -38.438 1 89.69 65 LEU B O 1
ATOM 5731 N N . ALA B 1 66 ? 9.32 -82.875 -38.375 1 90.81 66 ALA B N 1
ATOM 5732 C CA . ALA B 1 66 ? 8.281 -83.875 -38.469 1 90.81 66 ALA B CA 1
ATOM 5733 C C . ALA B 1 66 ? 8.383 -84.688 -39.781 1 90.81 66 ALA B C 1
ATOM 5735 O O . ALA B 1 66 ? 8.297 -85.875 -39.781 1 90.81 66 ALA B O 1
ATOM 5736 N N . LEU B 1 67 ? 8.578 -84 -40.812 1 94.12 67 LEU B N 1
ATOM 5737 C CA . LEU B 1 67 ? 8.719 -84.625 -42.125 1 94.12 67 LEU B CA 1
ATOM 5738 C C . LEU B 1 67 ? 9.977 -85.5 -42.156 1 94.12 67 LEU B C 1
ATOM 5740 O O . LEU B 1 67 ? 9.953 -86.625 -42.656 1 94.12 67 LEU B O 1
ATOM 5744 N N . SER B 1 68 ? 11.016 -85 -41.594 1 93.44 68 SER B N 1
ATOM 5745 C CA . SER B 1 68 ? 12.273 -85.75 -41.562 1 93.44 68 SER B CA 1
ATOM 5746 C C . SER B 1 68 ? 12.148 -87 -40.75 1 93.44 68 SER B C 1
ATOM 5748 O O . SER B 1 68 ? 12.695 -88.062 -41.125 1 93.44 68 SER B O 1
ATOM 5750 N N . ARG B 1 69 ? 11.484 -86.875 -39.688 1 92.62 69 ARG B N 1
ATOM 5751 C CA . ARG B 1 69 ? 11.266 -88 -38.844 1 92.62 69 ARG B CA 1
ATOM 5752 C C . ARG B 1 69 ? 10.477 -89.125 -39.594 1 92.62 69 ARG B C 1
ATOM 5754 O O . ARG B 1 69 ? 10.828 -90.25 -39.531 1 92.62 69 ARG B O 1
ATOM 5761 N N . ARG B 1 70 ? 9.453 -88.625 -40.219 1 93.88 70 ARG B N 1
ATOM 5762 C CA . ARG B 1 70 ? 8.648 -89.562 -40.969 1 93.88 70 ARG B CA 1
ATOM 5763 C C . ARG B 1 70 ? 9.445 -90.188 -42.125 1 93.88 70 ARG B C 1
ATOM 5765 O O . ARG B 1 70 ? 9.328 -91.375 -42.375 1 93.88 70 ARG B O 1
ATOM 5772 N N . PHE B 1 71 ? 10.25 -89.5 -42.75 1 95.19 71 PHE B N 1
ATOM 5773 C CA . PHE B 1 71 ? 11.102 -89.938 -43.844 1 95.19 71 PHE B CA 1
ATOM 5774 C C . PHE B 1 71 ? 12.047 -91.062 -43.344 1 95.19 71 PHE B C 1
ATOM 5776 O O . PHE B 1 71 ? 12.172 -92.062 -43.969 1 95.19 71 PHE B O 1
ATOM 5783 N N . ALA B 1 72 ? 12.625 -90.812 -42.219 1 94.06 72 ALA B N 1
ATOM 5784 C CA . ALA B 1 72 ? 13.602 -91.75 -41.656 1 94.06 72 ALA B CA 1
ATOM 5785 C C . ALA B 1 72 ? 12.922 -93 -41.156 1 94.06 72 ALA B C 1
ATOM 5787 O O . ALA B 1 72 ? 13.453 -94.125 -41.312 1 94.06 72 ALA B O 1
ATOM 5788 N N . GLU B 1 73 ? 11.773 -92.812 -40.656 1 93.25 73 GLU B N 1
ATOM 5789 C CA . GLU B 1 73 ? 11.133 -93.938 -39.969 1 93.25 73 GLU B CA 1
ATOM 5790 C C . GLU B 1 73 ? 10.148 -94.688 -40.906 1 93.25 73 GLU B C 1
ATOM 5792 O O . GLU B 1 73 ? 9.492 -95.625 -40.531 1 93.25 73 GLU B O 1
ATOM 5797 N N . SER B 1 74 ? 10.062 -94.188 -42.062 1 95 74 SER B N 1
ATOM 5798 C CA . SER B 1 74 ? 9.164 -94.75 -43.031 1 95 74 SER B CA 1
ATOM 5799 C C . SER B 1 74 ? 9.516 -96.25 -43.25 1 95 74 SER B C 1
ATOM 5801 O O . SER B 1 74 ? 10.695 -96.625 -43.219 1 95 74 SER B O 1
ATOM 5803 N N . VAL B 1 75 ? 8.555 -97.125 -43.594 1 94.38 75 VAL B N 1
ATOM 5804 C CA . VAL B 1 75 ? 8.742 -98.562 -43.781 1 94.38 75 VAL B CA 1
ATOM 5805 C C . VAL B 1 75 ? 9.57 -98.812 -45.031 1 94.38 75 VAL B C 1
ATOM 5807 O O . VAL B 1 75 ? 10.414 -99.688 -45.062 1 94.38 75 VAL B O 1
ATOM 5810 N N . VAL B 1 76 ? 9.336 -98 -46 1 94.94 76 VAL B N 1
ATOM 5811 C CA . VAL B 1 76 ? 10.039 -98.188 -47.281 1 94.94 76 VAL B CA 1
ATOM 5812 C C . VAL B 1 76 ? 11.523 -97.875 -47.062 1 94.94 76 VAL B C 1
ATOM 5814 O O . VAL B 1 76 ? 12.375 -98.562 -47.625 1 94.94 76 VAL B O 1
ATOM 5817 N N . THR B 1 77 ? 11.797 -96.938 -46.281 1 95.75 77 THR B N 1
ATOM 5818 C CA . THR B 1 77 ? 13.18 -96.625 -46 1 95.75 77 THR B CA 1
ATOM 5819 C C . THR B 1 77 ? 13.859 -97.688 -45.188 1 95.75 77 THR B C 1
ATOM 5821 O O . THR B 1 77 ? 14.945 -98.188 -45.531 1 95.75 77 THR B O 1
ATOM 5824 N N . ARG B 1 78 ? 13.266 -98.062 -44.156 1 94.88 78 ARG B N 1
ATOM 5825 C CA . ARG B 1 78 ? 13.82 -99.125 -43.281 1 94.88 78 ARG B CA 1
ATOM 5826 C C . ARG B 1 78 ? 14.023 -100.438 -44.031 1 94.88 78 ARG B C 1
ATOM 5828 O O . ARG B 1 78 ? 15.062 -101.062 -43.875 1 94.88 78 ARG B O 1
ATOM 5835 N N . ASP B 1 79 ? 12.977 -100.812 -44.812 1 95 79 ASP B N 1
ATOM 5836 C CA . ASP B 1 79 ? 13.047 -102.125 -45.562 1 95 79 ASP B CA 1
ATOM 5837 C C . ASP B 1 79 ? 14.219 -102.062 -46.531 1 95 79 ASP B C 1
ATOM 5839 O O . ASP B 1 79 ? 14.898 -103.125 -46.719 1 95 79 ASP B O 1
ATOM 5843 N N . TRP B 1 80 ? 14.43 -101 -47.156 1 95.88 80 TRP B N 1
ATOM 5844 C CA . TRP B 1 80 ? 15.531 -100.938 -48.125 1 95.88 80 TRP B CA 1
ATOM 5845 C C . TRP B 1 80 ? 16.875 -101 -47.406 1 95.88 80 TRP B C 1
ATOM 5847 O O . TRP B 1 80 ? 17.797 -101.688 -47.844 1 95.88 80 TRP B O 1
ATOM 5857 N N . LEU B 1 81 ? 17.031 -100.312 -46.25 1 95.38 81 LEU B N 1
ATOM 5858 C CA . LEU B 1 81 ? 18.281 -100.25 -45.531 1 95.38 81 LEU B CA 1
ATOM 5859 C C . LEU B 1 81 ? 18.656 -101.625 -45 1 95.38 81 LEU B C 1
ATOM 5861 O O . LEU B 1 81 ? 19.844 -101.938 -44.875 1 95.38 81 LEU B O 1
ATOM 5865 N N . LEU B 1 82 ? 17.656 -102.375 -44.688 1 93.88 82 LEU B N 1
ATOM 5866 C CA . LEU B 1 82 ? 17.906 -103.75 -44.156 1 93.88 82 LEU B CA 1
ATOM 5867 C C . LEU B 1 82 ? 18.406 -104.625 -45.281 1 93.88 82 LEU B C 1
ATOM 5869 O O . LEU B 1 82 ? 19.141 -105.625 -45 1 93.88 82 LEU B O 1
ATOM 5873 N N . LYS B 1 83 ? 17.906 -104.375 -46.5 1 94 83 LYS B N 1
ATOM 5874 C CA . LYS B 1 83 ? 18.359 -105.125 -47.688 1 94 83 LYS B CA 1
ATOM 5875 C C . LYS B 1 83 ? 18.734 -104.188 -48.812 1 94 83 LYS B C 1
ATOM 5877 O O . LYS B 1 83 ? 18.062 -104.125 -49.844 1 94 83 LYS B O 1
ATOM 5882 N N . GLU B 1 84 ? 19.859 -103.625 -48.781 1 92.56 84 GLU B N 1
ATOM 5883 C CA . GLU B 1 84 ? 20.266 -102.5 -49.656 1 92.56 84 GLU B CA 1
ATOM 5884 C C . GLU B 1 84 ? 20.438 -103 -51.094 1 92.56 84 GLU B C 1
ATOM 5886 O O . GLU B 1 84 ? 20.266 -102.188 -52.031 1 92.56 84 GLU B O 1
ATOM 5891 N N . ASP B 1 85 ? 20.734 -104.25 -51.281 1 91.25 85 ASP B N 1
ATOM 5892 C CA . ASP B 1 85 ? 21.062 -104.75 -52.594 1 91.25 85 ASP B CA 1
ATOM 5893 C C . ASP B 1 85 ? 19.797 -105.25 -53.344 1 91.25 85 ASP B C 1
ATOM 5895 O O . ASP B 1 85 ? 19.859 -105.562 -54.531 1 91.25 85 ASP B O 1
ATOM 5899 N N . ASP B 1 86 ? 18.656 -105.25 -52.719 1 94.06 86 ASP B N 1
ATOM 5900 C CA . ASP B 1 86 ? 17.406 -105.625 -53.344 1 94.06 86 ASP B CA 1
ATOM 5901 C C . ASP B 1 86 ? 16.906 -104.5 -54.281 1 94.06 86 ASP B C 1
ATOM 5903 O O . ASP B 1 86 ? 16.547 -103.438 -53.844 1 94.06 86 ASP B O 1
ATOM 5907 N N . PRO B 1 87 ? 16.812 -104.812 -55.562 1 94.12 87 PRO B N 1
ATOM 5908 C CA . PRO B 1 87 ? 16.469 -103.75 -56.531 1 94.12 87 PRO B CA 1
ATOM 5909 C C . PRO B 1 87 ? 15.023 -103.25 -56.375 1 94.12 87 PRO B C 1
ATOM 5911 O O . PRO B 1 87 ? 14.742 -102.062 -56.625 1 94.12 87 PRO B O 1
ATOM 5914 N N . ALA B 1 88 ? 14.141 -104.125 -56 1 93.19 88 ALA B N 1
ATOM 5915 C CA . ALA B 1 88 ? 12.742 -103.75 -55.844 1 93.19 88 ALA B CA 1
ATOM 5916 C C . ALA B 1 88 ? 12.555 -102.75 -54.688 1 93.19 88 ALA B C 1
ATOM 5918 O O . ALA B 1 88 ? 11.859 -101.75 -54.812 1 93.19 88 ALA B O 1
ATOM 5919 N N . ARG B 1 89 ? 13.148 -103.062 -53.594 1 94.44 89 ARG B N 1
ATOM 5920 C CA . ARG B 1 89 ? 13.062 -102.25 -52.406 1 94.44 89 ARG B CA 1
ATOM 5921 C C . ARG B 1 89 ? 13.758 -100.875 -52.656 1 94.44 89 ARG B C 1
ATOM 5923 O O . ARG B 1 89 ? 13.281 -99.875 -52.219 1 94.44 89 ARG B O 1
ATOM 5930 N N . ARG B 1 90 ? 14.797 -100.938 -53.375 1 95.38 90 ARG B N 1
ATOM 5931 C CA . ARG B 1 90 ? 15.523 -99.75 -53.719 1 95.38 90 ARG B CA 1
ATOM 5932 C C . ARG B 1 90 ? 14.68 -98.812 -54.594 1 95.38 90 ARG B C 1
ATOM 5934 O O . ARG B 1 90 ? 14.594 -97.625 -54.344 1 95.38 90 ARG B O 1
ATOM 5941 N N . ALA B 1 91 ? 14.125 -99.375 -55.594 1 94.81 91 ALA B N 1
ATOM 5942 C CA . ALA B 1 91 ? 13.289 -98.625 -56.5 1 94.81 91 ALA B CA 1
ATOM 5943 C C . ALA B 1 91 ? 12.125 -98 -55.75 1 94.81 91 ALA B C 1
ATOM 5945 O O . ALA B 1 91 ? 11.773 -96.812 -56 1 94.81 91 ALA B O 1
ATOM 5946 N N . LEU B 1 92 ? 11.547 -98.75 -54.844 1 94.12 92 LEU B N 1
ATOM 5947 C CA . LEU B 1 92 ? 10.43 -98.188 -54.062 1 94.12 92 LEU B CA 1
ATOM 5948 C C . LEU B 1 92 ? 10.883 -97.062 -53.156 1 94.12 92 LEU B C 1
ATOM 5950 O O . LEU B 1 92 ? 10.18 -96.062 -53 1 94.12 92 LEU B O 1
ATOM 5954 N N . PHE B 1 93 ? 11.977 -97.125 -52.594 1 94.5 93 PHE B N 1
ATOM 5955 C CA . PHE B 1 93 ? 12.523 -96.062 -51.688 1 94.5 93 PHE B CA 1
ATOM 5956 C C . PHE B 1 93 ? 12.758 -94.812 -52.438 1 94.5 93 PHE B C 1
ATOM 5958 O O . PHE B 1 93 ? 12.336 -93.688 -52 1 94.5 93 PHE B O 1
ATOM 5965 N N . PHE B 1 94 ? 13.445 -94.938 -53.531 1 96.19 94 PHE B N 1
ATOM 5966 C CA . PHE B 1 94 ? 13.812 -93.75 -54.25 1 96.19 94 PHE B CA 1
ATOM 5967 C C . PHE B 1 94 ? 12.578 -93 -54.812 1 96.19 94 PHE B C 1
ATOM 5969 O O . PHE B 1 94 ? 12.531 -91.812 -54.875 1 96.19 94 PHE B O 1
ATOM 5976 N N . ARG B 1 95 ? 11.586 -93.75 -55.156 1 94.81 95 ARG B N 1
ATOM 5977 C CA . ARG B 1 95 ? 10.32 -93.125 -55.562 1 94.81 95 ARG B CA 1
ATOM 5978 C C . ARG B 1 95 ? 9.672 -92.375 -54.438 1 94.81 95 ARG B C 1
ATOM 5980 O O . ARG B 1 95 ? 9.188 -91.25 -54.625 1 94.81 95 ARG B O 1
ATOM 5987 N N . GLU B 1 96 ? 9.641 -93 -53.281 1 95.44 96 GLU B N 1
ATOM 5988 C CA . GLU B 1 96 ? 9.086 -92.312 -52.094 1 95.44 96 GLU B CA 1
ATOM 5989 C C . GLU B 1 96 ? 9.93 -91.125 -51.688 1 95.44 96 GLU B C 1
ATOM 5991 O O . GLU B 1 96 ? 9.398 -90.062 -51.312 1 95.44 96 GLU B O 1
ATOM 5996 N N . ALA B 1 97 ? 11.195 -91.25 -51.719 1 96.12 97 ALA B N 1
ATOM 5997 C CA . ALA B 1 97 ? 12.117 -90.188 -51.344 1 96.12 97 ALA B CA 1
ATOM 5998 C C . ALA B 1 97 ? 11.914 -88.938 -52.188 1 96.12 97 ALA B C 1
ATOM 6000 O O . ALA B 1 97 ? 12.039 -87.812 -51.719 1 96.12 97 ALA B O 1
ATOM 6001 N N . GLU B 1 98 ? 11.617 -89.125 -53.438 1 94.69 98 GLU B N 1
ATOM 6002 C CA . GLU B 1 98 ? 11.359 -88 -54.312 1 94.69 98 GLU B CA 1
ATOM 6003 C C . GLU B 1 98 ? 10.086 -87.25 -53.906 1 94.69 98 GLU B C 1
ATOM 6005 O O . GLU B 1 98 ? 9.984 -86.062 -54.094 1 94.69 98 GLU B O 1
ATOM 6010 N N . GLY B 1 99 ? 9.094 -87.938 -53.406 1 93.38 99 GLY B N 1
ATOM 6011 C CA . GLY B 1 99 ? 7.926 -87.312 -52.844 1 93.38 99 GLY B CA 1
ATOM 6012 C C . GLY B 1 99 ? 8.258 -86.375 -51.656 1 93.38 99 GLY B C 1
ATOM 6013 O O . GLY B 1 99 ? 7.801 -85.25 -51.594 1 93.38 99 GLY B O 1
ATOM 6014 N N . TYR B 1 100 ? 9.086 -87 -50.781 1 95.75 100 TYR B N 1
ATOM 6015 C CA . TYR B 1 100 ? 9.531 -86.188 -49.656 1 95.75 100 TYR B CA 1
ATOM 6016 C C . TYR B 1 100 ? 10.336 -85 -50.094 1 95.75 100 TYR B C 1
ATOM 6018 O O . TYR B 1 100 ? 10.227 -83.875 -49.5 1 95.75 100 TYR B O 1
ATOM 6026 N N . ARG B 1 101 ? 11.18 -85.125 -51.094 1 94.62 101 ARG B N 1
ATOM 6027 C CA . ARG B 1 101 ? 11.961 -84 -51.625 1 94.62 101 ARG B CA 1
ATOM 6028 C C . ARG B 1 101 ? 11.062 -82.812 -52 1 94.62 101 ARG B C 1
ATOM 6030 O O . ARG B 1 101 ? 11.375 -81.688 -51.719 1 94.62 101 ARG B O 1
ATOM 6037 N N . GLY B 1 102 ? 9.961 -83.062 -52.625 1 92.5 102 GLY B N 1
ATOM 6038 C CA . GLY B 1 102 ? 9.008 -82.062 -53 1 92.5 102 GLY B CA 1
ATOM 6039 C C . GLY B 1 102 ? 8.352 -81.375 -51.812 1 92.5 102 GLY B C 1
ATOM 6040 O O . GLY B 1 102 ? 7.992 -80.188 -51.875 1 92.5 102 GLY B O 1
ATOM 6041 N N . ASP B 1 103 ? 8.188 -82.125 -50.781 1 92.19 103 ASP B N 1
ATOM 6042 C CA . ASP B 1 103 ? 7.477 -81.625 -49.594 1 92.19 103 ASP B CA 1
ATOM 6043 C C . ASP B 1 103 ? 8.414 -80.812 -48.688 1 92.19 103 ASP B C 1
ATOM 6045 O O . ASP B 1 103 ? 7.973 -79.938 -47.969 1 92.19 103 ASP B O 1
ATOM 6049 N N . PHE B 1 104 ? 9.672 -81.25 -48.656 1 93.19 104 PHE B N 1
ATOM 6050 C CA . PHE B 1 104 ? 10.641 -80.5 -47.875 1 93.19 104 PHE B CA 1
ATOM 6051 C C . PHE B 1 104 ? 10.766 -79.062 -48.375 1 93.19 104 PHE B C 1
ATOM 6053 O O . PHE B 1 104 ? 10.664 -78.812 -49.562 1 93.19 104 PHE B O 1
ATOM 6060 N N . ARG B 1 105 ? 10.961 -78.125 -47.5 1 88.75 105 ARG B N 1
ATOM 6061 C CA . ARG B 1 105 ? 10.992 -76.688 -47.875 1 88.75 105 ARG B CA 1
ATOM 6062 C C . ARG B 1 105 ? 12.156 -76.438 -48.812 1 88.75 105 ARG B C 1
ATOM 6064 O O . ARG B 1 105 ? 11.992 -75.688 -49.812 1 88.75 105 ARG B O 1
ATOM 6071 N N . ASP B 1 106 ? 13.281 -77 -48.562 1 87.81 106 ASP B N 1
ATOM 6072 C CA . ASP B 1 106 ? 14.445 -76.75 -49.406 1 87.81 106 ASP B CA 1
ATOM 6073 C C . ASP B 1 106 ? 14.547 -77.812 -50.531 1 87.81 106 ASP B C 1
ATOM 6075 O O . ASP B 1 106 ? 15.555 -77.875 -51.219 1 87.81 106 ASP B O 1
ATOM 6079 N N . HIS B 1 107 ? 13.664 -78.688 -50.531 1 91.56 107 HIS B N 1
ATOM 6080 C CA . HIS B 1 107 ? 13.562 -79.688 -51.594 1 91.56 107 HIS B CA 1
ATOM 6081 C C . HIS B 1 107 ? 14.836 -80.562 -51.656 1 91.56 107 HIS B C 1
ATOM 6083 O O . HIS B 1 107 ? 15.391 -80.75 -52.719 1 91.56 107 HIS B O 1
ATOM 6089 N N . ALA B 1 108 ? 15.227 -80.938 -50.5 1 92.44 108 ALA B N 1
ATOM 6090 C CA . ALA B 1 108 ? 16.422 -81.75 -50.406 1 92.44 108 ALA B CA 1
ATOM 6091 C C . ALA B 1 108 ? 16.281 -82.812 -49.344 1 92.44 108 ALA B C 1
ATOM 6093 O O . ALA B 1 108 ? 15.656 -82.562 -48.312 1 92.44 108 ALA B O 1
ATOM 6094 N N . TYR B 1 109 ? 16.891 -84 -49.594 1 94.69 109 TYR B N 1
ATOM 6095 C CA . TYR B 1 109 ? 16.984 -85.062 -48.594 1 94.69 109 TYR B CA 1
ATOM 6096 C C . TYR B 1 109 ? 18.312 -85.75 -48.719 1 94.69 109 TYR B C 1
ATOM 6098 O O . TYR B 1 109 ? 18.984 -85.688 -49.75 1 94.69 109 TYR B O 1
ATOM 6106 N N . PHE B 1 110 ? 18.75 -86.375 -47.656 1 93.56 110 PHE B N 1
ATOM 6107 C CA . PHE B 1 110 ? 19.922 -87.25 -47.688 1 93.56 110 PHE B CA 1
ATOM 6108 C C . PHE B 1 110 ? 19.672 -88.5 -46.875 1 93.56 110 PHE B C 1
ATOM 6110 O O . PHE B 1 110 ? 18.828 -88.562 -45.969 1 93.56 110 PHE B O 1
ATOM 6117 N N . ILE B 1 111 ? 20.328 -89.5 -47.188 1 95.31 111 ILE B N 1
ATOM 6118 C CA . ILE B 1 111 ? 20.25 -90.75 -46.438 1 95.31 111 ILE B CA 1
ATOM 6119 C C . ILE B 1 111 ? 21.562 -91.5 -46.531 1 95.31 111 ILE B C 1
ATOM 6121 O O . ILE B 1 111 ? 22.234 -91.438 -47.562 1 95.31 111 ILE B O 1
ATOM 6125 N N . ILE B 1 112 ? 21.938 -92.125 -45.5 1 94.75 112 ILE B N 1
ATOM 6126 C CA . ILE B 1 112 ? 23.156 -92.938 -45.438 1 94.75 112 ILE B CA 1
ATOM 6127 C C . ILE B 1 112 ? 22.844 -94.312 -44.969 1 94.75 112 ILE B C 1
ATOM 6129 O O . ILE B 1 112 ? 22.203 -94.5 -43.938 1 94.75 112 ILE B O 1
ATOM 6133 N N . ALA B 1 113 ? 23.266 -95.25 -45.688 1 95.31 113 ALA B N 1
ATOM 6134 C CA . ALA B 1 113 ? 23.094 -96.688 -45.281 1 95.31 113 ALA B CA 1
ATOM 6135 C C . ALA B 1 113 ? 24.266 -97.125 -44.406 1 95.31 113 ALA B C 1
ATOM 6137 O O . ALA B 1 113 ? 25.422 -97.062 -44.812 1 95.31 113 ALA B O 1
ATOM 6138 N N . SER B 1 114 ? 24.031 -97.625 -43.312 1 91.44 114 SER B N 1
ATOM 6139 C CA . SER B 1 114 ? 25.078 -98 -42.344 1 91.44 114 SER B CA 1
ATOM 6140 C C . SER B 1 114 ? 25.891 -99.188 -42.844 1 91.44 114 SER B C 1
ATOM 6142 O O . SER B 1 114 ? 27.078 -99.312 -42.5 1 91.44 114 SER B O 1
ATOM 6144 N N . GLY B 1 115 ? 25.266 -100.062 -43.562 1 88.94 115 GLY B N 1
ATOM 6145 C CA . GLY B 1 115 ? 25.953 -101.25 -44.062 1 88.94 115 GLY B CA 1
ATOM 6146 C C . GLY B 1 115 ? 27.062 -100.875 -45.062 1 88.94 115 GLY B C 1
ATOM 6147 O O . GLY B 1 115 ? 28.203 -101.312 -44.875 1 88.94 115 GLY B O 1
ATOM 6148 N N . SER B 1 116 ? 26.812 -100.125 -46.062 1 93.31 116 SER B N 1
ATOM 6149 C CA . SER B 1 116 ? 27.734 -99.812 -47.125 1 93.31 116 SER B CA 1
ATOM 6150 C C . SER B 1 116 ? 28.422 -98.5 -46.875 1 93.31 116 SER B C 1
ATOM 6152 O O . SER B 1 116 ? 29.422 -98.125 -47.5 1 93.31 116 SER B O 1
ATOM 6154 N N . HIS B 1 117 ? 27.859 -97.625 -46 1 94.31 117 HIS B N 1
ATOM 6155 C CA . HIS B 1 117 ? 28.312 -96.25 -45.688 1 94.31 117 HIS B CA 1
ATOM 6156 C C . HIS B 1 117 ? 28.156 -95.375 -46.906 1 94.31 117 HIS B C 1
ATOM 6158 O O . HIS B 1 117 ? 28.875 -94.375 -47.031 1 94.31 117 HIS B O 1
ATOM 6164 N N . HIS B 1 118 ? 27.281 -95.75 -47.844 1 93.88 118 HIS B N 1
ATOM 6165 C CA . HIS B 1 118 ? 27 -94.938 -49.031 1 93.88 118 HIS B CA 1
ATOM 6166 C C . HIS B 1 118 ? 26.125 -93.75 -48.656 1 93.88 118 HIS B C 1
ATOM 6168 O O . HIS B 1 118 ? 25.125 -93.875 -47.938 1 93.88 118 HIS B O 1
ATOM 6174 N N . TYR B 1 119 ? 26.516 -92.625 -49.125 1 94.31 119 TYR B N 1
ATOM 6175 C CA . TYR B 1 119 ? 25.781 -91.375 -48.906 1 94.31 119 TYR B CA 1
ATOM 6176 C C . TYR B 1 119 ? 24.969 -91 -50.156 1 94.31 119 TYR B C 1
ATOM 6178 O O . TYR B 1 119 ? 25.547 -90.688 -51.219 1 94.31 119 TYR B O 1
ATOM 6186 N N . TYR B 1 120 ? 23.656 -91 -50.062 1 94.81 120 TYR B N 1
ATOM 6187 C CA . TYR B 1 120 ? 22.734 -90.625 -51.125 1 94.81 120 TYR B CA 1
ATOM 6188 C C . TYR B 1 120 ? 22.172 -89.25 -50.875 1 94.81 120 TYR B C 1
ATOM 6190 O O . TYR B 1 120 ? 21.797 -88.875 -49.75 1 94.81 120 TYR B O 1
ATOM 6198 N N . PHE B 1 121 ? 22.172 -88.375 -51.875 1 93.25 121 PHE B N 1
ATOM 6199 C CA . PHE B 1 121 ? 21.734 -87 -51.719 1 93.25 121 PHE B CA 1
ATOM 6200 C C . PHE B 1 121 ? 21.078 -86.5 -53 1 93.25 121 PHE B C 1
ATOM 6202 O O . PHE B 1 121 ? 21.625 -86.688 -54.094 1 93.25 121 PHE B O 1
ATOM 6209 N N . ASN B 1 122 ? 19.906 -85.875 -52.906 1 93.81 122 ASN B N 1
ATOM 6210 C CA . ASN B 1 122 ? 19.203 -85.188 -53.969 1 93.81 122 ASN B CA 1
ATOM 6211 C C . ASN B 1 122 ? 18.609 -83.875 -53.5 1 93.81 122 ASN B C 1
ATOM 6213 O O . ASN B 1 122 ? 17.891 -83.812 -52.5 1 93.81 122 ASN B O 1
ATOM 6217 N N . ASP B 1 123 ? 18.75 -82.562 -54.062 1 87.94 123 ASP B N 1
ATOM 6218 C CA . ASP B 1 123 ? 18.25 -81.25 -53.594 1 87.94 123 ASP B CA 1
ATOM 6219 C C . ASP B 1 123 ? 17.609 -80.5 -54.75 1 87.94 123 ASP B C 1
ATOM 6221 O O . ASP B 1 123 ? 17.234 -79.312 -54.562 1 87.94 123 ASP B O 1
ATOM 6225 N N . GLY B 1 124 ? 17.391 -80.75 -55.688 1 78.12 124 GLY B N 1
ATOM 6226 C CA . GLY B 1 124 ? 16.781 -80.062 -56.844 1 78.12 124 GLY B CA 1
ATOM 6227 C C . GLY B 1 124 ? 17.781 -79.375 -57.719 1 78.12 124 GLY B C 1
ATOM 6228 O O . GLY B 1 124 ? 17.469 -78.938 -58.844 1 78.12 124 GLY B O 1
ATOM 6229 N N . ARG B 1 125 ? 18.984 -79 -57.281 1 83.5 125 ARG B N 1
ATOM 6230 C CA . ARG B 1 125 ? 20.016 -78.312 -58.031 1 83.5 125 ARG B CA 1
ATOM 6231 C C . ARG B 1 125 ? 20.906 -79.25 -58.812 1 83.5 125 ARG B C 1
ATOM 6233 O O . ARG B 1 125 ? 21.422 -78.938 -59.875 1 83.5 125 ARG B O 1
ATOM 6240 N N . GLN B 1 126 ? 21.047 -80.375 -58.281 1 83.88 126 GLN B N 1
ATOM 6241 C CA . GLN B 1 126 ? 21.828 -81.375 -58.969 1 83.88 126 GLN B CA 1
ATOM 6242 C C . GLN B 1 126 ? 20.922 -82.375 -59.688 1 83.88 126 GLN B C 1
ATOM 6244 O O . GLN B 1 126 ? 19.75 -82.562 -59.344 1 83.88 126 GLN B O 1
ATOM 6249 N N . PRO B 1 127 ? 21.453 -83 -60.75 1 89.06 127 PRO B N 1
ATOM 6250 C CA . PRO B 1 127 ? 20.656 -84 -61.438 1 89.06 127 PRO B CA 1
ATOM 6251 C C . PRO B 1 127 ? 20.266 -85.188 -60.531 1 89.06 127 PRO B C 1
ATOM 6253 O O . PRO B 1 127 ? 21.062 -85.562 -59.688 1 89.06 127 PRO B O 1
ATOM 6256 N N . TYR B 1 128 ? 19.109 -85.625 -60.656 1 92.25 128 TYR B N 1
ATOM 6257 C CA . TYR B 1 128 ? 18.578 -86.75 -59.906 1 92.25 128 TYR B CA 1
ATOM 6258 C C . TYR B 1 128 ? 19.484 -88 -60.062 1 92.25 128 TYR B C 1
ATOM 6260 O O . TYR B 1 128 ? 19.984 -88.25 -61.156 1 92.25 128 TYR B O 1
ATOM 6268 N N . SER B 1 129 ? 19.781 -88.688 -58.906 1 93 129 SER B N 1
ATOM 6269 C CA . SER B 1 129 ? 20.625 -89.875 -58.969 1 93 129 SER B CA 1
ATOM 6270 C C . SER B 1 129 ? 20.203 -90.875 -57.906 1 93 129 SER B C 1
ATOM 6272 O O . SER B 1 129 ? 19.859 -90.5 -56.781 1 93 129 SER B O 1
ATOM 6274 N N . GLU B 1 130 ? 20.234 -92.188 -58.25 1 93.69 130 GLU B N 1
ATOM 6275 C CA . GLU B 1 130 ? 20 -93.25 -57.312 1 93.69 130 GLU B CA 1
ATOM 6276 C C . GLU B 1 130 ? 21.312 -93.875 -56.875 1 93.69 130 GLU B C 1
ATOM 6278 O O . GLU B 1 130 ? 21.312 -94.875 -56.156 1 93.69 130 GLU B O 1
ATOM 6283 N N . ARG B 1 131 ? 22.344 -93.312 -57.344 1 92.31 131 ARG B N 1
ATOM 6284 C CA . ARG B 1 131 ? 23.672 -93.75 -56.969 1 92.31 131 ARG B CA 1
ATOM 6285 C C . ARG B 1 131 ? 24.234 -92.938 -55.812 1 92.31 131 ARG B C 1
ATOM 6287 O O . ARG B 1 131 ? 23.906 -91.75 -55.688 1 92.31 131 ARG B O 1
ATOM 6294 N N . PRO B 1 132 ? 25 -93.688 -55 1 93.75 132 PRO B N 1
ATOM 6295 C CA . PRO B 1 132 ? 25.594 -92.875 -53.906 1 93.75 132 PRO B CA 1
ATOM 6296 C C . PRO B 1 132 ? 26.516 -91.75 -54.406 1 93.75 132 PRO B C 1
ATOM 6298 O O . PRO B 1 132 ? 27.234 -91.938 -55.406 1 93.75 132 PRO B O 1
ATOM 6301 N N . ARG B 1 133 ? 26.391 -90.625 -53.844 1 92.44 133 ARG B N 1
ATOM 6302 C CA . ARG B 1 133 ? 27.25 -89.5 -54.188 1 92.44 133 ARG B CA 1
ATOM 6303 C C . ARG B 1 133 ? 28.703 -89.812 -53.75 1 92.44 133 ARG B C 1
ATOM 6305 O O . ARG B 1 133 ? 29.641 -89.438 -54.469 1 92.44 133 ARG B O 1
ATOM 6312 N N . TYR B 1 134 ? 28.844 -90.312 -52.594 1 90.25 134 TYR B N 1
ATOM 6313 C CA . TYR B 1 134 ? 30.141 -90.75 -52.094 1 90.25 134 TYR B CA 1
ATOM 6314 C C . TYR B 1 134 ? 29.969 -91.75 -50.969 1 90.25 134 TYR B C 1
ATOM 6316 O O . TYR B 1 134 ? 28.844 -92.062 -50.531 1 90.25 134 TYR B O 1
ATOM 6324 N N . THR B 1 135 ? 31.125 -92.375 -50.562 1 93.62 135 THR B N 1
ATOM 6325 C CA . THR B 1 135 ? 31.109 -93.375 -49.469 1 93.62 135 THR B CA 1
ATOM 6326 C C . THR B 1 135 ? 31.891 -92.812 -48.281 1 93.62 135 THR B C 1
ATOM 6328 O O . THR B 1 135 ? 33 -92.312 -48.438 1 93.62 135 THR B O 1
ATOM 6331 N N . LEU B 1 136 ? 31.25 -92.812 -47.156 1 92.19 136 LEU B N 1
ATOM 6332 C CA . LEU B 1 136 ? 31.844 -92.312 -45.938 1 92.19 136 LEU B CA 1
ATOM 6333 C C . LEU B 1 136 ? 32.906 -93.25 -45.406 1 92.19 136 LEU B C 1
ATOM 6335 O O . LEU B 1 136 ? 32.781 -94.438 -45.469 1 92.19 136 LEU B O 1
ATOM 6339 N N . GLU B 1 137 ? 33.938 -92.625 -45.031 1 92.62 137 GLU B N 1
ATOM 6340 C CA . GLU B 1 137 ? 35.062 -93.438 -44.469 1 92.62 137 GLU B CA 1
ATOM 6341 C C . GLU B 1 137 ? 35.344 -93 -43.031 1 92.62 137 GLU B C 1
ATOM 6343 O O . GLU B 1 137 ? 35.406 -91.812 -42.719 1 92.62 137 GLU B O 1
ATOM 6348 N N . ALA B 1 138 ? 35.5 -93.875 -42.094 1 88.31 138 ALA B N 1
ATOM 6349 C CA . ALA B 1 138 ? 35.719 -93.562 -40.688 1 88.31 138 ALA B CA 1
ATOM 6350 C C . ALA B 1 138 ? 37.031 -92.812 -40.469 1 88.31 138 ALA B C 1
ATOM 6352 O O . ALA B 1 138 ? 37.156 -92.062 -39.5 1 88.31 138 ALA B O 1
ATOM 6353 N N . GLY B 1 139 ? 37.938 -93 -41.281 1 84.38 139 GLY B N 1
ATOM 6354 C CA . GLY B 1 139 ? 39.25 -92.375 -41.125 1 84.38 139 GLY B CA 1
ATOM 6355 C C . GLY B 1 139 ? 39.25 -90.938 -41.625 1 84.38 139 GLY B C 1
ATOM 6356 O O . GLY B 1 139 ? 40.188 -90.188 -41.344 1 84.38 139 GLY B O 1
ATOM 6357 N N . ASP B 1 140 ? 38.375 -90.5 -42.375 1 88.25 140 ASP B N 1
ATOM 6358 C CA . ASP B 1 140 ? 38.281 -89.125 -42.906 1 88.25 140 ASP B CA 1
ATOM 6359 C C . ASP B 1 140 ? 37.656 -88.188 -41.906 1 88.25 140 ASP B C 1
ATOM 6361 O O . ASP B 1 140 ? 36.531 -88.375 -41.469 1 88.25 140 ASP B O 1
ATOM 6365 N N . PRO B 1 141 ? 38.344 -87.188 -41.531 1 83.44 141 PRO B N 1
ATOM 6366 C CA . PRO B 1 141 ? 37.812 -86.25 -40.531 1 83.44 141 PRO B CA 1
ATOM 6367 C C . PRO B 1 141 ? 36.562 -85.562 -41 1 83.44 141 PRO B C 1
ATOM 6369 O O . PRO B 1 141 ? 35.719 -85.125 -40.188 1 83.44 141 PRO B O 1
ATOM 6372 N N . GLU B 1 142 ? 36.375 -85.5 -42.219 1 81.56 142 GLU B N 1
ATOM 6373 C CA . GLU B 1 142 ? 35.188 -84.812 -42.75 1 81.56 142 GLU B CA 1
ATOM 6374 C C . GLU B 1 142 ? 33.938 -85.688 -42.594 1 81.56 142 GLU B C 1
ATOM 6376 O O . GLU B 1 142 ? 32.844 -85.188 -42.625 1 81.56 142 GLU B O 1
ATOM 6381 N N . ASP B 1 143 ? 34.219 -86.938 -42.406 1 83.62 143 ASP B N 1
ATOM 6382 C CA . ASP B 1 143 ? 33.094 -87.875 -42.25 1 83.62 143 ASP B CA 1
ATOM 6383 C C . ASP B 1 143 ? 32.844 -88.188 -40.781 1 83.62 143 ASP B C 1
ATOM 6385 O O . ASP B 1 143 ? 31.938 -88.938 -40.469 1 83.62 143 ASP B O 1
ATOM 6389 N N . ALA B 1 144 ? 33.656 -87.562 -39.969 1 83.06 144 ALA B N 1
ATOM 6390 C CA . ALA B 1 144 ? 33.594 -87.875 -38.531 1 83.06 144 ALA B CA 1
ATOM 6391 C C . ALA B 1 144 ? 32.188 -87.562 -37.969 1 83.06 144 ALA B C 1
ATOM 6393 O O . ALA B 1 144 ? 31.766 -88.188 -37 1 83.06 144 ALA B O 1
ATOM 6394 N N . TRP B 1 145 ? 31.516 -86.688 -38.562 1 78.88 145 TRP B N 1
ATOM 6395 C CA . TRP B 1 145 ? 30.203 -86.25 -38.062 1 78.88 145 TRP B CA 1
ATOM 6396 C C . TRP B 1 145 ? 29.234 -87.438 -38.062 1 78.88 145 TRP B C 1
ATOM 6398 O O . TRP B 1 145 ? 28.438 -87.562 -37.125 1 78.88 145 TRP B O 1
ATOM 6408 N N . TYR B 1 146 ? 29.234 -88.25 -39.031 1 85.38 146 TYR B N 1
ATOM 6409 C CA . TYR B 1 146 ? 28.328 -89.375 -39.156 1 85.38 146 TYR B CA 1
ATOM 6410 C C . TYR B 1 146 ? 28.609 -90.438 -38.062 1 85.38 146 TYR B C 1
ATOM 6412 O O . TYR B 1 146 ? 27.688 -90.875 -37.344 1 85.38 146 TYR B O 1
ATOM 6420 N N . PHE B 1 147 ? 29.828 -90.688 -37.906 1 87.75 147 PHE B N 1
ATOM 6421 C CA . PHE B 1 147 ? 30.188 -91.75 -36.938 1 87.75 147 PHE B CA 1
ATOM 6422 C C . PHE B 1 147 ? 29.984 -91.312 -35.5 1 87.75 147 PHE B C 1
ATOM 6424 O O . PHE B 1 147 ? 29.609 -92.062 -34.656 1 87.75 147 PHE B O 1
ATOM 6431 N N . ASN B 1 148 ? 30.188 -90.062 -35.281 1 83.5 148 ASN B N 1
ATOM 6432 C CA . ASN B 1 148 ? 29.906 -89.5 -33.969 1 83.5 148 ASN B CA 1
ATOM 6433 C C . ASN B 1 148 ? 28.422 -89.5 -33.656 1 83.5 148 ASN B C 1
ATOM 6435 O O . ASN B 1 148 ? 28.016 -89.75 -32.531 1 83.5 148 ASN B O 1
ATOM 6439 N N . THR B 1 149 ? 27.578 -89.188 -34.656 1 83.88 149 THR B N 1
ATOM 6440 C CA . THR B 1 149 ? 26.125 -89.188 -34.469 1 83.88 149 THR B CA 1
ATOM 6441 C C . THR B 1 149 ? 25.609 -90.625 -34.125 1 83.88 149 THR B C 1
ATOM 6443 O O . THR B 1 149 ? 24.719 -90.75 -33.281 1 83.88 149 THR B O 1
ATOM 6446 N N . LEU B 1 150 ? 26.156 -91.5 -34.719 1 86.94 150 LEU B N 1
ATOM 6447 C CA . LEU B 1 150 ? 25.703 -92.875 -34.469 1 86.94 150 LEU B CA 1
ATOM 6448 C C . LEU B 1 150 ? 26.031 -93.312 -33.031 1 86.94 150 LEU B C 1
ATOM 6450 O O . LEU B 1 150 ? 25.344 -94.125 -32.438 1 86.94 150 LEU B O 1
ATOM 6454 N N . ARG B 1 151 ? 27.078 -92.688 -32.5 1 80.31 151 ARG B N 1
ATOM 6455 C CA . ARG B 1 151 ? 27.5 -93.062 -31.156 1 80.31 151 ARG B CA 1
ATOM 6456 C C . ARG B 1 151 ? 26.609 -92.375 -30.109 1 80.31 151 ARG B C 1
ATOM 6458 O O . ARG B 1 151 ? 26.469 -92.875 -29 1 80.31 151 ARG B O 1
ATOM 6465 N N . ASN B 1 152 ? 26.031 -91.375 -30.516 1 76.25 152 ASN B N 1
ATOM 6466 C CA . ASN B 1 152 ? 25.156 -90.625 -29.609 1 76.25 152 ASN B CA 1
ATOM 6467 C C . ASN B 1 152 ? 23.797 -91.312 -29.5 1 76.25 152 ASN B C 1
ATOM 6469 O O . ASN B 1 152 ? 23.281 -91.875 -30.484 1 76.25 152 ASN B O 1
ATOM 6473 N N . SER B 1 153 ? 23.234 -91.375 -28.406 1 68.81 153 SER B N 1
ATOM 6474 C CA . SER B 1 153 ? 22 -92.062 -28.141 1 68.81 153 SER B CA 1
ATOM 6475 C C . SER B 1 153 ? 20.781 -91.25 -28.484 1 68.81 153 SER B C 1
ATOM 6477 O O . SER B 1 153 ? 19.656 -91.75 -28.547 1 68.81 153 SER B O 1
ATOM 6479 N N . ALA B 1 154 ? 21.062 -90.062 -28.922 1 76 154 ALA B N 1
ATOM 6480 C CA . ALA B 1 154 ? 19.906 -89.25 -29.219 1 76 154 ALA B CA 1
ATOM 6481 C C . ALA B 1 154 ? 19.25 -89.625 -30.531 1 76 154 ALA B C 1
ATOM 6483 O O . ALA B 1 154 ? 19.922 -90.062 -31.453 1 76 154 ALA B O 1
ATOM 6484 N N . ALA B 1 155 ? 17.969 -89.5 -30.547 1 72.06 155 ALA B N 1
ATOM 6485 C CA . ALA B 1 155 ? 17.188 -89.875 -31.719 1 72.06 155 ALA B CA 1
ATOM 6486 C C . ALA B 1 155 ? 17.469 -88.938 -32.906 1 72.06 155 ALA B C 1
ATOM 6488 O O . ALA B 1 155 ? 17.391 -89.375 -34.062 1 72.06 155 ALA B O 1
ATOM 6489 N N . TYR B 1 156 ? 17.672 -87.812 -32.625 1 74.25 156 TYR B N 1
ATOM 6490 C CA . TYR B 1 156 ? 18 -86.875 -33.719 1 74.25 156 TYR B CA 1
ATOM 6491 C C . TYR B 1 156 ? 18.984 -85.812 -33.25 1 74.25 156 TYR B C 1
ATOM 6493 O O . TYR B 1 156 ? 19.141 -85.562 -32.062 1 74.25 156 TYR B O 1
ATOM 6501 N N . ASN B 1 157 ? 19.734 -85.375 -34.188 1 73.19 157 ASN B N 1
ATOM 6502 C CA . ASN B 1 157 ? 20.672 -84.25 -34 1 73.19 157 ASN B CA 1
ATOM 6503 C C . ASN B 1 157 ? 20.453 -83.125 -35.031 1 73.19 157 ASN B C 1
ATOM 6505 O O . ASN B 1 157 ? 20.203 -83.438 -36.188 1 73.19 157 ASN B O 1
ATOM 6509 N N . ILE B 1 158 ? 20.297 -81.938 -34.469 1 72.69 158 ILE B N 1
ATOM 6510 C CA . ILE B 1 158 ? 20.188 -80.812 -35.344 1 72.69 158 ILE B CA 1
ATOM 6511 C C . ILE B 1 158 ? 21.5 -80 -35.375 1 72.69 158 ILE B C 1
ATOM 6513 O O . ILE B 1 158 ? 22.047 -79.688 -34.312 1 72.69 158 ILE B O 1
ATOM 6517 N N . ASN B 1 159 ? 22.078 -79.875 -36.531 1 71.5 159 ASN B N 1
ATOM 6518 C CA . ASN B 1 159 ? 23.312 -79.125 -36.688 1 71.5 159 ASN B CA 1
ATOM 6519 C C . ASN B 1 159 ? 23.078 -77.812 -37.5 1 71.5 159 ASN B C 1
ATOM 6521 O O . ASN B 1 159 ? 22.406 -77.875 -38.531 1 71.5 159 ASN B O 1
ATOM 6525 N N . VAL B 1 160 ? 23.438 -76.812 -36.875 1 70.12 160 VAL B N 1
ATOM 6526 C CA . VAL B 1 160 ? 23.328 -75.5 -37.562 1 70.12 160 VAL B CA 1
ATOM 6527 C C . VAL B 1 160 ? 24.672 -75.125 -38.188 1 70.12 160 VAL B C 1
ATOM 6529 O O . VAL B 1 160 ? 25.688 -75.125 -37.5 1 70.12 160 VAL B O 1
ATOM 6532 N N . ASN B 1 161 ? 24.703 -75.125 -39.5 1 65.5 161 ASN B N 1
ATOM 6533 C CA . ASN B 1 161 ? 25.922 -74.75 -40.219 1 65.5 161 ASN B CA 1
ATOM 6534 C C . ASN B 1 161 ? 25.781 -73.375 -40.875 1 65.5 161 ASN B C 1
ATOM 6536 O O . ASN B 1 161 ? 24.844 -73.125 -41.625 1 65.5 161 ASN B O 1
ATOM 6540 N N . VAL B 1 162 ? 26.594 -72.5 -40.375 1 61.5 162 VAL B N 1
ATOM 6541 C CA . VAL B 1 162 ? 26.594 -71.125 -40.938 1 61.5 162 VAL B CA 1
ATOM 6542 C C . VAL B 1 162 ? 27.734 -71 -41.938 1 61.5 162 VAL B C 1
ATOM 6544 O O . VAL B 1 162 ? 28.891 -71.312 -41.625 1 61.5 162 VAL B O 1
ATOM 6547 N N . ASP B 1 163 ? 27.312 -70.938 -43.281 1 57.59 163 ASP B N 1
ATOM 6548 C CA . ASP B 1 163 ? 28.297 -70.625 -44.312 1 57.59 163 ASP B CA 1
ATOM 6549 C C . ASP B 1 163 ? 28.531 -69.125 -44.469 1 57.59 163 ASP B C 1
ATOM 6551 O O . ASP B 1 163 ? 27.672 -68.438 -45.031 1 57.59 163 ASP B O 1
ATOM 6555 N N . SER B 1 164 ? 29.562 -68.688 -43.938 1 59.19 164 SER B N 1
ATOM 6556 C CA . SER B 1 164 ? 29.828 -67.25 -43.938 1 59.19 164 SER B CA 1
ATOM 6557 C C . SER B 1 164 ? 29.984 -66.688 -45.344 1 59.19 164 SER B C 1
ATOM 6559 O O . SER B 1 164 ? 29.641 -65.5 -45.625 1 59.19 164 SER B O 1
ATOM 6561 N N . LYS B 1 165 ? 30.578 -67.5 -46.219 1 53.94 165 LYS B N 1
ATOM 6562 C CA . LYS B 1 165 ? 30.844 -67 -47.562 1 53.94 165 LYS B CA 1
ATOM 6563 C C . LYS B 1 165 ? 29.547 -66.812 -48.344 1 53.94 165 LYS B C 1
ATOM 6565 O O . LYS B 1 165 ? 29.391 -65.812 -49.094 1 53.94 165 LYS B O 1
ATOM 6570 N N . LEU B 1 166 ? 28.641 -67.625 -48.062 1 53.62 166 LEU B N 1
ATOM 6571 C CA . LEU B 1 166 ? 27.391 -67.562 -48.812 1 53.62 166 LEU B CA 1
ATOM 6572 C C . LEU B 1 166 ? 26.297 -66.875 -48 1 53.62 166 LEU B C 1
ATOM 6574 O O . LEU B 1 166 ? 25.203 -66.625 -48.5 1 53.62 166 LEU B O 1
ATOM 6578 N N . ASN B 1 167 ? 26.703 -66.5 -46.812 1 59.09 167 ASN B N 1
ATOM 6579 C CA . ASN B 1 167 ? 25.734 -65.938 -45.875 1 59.09 167 ASN B CA 1
ATOM 6580 C C . ASN B 1 167 ? 24.5 -66.812 -45.75 1 59.09 167 ASN B C 1
ATOM 6582 O O . ASN B 1 167 ? 23.375 -66.375 -45.844 1 59.09 167 ASN B O 1
ATOM 6586 N N . LEU B 1 168 ? 24.719 -68.125 -45.781 1 65.62 168 LEU B N 1
ATOM 6587 C CA . LEU B 1 168 ? 23.641 -69.125 -45.719 1 65.62 168 LEU B CA 1
ATOM 6588 C C . LEU B 1 168 ? 23.672 -69.875 -44.406 1 65.62 168 LEU B C 1
ATOM 6590 O O . LEU B 1 168 ? 24.719 -70.375 -44 1 65.62 168 LEU B O 1
ATOM 6594 N N . THR B 1 169 ? 22.656 -69.688 -43.656 1 72.38 169 THR B N 1
ATOM 6595 C CA . THR B 1 169 ? 22.484 -70.562 -42.438 1 72.38 169 THR B CA 1
ATOM 6596 C C . THR B 1 169 ? 21.578 -71.75 -42.75 1 72.38 169 THR B C 1
ATOM 6598 O O . THR B 1 169 ? 20.391 -71.562 -43.031 1 72.38 169 THR B O 1
ATOM 6601 N N . LYS B 1 170 ? 22.156 -72.875 -42.688 1 80.62 170 LYS B N 1
ATOM 6602 C CA . LYS B 1 170 ? 21.391 -74.062 -42.969 1 80.62 170 LYS B CA 1
ATOM 6603 C C . LYS B 1 170 ? 21.297 -74.938 -41.75 1 80.62 170 LYS B C 1
ATOM 6605 O O . LYS B 1 170 ? 22.281 -75.125 -41 1 80.62 170 LYS B O 1
ATOM 6610 N N . VAL B 1 171 ? 20.141 -75.375 -41.469 1 82.88 171 VAL B N 1
ATOM 6611 C CA . VAL B 1 171 ? 19.891 -76.312 -40.375 1 82.88 171 VAL B CA 1
ATOM 6612 C C . VAL B 1 171 ? 19.703 -77.75 -40.938 1 82.88 171 VAL B C 1
ATOM 6614 O O . VAL B 1 171 ? 18.875 -77.938 -41.812 1 82.88 171 VAL B O 1
ATOM 6617 N N . TRP B 1 172 ? 20.578 -78.688 -40.469 1 85.94 172 TRP B N 1
ATOM 6618 C CA . TRP B 1 172 ? 20.484 -80.062 -40.938 1 85.94 172 TRP B CA 1
ATOM 6619 C C . TRP B 1 172 ? 19.844 -80.938 -39.875 1 85.94 172 TRP B C 1
ATOM 6621 O O . TRP B 1 172 ? 20.25 -80.938 -38.688 1 85.94 172 TRP B O 1
ATOM 6631 N N . 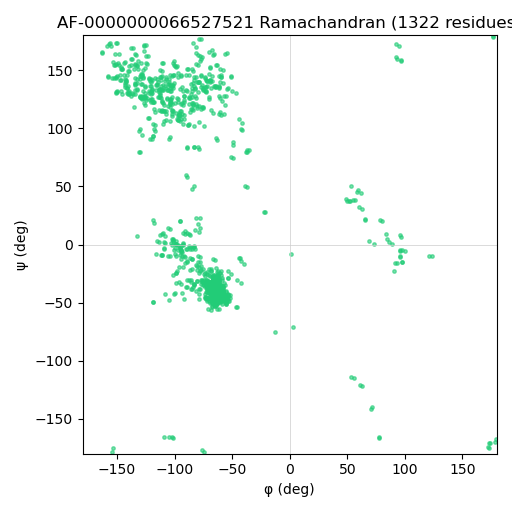PHE B 1 173 ? 18.859 -81.562 -40.219 1 89.06 173 PHE B N 1
ATOM 6632 C CA . PHE B 1 173 ? 18.172 -82.562 -39.344 1 89.06 173 PHE B CA 1
ATOM 6633 C C . PHE B 1 173 ? 18.688 -83.938 -39.562 1 89.06 173 PHE B C 1
ATOM 6635 O O . PHE B 1 173 ? 18.5 -84.5 -40.656 1 89.06 173 PHE B O 1
ATOM 6642 N N . ASN B 1 174 ? 19.359 -84.5 -38.625 1 89.12 174 ASN B N 1
ATOM 6643 C CA . ASN B 1 174 ? 19.922 -85.875 -38.688 1 89.12 174 ASN B CA 1
ATOM 6644 C C . ASN B 1 174 ? 19.156 -86.812 -37.812 1 89.12 174 ASN B C 1
ATOM 6646 O O . ASN B 1 174 ? 19.188 -86.75 -36.562 1 89.12 174 ASN B O 1
ATOM 6650 N N . LEU B 1 175 ? 18.516 -87.688 -38.375 1 92 175 LEU B N 1
ATOM 6651 C CA . LEU B 1 175 ? 17.766 -88.688 -37.625 1 92 175 LEU B CA 1
ATOM 6652 C C . LEU B 1 175 ? 18.375 -90.062 -37.812 1 92 175 LEU B C 1
ATOM 6654 O O . LEU B 1 175 ? 18.516 -90.562 -38.938 1 92 175 LEU B O 1
ATOM 6658 N N . VAL B 1 176 ? 18.672 -90.75 -36.719 1 92.88 176 VAL B N 1
ATOM 6659 C CA . VAL B 1 176 ? 19.25 -92.062 -36.75 1 92.88 176 VAL B CA 1
ATOM 6660 C C . VAL B 1 176 ? 18.141 -93.125 -36.844 1 92.88 176 VAL B C 1
ATOM 6662 O O . VAL B 1 176 ? 17.172 -93.062 -36.094 1 92.88 176 VAL B O 1
ATOM 6665 N N . ILE B 1 177 ? 18.281 -93.938 -37.812 1 93.75 177 ILE B N 1
ATOM 6666 C CA . ILE B 1 177 ? 17.312 -95.062 -38.031 1 93.75 177 ILE B CA 1
ATOM 6667 C C . ILE B 1 177 ? 17.828 -96.312 -37.344 1 93.75 177 ILE B C 1
ATOM 6669 O O . ILE B 1 177 ? 18.922 -96.812 -37.688 1 93.75 177 ILE B O 1
ATOM 6673 N N . ARG B 1 178 ? 17.047 -96.812 -36.469 1 92.62 178 ARG B N 1
ATOM 6674 C CA . ARG B 1 178 ? 17.5 -98 -35.719 1 92.62 178 ARG B CA 1
ATOM 6675 C C . ARG B 1 178 ? 16.547 -99.188 -35.906 1 92.62 178 ARG B C 1
ATOM 6677 O O . ARG B 1 178 ? 15.352 -99 -36.125 1 92.62 178 ARG B O 1
ATOM 6684 N N . ASP B 1 179 ? 17.016 -100.312 -36.031 1 91.31 179 ASP B N 1
ATOM 6685 C CA . ASP B 1 179 ? 16.281 -101.562 -36.031 1 91.31 179 ASP B CA 1
ATOM 6686 C C . ASP B 1 179 ? 16.719 -102.438 -34.875 1 91.31 179 ASP B C 1
ATOM 6688 O O . ASP B 1 179 ? 17.859 -102.938 -34.875 1 91.31 179 ASP B O 1
ATOM 6692 N N . GLN B 1 180 ? 15.844 -102.75 -33.938 1 88.75 180 GLN B N 1
ATOM 6693 C CA . GLN B 1 180 ? 16.141 -103.562 -32.75 1 88.75 180 GLN B CA 1
ATOM 6694 C C . GLN B 1 180 ? 17.375 -103 -32.031 1 88.75 180 GLN B C 1
ATOM 6696 O O . GLN B 1 180 ? 18.281 -103.75 -31.672 1 88.75 180 GLN B O 1
ATOM 6701 N N . GLY B 1 181 ? 17.531 -101.688 -31.984 1 85.81 181 GLY B N 1
ATOM 6702 C CA . GLY B 1 181 ? 18.578 -101 -31.219 1 85.81 181 GLY B CA 1
ATOM 6703 C C . GLY B 1 181 ? 19.828 -100.75 -32.031 1 85.81 181 GLY B C 1
ATOM 6704 O O . GLY B 1 181 ? 20.672 -99.938 -31.641 1 85.81 181 GLY B O 1
ATOM 6705 N N . ARG B 1 182 ? 19.984 -101.438 -33.188 1 88.69 182 ARG B N 1
ATOM 6706 C CA . ARG B 1 182 ? 21.172 -101.188 -34.031 1 88.69 182 ARG B CA 1
ATOM 6707 C C . ARG B 1 182 ? 20.906 -100.188 -35.125 1 88.69 182 ARG B C 1
ATOM 6709 O O . ARG B 1 182 ? 19.875 -100.25 -35.812 1 88.69 182 ARG B O 1
ATOM 6716 N N . PRO B 1 183 ? 21.828 -99.25 -35.281 1 92.38 183 PRO B N 1
ATOM 6717 C CA . PRO B 1 183 ? 21.641 -98.25 -36.344 1 92.38 183 PRO B CA 1
ATOM 6718 C C . PRO B 1 183 ? 21.812 -98.875 -37.75 1 92.38 183 PRO B C 1
ATOM 6720 O O . PRO B 1 183 ? 22.812 -99.5 -38.031 1 92.38 183 PRO B O 1
ATOM 6723 N N . ILE B 1 184 ? 20.859 -98.688 -38.562 1 94.31 184 ILE B N 1
ATOM 6724 C CA . ILE B 1 184 ? 20.906 -99.25 -39.906 1 94.31 184 ILE B CA 1
ATOM 6725 C C . ILE B 1 184 ? 21.062 -98.125 -40.938 1 94.31 184 ILE B C 1
ATOM 6727 O O . ILE B 1 184 ? 21.328 -98.375 -42.094 1 94.31 184 ILE B O 1
ATOM 6731 N N . GLY B 1 185 ? 20.938 -96.875 -40.438 1 94.31 185 GLY B N 1
ATOM 6732 C CA . GLY B 1 185 ? 21.109 -95.75 -41.344 1 94.31 185 GLY B CA 1
ATOM 6733 C C . GLY B 1 185 ? 20.859 -94.438 -40.688 1 94.31 185 GLY B C 1
ATOM 6734 O O . GLY B 1 185 ? 20.562 -94.375 -39.5 1 94.31 185 GLY B O 1
ATOM 6735 N N . LEU B 1 186 ? 21.031 -93.438 -41.438 1 93.81 186 LEU B N 1
ATOM 6736 C CA . LEU B 1 186 ? 20.797 -92.062 -41.062 1 93.81 186 LEU B CA 1
ATOM 6737 C C . LEU B 1 186 ? 20.141 -91.25 -42.188 1 93.81 186 LEU B C 1
ATOM 6739 O O . LEU B 1 186 ? 20.531 -91.375 -43.344 1 93.81 186 LEU B O 1
ATOM 6743 N N . ALA B 1 187 ? 19.109 -90.562 -41.875 1 94.69 187 ALA B N 1
ATOM 6744 C CA . ALA B 1 187 ? 18.406 -89.812 -42.906 1 94.69 187 ALA B CA 1
ATOM 6745 C C . ALA B 1 187 ? 18.016 -88.438 -42.375 1 94.69 187 ALA B C 1
ATOM 6747 O O . ALA B 1 187 ? 17.953 -88.188 -41.156 1 94.69 187 ALA B O 1
ATOM 6748 N N . GLY B 1 188 ? 17.766 -87.562 -43.312 1 92.62 188 GLY B N 1
ATOM 6749 C CA . GLY B 1 188 ? 17.344 -86.25 -42.906 1 92.62 188 GLY B CA 1
ATOM 6750 C C . GLY B 1 188 ? 17.25 -85.25 -44.062 1 92.62 188 GLY B C 1
ATOM 6751 O O . GLY B 1 188 ? 17.219 -85.688 -45.219 1 92.62 188 GLY B O 1
ATOM 6752 N N . SER B 1 189 ? 16.984 -84.062 -43.719 1 92 189 SER B N 1
ATOM 6753 C CA . SER B 1 189 ? 16.859 -82.938 -44.656 1 92 189 SER B CA 1
ATOM 6754 C C . SER B 1 189 ? 17.531 -81.688 -44.125 1 92 189 SER B C 1
ATOM 6756 O O . SER B 1 189 ? 18.031 -81.625 -43 1 92 189 SER B O 1
ATOM 6758 N N . GLY B 1 190 ? 17.656 -80.688 -45.031 1 87.38 190 GLY B N 1
ATOM 6759 C CA . GLY B 1 190 ? 18.203 -79.438 -44.688 1 87.38 190 GLY B CA 1
ATOM 6760 C C . GLY B 1 190 ? 17.203 -78.312 -44.844 1 87.38 190 GLY B C 1
ATOM 6761 O O . GLY B 1 190 ? 16.359 -78.312 -45.719 1 87.38 190 GLY B O 1
ATOM 6762 N N . LEU B 1 191 ? 17.312 -77.312 -43.875 1 87.62 191 LEU B N 1
ATOM 6763 C CA . LEU B 1 191 ? 16.453 -76.188 -43.906 1 87.62 191 LEU B CA 1
ATOM 6764 C C . LEU B 1 191 ? 17.281 -74.875 -43.938 1 87.62 191 LEU B C 1
ATOM 6766 O O . LEU B 1 191 ? 18.141 -74.688 -43.094 1 87.62 191 LEU B O 1
ATOM 6770 N N . ASP B 1 192 ? 16.969 -74.062 -44.938 1 85.75 192 ASP B N 1
ATOM 6771 C CA . ASP B 1 192 ? 17.609 -72.75 -45 1 85.75 192 ASP B CA 1
ATOM 6772 C C . ASP B 1 192 ? 16.859 -71.75 -44.156 1 85.75 192 ASP B C 1
ATOM 6774 O O . ASP B 1 192 ? 15.711 -71.375 -44.438 1 85.75 192 ASP B O 1
ATOM 6778 N N . LEU B 1 193 ? 17.516 -71.25 -43.156 1 80.56 193 LEU B N 1
ATOM 6779 C CA . LEU B 1 193 ? 16.891 -70.312 -42.219 1 80.56 193 LEU B CA 1
ATOM 6780 C C . LEU B 1 193 ? 17.312 -68.875 -42.531 1 80.56 193 LEU B C 1
ATOM 6782 O O . LEU B 1 193 ? 16.922 -67.938 -41.844 1 80.56 193 LEU B O 1
ATOM 6786 N N . SER B 1 194 ? 18.078 -68.625 -43.562 1 78.88 194 SER B N 1
ATOM 6787 C CA . SER B 1 194 ? 18.641 -67.312 -43.844 1 78.88 194 SER B CA 1
ATOM 6788 C C . SER B 1 194 ? 17.547 -66.25 -44.094 1 78.88 194 SER B C 1
ATOM 6790 O O . SER B 1 194 ? 17.625 -65.125 -43.594 1 78.88 194 SER B O 1
ATOM 6792 N N . GLY B 1 195 ? 16.547 -66.625 -44.844 1 75.75 195 GLY B N 1
ATOM 6793 C CA . GLY B 1 195 ? 15.461 -65.688 -45.125 1 75.75 195 GLY B CA 1
ATOM 6794 C C . GLY B 1 195 ? 14.711 -65.25 -43.875 1 75.75 195 GLY B C 1
ATOM 6795 O O . GLY B 1 195 ? 14.398 -64.125 -43.719 1 75.75 195 GLY B O 1
ATOM 6796 N N . PHE B 1 196 ? 14.594 -66.125 -43 1 74.94 196 PHE B N 1
ATOM 6797 C CA . PHE B 1 196 ? 13.906 -65.812 -41.75 1 74.94 196 PHE B CA 1
ATOM 6798 C C . PHE B 1 196 ? 14.758 -64.938 -40.875 1 74.94 196 PHE B C 1
ATOM 6800 O O . PHE B 1 196 ? 14.258 -63.969 -40.281 1 74.94 196 PHE B O 1
ATOM 6807 N N . LEU B 1 197 ? 15.945 -65.25 -40.75 1 76.69 197 LEU B N 1
ATOM 6808 C CA . LEU B 1 197 ? 16.859 -64.5 -39.906 1 76.69 197 LEU B CA 1
ATOM 6809 C C . LEU B 1 197 ? 17 -63.094 -40.438 1 76.69 197 LEU B C 1
ATOM 6811 O O . LEU B 1 197 ? 17.031 -62.125 -39.656 1 76.69 197 LEU B O 1
ATOM 6815 N N . ASP B 1 198 ? 16.953 -63.031 -41.688 1 76.19 198 ASP B N 1
ATOM 6816 C CA . ASP B 1 198 ? 17.047 -61.688 -42.281 1 76.19 198 ASP B CA 1
ATOM 6817 C C . ASP B 1 198 ? 15.797 -60.875 -41.938 1 76.19 198 ASP B C 1
ATOM 6819 O O . ASP B 1 198 ? 15.898 -59.688 -41.594 1 76.19 198 ASP B O 1
ATOM 6823 N N . ASP B 1 199 ? 14.688 -61.469 -42.031 1 73.06 199 ASP B N 1
ATOM 6824 C CA . ASP B 1 199 ? 13.445 -60.781 -41.719 1 73.06 199 ASP B CA 1
ATOM 6825 C C . ASP B 1 199 ? 13.391 -60.375 -40.25 1 73.06 199 ASP B C 1
ATOM 6827 O O . ASP B 1 199 ? 12.867 -59.312 -39.906 1 73.06 199 ASP B O 1
ATOM 6831 N N . PHE B 1 200 ? 13.914 -61.125 -39.5 1 73.12 200 PHE B N 1
ATOM 6832 C CA . PHE B 1 200 ? 13.961 -60.875 -38.062 1 73.12 200 PHE B CA 1
ATOM 6833 C C . PHE B 1 200 ? 14.906 -59.719 -37.75 1 73.12 200 PHE B C 1
ATOM 6835 O O . PHE B 1 200 ? 14.57 -58.844 -36.969 1 73.12 200 PHE B O 1
ATOM 6842 N N . ILE B 1 201 ? 16.031 -59.781 -38.344 1 70.31 201 ILE B N 1
ATOM 6843 C CA . ILE B 1 201 ? 17.062 -58.812 -38.031 1 70.31 201 ILE B CA 1
ATOM 6844 C C . ILE B 1 201 ? 16.719 -57.469 -38.656 1 70.31 201 ILE B C 1
ATOM 6846 O O . ILE B 1 201 ? 17.016 -56.406 -38.094 1 70.31 201 ILE B O 1
ATOM 6850 N N . ILE B 1 202 ? 16.125 -57.531 -39.781 1 60.16 202 ILE B N 1
ATOM 6851 C CA . ILE B 1 202 ? 15.836 -56.281 -40.469 1 60.16 202 ILE B CA 1
ATOM 6852 C C . ILE B 1 202 ? 14.562 -55.656 -39.906 1 60.16 202 ILE B C 1
ATOM 6854 O O . ILE B 1 202 ? 14.031 -54.688 -40.438 1 60.16 202 ILE B O 1
ATOM 6858 N N . ALA B 1 203 ? 14.117 -56.156 -38.812 1 61.22 203 ALA B N 1
ATOM 6859 C CA . ALA B 1 203 ? 12.945 -55.5 -38.25 1 61.22 203 ALA B CA 1
ATOM 6860 C C . ALA B 1 203 ? 13.227 -54.031 -37.938 1 61.22 203 ALA B C 1
ATOM 6862 O O . ALA B 1 203 ? 14.258 -53.719 -37.312 1 61.22 203 ALA B O 1
ATOM 6863 N N . ARG B 1 204 ? 12.609 -53.156 -38.688 1 64.19 204 ARG B N 1
ATOM 6864 C CA . ARG B 1 204 ? 12.781 -51.719 -38.938 1 64.19 204 ARG B CA 1
ATOM 6865 C C . ARG B 1 204 ? 12.211 -50.906 -37.781 1 64.19 204 ARG B C 1
ATOM 6867 O O . ARG B 1 204 ? 12.094 -49.688 -37.875 1 64.19 204 ARG B O 1
ATOM 6874 N N . GLU B 1 205 ? 11.969 -51.688 -36.656 1 73.44 205 GLU B N 1
ATOM 6875 C CA . GLU B 1 205 ? 11.391 -50.812 -35.656 1 73.44 205 GLU B CA 1
ATOM 6876 C C . GLU B 1 205 ? 12.484 -50.062 -34.875 1 73.44 205 GLU B C 1
ATOM 6878 O O . GLU B 1 205 ? 13.398 -50.719 -34.344 1 73.44 205 GLU B O 1
ATOM 6883 N N . PRO B 1 206 ? 12.438 -48.812 -34.938 1 76.25 206 PRO B N 1
ATOM 6884 C CA . PRO B 1 206 ? 13.469 -48.062 -34.188 1 76.25 206 PRO B CA 1
ATOM 6885 C C . PRO B 1 206 ? 13.531 -48.406 -32.719 1 76.25 206 PRO B C 1
ATOM 6887 O O . PRO B 1 206 ? 12.492 -48.562 -32.062 1 76.25 206 PRO B O 1
ATOM 6890 N N . GLY B 1 207 ? 14.719 -48.75 -32.219 1 79.94 207 GLY B N 1
ATOM 6891 C CA . GLY B 1 207 ? 14.953 -49 -30.812 1 79.94 207 GLY B CA 1
ATOM 6892 C C . GLY B 1 207 ? 14.883 -50.469 -30.453 1 79.94 207 GLY B C 1
ATOM 6893 O O . GLY B 1 207 ? 15.023 -50.812 -29.281 1 79.94 207 GLY B O 1
ATOM 6894 N N . VAL B 1 208 ? 14.531 -51.281 -31.391 1 86.69 208 VAL B N 1
ATOM 6895 C CA . VAL B 1 208 ? 14.438 -52.688 -31.109 1 86.69 208 VAL B CA 1
ATOM 6896 C C . VAL B 1 208 ? 15.617 -53.438 -31.766 1 86.69 208 VAL B C 1
ATOM 6898 O O . VAL B 1 208 ? 15.875 -53.25 -32.969 1 86.69 208 VAL B O 1
ATOM 6901 N N . THR B 1 209 ? 16.344 -54.156 -31.078 1 87.88 209 THR B N 1
ATOM 6902 C CA . THR B 1 209 ? 17.484 -54.938 -31.562 1 87.88 209 THR B CA 1
ATOM 6903 C C . THR B 1 209 ? 17.234 -56.438 -31.328 1 87.88 209 THR B C 1
ATOM 6905 O O . THR B 1 209 ? 17.469 -56.938 -30.234 1 87.88 209 THR B O 1
ATOM 6908 N N . PRO B 1 210 ? 16.828 -57.125 -32.312 1 90.25 210 PRO B N 1
ATOM 6909 C CA . PRO B 1 210 ? 16.625 -58.562 -32.188 1 90.25 210 PRO B CA 1
ATOM 6910 C C . PRO B 1 210 ? 17.922 -59.344 -32.312 1 90.25 210 PRO B C 1
ATOM 6912 O O . PRO B 1 210 ? 18.812 -58.969 -33.062 1 90.25 210 PRO B O 1
ATOM 6915 N N . MET B 1 211 ? 18.109 -60.375 -31.516 1 90.88 211 MET B N 1
ATOM 6916 C CA . MET B 1 211 ? 19.312 -61.219 -31.531 1 90.88 211 MET B CA 1
ATOM 6917 C C . MET B 1 211 ? 18.938 -62.688 -31.359 1 90.88 211 MET B C 1
ATOM 6919 O O . MET B 1 211 ? 17.906 -63.031 -30.766 1 90.88 211 MET B O 1
ATOM 6923 N N . ILE B 1 212 ? 19.734 -63.531 -31.938 1 90.06 212 ILE B N 1
ATOM 6924 C CA . ILE B 1 212 ? 19.672 -65 -31.688 1 90.06 212 ILE B CA 1
ATOM 6925 C C . ILE B 1 212 ? 21 -65.438 -31.125 1 90.06 212 ILE B C 1
ATOM 6927 O O . ILE B 1 212 ? 22.062 -65.125 -31.656 1 90.06 212 ILE B O 1
ATOM 6931 N N . VAL B 1 213 ? 20.859 -66.188 -30 1 90.62 213 VAL B N 1
ATOM 6932 C CA . VAL B 1 213 ? 22.078 -66.562 -29.328 1 90.62 213 VAL B CA 1
ATOM 6933 C C . VAL B 1 213 ? 22.062 -68.062 -29.078 1 90.62 213 VAL B C 1
ATOM 6935 O O . VAL B 1 213 ? 20.984 -68.688 -28.906 1 90.62 213 VAL B O 1
ATOM 6938 N N . GLY B 1 214 ? 23.25 -68.625 -29.172 1 86.06 214 GLY B N 1
ATOM 6939 C CA . GLY B 1 214 ? 23.391 -70.062 -28.875 1 86.06 214 GLY B CA 1
ATOM 6940 C C . GLY B 1 214 ? 23.422 -70.375 -27.391 1 86.06 214 GLY B C 1
ATOM 6941 O O . GLY B 1 214 ? 23.297 -69.5 -26.562 1 86.06 214 GLY B O 1
ATOM 6942 N N . ASP B 1 215 ? 23.484 -71.688 -27.031 1 83.69 215 ASP B N 1
ATOM 6943 C CA . ASP B 1 215 ? 23.438 -72.188 -25.656 1 83.69 215 ASP B CA 1
ATOM 6944 C C . ASP B 1 215 ? 24.562 -71.562 -24.828 1 83.69 215 ASP B C 1
ATOM 6946 O O . ASP B 1 215 ? 24.406 -71.312 -23.625 1 83.69 215 ASP B O 1
ATOM 6950 N N . ASP B 1 216 ? 25.656 -71.312 -25.469 1 81.44 216 ASP B N 1
ATOM 6951 C CA . ASP B 1 216 ? 26.812 -70.75 -24.75 1 81.44 216 ASP B CA 1
ATOM 6952 C C . ASP B 1 216 ? 26.844 -69.25 -24.797 1 81.44 216 ASP B C 1
ATOM 6954 O O . ASP B 1 216 ? 27.766 -68.625 -24.281 1 81.44 216 ASP B O 1
ATOM 6958 N N . GLY B 1 217 ? 25.875 -68.688 -25.422 1 87.38 217 GLY B N 1
ATOM 6959 C CA . GLY B 1 217 ? 25.812 -67.25 -25.5 1 87.38 217 GLY B CA 1
ATOM 6960 C C . GLY B 1 217 ? 26.359 -66.688 -26.797 1 87.38 217 GLY B C 1
ATOM 6961 O O . GLY B 1 217 ? 26.312 -65.438 -27.031 1 87.38 217 GLY B O 1
ATOM 6962 N N . ALA B 1 218 ? 26.906 -67.5 -27.656 1 85.5 218 ALA B N 1
ATOM 6963 C CA . ALA B 1 218 ? 27.438 -67 -28.938 1 85.5 218 ALA B CA 1
ATOM 6964 C C . ALA B 1 218 ? 26.328 -66.438 -29.828 1 85.5 218 ALA B C 1
ATOM 6966 O O . ALA B 1 218 ? 25.266 -67.062 -29.969 1 85.5 218 ALA B O 1
ATOM 6967 N N . ILE B 1 219 ? 26.625 -65.312 -30.406 1 87.44 219 ILE B N 1
ATOM 6968 C CA . ILE B 1 219 ? 25.641 -64.625 -31.234 1 87.44 219 ILE B CA 1
ATOM 6969 C C . ILE B 1 219 ? 25.578 -65.25 -32.625 1 87.44 219 ILE B C 1
ATOM 6971 O O . ILE B 1 219 ? 26.578 -65.312 -33.344 1 87.44 219 ILE B O 1
ATOM 6975 N N . GLN B 1 220 ? 24.469 -65.75 -32.906 1 80 220 GLN B N 1
ATOM 6976 C CA . GLN B 1 220 ? 24.25 -66.438 -34.156 1 80 220 GLN B CA 1
ATOM 6977 C C . GLN B 1 220 ? 23.656 -65.5 -35.219 1 80 220 GLN B C 1
ATOM 6979 O O . GLN B 1 220 ? 23.859 -65.688 -36.406 1 80 220 GLN B O 1
ATOM 6984 N N . ALA B 1 221 ? 22.828 -64.562 -34.781 1 82.69 221 ALA B N 1
ATOM 6985 C CA . ALA B 1 221 ? 22.219 -63.531 -35.625 1 82.69 221 ALA B CA 1
ATOM 6986 C C . ALA B 1 221 ? 22.141 -62.188 -34.938 1 82.69 221 ALA B C 1
ATOM 6988 O O . ALA B 1 221 ? 21.781 -62.094 -33.75 1 82.69 221 ALA B O 1
ATOM 6989 N N . HIS B 1 222 ? 22.469 -61.188 -35.562 1 85.19 222 HIS B N 1
ATOM 6990 C CA . HIS B 1 222 ? 22.469 -59.812 -35.094 1 85.19 222 HIS B CA 1
ATOM 6991 C C . HIS B 1 222 ? 22.406 -58.812 -36.25 1 85.19 222 HIS B C 1
ATOM 6993 O O . HIS B 1 222 ? 22.922 -59.094 -37.312 1 85.19 222 HIS B O 1
ATOM 6999 N N . PRO B 1 223 ? 21.703 -57.75 -36 1 81.88 223 PRO B N 1
ATOM 7000 C CA . PRO B 1 223 ? 21.688 -56.75 -37.062 1 81.88 223 PRO B CA 1
ATOM 7001 C C . PRO B 1 223 ? 23.094 -56.281 -37.469 1 81.88 223 PRO B C 1
ATOM 7003 O O . PRO B 1 223 ? 23.344 -56 -38.625 1 81.88 223 PRO B O 1
ATOM 7006 N N . ASP B 1 224 ? 23.938 -56.219 -36.562 1 82.06 224 ASP B N 1
ATOM 7007 C CA . ASP B 1 224 ? 25.359 -55.938 -36.812 1 82.06 224 ASP B CA 1
ATOM 7008 C C . ASP B 1 224 ? 26.109 -57.25 -37.125 1 82.06 224 ASP B C 1
ATOM 7010 O O . ASP B 1 224 ? 26.375 -58.031 -36.219 1 82.06 224 ASP B O 1
ATOM 7014 N N . ARG B 1 225 ? 26.594 -57.438 -38.25 1 75.62 225 ARG B N 1
ATOM 7015 C CA . ARG B 1 225 ? 27.188 -58.688 -38.719 1 75.62 225 ARG B CA 1
ATOM 7016 C C . ARG B 1 225 ? 28.562 -58.906 -38.062 1 75.62 225 ARG B C 1
ATOM 7018 O O . ARG B 1 225 ? 29.031 -60.062 -38 1 75.62 225 ARG B O 1
ATOM 7025 N N . ARG B 1 226 ? 29.297 -57.812 -37.594 1 75.69 226 ARG B N 1
ATOM 7026 C CA . ARG B 1 226 ? 30.625 -57.938 -37 1 75.69 226 ARG B CA 1
ATOM 7027 C C . ARG B 1 226 ? 30.562 -58.688 -35.688 1 75.69 226 ARG B C 1
ATOM 7029 O O . ARG B 1 226 ? 31.578 -59.188 -35.188 1 75.69 226 ARG B O 1
ATOM 7036 N N . LEU B 1 227 ? 29.266 -58.844 -35.188 1 80.62 227 LEU B N 1
ATOM 7037 C CA . LEU B 1 227 ? 29.109 -59.438 -33.844 1 80.62 227 LEU B CA 1
ATOM 7038 C C . LEU B 1 227 ? 28.766 -60.938 -33.969 1 80.62 227 LEU B C 1
ATOM 7040 O O . LEU B 1 227 ? 28.781 -61.656 -32.969 1 80.62 227 LEU B O 1
ATOM 7044 N N . ILE B 1 228 ? 28.484 -61.438 -35.031 1 76.75 228 ILE B N 1
ATOM 7045 C CA . ILE B 1 228 ? 28.047 -62.844 -35.25 1 76.75 228 ILE B CA 1
ATOM 7046 C C . ILE B 1 228 ? 29.234 -63.781 -35.094 1 76.75 228 ILE B C 1
ATOM 7048 O O . ILE B 1 228 ? 30.312 -63.531 -35.625 1 76.75 228 ILE B O 1
ATOM 7052 N N . ALA B 1 229 ? 28.938 -64.812 -34.312 1 70.75 229 ALA B N 1
ATOM 7053 C CA . ALA B 1 229 ? 29.953 -65.812 -34.125 1 70.75 229 ALA B CA 1
ATOM 7054 C C . ALA B 1 229 ? 29.906 -66.938 -35.188 1 70.75 229 ALA B C 1
ATOM 7056 O O . ALA B 1 229 ? 29.141 -67.875 -35.094 1 70.75 229 ALA B O 1
ATOM 7057 N N . TYR B 1 230 ? 30.406 -66.875 -36.312 1 56.56 230 TYR B N 1
ATOM 7058 C CA . TYR B 1 230 ? 30.375 -67.875 -37.406 1 56.56 230 TYR B CA 1
ATOM 7059 C C . TYR B 1 230 ? 31.062 -69.188 -37.031 1 56.56 230 TYR B C 1
ATOM 7061 O O . TYR B 1 230 ? 30.641 -70.25 -37.469 1 56.56 230 TYR B O 1
ATOM 7069 N N . SER B 1 231 ? 32.094 -69.188 -36.531 1 50.81 231 SER B N 1
ATOM 7070 C CA . SER B 1 231 ? 32.938 -70.375 -36.469 1 50.81 231 SER B CA 1
ATOM 7071 C C . SER B 1 231 ? 32.469 -71.312 -35.344 1 50.81 231 SER B C 1
ATOM 7073 O O . SER B 1 231 ? 33.281 -72.062 -34.812 1 50.81 231 SER B O 1
ATOM 7075 N N . SER B 1 232 ? 31.344 -71.25 -34.812 1 45.66 232 SER B N 1
ATOM 7076 C CA . SER B 1 232 ? 31.266 -71.938 -33.562 1 45.66 232 SER B CA 1
ATOM 7077 C C . SER B 1 232 ? 31.516 -73.438 -33.781 1 45.66 232 SER B C 1
ATOM 7079 O O . SER B 1 232 ? 31.453 -74.25 -32.844 1 45.66 232 SER B O 1
ATOM 7081 N N . ALA B 1 233 ? 31.203 -74.062 -34.875 1 38.66 233 ALA B N 1
ATOM 7082 C CA . ALA B 1 233 ? 31.578 -75.5 -34.75 1 38.66 233 ALA B CA 1
ATOM 7083 C C . ALA B 1 233 ? 32.969 -75.625 -34.188 1 38.66 233 ALA B C 1
ATOM 7085 O O . ALA B 1 233 ? 33.281 -76.625 -33.562 1 38.66 233 ALA B O 1
ATOM 7086 N N . ALA B 1 234 ? 33.969 -74.938 -34.844 1 37 234 ALA B N 1
ATOM 7087 C CA . ALA B 1 234 ? 35.312 -75.25 -34.344 1 37 234 ALA B CA 1
ATOM 7088 C C . ALA B 1 234 ? 35.594 -74.5 -33.062 1 37 234 ALA B C 1
ATOM 7090 O O . ALA B 1 234 ? 35.219 -73.375 -32.906 1 37 234 ALA B O 1
ATOM 7091 N N . GLY B 1 235 ? 35.844 -74.875 -31.953 1 41.97 235 GLY B N 1
ATOM 7092 C CA . GLY B 1 235 ? 36.125 -74.688 -30.531 1 41.97 235 GLY B CA 1
ATOM 7093 C C . GLY B 1 235 ? 36.062 -73.25 -30.109 1 41.97 235 GLY B C 1
ATOM 7094 O O . GLY B 1 235 ? 35.562 -72.938 -29.031 1 41.97 235 GLY B O 1
ATOM 7095 N N . GLY B 1 236 ? 37.031 -72.312 -30.484 1 40.81 236 GLY B N 1
ATOM 7096 C CA . GLY B 1 236 ? 37.469 -71.125 -29.703 1 40.81 236 GLY B CA 1
ATOM 7097 C C . GLY B 1 236 ? 36.656 -69.875 -30 1 40.81 236 GLY B C 1
ATOM 7098 O O . GLY B 1 236 ? 37 -69.125 -30.891 1 40.81 236 GLY B O 1
ATOM 7099 N N . ALA B 1 237 ? 35.344 -69.75 -29.828 1 46.31 237 ALA B N 1
ATOM 7100 C CA . ALA B 1 237 ? 34.656 -68.438 -29.969 1 46.31 237 ALA B CA 1
ATOM 7101 C C . ALA B 1 237 ? 35.469 -67.375 -29.266 1 46.31 237 ALA B C 1
ATOM 7103 O O . ALA B 1 237 ? 35.812 -67.5 -28.094 1 46.31 237 ALA B O 1
ATOM 7104 N N . SER B 1 238 ? 36.125 -66.5 -29.891 1 52.31 238 SER B N 1
ATOM 7105 C CA . SER B 1 238 ? 36.781 -65.312 -29.297 1 52.31 238 SER B CA 1
ATOM 7106 C C . SER B 1 238 ? 35.812 -64.562 -28.438 1 52.31 238 SER B C 1
ATOM 7108 O O . SER B 1 238 ? 34.594 -64.625 -28.625 1 52.31 238 SER B O 1
ATOM 7110 N N . GLU B 1 239 ? 36.25 -63.906 -27.25 1 54.84 239 GLU B N 1
ATOM 7111 C CA . GLU B 1 239 ? 35.594 -63.188 -26.141 1 54.84 239 GLU B CA 1
ATOM 7112 C C . GLU B 1 239 ? 34.562 -62.219 -26.656 1 54.84 239 GLU B C 1
ATOM 7114 O O . GLU B 1 239 ? 33.5 -62.062 -26.047 1 54.84 239 GLU B O 1
ATOM 7119 N N . ARG B 1 240 ? 34.688 -61.594 -27.906 1 62.56 240 ARG B N 1
ATOM 7120 C CA . ARG B 1 240 ? 33.844 -60.438 -28.266 1 62.56 240 ARG B CA 1
ATOM 7121 C C . ARG B 1 240 ? 32.594 -60.906 -29 1 62.56 240 ARG B C 1
ATOM 7123 O O . ARG B 1 240 ? 31.75 -60.094 -29.344 1 62.56 240 ARG B O 1
ATOM 7130 N N . HIS B 1 241 ? 32.281 -62.125 -29.078 1 75.5 241 HIS B N 1
ATOM 7131 C CA . HIS B 1 241 ? 31.188 -62.594 -29.922 1 75.5 241 HIS B CA 1
ATOM 7132 C C . HIS B 1 241 ? 30.094 -63.25 -29.094 1 75.5 241 HIS B C 1
ATOM 7134 O O . HIS B 1 241 ? 29.219 -63.906 -29.641 1 75.5 241 HIS B O 1
ATOM 7140 N N . ARG B 1 242 ? 30.125 -62.938 -27.797 1 88.19 242 ARG B N 1
ATOM 7141 C CA . ARG B 1 242 ? 29.078 -63.438 -26.922 1 88.19 242 ARG B CA 1
ATOM 7142 C C . ARG B 1 242 ? 28.172 -62.312 -26.422 1 88.19 242 ARG B C 1
ATOM 7144 O O . ARG B 1 242 ? 28.641 -61.188 -26.203 1 88.19 242 ARG B O 1
ATOM 7151 N N . VAL B 1 243 ? 26.969 -62.562 -26.266 1 91.12 243 VAL B N 1
ATOM 7152 C CA . VAL B 1 243 ? 25.969 -61.562 -25.891 1 91.12 243 VAL B CA 1
ATOM 7153 C C . VAL B 1 243 ? 26.328 -61 -24.531 1 91.12 243 VAL B C 1
ATOM 7155 O O . VAL B 1 243 ? 26.062 -59.812 -24.25 1 91.12 243 VAL B O 1
ATOM 7158 N N . PHE B 1 244 ? 26.984 -61.781 -23.641 1 91.38 244 PHE B N 1
ATOM 7159 C CA . PHE B 1 244 ? 27.328 -61.344 -22.297 1 91.38 244 PHE B CA 1
ATOM 7160 C C . PHE B 1 244 ? 28.359 -60.219 -22.328 1 91.38 244 PHE B C 1
ATOM 7162 O O . PHE B 1 244 ? 28.344 -59.344 -21.484 1 91.38 244 PHE B O 1
ATOM 7169 N N . ASP B 1 245 ? 29.188 -60.25 -23.359 1 88.12 245 ASP B N 1
ATOM 7170 C CA . ASP B 1 245 ? 30.25 -59.25 -23.484 1 88.12 245 ASP B CA 1
ATOM 7171 C C . ASP B 1 245 ? 29.719 -57.938 -23.984 1 88.12 245 ASP B C 1
ATOM 7173 O O . ASP B 1 245 ? 30.422 -56.906 -23.906 1 88.12 245 ASP B O 1
ATOM 7177 N N . LEU B 1 246 ? 28.531 -57.875 -24.531 1 89 246 LEU B N 1
ATOM 7178 C CA . LEU B 1 246 ? 27.938 -56.656 -25.047 1 89 246 LEU B CA 1
ATOM 7179 C C . LEU B 1 246 ? 27.375 -55.781 -23.906 1 89 246 LEU B C 1
ATOM 7181 O O . LEU B 1 246 ? 27.094 -54.594 -24.109 1 89 246 LEU B O 1
ATOM 7185 N N . LEU B 1 247 ? 27.156 -56.438 -22.766 1 91.81 247 LEU B N 1
ATOM 7186 C CA . LEU B 1 247 ? 26.516 -55.75 -21.656 1 91.81 247 LEU B CA 1
ATOM 7187 C C . LEU B 1 247 ? 27.531 -54.906 -20.875 1 91.81 247 LEU B C 1
ATOM 7189 O O . LEU B 1 247 ? 28.688 -55.344 -20.719 1 91.81 247 LEU B O 1
ATOM 7193 N N . ASP B 1 248 ? 27.172 -53.844 -20.406 1 87.69 248 ASP B N 1
ATOM 7194 C CA . ASP B 1 248 ? 28.047 -52.844 -19.781 1 87.69 248 ASP B CA 1
ATOM 7195 C C . ASP B 1 248 ? 28.5 -53.312 -18.391 1 87.69 248 ASP B C 1
ATOM 7197 O O . ASP B 1 248 ? 29.672 -53.188 -18.047 1 87.69 248 ASP B O 1
ATOM 7201 N N . GLN B 1 249 ? 27.641 -53.875 -17.562 1 89.44 249 GLN B N 1
ATOM 7202 C CA . GLN B 1 249 ? 27.938 -54.188 -16.172 1 89.44 249 GLN B CA 1
ATOM 7203 C C . GLN B 1 249 ? 27.984 -55.688 -15.961 1 89.44 249 GLN B C 1
ATOM 7205 O O . GLN B 1 249 ? 27.172 -56.438 -16.516 1 89.44 249 GLN B O 1
ATOM 7210 N N . PRO B 1 250 ? 28.922 -56.125 -15.125 1 88.06 250 PRO B N 1
ATOM 7211 C CA . PRO B 1 250 ? 29.062 -57.562 -14.875 1 88.06 250 PRO B CA 1
ATOM 7212 C C . PRO B 1 250 ? 27.844 -58.156 -14.18 1 88.06 250 PRO B C 1
ATOM 7214 O O . PRO B 1 250 ? 27.484 -59.312 -14.445 1 88.06 250 PRO B O 1
ATOM 7217 N N . GLU B 1 251 ? 27.266 -57.375 -13.297 1 89.81 251 GLU B N 1
ATOM 7218 C CA . GLU B 1 251 ? 26.094 -57.875 -12.594 1 89.81 251 GLU B CA 1
ATOM 7219 C C . GLU B 1 251 ? 24.953 -58.188 -13.562 1 89.81 251 GLU B C 1
ATOM 7221 O O . GLU B 1 251 ? 24.203 -59.156 -13.359 1 89.81 251 GLU B O 1
ATOM 7226 N N . GLN B 1 252 ? 24.953 -57.469 -14.609 1 91.38 252 GLN B N 1
ATOM 7227 C CA . GLN B 1 252 ? 23.891 -57.656 -15.602 1 91.38 252 GLN B CA 1
ATOM 7228 C C . GLN B 1 252 ? 24.156 -58.875 -16.453 1 91.38 252 GLN B C 1
ATOM 7230 O O . GLN B 1 252 ? 23.234 -59.5 -17 1 91.38 252 GLN B O 1
ATOM 7235 N N . ARG B 1 253 ? 25.406 -59.312 -16.547 1 92.5 253 ARG B N 1
ATOM 7236 C CA . ARG B 1 253 ? 25.75 -60.531 -17.266 1 92.5 253 ARG B CA 1
ATOM 7237 C C . ARG B 1 253 ? 25.203 -61.781 -16.562 1 92.5 253 ARG B C 1
ATOM 7239 O O . ARG B 1 253 ? 24.641 -62.656 -17.203 1 92.5 253 ARG B O 1
ATOM 7246 N N . ASP B 1 254 ? 25.344 -61.656 -15.273 1 92.81 254 ASP B N 1
ATOM 7247 C CA . ASP B 1 254 ? 24.812 -62.781 -14.484 1 92.81 254 ASP B CA 1
ATOM 7248 C C . ASP B 1 254 ? 23.281 -62.812 -14.555 1 92.81 254 ASP B C 1
ATOM 7250 O O . ASP B 1 254 ? 22.688 -63.906 -14.594 1 92.81 254 ASP B O 1
ATOM 7254 N N . ALA B 1 255 ? 22.703 -61.656 -14.539 1 94.25 255 ALA B N 1
ATOM 7255 C CA . ALA B 1 255 ? 21.25 -61.594 -14.633 1 94.25 255 ALA B CA 1
ATOM 7256 C C . ALA B 1 255 ? 20.766 -62.156 -15.961 1 94.25 255 ALA B C 1
ATOM 7258 O O . ALA B 1 255 ? 19.75 -62.875 -16 1 94.25 255 ALA B O 1
ATOM 7259 N N . LEU B 1 256 ? 21.422 -61.844 -16.984 1 94.81 256 LEU B N 1
ATOM 7260 C CA . LEU B 1 256 ? 21.062 -62.375 -18.297 1 94.81 256 LEU B CA 1
ATOM 7261 C C . LEU B 1 256 ? 21.234 -63.875 -18.328 1 94.81 256 LEU B C 1
ATOM 7263 O O . LEU B 1 256 ? 20.391 -64.562 -18.891 1 94.81 256 LEU B O 1
ATOM 7267 N N . ARG B 1 257 ? 22.281 -64.438 -17.781 1 94.25 257 ARG B N 1
ATOM 7268 C CA . ARG B 1 257 ? 22.484 -65.875 -17.703 1 94.25 257 ARG B CA 1
ATOM 7269 C C . ARG B 1 257 ? 21.344 -66.562 -16.953 1 94.25 257 ARG B C 1
ATOM 7271 O O . ARG B 1 257 ? 20.875 -67.625 -17.344 1 94.25 257 ARG B O 1
ATOM 7278 N N . GLU B 1 258 ? 21.016 -65.875 -15.914 1 94.38 258 GLU B N 1
ATOM 7279 C CA . GLU B 1 258 ? 19.906 -66.438 -15.141 1 94.38 258 GLU B CA 1
ATOM 7280 C C . GLU B 1 258 ? 18.609 -66.375 -15.953 1 94.38 258 GLU B C 1
ATOM 7282 O O . GLU B 1 258 ? 17.828 -67.375 -15.906 1 94.38 258 GLU B O 1
ATOM 7287 N N . ALA B 1 259 ? 18.375 -65.312 -16.641 1 94.62 259 ALA B N 1
ATOM 7288 C CA . ALA B 1 259 ? 17.188 -65.25 -17.5 1 94.62 259 ALA B CA 1
ATOM 7289 C C . ALA B 1 259 ? 17.188 -66.312 -18.547 1 94.62 259 ALA B C 1
ATOM 7291 O O . ALA B 1 259 ? 16.156 -66.938 -18.844 1 94.62 259 ALA B O 1
ATOM 7292 N N . MET B 1 260 ? 18.281 -66.562 -19.109 1 94.75 260 MET B N 1
ATOM 7293 C CA . MET B 1 260 ? 18.422 -67.625 -20.094 1 94.75 260 MET B CA 1
ATOM 7294 C C . MET B 1 260 ? 18.125 -69 -19.484 1 94.75 260 MET B C 1
ATOM 7296 O O . MET B 1 260 ? 17.438 -69.812 -20.078 1 94.75 260 MET B O 1
ATOM 7300 N N . ARG B 1 261 ? 18.625 -69.188 -18.344 1 94.06 261 ARG B N 1
ATOM 7301 C CA . ARG B 1 261 ? 18.359 -70.438 -17.641 1 94.06 261 ARG B CA 1
ATOM 7302 C C . ARG B 1 261 ? 16.875 -70.625 -17.375 1 94.06 261 ARG B C 1
ATOM 7304 O O . ARG B 1 261 ? 16.328 -71.688 -17.578 1 94.06 261 ARG B O 1
ATOM 7311 N N . LEU B 1 262 ? 16.297 -69.625 -16.953 1 94 262 LEU B N 1
ATOM 7312 C CA . LEU B 1 262 ? 14.875 -69.625 -16.656 1 94 262 LEU B CA 1
ATOM 7313 C C . LEU B 1 262 ? 14.062 -69.875 -17.922 1 94 262 LEU B C 1
ATOM 7315 O O . LEU B 1 262 ? 13.078 -70.625 -17.906 1 94 262 LEU B O 1
ATOM 7319 N N . ALA B 1 263 ? 14.398 -69.188 -18.953 1 94.5 263 ALA B N 1
ATOM 7320 C CA . ALA B 1 263 ? 13.719 -69.375 -20.219 1 94.5 263 ALA B CA 1
ATOM 7321 C C . ALA B 1 263 ? 13.828 -70.812 -20.688 1 94.5 263 ALA B C 1
ATOM 7323 O O . ALA B 1 263 ? 12.875 -71.375 -21.25 1 94.5 263 ALA B O 1
ATOM 7324 N N . ARG B 1 264 ? 14.914 -71.438 -20.453 1 92.56 264 ARG B N 1
ATOM 7325 C CA . ARG B 1 264 ? 15.133 -72.812 -20.844 1 92.56 264 ARG B CA 1
ATOM 7326 C C . ARG B 1 264 ? 14.273 -73.75 -19.984 1 92.56 264 ARG B C 1
ATOM 7328 O O . ARG B 1 264 ? 13.766 -74.75 -20.484 1 92.56 264 ARG B O 1
ATOM 7335 N N . ALA B 1 265 ? 14.164 -73.438 -18.766 1 92.44 265 ALA B N 1
ATOM 7336 C CA . ALA B 1 265 ? 13.391 -74.25 -17.859 1 92.44 265 ALA B CA 1
ATOM 7337 C C . ALA B 1 265 ? 11.914 -74.25 -18.25 1 92.44 265 ALA B C 1
ATOM 7339 O O . ALA B 1 265 ? 11.25 -75.312 -18.125 1 92.44 265 ALA B O 1
ATOM 7340 N N . LYS B 1 266 ? 11.469 -73.188 -18.641 1 88.5 266 LYS B N 1
ATOM 7341 C CA . LYS B 1 266 ? 10.078 -73.062 -19.078 1 88.5 266 LYS B CA 1
ATOM 7342 C C . LYS B 1 266 ? 10 -72.625 -20.531 1 88.5 266 LYS B C 1
ATOM 7344 O O . LYS B 1 266 ? 9.852 -71.438 -20.812 1 88.5 266 LYS B O 1
ATOM 7349 N N . ALA B 1 267 ? 9.969 -73.688 -21.328 1 80.38 267 ALA B N 1
ATOM 7350 C CA . ALA B 1 267 ? 9.961 -73.438 -22.766 1 80.38 267 ALA B CA 1
ATOM 7351 C C . ALA B 1 267 ? 8.656 -72.75 -23.188 1 80.38 267 ALA B C 1
ATOM 7353 O O . ALA B 1 267 ? 7.574 -73.188 -22.766 1 80.38 267 ALA B O 1
ATOM 7354 N N . GLY B 1 268 ? 8.633 -71.5 -23.641 1 79.31 268 GLY B N 1
ATOM 7355 C CA . GLY B 1 268 ? 7.461 -70.75 -24.094 1 79.31 268 GLY B CA 1
ATOM 7356 C C . GLY B 1 268 ? 7.23 -69.5 -23.312 1 79.31 268 GLY B C 1
ATOM 7357 O O . GLY B 1 268 ? 6.375 -68.688 -23.688 1 79.31 268 GLY B O 1
ATOM 7358 N N . SER B 1 269 ? 7.984 -69.438 -22.281 1 88.31 269 SER B N 1
ATOM 7359 C CA . SER B 1 269 ? 7.855 -68.188 -21.5 1 88.31 269 SER B CA 1
ATOM 7360 C C . SER B 1 269 ? 8.961 -67.188 -21.844 1 88.31 269 SER B C 1
ATOM 7362 O O . SER B 1 269 ? 9.992 -67.562 -22.406 1 88.31 269 SER B O 1
ATOM 7364 N N . VAL B 1 270 ? 8.602 -65.938 -21.625 1 94 270 VAL B N 1
ATOM 7365 C CA . VAL B 1 270 ? 9.562 -64.875 -21.875 1 94 270 VAL B CA 1
ATOM 7366 C C . VAL B 1 270 ? 9.992 -64.25 -20.562 1 94 270 VAL B C 1
ATOM 7368 O O . VAL B 1 270 ? 9.164 -64.062 -19.672 1 94 270 VAL B O 1
ATOM 7371 N N . HIS B 1 271 ? 11.242 -64.062 -20.375 1 94.44 271 HIS B N 1
ATOM 7372 C CA . HIS B 1 271 ? 11.773 -63.406 -19.203 1 94.44 271 HIS B CA 1
ATOM 7373 C C . HIS B 1 271 ? 12.422 -62.062 -19.578 1 94.44 271 HIS B C 1
ATOM 7375 O O . HIS B 1 271 ? 13.203 -62.031 -20.531 1 94.44 271 HIS B O 1
ATOM 7381 N N . CYS B 1 272 ? 12.047 -61.156 -18.859 1 94.31 272 CYS B N 1
ATOM 7382 C CA . CYS B 1 272 ? 12.539 -59.812 -19.172 1 94.31 272 CYS B CA 1
ATOM 7383 C C . CYS B 1 272 ? 13.5 -59.344 -18.094 1 94.31 272 CYS B C 1
ATOM 7385 O O . CYS B 1 272 ? 13.398 -59.75 -16.938 1 94.31 272 CYS B O 1
ATOM 7387 N N . LEU B 1 273 ? 14.469 -58.531 -18.406 1 94.12 273 LEU B N 1
ATOM 7388 C CA . LEU B 1 273 ? 15.391 -57.875 -17.484 1 94.12 273 LEU B CA 1
ATOM 7389 C C . LEU B 1 273 ? 15.898 -56.562 -18.047 1 94.12 273 LEU B C 1
ATOM 7391 O O . LEU B 1 273 ? 15.898 -56.344 -19.266 1 94.12 273 LEU B O 1
ATOM 7395 N N . TRP B 1 274 ? 16.266 -55.719 -17.156 1 92.88 274 TRP B N 1
ATOM 7396 C CA . TRP B 1 274 ? 16.891 -54.438 -17.562 1 92.88 274 TRP B CA 1
ATOM 7397 C C . TRP B 1 274 ? 18.406 -54.594 -17.609 1 92.88 274 TRP B C 1
ATOM 7399 O O . TRP B 1 274 ? 19.016 -55.156 -16.719 1 92.88 274 TRP B O 1
ATOM 7409 N N . ALA B 1 275 ? 18.984 -54.219 -18.719 1 92.94 275 ALA B N 1
ATOM 7410 C CA . ALA B 1 275 ? 20.438 -54.25 -18.844 1 92.94 275 ALA B CA 1
ATOM 7411 C C . ALA B 1 275 ? 20.953 -53.125 -19.719 1 92.94 275 ALA B C 1
ATOM 7413 O O . ALA B 1 275 ? 20.219 -52.594 -20.547 1 92.94 275 ALA B O 1
ATOM 7414 N N . GLY B 1 276 ? 22.125 -52.781 -19.422 1 92 276 GLY B N 1
ATOM 7415 C CA . GLY B 1 276 ? 22.75 -51.719 -20.203 1 92 276 GLY B CA 1
ATOM 7416 C C . GLY B 1 276 ? 23.406 -52.219 -21.469 1 92 276 GLY B C 1
ATOM 7417 O O . GLY B 1 276 ? 24.203 -53.156 -21.438 1 92 276 GLY B O 1
ATOM 7418 N N . LEU B 1 277 ? 23 -51.719 -22.625 1 88.12 277 LEU B N 1
ATOM 7419 C CA . LEU B 1 277 ? 23.578 -52 -23.922 1 88.12 277 LEU B CA 1
ATOM 7420 C C . LEU B 1 277 ? 23.953 -50.688 -24.641 1 88.12 277 LEU B C 1
ATOM 7422 O O . LEU B 1 277 ? 23.109 -49.812 -24.797 1 88.12 277 LEU B O 1
ATOM 7426 N N . ASP B 1 278 ? 25.188 -50.531 -24.984 1 81.94 278 ASP B N 1
ATOM 7427 C CA . ASP B 1 278 ? 25.703 -49.344 -25.672 1 81.94 278 ASP B CA 1
ATOM 7428 C C . ASP B 1 278 ? 25.484 -48.094 -24.844 1 81.94 278 ASP B C 1
ATOM 7430 O O . ASP B 1 278 ? 25.109 -47.031 -25.359 1 81.94 278 ASP B O 1
ATOM 7434 N N . GLY B 1 279 ? 25.531 -48.219 -23.562 1 82.69 279 GLY B N 1
ATOM 7435 C CA . GLY B 1 279 ? 25.453 -47.094 -22.656 1 82.69 279 GLY B CA 1
ATOM 7436 C C . GLY B 1 279 ? 24.031 -46.688 -22.297 1 82.69 279 GLY B C 1
ATOM 7437 O O . GLY B 1 279 ? 23.812 -45.688 -21.609 1 82.69 279 GLY B O 1
ATOM 7438 N N . ARG B 1 280 ? 23.156 -47.312 -22.734 1 89.25 280 ARG B N 1
ATOM 7439 C CA . ARG B 1 280 ? 21.766 -47 -22.453 1 89.25 280 ARG B CA 1
ATOM 7440 C C . ARG B 1 280 ? 21.062 -48.188 -21.781 1 89.25 280 ARG B C 1
ATOM 7442 O O . ARG B 1 280 ? 21.344 -49.344 -22.094 1 89.25 280 ARG B O 1
ATOM 7449 N N . GLN B 1 281 ? 20.234 -47.812 -20.891 1 88.31 281 GLN B N 1
ATOM 7450 C CA . GLN B 1 281 ? 19.438 -48.844 -20.25 1 88.31 281 GLN B CA 1
ATOM 7451 C C . GLN B 1 281 ? 18.328 -49.344 -21.172 1 88.31 281 GLN B C 1
ATOM 7453 O O . GLN B 1 281 ? 17.516 -48.562 -21.656 1 88.31 281 GLN B O 1
ATOM 7458 N N . GLN B 1 282 ? 18.391 -50.625 -21.484 1 91.44 282 GLN B N 1
ATOM 7459 C CA . GLN B 1 282 ? 17.406 -51.219 -22.391 1 91.44 282 GLN B CA 1
ATOM 7460 C C . GLN B 1 282 ? 16.719 -52.406 -21.766 1 91.44 282 GLN B C 1
ATOM 7462 O O . GLN B 1 282 ? 17.203 -52.969 -20.766 1 91.44 282 GLN B O 1
ATOM 7467 N N . LEU B 1 283 ? 15.562 -52.688 -22.25 1 92.44 283 LEU B N 1
ATOM 7468 C CA . LEU B 1 283 ? 14.789 -53.844 -21.781 1 92.44 283 LEU B CA 1
ATOM 7469 C C . LEU B 1 283 ? 15.086 -55.062 -22.641 1 92.44 283 LEU B C 1
ATOM 7471 O O . LEU B 1 283 ? 14.93 -55.031 -23.859 1 92.44 283 LEU B O 1
ATOM 7475 N N . PHE B 1 284 ? 15.523 -56.156 -21.984 1 94.56 284 PHE B N 1
ATOM 7476 C CA . PHE B 1 284 ? 15.828 -57.406 -22.672 1 94.56 284 PHE B CA 1
ATOM 7477 C C . PHE B 1 284 ? 14.703 -58.438 -22.453 1 94.56 284 PHE B C 1
ATOM 7479 O O . PHE B 1 284 ? 14.164 -58.531 -21.359 1 94.56 284 PHE B O 1
ATOM 7486 N N . ALA B 1 285 ? 14.312 -59.062 -23.453 1 96 285 ALA B N 1
ATOM 7487 C CA . ALA B 1 285 ? 13.391 -60.188 -23.406 1 96 285 ALA B CA 1
ATOM 7488 C C . ALA B 1 285 ? 14.023 -61.438 -24 1 96 285 ALA B C 1
ATOM 7490 O O . ALA B 1 285 ? 14.625 -61.375 -25.078 1 96 285 ALA B O 1
ATOM 7491 N N . VAL B 1 286 ? 13.93 -62.531 -23.281 1 96.44 286 VAL B N 1
ATOM 7492 C CA . VAL B 1 286 ? 14.609 -63.75 -23.688 1 96.44 286 VAL B CA 1
ATOM 7493 C C . VAL B 1 286 ? 13.602 -64.938 -23.766 1 96.44 286 VAL B C 1
ATOM 7495 O O . VAL B 1 286 ? 12.789 -65.062 -22.844 1 96.44 286 VAL B O 1
ATOM 7498 N N . ALA B 1 287 ? 13.625 -65.625 -24.812 1 96.06 287 ALA B N 1
ATOM 7499 C CA . ALA B 1 287 ? 12.836 -66.875 -25 1 96.06 287 ALA B CA 1
ATOM 7500 C C . ALA B 1 287 ? 13.688 -68 -25.562 1 96.06 287 ALA B C 1
ATOM 7502 O O . ALA B 1 287 ? 14.68 -67.75 -26.25 1 96.06 287 ALA B O 1
ATOM 7503 N N . TYR B 1 288 ? 13.312 -69.188 -25.297 1 95.25 288 TYR B N 1
ATOM 7504 C CA . TYR B 1 288 ? 14.141 -70.375 -25.625 1 95.25 288 TYR B CA 1
ATOM 7505 C C . TYR B 1 288 ? 13.453 -71.25 -26.672 1 95.25 288 TYR B C 1
ATOM 7507 O O . TYR B 1 288 ? 12.234 -71.438 -26.609 1 95.25 288 TYR B O 1
ATOM 7515 N N . ILE B 1 289 ? 14.219 -71.688 -27.594 1 90.5 289 ILE B N 1
ATOM 7516 C CA . ILE B 1 289 ? 13.773 -72.625 -28.578 1 90.5 289 ILE B CA 1
ATOM 7517 C C . ILE B 1 289 ? 14.453 -74 -28.328 1 90.5 289 ILE B C 1
ATOM 7519 O O . ILE B 1 289 ? 15.602 -74.188 -28.719 1 90.5 289 ILE B O 1
ATOM 7523 N N . PRO B 1 290 ? 13.828 -74.938 -27.812 1 88.31 290 PRO B N 1
ATOM 7524 C CA . PRO B 1 290 ? 14.453 -76.188 -27.391 1 88.31 290 PRO B CA 1
ATOM 7525 C C . PRO B 1 290 ? 14.977 -77 -28.578 1 88.31 290 PRO B C 1
ATOM 7527 O O . PRO B 1 290 ? 16.047 -77.625 -28.484 1 88.31 290 PRO B O 1
ATOM 7530 N N . GLN B 1 291 ? 14.32 -77 -29.75 1 81.38 291 GLN B N 1
ATOM 7531 C CA . GLN B 1 291 ? 14.688 -77.812 -30.891 1 81.38 291 GLN B CA 1
ATOM 7532 C C . GLN B 1 291 ? 16.047 -77.438 -31.453 1 81.38 291 GLN B C 1
ATOM 7534 O O . GLN B 1 291 ? 16.844 -78.312 -31.859 1 81.38 291 GLN B O 1
ATOM 7539 N N . LEU B 1 292 ? 16.328 -76.188 -31.391 1 82.94 292 LEU B N 1
ATOM 7540 C CA . LEU B 1 292 ? 17.562 -75.688 -31.953 1 82.94 292 LEU B CA 1
ATOM 7541 C C . LEU B 1 292 ? 18.594 -75.375 -30.859 1 82.94 292 LEU B C 1
ATOM 7543 O O . LEU B 1 292 ? 19.766 -75.188 -31.141 1 82.94 292 LEU B O 1
ATOM 7547 N N . ARG B 1 293 ? 18.062 -75.438 -29.625 1 86.44 293 ARG B N 1
ATOM 7548 C CA . ARG B 1 293 ? 18.859 -75 -28.469 1 86.44 293 ARG B CA 1
ATOM 7549 C C . ARG B 1 293 ? 19.375 -73.562 -28.641 1 86.44 293 ARG B C 1
ATOM 7551 O O . ARG B 1 293 ? 20.562 -73.312 -28.422 1 86.44 293 ARG B O 1
ATOM 7558 N N . TRP B 1 294 ? 18.578 -72.75 -29.188 1 89.69 294 TRP B N 1
ATOM 7559 C CA . TRP B 1 294 ? 18.844 -71.312 -29.391 1 89.69 294 TRP B CA 1
ATOM 7560 C C . TRP B 1 294 ? 17.969 -70.438 -28.484 1 89.69 294 TRP B C 1
ATOM 7562 O O . TRP B 1 294 ? 16.953 -70.875 -27.969 1 89.69 294 TRP B O 1
ATOM 7572 N N . TYR B 1 295 ? 18.484 -69.25 -28.25 1 93.81 295 TYR B N 1
ATOM 7573 C CA . TYR B 1 295 ? 17.703 -68.25 -27.547 1 93.81 295 TYR B CA 1
ATOM 7574 C C . TYR B 1 295 ? 17.375 -67.062 -28.469 1 93.81 295 TYR B C 1
ATOM 7576 O O . TYR B 1 295 ? 18.234 -66.625 -29.219 1 93.81 295 TYR B O 1
ATOM 7584 N N . VAL B 1 296 ? 16.156 -66.688 -28.438 1 94 296 VAL B N 1
ATOM 7585 C CA . VAL B 1 296 ? 15.75 -65.438 -29.094 1 94 296 VAL B CA 1
ATOM 7586 C C . VAL B 1 296 ? 15.789 -64.25 -28.078 1 94 296 VAL B C 1
ATOM 7588 O O . VAL B 1 296 ? 15.109 -64.312 -27.047 1 94 296 VAL B O 1
ATOM 7591 N N . LEU B 1 297 ? 16.578 -63.281 -28.375 1 94.75 297 LEU B N 1
ATOM 7592 C CA . LEU B 1 297 ? 16.75 -62.125 -27.5 1 94.75 297 LEU B CA 1
ATOM 7593 C C . LEU B 1 297 ? 16.375 -60.844 -28.219 1 94.75 297 LEU B C 1
ATOM 7595 O O . LEU B 1 297 ? 16.734 -60.656 -29.375 1 94.75 297 LEU B O 1
ATOM 7599 N N . THR B 1 298 ? 15.648 -60 -27.516 1 93.31 298 THR B N 1
ATOM 7600 C CA . THR B 1 298 ? 15.297 -58.688 -28.031 1 93.31 298 THR B CA 1
ATOM 7601 C C . THR B 1 298 ? 15.641 -57.594 -27.031 1 93.31 298 THR B C 1
ATOM 7603 O O . THR B 1 298 ? 15.273 -57.656 -25.859 1 93.31 298 THR B O 1
ATOM 7606 N N . ALA B 1 299 ? 16.391 -56.656 -27.484 1 92.38 299 ALA B N 1
ATOM 7607 C CA . ALA B 1 299 ? 16.672 -55.469 -26.703 1 92.38 299 ALA B CA 1
ATOM 7608 C C . ALA B 1 299 ? 15.852 -54.281 -27.188 1 92.38 299 ALA B C 1
ATOM 7610 O O . ALA B 1 299 ? 15.883 -53.938 -28.375 1 92.38 299 ALA B O 1
ATOM 7611 N N . VAL B 1 300 ? 15.102 -53.656 -26.25 1 89.81 300 VAL B N 1
ATOM 7612 C CA . VAL B 1 300 ? 14.227 -52.562 -26.625 1 89.81 300 VAL B CA 1
ATOM 7613 C C . VAL B 1 300 ? 14.633 -51.312 -25.859 1 89.81 300 VAL B C 1
ATOM 7615 O O . VAL B 1 300 ? 14.648 -51.281 -24.641 1 89.81 300 VAL B O 1
ATOM 7618 N N . ASP B 1 301 ? 14.914 -50.344 -26.625 1 88.38 301 ASP B N 1
ATOM 7619 C CA . ASP B 1 301 ? 15.133 -49 -26.047 1 88.38 301 ASP B CA 1
ATOM 7620 C C . ASP B 1 301 ? 13.82 -48.25 -25.938 1 88.38 301 ASP B C 1
ATOM 7622 O O . ASP B 1 301 ? 13.312 -47.75 -26.953 1 88.38 301 ASP B O 1
ATOM 7626 N N . LEU B 1 302 ? 13.328 -48.188 -24.812 1 80.81 302 LEU B N 1
ATOM 7627 C CA . LEU B 1 302 ? 12.016 -47.562 -24.609 1 80.81 302 LEU B CA 1
ATOM 7628 C C . LEU B 1 302 ? 12.078 -46.062 -24.859 1 80.81 302 LEU B C 1
ATOM 7630 O O . LEU B 1 302 ? 11.039 -45.438 -25.062 1 80.81 302 LEU B O 1
ATOM 7634 N N . HIS B 1 303 ? 13.273 -45.531 -24.734 1 74.38 303 HIS B N 1
ATOM 7635 C CA . HIS B 1 303 ? 13.391 -44.094 -24.922 1 74.38 303 HIS B CA 1
ATOM 7636 C C . HIS B 1 303 ? 13.648 -43.75 -26.375 1 74.38 303 HIS B C 1
ATOM 7638 O O . HIS B 1 303 ? 13.414 -42.594 -26.797 1 74.38 303 HIS B O 1
ATOM 7644 N N . ALA B 1 304 ? 14.305 -44.625 -27.062 1 64.62 304 ALA B N 1
ATOM 7645 C CA . ALA B 1 304 ? 14.586 -44.375 -28.469 1 64.62 304 ALA B CA 1
ATOM 7646 C C . ALA B 1 304 ? 13.305 -44.438 -29.297 1 64.62 304 ALA B C 1
ATOM 7648 O O . ALA B 1 304 ? 13.234 -43.844 -30.391 1 64.62 304 ALA B O 1
ATOM 7649 N N . ALA B 1 305 ? 12.406 -45.281 -28.875 1 54.75 305 ALA B N 1
ATOM 7650 C CA . ALA B 1 305 ? 11.172 -45.375 -29.641 1 54.75 305 ALA B CA 1
ATOM 7651 C C . ALA B 1 305 ? 10.562 -43.969 -29.859 1 54.75 305 ALA B C 1
ATOM 7653 O O . ALA B 1 305 ? 10.336 -43.25 -28.906 1 54.75 305 ALA B O 1
ATOM 7654 N N . GLN B 1 306 ? 11.125 -43.219 -30.719 1 51.88 306 GLN B N 1
ATOM 7655 C CA . GLN B 1 306 ? 10.734 -41.906 -31.172 1 51.88 306 GLN B CA 1
ATOM 7656 C C . GLN B 1 306 ? 9.25 -41.656 -30.922 1 51.88 306 GLN B C 1
ATOM 7658 O O . GLN B 1 306 ? 8.469 -41.562 -31.875 1 51.88 306 GLN B O 1
ATOM 7663 N N . VAL B 1 307 ? 8.734 -42.219 -30.016 1 49.12 307 VAL B N 1
ATOM 7664 C CA . VAL B 1 307 ? 7.293 -42.156 -29.812 1 49.12 307 VAL B CA 1
ATOM 7665 C C . VAL B 1 307 ? 6.836 -40.719 -29.734 1 49.12 307 VAL B C 1
ATOM 7667 O O . VAL B 1 307 ? 5.75 -40.375 -30.203 1 49.12 307 VAL B O 1
ATOM 7670 N N . LEU B 1 308 ? 7.551 -39.844 -28.828 1 50.66 308 LEU B N 1
ATOM 7671 C CA . LEU B 1 308 ? 6.969 -38.531 -28.719 1 50.66 308 LEU B CA 1
ATOM 7672 C C . LEU B 1 308 ? 7.359 -37.656 -29.906 1 50.66 308 LEU B C 1
ATOM 7674 O O . LEU B 1 308 ? 8.547 -37.406 -30.141 1 50.66 308 LEU B O 1
ATOM 7678 N N . ASP B 1 309 ? 6.699 -37.75 -30.922 1 52.12 309 ASP B N 1
ATOM 7679 C CA . ASP B 1 309 ? 6.922 -36.75 -31.938 1 52.12 309 ASP B CA 1
ATOM 7680 C C . ASP B 1 309 ? 7.172 -35.375 -31.297 1 52.12 309 ASP B C 1
ATOM 7682 O O . ASP B 1 309 ? 6.262 -34.781 -30.719 1 52.12 309 ASP B O 1
ATOM 7686 N N . ASN B 1 310 ? 8.367 -35.188 -30.891 1 55.09 310 ASN B N 1
ATOM 7687 C CA . ASN B 1 310 ? 8.82 -33.969 -30.234 1 55.09 310 ASN B CA 1
ATOM 7688 C C . ASN B 1 310 ? 8.289 -32.719 -30.938 1 55.09 310 ASN B C 1
ATOM 7690 O O . ASN B 1 310 ? 8.453 -31.594 -30.438 1 55.09 310 ASN B O 1
ATOM 7694 N N . ARG B 1 311 ? 7.723 -32.906 -32.156 1 63 311 ARG B N 1
ATOM 7695 C CA . ARG B 1 311 ? 7.348 -31.719 -32.906 1 63 311 ARG B CA 1
ATOM 7696 C C . ARG B 1 311 ? 6.234 -30.938 -32.219 1 63 311 ARG B C 1
ATOM 7698 O O . ARG B 1 311 ? 6.191 -29.719 -32.281 1 63 311 ARG B O 1
ATOM 7705 N N . TRP B 1 312 ? 5.375 -31.719 -31.484 1 59.34 312 TRP B N 1
ATOM 7706 C CA . TRP B 1 312 ? 4.254 -30.984 -30.922 1 59.34 312 TRP B CA 1
ATOM 7707 C C . TRP B 1 312 ? 4.609 -30.422 -29.547 1 59.34 312 TRP B C 1
ATOM 7709 O O . TRP B 1 312 ? 3.924 -29.547 -29.016 1 59.34 312 TRP B O 1
ATOM 7719 N N . LEU B 1 313 ? 5.734 -30.938 -28.953 1 65.56 313 LEU B N 1
ATOM 7720 C CA . LEU B 1 313 ? 6.109 -30.5 -27.625 1 65.56 313 LEU B CA 1
ATOM 7721 C C . LEU B 1 313 ? 6.621 -29.062 -27.641 1 65.56 313 LEU B C 1
ATOM 7723 O O . LEU B 1 313 ? 6.348 -28.281 -26.734 1 65.56 313 LEU B O 1
ATOM 7727 N N . TRP B 1 314 ? 7.238 -28.656 -28.688 1 70.31 314 TRP B N 1
ATOM 7728 C CA . TRP B 1 314 ? 7.84 -27.328 -28.719 1 70.31 314 TRP B CA 1
ATOM 7729 C C . TRP B 1 314 ? 6.766 -26.25 -28.828 1 70.31 314 TRP B C 1
ATOM 7731 O O . TRP B 1 314 ? 6.809 -25.25 -28.109 1 70.31 314 TRP B O 1
ATOM 7741 N N . PRO B 1 315 ? 5.793 -26.469 -29.766 1 67.88 315 PRO B N 1
ATOM 7742 C CA . PRO B 1 315 ? 4.746 -25.438 -29.766 1 67.88 315 PRO B CA 1
ATOM 7743 C C . PRO B 1 315 ? 3.961 -25.391 -28.469 1 67.88 315 PRO B C 1
ATOM 7745 O O . PRO B 1 315 ? 3.545 -24.312 -28.031 1 67.88 315 PRO B O 1
ATOM 7748 N N . LEU B 1 316 ? 3.936 -26.516 -27.844 1 69.19 316 LEU B N 1
ATOM 7749 C CA . LEU B 1 316 ? 3.234 -26.531 -26.562 1 69.19 316 LEU B CA 1
ATOM 7750 C C . LEU B 1 316 ? 4.039 -25.797 -25.484 1 69.19 316 LEU B C 1
ATOM 7752 O O . LEU B 1 316 ? 3.482 -25.031 -24.703 1 69.19 316 LEU B O 1
ATOM 7756 N N . ALA B 1 317 ? 5.281 -25.984 -25.484 1 71.31 317 ALA B N 1
ATOM 7757 C CA . ALA B 1 317 ? 6.156 -25.281 -24.562 1 71.31 317 ALA B CA 1
ATOM 7758 C C . ALA B 1 317 ? 6.172 -23.781 -24.844 1 71.31 317 ALA B C 1
ATOM 7760 O O . ALA B 1 317 ? 6.164 -22.969 -23.922 1 71.31 317 ALA B O 1
ATOM 7761 N N . GLY B 1 318 ? 6.164 -23.469 -26.141 1 73 318 GLY B N 1
ATOM 7762 C CA . GLY B 1 318 ? 6.121 -22.062 -26.531 1 73 318 GLY B CA 1
ATOM 7763 C C . GLY B 1 318 ? 4.844 -21.359 -26.109 1 73 318 GLY B C 1
ATOM 7764 O O . GLY B 1 318 ? 4.883 -20.25 -25.594 1 73 318 GLY B O 1
ATOM 7765 N N . THR B 1 319 ? 3.691 -22.031 -26.281 1 72.44 319 THR B N 1
ATOM 7766 C CA . THR B 1 319 ? 2.414 -21.453 -25.875 1 72.44 319 THR B CA 1
ATOM 7767 C C . THR B 1 319 ? 2.359 -21.281 -24.359 1 72.44 319 THR B C 1
ATOM 7769 O O . THR B 1 319 ? 1.854 -20.266 -23.859 1 72.44 319 THR B O 1
ATOM 7772 N N . PHE B 1 320 ? 2.914 -22.172 -23.625 1 73.44 320 PHE B N 1
ATOM 7773 C CA . PHE B 1 320 ? 2.957 -22.062 -22.172 1 73.44 320 PHE B CA 1
ATOM 7774 C C . PHE B 1 320 ? 3.801 -20.875 -21.734 1 73.44 320 PHE B C 1
ATOM 7776 O O . PHE B 1 320 ? 3.4 -20.109 -20.844 1 73.44 320 PHE B O 1
ATOM 7783 N N . LEU B 1 321 ? 4.914 -20.734 -22.375 1 75.5 321 LEU B N 1
ATOM 7784 C CA . LEU B 1 321 ? 5.793 -19.609 -22.047 1 75.5 321 LEU B CA 1
ATOM 7785 C C . LEU B 1 321 ? 5.109 -18.281 -22.344 1 75.5 321 LEU B C 1
ATOM 7787 O O . LEU B 1 321 ? 5.215 -17.344 -21.562 1 75.5 321 LEU B O 1
ATOM 7791 N N . LEU B 1 322 ? 4.414 -18.297 -23.422 1 76.94 322 LEU B N 1
ATOM 7792 C CA . LEU B 1 322 ? 3.701 -17.078 -23.797 1 76.94 322 LEU B CA 1
ATOM 7793 C C . LEU B 1 322 ? 2.611 -16.75 -22.781 1 76.94 322 LEU B C 1
ATOM 7795 O O . LEU B 1 322 ? 2.434 -15.586 -22.406 1 76.94 322 LEU B O 1
ATOM 7799 N N . LEU B 1 323 ? 1.938 -17.75 -22.297 1 74 323 LEU B N 1
ATOM 7800 C CA . LEU B 1 323 ? 0.884 -17.547 -21.312 1 74 323 LEU B CA 1
ATOM 7801 C C . LEU B 1 323 ? 1.467 -17.062 -19.984 1 74 323 LEU B C 1
ATOM 7803 O O . LEU B 1 323 ? 0.89 -16.203 -19.328 1 74 323 LEU B O 1
ATOM 7807 N N . LEU B 1 324 ? 2.627 -17.562 -19.688 1 76.38 324 LEU B N 1
ATOM 7808 C CA . LEU B 1 324 ? 3.285 -17.156 -18.453 1 76.38 324 LEU B CA 1
ATOM 7809 C C . LEU B 1 324 ? 3.721 -15.688 -18.531 1 76.38 324 LEU B C 1
ATOM 7811 O O . LEU B 1 324 ? 3.537 -14.93 -17.578 1 76.38 324 LEU B O 1
ATOM 7815 N N . VAL B 1 325 ? 4.242 -15.336 -19.625 1 80.88 325 VAL B N 1
ATOM 7816 C CA . VAL B 1 325 ? 4.691 -13.961 -19.812 1 80.88 325 VAL B CA 1
ATOM 7817 C C . VAL B 1 325 ? 3.49 -13.016 -19.781 1 80.88 325 VAL B C 1
ATOM 7819 O O . VAL B 1 325 ? 3.547 -11.953 -19.172 1 80.88 325 VAL B O 1
ATOM 7822 N N . ALA B 1 326 ? 2.445 -13.422 -20.422 1 78.69 326 ALA B N 1
ATOM 7823 C CA . ALA B 1 326 ? 1.228 -12.617 -20.406 1 78.69 326 ALA B CA 1
ATOM 7824 C C . ALA B 1 326 ? 0.693 -12.438 -19 1 78.69 326 ALA B C 1
ATOM 7826 O O . ALA B 1 326 ? 0.261 -11.344 -18.625 1 78.69 326 ALA B O 1
ATOM 7827 N N . LEU B 1 327 ? 0.802 -13.461 -18.234 1 76.31 327 LEU B N 1
ATOM 7828 C CA . LEU B 1 327 ? 0.356 -13.406 -16.844 1 76.31 327 LEU B CA 1
ATOM 7829 C C . LEU B 1 327 ? 1.225 -12.445 -16.031 1 76.31 327 LEU B C 1
ATOM 7831 O O . LEU B 1 327 ? 0.71 -11.656 -15.242 1 76.31 327 LEU B O 1
ATOM 7835 N N . LEU B 1 328 ? 2.475 -12.516 -16.266 1 79.19 328 LEU B N 1
ATOM 7836 C CA . LEU B 1 328 ? 3.402 -11.664 -15.547 1 79.19 328 LEU B CA 1
ATOM 7837 C C . LEU B 1 328 ? 3.188 -10.195 -15.906 1 79.19 328 LEU B C 1
ATOM 7839 O O . LEU B 1 328 ? 3.172 -9.328 -15.031 1 79.19 328 LEU B O 1
ATOM 7843 N N . LEU B 1 329 ? 2.953 -9.938 -17.156 1 81.56 329 LEU B N 1
ATOM 7844 C CA . LEU B 1 329 ? 2.725 -8.57 -17.609 1 81.56 329 LEU B CA 1
ATOM 7845 C C . LEU B 1 329 ? 1.39 -8.039 -17.094 1 81.56 329 LEU B C 1
ATOM 7847 O O . LEU B 1 329 ? 1.293 -6.883 -16.688 1 81.56 329 LEU B O 1
ATOM 7851 N N . GLY B 1 330 ? 0.402 -8.883 -17.141 1 77.69 330 GLY B N 1
ATOM 7852 C CA . GLY B 1 330 ? -0.893 -8.5 -16.594 1 77.69 330 GLY B CA 1
ATOM 7853 C C . GLY B 1 330 ? -0.852 -8.203 -15.109 1 77.69 330 GLY B C 1
ATOM 7854 O O . GLY B 1 330 ? -1.443 -7.223 -14.648 1 77.69 330 GLY B O 1
ATOM 7855 N N . PHE B 1 331 ? -0.106 -8.93 -14.43 1 80.88 331 PHE B N 1
ATOM 7856 C CA . PHE B 1 331 ? 0.044 -8.734 -12.992 1 80.88 331 PHE B CA 1
ATOM 7857 C C . PHE B 1 331 ? 0.806 -7.445 -12.695 1 80.88 331 PHE B C 1
ATOM 7859 O O . PHE B 1 331 ? 0.422 -6.684 -11.812 1 80.88 331 PHE B O 1
ATOM 7866 N N . ALA B 1 332 ? 1.821 -7.289 -13.398 1 79 332 ALA B N 1
ATOM 7867 C CA . ALA B 1 332 ? 2.59 -6.059 -13.227 1 79 332 ALA B CA 1
ATOM 7868 C C . ALA B 1 332 ? 1.72 -4.832 -13.484 1 79 332 ALA B C 1
ATOM 7870 O O . ALA B 1 332 ? 1.792 -3.846 -12.75 1 79 332 ALA B O 1
ATOM 7871 N N . TYR B 1 333 ? 0.928 -4.906 -14.438 1 82.12 333 TYR B N 1
ATOM 7872 C CA . TYR B 1 333 ? 0.016 -3.818 -14.781 1 82.12 333 TYR B CA 1
ATOM 7873 C C . TYR B 1 333 ? -1.021 -3.613 -13.68 1 82.12 333 TYR B C 1
ATOM 7875 O O . TYR B 1 333 ? -1.358 -2.477 -13.344 1 82.12 333 TYR B O 1
ATOM 7883 N N . ALA B 1 334 ? -1.467 -4.629 -13.117 1 76 334 ALA B N 1
ATOM 7884 C CA . ALA B 1 334 ? -2.451 -4.555 -12.039 1 76 334 ALA B CA 1
ATOM 7885 C C . ALA B 1 334 ? -1.852 -3.91 -10.797 1 76 334 ALA B C 1
ATOM 7887 O O . ALA B 1 334 ? -2.49 -3.074 -10.148 1 76 334 ALA B O 1
ATOM 7888 N N . VAL B 1 335 ? -0.7 -4.281 -10.43 1 80.62 335 VAL B N 1
ATOM 7889 C CA . VAL B 1 335 ? -0.025 -3.713 -9.273 1 80.62 335 VAL B CA 1
ATOM 7890 C C . VAL B 1 335 ? 0.18 -2.213 -9.469 1 80.62 335 VAL B C 1
ATOM 7892 O O . VAL B 1 335 ? -0.045 -1.42 -8.555 1 80.62 335 VAL B O 1
ATOM 7895 N N . GLU B 1 336 ? 0.522 -1.854 -10.688 1 81.06 336 GLU B N 1
ATOM 7896 C CA . GLU B 1 336 ? 0.737 -0.446 -11 1 81.06 336 GLU B CA 1
ATOM 7897 C C . GLU B 1 336 ? -0.556 0.354 -10.867 1 81.06 336 GLU B C 1
ATOM 7899 O O . GLU B 1 336 ? -0.567 1.427 -10.258 1 81.06 336 GLU B O 1
ATOM 7904 N N . ARG B 1 337 ? -1.589 -0.192 -11.359 1 77.69 337 ARG B N 1
ATOM 7905 C CA . ARG B 1 337 ? -2.85 0.541 -11.43 1 77.69 337 ARG B CA 1
ATOM 7906 C C . ARG B 1 337 ? -3.568 0.519 -10.086 1 77.69 337 ARG B C 1
ATOM 7908 O O . ARG B 1 337 ? -4.18 1.514 -9.688 1 77.69 337 ARG B O 1
ATOM 7915 N N . LEU B 1 338 ? -3.418 -0.524 -9.328 1 74.75 338 LEU B N 1
ATOM 7916 C CA . LEU B 1 338 ? -4.246 -0.703 -8.141 1 74.75 338 LEU B CA 1
ATOM 7917 C C . LEU B 1 338 ? -3.498 -0.269 -6.887 1 74.75 338 LEU B C 1
ATOM 7919 O O . LEU B 1 338 ? -4.117 0.112 -5.891 1 74.75 338 LEU B O 1
ATOM 7923 N N . LEU B 1 339 ? -2.176 -0.296 -6.957 1 77.81 339 LEU B N 1
ATOM 7924 C CA . LEU B 1 339 ? -1.431 -0.033 -5.73 1 77.81 339 LEU B CA 1
ATOM 7925 C C . LEU B 1 339 ? -0.549 1.202 -5.883 1 77.81 339 LEU B C 1
ATOM 7927 O O . LEU B 1 339 ? -0.661 2.15 -5.105 1 77.81 339 LEU B O 1
ATOM 7931 N N . LEU B 1 340 ? 0.193 1.302 -6.895 1 82.31 340 LEU B N 1
ATOM 7932 C CA . LEU B 1 340 ? 1.239 2.316 -6.977 1 82.31 340 LEU B CA 1
ATOM 7933 C C . LEU B 1 340 ? 0.651 3.676 -7.344 1 82.31 340 LEU B C 1
ATOM 7935 O O . LEU B 1 340 ? 1.075 4.703 -6.809 1 82.31 340 LEU B O 1
ATOM 7939 N N . ARG B 1 341 ? -0.284 3.734 -8.164 1 84.25 341 ARG B N 1
ATOM 7940 C CA . ARG B 1 341 ? -0.856 5.008 -8.586 1 84.25 341 ARG B CA 1
ATOM 7941 C C . ARG B 1 341 ? -1.519 5.727 -7.414 1 84.25 341 ARG B C 1
ATOM 7943 O O . ARG B 1 341 ? -1.249 6.902 -7.168 1 84.25 341 ARG B O 1
ATOM 7950 N N . PRO B 1 342 ? -2.383 5.027 -6.695 1 81.94 342 PRO B N 1
ATOM 7951 C CA . PRO B 1 342 ? -2.977 5.703 -5.539 1 81.94 342 PRO B CA 1
ATOM 7952 C C . PRO B 1 342 ? -1.938 6.125 -4.504 1 81.94 342 PRO B C 1
ATOM 7954 O O . PRO B 1 342 ? -2.064 7.191 -3.895 1 81.94 342 PRO B O 1
ATOM 7957 N N . LEU B 1 343 ? -0.926 5.445 -4.289 1 83.38 343 LEU B N 1
ATOM 7958 C CA . LEU B 1 343 ? 0.115 5.777 -3.32 1 83.38 343 LEU B CA 1
ATOM 7959 C C . LEU B 1 343 ? 0.893 7.012 -3.76 1 83.38 343 LEU B C 1
ATOM 7961 O O . LEU B 1 343 ? 1.269 7.844 -2.93 1 83.38 343 LEU B O 1
ATOM 7965 N N . ARG B 1 344 ? 1.082 7.121 -5.023 1 84.81 344 ARG B N 1
ATOM 7966 C CA . ARG B 1 344 ? 1.766 8.289 -5.559 1 84.81 344 ARG B CA 1
ATOM 7967 C C . ARG B 1 344 ? 0.917 9.547 -5.391 1 84.81 344 ARG B C 1
ATOM 7969 O O . ARG B 1 344 ? 1.442 10.625 -5.105 1 84.81 344 ARG B O 1
ATOM 7976 N N . SER B 1 345 ? -0.344 9.391 -5.539 1 85.81 345 SER B N 1
ATOM 7977 C CA . SER B 1 345 ? -1.258 10.508 -5.336 1 85.81 345 SER B CA 1
ATOM 7978 C C . SER B 1 345 ? -1.24 10.984 -3.889 1 85.81 345 SER B C 1
ATOM 7980 O O . SER B 1 345 ? -1.262 12.188 -3.625 1 85.81 345 SER B O 1
ATOM 7982 N N . LEU B 1 346 ? -1.214 10.109 -3.025 1 85.25 346 LEU B N 1
ATOM 7983 C CA . LEU B 1 346 ? -1.144 10.445 -1.607 1 85.25 346 LEU B CA 1
ATOM 7984 C C . LEU B 1 346 ? 0.167 11.156 -1.282 1 85.25 346 LEU B C 1
ATOM 7986 O O . LEU B 1 346 ? 0.187 12.094 -0.484 1 85.25 346 LEU B O 1
ATOM 7990 N N . LYS B 1 347 ? 1.198 10.648 -1.9 1 85.62 347 LYS B N 1
ATOM 7991 C CA . LYS B 1 347 ? 2.502 11.281 -1.715 1 85.62 347 LYS B CA 1
ATOM 7992 C C . LYS B 1 347 ? 2.486 12.727 -2.205 1 85.62 347 LYS B C 1
ATOM 7994 O O . LYS B 1 347 ? 3.01 13.617 -1.537 1 85.62 347 LYS B O 1
ATOM 7999 N N . ARG B 1 348 ? 1.934 13.023 -3.295 1 86.19 348 ARG B N 1
ATOM 8000 C CA . ARG B 1 348 ? 1.82 14.375 -3.846 1 86.19 348 ARG B CA 1
ATOM 8001 C C . ARG B 1 348 ? 0.987 15.266 -2.936 1 86.19 348 ARG B C 1
ATOM 8003 O O . ARG B 1 348 ? 1.319 16.438 -2.734 1 86.19 348 ARG B O 1
ATOM 8010 N N . SER B 1 349 ? -0.046 14.742 -2.432 1 85.56 349 SER B N 1
ATOM 8011 C CA . SER B 1 349 ? -0.905 15.5 -1.532 1 85.56 349 SER B CA 1
ATOM 8012 C C . SER B 1 349 ? -0.178 15.852 -0.239 1 85.56 349 SER B C 1
ATOM 8014 O O . SER B 1 349 ? -0.329 16.953 0.282 1 85.56 349 SER B O 1
ATOM 8016 N N . ALA B 1 350 ? 0.571 14.938 0.256 1 84.94 350 ALA B N 1
ATOM 8017 C CA . ALA B 1 350 ? 1.364 15.188 1.457 1 84.94 350 ALA B CA 1
ATOM 8018 C C . ALA B 1 350 ? 2.355 16.328 1.233 1 84.94 350 ALA B C 1
ATOM 8020 O O . ALA B 1 350 ? 2.521 17.188 2.096 1 84.94 350 ALA B O 1
ATOM 8021 N N . LYS B 1 351 ? 2.955 16.328 0.066 1 86.19 351 LYS B N 1
ATOM 8022 C CA . LYS B 1 351 ? 3.9 17.391 -0.271 1 86.19 351 LYS B CA 1
ATOM 8023 C C . LYS B 1 351 ? 3.189 18.734 -0.419 1 86.19 351 LYS B C 1
ATOM 8025 O O . LYS B 1 351 ? 3.723 19.781 -0.02 1 86.19 351 LYS B O 1
ATOM 8030 N N . ALA B 1 352 ? 2.027 18.672 -0.95 1 86.12 352 ALA B N 1
ATOM 8031 C CA . ALA B 1 352 ? 1.235 19.891 -1.123 1 86.12 352 ALA B CA 1
ATOM 8032 C C . ALA B 1 352 ? 0.822 20.469 0.225 1 86.12 352 ALA B C 1
ATOM 8034 O O . ALA B 1 352 ? 0.922 21.688 0.442 1 86.12 352 ALA B O 1
ATOM 8035 N N . ILE B 1 353 ? 0.45 19.688 1.132 1 83.5 353 ILE B N 1
ATOM 8036 C CA . ILE B 1 353 ? 0.048 20.109 2.467 1 83.5 353 ILE B CA 1
ATOM 8037 C C . ILE B 1 353 ? 1.253 20.688 3.211 1 83.5 353 ILE B C 1
ATOM 8039 O O . ILE B 1 353 ? 1.141 21.703 3.895 1 83.5 353 ILE B O 1
ATOM 8043 N N . ALA B 1 354 ? 2.385 19.969 2.953 1 81.94 354 ALA B N 1
ATOM 8044 C CA . ALA B 1 354 ? 3.623 20.453 3.553 1 81.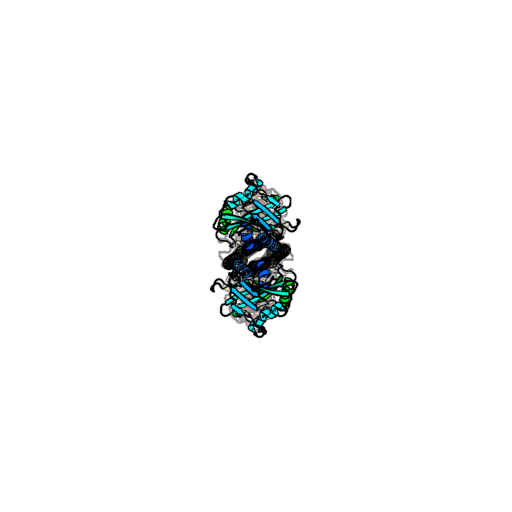94 354 ALA B CA 1
ATOM 8045 C C . ALA B 1 354 ? 3.963 21.859 3.045 1 81.94 354 ALA B C 1
ATOM 8047 O O . ALA B 1 354 ? 4.559 22.656 3.768 1 81.94 354 ALA B O 1
ATOM 8048 N N . ALA B 1 355 ? 3.58 22.109 1.816 1 83.19 355 ALA B N 1
ATOM 8049 C CA . ALA B 1 355 ? 3.855 23.406 1.196 1 83.19 355 ALA B CA 1
ATOM 8050 C C . ALA B 1 355 ? 2.754 24.406 1.515 1 83.19 355 ALA B C 1
ATOM 8052 O O . ALA B 1 355 ? 2.781 25.547 1.028 1 83.19 355 ALA B O 1
ATOM 8053 N N . GLY B 1 356 ? 1.779 24.031 2.191 1 78.06 356 GLY B N 1
ATOM 8054 C CA . GLY B 1 356 ? 0.732 24.938 2.625 1 78.06 356 GLY B CA 1
ATOM 8055 C C . GLY B 1 356 ? -0.482 24.922 1.715 1 78.06 356 GLY B C 1
ATOM 8056 O O . GLY B 1 356 ? -1.356 25.781 1.826 1 78.06 356 GLY B O 1
ATOM 8057 N N . ARG B 1 357 ? -0.511 24.016 0.748 1 84.75 357 ARG B N 1
ATOM 8058 C CA . ARG B 1 357 ? -1.648 23.859 -0.154 1 84.75 357 ARG B CA 1
ATOM 8059 C C . ARG B 1 357 ? -2.572 22.75 0.309 1 84.75 357 ARG B C 1
ATOM 8061 O O . ARG B 1 357 ? -2.242 21.562 0.17 1 84.75 357 ARG B O 1
ATOM 8068 N N . TYR B 1 358 ? -3.723 23.078 0.831 1 80.69 358 TYR B N 1
ATOM 8069 C CA . TYR B 1 358 ? -4.609 22.094 1.446 1 80.69 358 TYR B CA 1
ATOM 8070 C C . TYR B 1 358 ? -5.711 21.672 0.48 1 80.69 358 TYR B C 1
ATOM 8072 O O . TYR B 1 358 ? -6.512 20.797 0.789 1 80.69 358 TYR B O 1
ATOM 8080 N N . ASP B 1 359 ? -5.703 22.25 -0.769 1 76.25 359 ASP B N 1
ATOM 8081 C CA . ASP B 1 359 ? -6.816 22.016 -1.687 1 76.25 359 ASP B CA 1
ATOM 8082 C C . ASP B 1 359 ? -6.508 20.859 -2.639 1 76.25 359 ASP B C 1
ATOM 8084 O O . ASP B 1 359 ? -7.211 20.656 -3.633 1 76.25 359 ASP B O 1
ATOM 8088 N N . THR B 1 360 ? -5.633 20.047 -2.326 1 73.56 360 THR B N 1
ATOM 8089 C CA . THR B 1 360 ? -5.309 18.984 -3.281 1 73.56 360 THR B CA 1
ATOM 8090 C C . THR B 1 360 ? -6.305 17.828 -3.174 1 73.56 360 THR B C 1
ATOM 8092 O O . THR B 1 360 ? -6.613 17.375 -2.072 1 73.56 360 THR B O 1
ATOM 8095 N N . PRO B 1 361 ? -6.766 17.375 -4.32 1 70.25 361 PRO B N 1
ATOM 8096 C CA . PRO B 1 361 ? -7.754 16.297 -4.32 1 70.25 361 PRO B CA 1
ATOM 8097 C C . PRO B 1 361 ? -7.152 14.953 -3.938 1 70.25 361 PRO B C 1
ATOM 8099 O O . PRO B 1 361 ? -6.012 14.656 -4.293 1 70.25 361 PRO B O 1
ATOM 8102 N N . LEU B 1 362 ? -7.789 14.18 -2.996 1 75.5 362 LEU B N 1
ATOM 8103 C CA . LEU B 1 362 ? -7.398 12.844 -2.559 1 75.5 362 LEU B CA 1
ATOM 8104 C C . LEU B 1 362 ? -8.32 11.781 -3.154 1 75.5 362 LEU B C 1
ATOM 8106 O O . LEU B 1 362 ? -9.484 12.062 -3.449 1 75.5 362 LEU B O 1
ATOM 8110 N N . PRO B 1 363 ? -7.75 10.641 -3.619 1 66.56 363 PRO B N 1
ATOM 8111 C CA . PRO B 1 363 ? -8.57 9.57 -4.188 1 66.56 363 PRO B CA 1
ATOM 8112 C C . PRO B 1 363 ? -9.523 8.953 -3.166 1 66.56 363 PRO B C 1
ATOM 8114 O O . PRO B 1 363 ? -9.195 7.953 -2.529 1 66.56 363 PRO B O 1
ATOM 8117 N N . LEU B 1 364 ? -10.75 9.414 -3.014 1 67.12 364 LEU B N 1
ATOM 8118 C CA . LEU B 1 364 ? -11.672 9.062 -1.941 1 67.12 364 LEU B CA 1
ATOM 8119 C C . LEU B 1 364 ? -12.602 7.934 -2.375 1 67.12 364 LEU B C 1
ATOM 8121 O O . LEU B 1 364 ? -13.172 7.238 -1.533 1 67.12 364 LEU B O 1
ATOM 8125 N N . ALA B 1 365 ? -12.625 7.562 -3.523 1 66.69 365 ALA B N 1
ATOM 8126 C CA . ALA B 1 365 ? -13.695 6.723 -4.047 1 66.69 365 ALA B CA 1
ATOM 8127 C C . ALA B 1 365 ? -13.398 5.242 -3.826 1 66.69 365 ALA B C 1
ATOM 8129 O O . ALA B 1 365 ? -14.25 4.387 -4.074 1 66.69 365 ALA B O 1
ATOM 8130 N N . ARG B 1 366 ? -12.422 4.859 -3.098 1 74.94 366 ARG B N 1
ATOM 8131 C CA . ARG B 1 366 ? -12.062 3.451 -2.975 1 74.94 366 ARG B CA 1
ATOM 8132 C C . ARG B 1 366 ? -12.531 2.879 -1.642 1 74.94 366 ARG B C 1
ATOM 8134 O O . ARG B 1 366 ? -12.617 3.602 -0.646 1 74.94 366 ARG B O 1
ATOM 8141 N N . GLN B 1 367 ? -12.914 1.602 -1.668 1 73.88 367 GLN B N 1
ATOM 8142 C CA . GLN B 1 367 ? -13.438 0.99 -0.453 1 73.88 367 GLN B CA 1
ATOM 8143 C C . GLN B 1 367 ? -12.422 0.039 0.169 1 73.88 367 GLN B C 1
ATOM 8145 O O . GLN B 1 367 ? -12.75 -0.728 1.076 1 73.88 367 GLN B O 1
ATOM 8150 N N . ASP B 1 368 ? -11.172 0.031 -0.174 1 79.38 368 ASP B N 1
ATOM 8151 C CA . ASP B 1 368 ? -10.148 -0.834 0.397 1 79.38 368 ASP B CA 1
ATOM 8152 C C . ASP B 1 368 ? -9.281 -0.07 1.393 1 79.38 368 ASP B C 1
ATOM 8154 O O . ASP B 1 368 ? -9.672 0.994 1.878 1 79.38 368 ASP B O 1
ATOM 8158 N N . GLU B 1 369 ? -8.148 -0.644 1.767 1 82.38 369 GLU B N 1
ATOM 8159 C CA . GLU B 1 369 ? -7.266 -0.037 2.758 1 82.38 369 GLU B CA 1
ATOM 8160 C C . GLU B 1 369 ? -6.688 1.28 2.25 1 82.38 369 GLU B C 1
ATOM 8162 O O . GLU B 1 369 ? -6.441 2.199 3.035 1 82.38 369 GLU B O 1
ATOM 8167 N N . ILE B 1 370 ? -6.547 1.356 0.978 1 81.81 370 ILE B N 1
ATOM 8168 C CA . ILE B 1 370 ? -6.047 2.6 0.402 1 81.81 370 ILE B CA 1
ATOM 8169 C C . ILE B 1 370 ? -7.121 3.682 0.499 1 81.81 370 ILE B C 1
ATOM 8171 O O . ILE B 1 370 ? -6.816 4.84 0.791 1 81.81 370 ILE B O 1
ATOM 8175 N N . GLY B 1 371 ? -8.328 3.252 0.271 1 81.81 371 GLY B N 1
ATOM 8176 C CA . GLY B 1 371 ? -9.43 4.176 0.453 1 81.81 371 GLY B CA 1
ATOM 8177 C C . GLY B 1 371 ? -9.555 4.688 1.877 1 81.81 371 GLY B C 1
ATOM 8178 O O . GLY B 1 371 ? -9.773 5.879 2.098 1 81.81 371 GLY B O 1
ATOM 8179 N N . SER B 1 372 ? -9.406 3.822 2.785 1 83.56 372 SER B N 1
ATOM 8180 C CA . SER B 1 372 ? -9.469 4.195 4.195 1 83.56 372 SER B CA 1
ATOM 8181 C C . SER B 1 372 ? -8.328 5.141 4.566 1 83.56 372 SER B C 1
ATOM 8183 O O . SER B 1 372 ? -8.523 6.078 5.344 1 83.56 372 SER B O 1
ATOM 8185 N N . LEU B 1 373 ? -7.188 4.887 4.062 1 83.75 373 LEU B N 1
ATOM 8186 C CA . LEU B 1 373 ? -6.051 5.77 4.293 1 83.75 373 LEU B CA 1
ATOM 8187 C C . LEU B 1 373 ? -6.301 7.148 3.684 1 83.75 373 LEU B C 1
ATOM 8189 O O . LEU B 1 373 ? -6.008 8.172 4.305 1 83.75 373 LEU B O 1
ATOM 8193 N N . SER B 1 374 ? -6.852 7.16 2.52 1 85.88 374 SER B N 1
ATOM 8194 C CA . SER B 1 374 ? -7.145 8.414 1.834 1 85.88 374 SER B CA 1
ATOM 8195 C C . SER B 1 374 ? -8.156 9.242 2.613 1 85.88 374 SER B C 1
ATOM 8197 O O . SER B 1 374 ? -8.031 10.469 2.697 1 85.88 374 SER B O 1
ATOM 8199 N N . LYS B 1 375 ? -9.109 8.609 3.168 1 85.25 375 LYS B N 1
ATOM 8200 C CA . LYS B 1 375 ? -10.109 9.305 3.977 1 85.25 375 LYS B CA 1
ATOM 8201 C C . LYS B 1 375 ? -9.484 9.875 5.246 1 85.25 375 LYS B C 1
ATOM 8203 O O . LYS B 1 375 ? -9.805 11 5.645 1 85.25 375 LYS B O 1
ATOM 8208 N N . ALA B 1 376 ? -8.68 9.141 5.859 1 82.81 376 ALA B N 1
ATOM 8209 C CA . ALA B 1 376 ? -7.984 9.617 7.051 1 82.81 376 ALA B CA 1
ATOM 8210 C C . ALA B 1 376 ? -7.098 10.812 6.723 1 82.81 376 ALA B C 1
ATOM 8212 O O . ALA B 1 376 ? -7.031 11.773 7.492 1 82.81 376 ALA B O 1
ATOM 8213 N N . PHE B 1 377 ? -6.492 10.789 5.633 1 87.5 377 PHE B N 1
ATOM 8214 C CA . PHE B 1 377 ? -5.629 11.867 5.164 1 87.5 377 PHE B CA 1
ATOM 8215 C C . PHE B 1 377 ? -6.441 13.117 4.867 1 87.5 377 PHE B C 1
ATOM 8217 O O . PHE B 1 377 ? -6.02 14.227 5.195 1 87.5 377 PHE B O 1
ATOM 8224 N N . ALA B 1 378 ? -7.48 12.844 4.223 1 84.5 378 ALA B N 1
ATOM 8225 C CA . ALA B 1 378 ? -8.359 13.969 3.906 1 84.5 378 ALA B CA 1
ATOM 8226 C C . ALA B 1 378 ? -8.859 14.648 5.18 1 84.5 378 ALA B C 1
ATOM 8228 O O . ALA B 1 378 ? -8.922 15.875 5.254 1 84.5 378 ALA B O 1
ATOM 8229 N N . SER B 1 379 ? -9.266 13.914 6.121 1 86.62 379 SER B N 1
ATOM 8230 C CA . SER B 1 379 ? -9.719 14.438 7.402 1 86.62 379 SER B CA 1
ATOM 8231 C C . SER B 1 379 ? -8.602 15.203 8.109 1 86.62 379 SER B C 1
ATOM 8233 O O . SER B 1 379 ? -8.852 16.234 8.75 1 86.62 379 SER B O 1
ATOM 8235 N N . MET B 1 380 ? -7.445 14.68 8.102 1 86.75 380 MET B N 1
ATOM 8236 C CA . MET B 1 380 ? -6.277 15.336 8.688 1 86.75 380 MET B CA 1
ATOM 8237 C C . MET B 1 380 ? -6.008 16.672 8.008 1 86.75 380 MET B C 1
ATOM 8239 O O . MET B 1 380 ? -5.809 17.688 8.688 1 86.75 380 MET B O 1
ATOM 8243 N N . ALA B 1 381 ? -6 16.656 6.695 1 86.25 381 ALA B N 1
ATOM 8244 C CA . ALA B 1 381 ? -5.75 17.875 5.934 1 86.25 381 ALA B CA 1
ATOM 8245 C C . ALA B 1 381 ? -6.777 18.953 6.27 1 86.25 381 ALA B C 1
ATOM 8247 O O . ALA B 1 381 ? -6.434 20.125 6.41 1 86.25 381 ALA B O 1
ATOM 8248 N N . ASP B 1 382 ? -7.957 18.609 6.438 1 86.19 382 ASP B N 1
ATOM 8249 C CA . ASP B 1 382 ? -9.047 19.531 6.762 1 86.19 382 ASP B CA 1
ATOM 8250 C C . ASP B 1 382 ? -8.875 20.109 8.164 1 86.19 382 ASP B C 1
ATOM 8252 O O . ASP B 1 382 ? -9.102 21.297 8.383 1 86.19 382 ASP B O 1
ATOM 8256 N N . GLN B 1 383 ? -8.523 19.359 9.047 1 85.88 383 GLN B N 1
ATOM 8257 C CA . GLN B 1 383 ? -8.336 19.797 10.43 1 85.88 383 GLN B CA 1
ATOM 8258 C C . GLN B 1 383 ? -7.148 20.75 10.539 1 85.88 383 GLN B C 1
ATOM 8260 O O . GLN B 1 383 ? -7.211 21.734 11.281 1 85.88 383 GLN B O 1
ATOM 8265 N N . VAL B 1 384 ? -6.129 20.422 9.891 1 85.12 384 VAL B N 1
ATOM 8266 C CA . VAL B 1 384 ? -4.953 21.297 9.891 1 85.12 384 VAL B CA 1
ATOM 8267 C C . VAL B 1 384 ? -5.309 22.641 9.273 1 85.12 384 VAL B C 1
ATOM 8269 O O . VAL B 1 384 ? -4.914 23.688 9.789 1 85.12 384 VAL B O 1
ATOM 8272 N N . ARG B 1 385 ? -6.023 22.609 8.234 1 85.5 385 ARG B N 1
ATOM 8273 C CA . ARG B 1 385 ? -6.461 23.844 7.578 1 85.5 385 ARG B CA 1
ATOM 8274 C C . ARG B 1 385 ? -7.309 24.688 8.516 1 85.5 385 ARG B C 1
ATOM 8276 O O . ARG B 1 385 ? -7.098 25.906 8.633 1 85.5 385 ARG B O 1
ATOM 8283 N N . ARG B 1 386 ? -8.172 24.188 9.203 1 86.06 386 ARG B N 1
ATOM 8284 C CA . ARG B 1 386 ? -9.062 24.891 10.117 1 86.06 386 ARG B CA 1
ATOM 8285 C C . ARG B 1 386 ? -8.289 25.484 11.297 1 86.06 386 ARG B C 1
ATOM 8287 O O . ARG B 1 386 ? -8.516 26.625 11.68 1 86.06 386 ARG B O 1
ATOM 8294 N N . HIS B 1 387 ? -7.422 24.75 11.844 1 85.5 387 HIS B N 1
ATOM 8295 C CA . HIS B 1 387 ? -6.629 25.203 12.977 1 85.5 387 HIS B CA 1
ATOM 8296 C C . HIS B 1 387 ? -5.715 26.359 12.578 1 85.5 387 HIS B C 1
ATOM 8298 O O . HIS B 1 387 ? -5.555 27.328 13.344 1 85.5 387 HIS B O 1
ATOM 8304 N N . THR B 1 388 ? -5.137 26.266 11.453 1 83.25 388 THR B N 1
ATOM 8305 C CA . THR B 1 388 ? -4.27 27.344 10.969 1 83.25 388 THR B CA 1
ATOM 8306 C C . THR B 1 388 ? -5.07 28.609 10.711 1 83.25 388 THR B C 1
ATOM 8308 O O . THR B 1 388 ? -4.625 29.703 11.055 1 83.25 388 THR B O 1
ATOM 8311 N N . ALA B 1 389 ? -6.188 28.516 10.211 1 84.06 389 ALA B N 1
ATOM 8312 C CA . ALA B 1 389 ? -7.051 29.656 9.945 1 84.06 389 ALA B CA 1
ATOM 8313 C C . ALA B 1 389 ? -7.48 30.328 11.25 1 84.06 389 ALA B C 1
ATOM 8315 O O . ALA B 1 389 ? -7.547 31.562 11.328 1 84.06 389 ALA B O 1
ATOM 8316 N N . GLU B 1 390 ? -7.73 29.594 12.234 1 87.12 390 GLU B N 1
ATOM 8317 C CA . GLU B 1 390 ? -8.125 30.109 13.539 1 87.12 390 GLU B CA 1
ATOM 8318 C C . GLU B 1 390 ? -6.988 30.891 14.195 1 87.12 390 GLU B C 1
ATOM 8320 O O . GLU B 1 390 ? -7.215 31.953 14.773 1 87.12 390 GLU B O 1
ATOM 8325 N N . LEU B 1 391 ? -5.805 30.469 14.086 1 84.75 391 LEU B N 1
ATOM 8326 C CA . LEU B 1 391 ? -4.648 31.125 14.688 1 84.75 391 LEU B CA 1
ATOM 8327 C C . LEU B 1 391 ? -4.328 32.406 13.945 1 84.75 391 LEU B C 1
ATOM 8329 O O . LEU B 1 391 ? -3.967 33.438 14.57 1 84.75 391 LEU B O 1
ATOM 8333 N N . GLU B 1 392 ? -4.504 32.438 12.734 1 85.94 392 GLU B N 1
ATOM 8334 C CA . GLU B 1 392 ? -4.293 33.625 11.938 1 85.94 392 GLU B CA 1
ATOM 8335 C C . GLU B 1 392 ? -5.312 34.719 12.289 1 85.94 392 GLU B C 1
ATOM 8337 O O . GLU B 1 392 ? -4.977 35.875 12.367 1 85.94 392 GLU B O 1
ATOM 8342 N N . ASP B 1 393 ? -6.465 34.344 12.562 1 88.44 393 ASP B N 1
ATOM 8343 C CA . ASP B 1 393 ? -7.523 35.281 12.945 1 88.44 393 ASP B CA 1
ATOM 8344 C C . ASP B 1 393 ? -7.242 35.906 14.312 1 88.44 393 ASP B C 1
ATOM 8346 O O . ASP B 1 393 ? -7.48 37.094 14.516 1 88.44 393 ASP B O 1
ATOM 8350 N N . LYS B 1 394 ? -6.727 35.125 15.18 1 87.69 394 LYS B N 1
ATOM 8351 C CA . LYS B 1 394 ? -6.414 35.625 16.516 1 87.69 394 LYS B CA 1
ATOM 8352 C C . LYS B 1 394 ? -5.266 36.625 16.484 1 87.69 394 LYS B C 1
ATOM 8354 O O . LYS B 1 394 ? -5.281 37.625 17.219 1 87.69 394 LYS B O 1
ATOM 8359 N N . VAL B 1 395 ? -4.34 36.469 15.672 1 86.06 395 VAL B N 1
ATOM 8360 C CA . VAL B 1 395 ? -3.229 37.406 15.508 1 86.06 395 VAL B CA 1
ATOM 8361 C C . VAL B 1 395 ? -3.746 38.719 14.961 1 86.06 395 VAL B C 1
ATOM 8363 O O . VAL B 1 395 ? -3.359 39.812 15.438 1 86.06 395 VAL B O 1
ATOM 8366 N N . GLN B 1 396 ? -4.633 38.719 14.086 1 88.31 396 GLN B N 1
ATOM 8367 C CA . GLN B 1 396 ? -5.172 39.938 13.477 1 88.31 396 GLN B CA 1
ATOM 8368 C C . GLN B 1 396 ? -6.016 40.719 14.469 1 88.31 396 GLN B C 1
ATOM 8370 O O . GLN B 1 396 ? -5.934 41.938 14.523 1 88.31 396 GLN B O 1
ATOM 8375 N N . GLU B 1 397 ? -6.723 40.031 15.234 1 88.06 397 GLU B N 1
ATOM 8376 C CA . GLU B 1 397 ? -7.582 40.656 16.234 1 88.06 397 GLU B CA 1
ATOM 8377 C C . GLU B 1 397 ? -6.754 41.375 17.297 1 88.06 397 GLU B C 1
ATOM 8379 O O . GLU B 1 397 ? -7.035 42.531 17.656 1 88.06 397 GLU B O 1
ATOM 8384 N N . ARG B 1 398 ? -5.73 40.688 17.719 1 87.88 398 ARG B N 1
ATOM 8385 C CA . ARG B 1 398 ? -4.906 41.25 18.781 1 87.88 398 ARG B CA 1
ATOM 8386 C C . ARG B 1 398 ? -4.078 42.438 18.25 1 87.88 398 ARG B C 1
ATOM 8388 O O . ARG B 1 398 ? -3.84 43.406 18.969 1 87.88 398 ARG B O 1
ATOM 8395 N N . THR B 1 399 ? -3.691 42.469 17.094 1 87.06 399 THR B N 1
ATOM 8396 C CA . THR B 1 399 ? -2.939 43.562 16.484 1 87.06 399 THR B CA 1
ATOM 8397 C C . THR B 1 399 ? -3.818 44.781 16.312 1 87.06 399 THR B C 1
ATOM 8399 O O . THR B 1 399 ? -3.381 45.906 16.578 1 87.06 399 THR B O 1
ATOM 8402 N N . GLN B 1 400 ? -5.062 44.656 15.984 1 88.94 400 GLN B N 1
ATOM 8403 C CA . GLN B 1 400 ? -5.992 45.75 15.828 1 88.94 400 GLN B CA 1
ATOM 8404 C C . GLN B 1 400 ? -6.32 46.406 17.172 1 88.94 400 GLN B C 1
ATOM 8406 O O . GLN B 1 400 ? -6.41 47.625 17.281 1 88.94 400 GLN B O 1
ATOM 8411 N N . ALA B 1 401 ? -6.41 45.531 18.109 1 86.81 401 ALA B N 1
ATOM 8412 C CA . ALA B 1 401 ? -6.699 46.031 19.438 1 86.81 401 ALA B CA 1
ATOM 8413 C C . ALA B 1 401 ? -5.535 46.844 19.984 1 86.81 401 ALA B C 1
ATOM 8415 O O . ALA B 1 401 ? -5.738 47.875 20.656 1 86.81 401 ALA B O 1
ATOM 8416 N N . LEU B 1 402 ? -4.391 46.469 19.703 1 84.88 402 LEU B N 1
ATOM 8417 C CA . LEU B 1 402 ? -3.189 47.188 20.125 1 84.88 402 LEU B CA 1
ATOM 8418 C C . LEU B 1 402 ? -3.068 48.531 19.438 1 84.88 402 LEU B C 1
ATOM 8420 O O . LEU B 1 402 ? -2.738 49.531 20.062 1 84.88 402 LEU B O 1
ATOM 8424 N N . GLU B 1 403 ? -3.363 48.625 18.234 1 88.88 403 GLU B N 1
ATOM 8425 C CA . GLU B 1 403 ? -3.297 49.875 17.469 1 88.88 403 GLU B CA 1
ATOM 8426 C C . GLU B 1 403 ? -4.332 50.875 17.969 1 88.88 403 GLU B C 1
ATOM 8428 O O . GLU B 1 403 ? -4.043 52.062 18.078 1 88.88 403 GLU B O 1
ATOM 8433 N N . GLU B 1 404 ? -5.449 50.406 18.25 1 87.44 404 GLU B N 1
ATOM 8434 C CA . GLU B 1 404 ? -6.516 51.25 18.75 1 87.44 404 GLU B CA 1
ATOM 8435 C C . GLU B 1 404 ? -6.168 51.812 20.125 1 87.44 404 GLU B C 1
ATOM 8437 O O . GLU B 1 404 ? -6.402 53 20.406 1 87.44 404 GLU B O 1
ATOM 8442 N N . ALA B 1 405 ? -5.594 50.938 20.906 1 83.5 405 ALA B N 1
ATOM 8443 C CA . ALA B 1 405 ? -5.195 51.406 22.25 1 83.5 405 ALA B CA 1
ATOM 8444 C C . ALA B 1 405 ? -4.109 52.469 22.172 1 83.5 405 ALA B C 1
ATOM 8446 O O . ALA B 1 405 ? -4.145 53.438 22.922 1 83.5 405 ALA B O 1
ATOM 8447 N N . ASN B 1 406 ? -3.256 52.375 21.344 1 85.94 406 ASN B N 1
ATOM 8448 C CA . ASN B 1 406 ? -2.176 53.344 21.156 1 85.94 406 ASN B CA 1
ATOM 8449 C C . ASN B 1 406 ? -2.699 54.656 20.641 1 85.94 406 ASN B C 1
ATOM 8451 O O . ASN B 1 406 ? -2.215 55.719 21.031 1 85.94 406 ASN B O 1
ATOM 8455 N N . ARG B 1 407 ? -3.666 54.75 19.844 1 87.06 407 ARG B N 1
ATOM 8456 C CA . ARG B 1 407 ? -4.254 55.969 19.297 1 87.06 407 ARG B CA 1
ATOM 8457 C C . ARG B 1 407 ? -5.008 56.75 20.375 1 87.06 407 ARG B C 1
ATOM 8459 O O . ARG B 1 407 ? -4.914 57.969 20.453 1 87.06 407 ARG B O 1
ATOM 8466 N N . GLU B 1 408 ? -5.68 55.969 21.156 1 84 408 GLU B N 1
ATOM 8467 C CA . GLU B 1 408 ? -6.43 56.594 22.234 1 84 408 GLU B CA 1
ATOM 8468 C C . GLU B 1 408 ? -5.488 57.25 23.25 1 84 408 GLU B C 1
ATOM 8470 O O . GLU B 1 408 ? -5.77 58.344 23.75 1 84 408 GLU B O 1
ATOM 8475 N N . MET B 1 409 ? -4.414 56.625 23.531 1 83.06 409 MET B N 1
ATOM 8476 C CA . MET B 1 409 ? -3.426 57.156 24.453 1 83.06 409 MET B CA 1
ATOM 8477 C C . MET B 1 409 ? -2.797 58.438 23.922 1 83.06 409 MET B C 1
ATOM 8479 O O . MET B 1 409 ? -2.654 59.406 24.641 1 83.06 409 MET B O 1
ATOM 8483 N N . ALA B 1 410 ? -2.545 58.5 22.703 1 84.81 410 ALA B N 1
ATOM 8484 C CA . ALA B 1 410 ? -1.926 59.656 22.078 1 84.81 410 ALA B CA 1
ATOM 8485 C C . ALA B 1 410 ? -2.877 60.875 22.078 1 84.81 410 ALA B C 1
ATOM 8487 O O . ALA B 1 410 ? -2.457 62 22.328 1 84.81 410 ALA B O 1
ATOM 8488 N N . ALA B 1 411 ? -4.121 60.625 21.844 1 84.94 411 ALA B N 1
ATOM 8489 C CA . ALA B 1 411 ? -5.121 61.688 21.812 1 84.94 411 ALA B CA 1
ATOM 8490 C C . ALA B 1 411 ? -5.332 62.281 23.203 1 84.94 411 ALA B C 1
ATOM 8492 O O . ALA B 1 411 ? -5.461 63.5 23.344 1 84.94 411 ALA B O 1
ATOM 8493 N N . ALA B 1 412 ? -5.34 61.406 24.156 1 82.75 412 ALA B N 1
ATOM 8494 C CA . ALA B 1 412 ? -5.523 61.844 25.531 1 82.75 412 ALA B CA 1
ATOM 8495 C C . ALA B 1 412 ? -4.336 62.688 26 1 82.75 412 ALA B C 1
ATOM 8497 O O . ALA B 1 412 ? -4.516 63.719 26.656 1 82.75 412 ALA B O 1
ATOM 8498 N N . GLN B 1 413 ? -3.182 62.375 25.703 1 83.19 413 GLN B N 1
ATOM 8499 C CA . GLN B 1 413 ? -1.971 63.094 26.062 1 83.19 413 GLN B CA 1
ATOM 8500 C C . GLN B 1 413 ? -1.922 64.5 25.391 1 83.19 413 GLN B C 1
ATOM 8502 O O . GLN B 1 413 ? -1.476 65.438 26 1 83.19 413 GLN B O 1
ATOM 8507 N N . LYS B 1 414 ? -2.332 64.562 24.219 1 86.69 414 LYS B N 1
ATOM 8508 C CA . LYS B 1 414 ? -2.33 65.812 23.484 1 86.69 414 LYS B CA 1
ATOM 8509 C C . LYS B 1 414 ? -3.299 66.812 24.109 1 86.69 414 LYS B C 1
ATOM 8511 O O . LYS B 1 414 ? -2.971 68 24.266 1 86.69 414 LYS B O 1
ATOM 8516 N N . LYS B 1 415 ? -4.477 66.375 24.469 1 82.56 415 LYS B N 1
ATOM 8517 C CA . LYS B 1 415 ? -5.48 67.188 25.078 1 82.56 415 LYS B CA 1
ATOM 8518 C C . LYS B 1 415 ? -4.977 67.812 26.391 1 82.56 415 LYS B C 1
ATOM 8520 O O . LYS B 1 415 ? -5.152 69 26.641 1 82.56 415 LYS B O 1
ATOM 8525 N N . ILE B 1 416 ? -4.348 67 27.156 1 81.56 416 ILE B N 1
ATOM 8526 C CA . ILE B 1 416 ? -3.805 67.438 28.438 1 81.56 416 ILE B CA 1
ATOM 8527 C C . ILE B 1 416 ? -2.664 68.438 28.203 1 81.56 416 ILE B C 1
ATOM 8529 O O . ILE B 1 416 ? -2.574 69.5 28.891 1 81.56 416 ILE B O 1
ATOM 8533 N N . GLY B 1 417 ? -1.876 68.188 27.297 1 84.5 417 GLY B N 1
ATOM 8534 C CA . GLY B 1 417 ? -0.753 69.062 26.953 1 84.5 417 GLY B CA 1
ATOM 8535 C C . GLY B 1 417 ? -1.178 70.438 26.516 1 84.5 417 GLY B C 1
ATOM 8536 O O . GLY B 1 417 ? -0.585 71.438 26.938 1 84.5 417 GLY B O 1
ATOM 8537 N N . ASP B 1 418 ? -2.18 70.438 25.688 1 84.81 418 ASP B N 1
ATOM 8538 C CA . ASP B 1 418 ? -2.693 71.75 25.203 1 84.81 418 ASP B CA 1
ATOM 8539 C C . ASP B 1 418 ? -3.193 72.625 26.359 1 84.81 418 ASP B C 1
ATOM 8541 O O . ASP B 1 418 ? -2.951 73.812 26.391 1 84.81 418 ASP B O 1
ATOM 8545 N N . SER B 1 419 ? -3.898 71.938 27.219 1 85.12 419 SER B N 1
ATOM 8546 C CA . SER B 1 419 ? -4.434 72.625 28.375 1 85.12 419 SER B CA 1
ATOM 8547 C C . SER B 1 419 ? -3.316 73.188 29.25 1 85.12 419 SER B C 1
ATOM 8549 O O . SER B 1 419 ? -3.426 74.312 29.75 1 85.12 419 SER B O 1
ATOM 8551 N N . LEU B 1 420 ? -2.279 72.562 29.406 1 87.44 420 LEU B N 1
ATOM 8552 C CA . LEU B 1 420 ? -1.169 73 30.25 1 87.44 420 LEU B CA 1
ATOM 8553 C C . LEU B 1 420 ? -0.358 74.062 29.578 1 87.44 420 LEU B C 1
ATOM 8555 O O . LEU B 1 420 ? 0.153 75 30.234 1 87.44 420 LEU B O 1
ATOM 8559 N N . ASP B 1 421 ? -0.242 74 28.328 1 89.69 421 ASP B N 1
ATOM 8560 C CA . ASP B 1 421 ? 0.446 75.062 27.578 1 89.69 421 ASP B CA 1
ATOM 8561 C C . ASP B 1 421 ? -0.271 76.375 27.719 1 89.69 421 ASP B C 1
ATOM 8563 O O . ASP B 1 421 ? 0.372 77.438 27.875 1 89.69 421 ASP B O 1
ATOM 8567 N N . TYR B 1 422 ? -1.555 76.25 27.562 1 88.56 422 TYR B N 1
ATOM 8568 C CA . TYR B 1 422 ? -2.354 77.5 27.766 1 88.56 422 TYR B CA 1
ATOM 8569 C C . TYR B 1 422 ? -2.174 78.062 29.172 1 88.56 422 TYR B C 1
ATOM 8571 O O . TYR B 1 422 ? -2.047 79.25 29.359 1 88.56 422 TYR B O 1
ATOM 8579 N N . ALA B 1 423 ? -2.17 77.25 30.141 1 89.88 423 ALA B N 1
ATOM 8580 C CA . ALA B 1 423 ? -1.945 77.625 31.531 1 89.88 423 ALA B CA 1
ATOM 8581 C C . ALA B 1 423 ? -0.583 78.312 31.703 1 89.88 423 ALA B C 1
ATOM 8583 O O . ALA B 1 423 ? -0.445 79.25 32.469 1 89.88 423 ALA B O 1
ATOM 8584 N N . SER B 1 424 ? 0.37 77.75 31.094 1 92 424 SER B N 1
ATOM 8585 C CA . SER B 1 424 ? 1.718 78.312 31.141 1 92 424 SER B CA 1
ATOM 8586 C C . SER B 1 424 ? 1.746 79.75 30.609 1 92 424 SER B C 1
ATOM 8588 O O . SER B 1 424 ? 2.455 80.625 31.156 1 92 424 SER B O 1
ATOM 8590 N N . LEU B 1 425 ? 1.024 79.938 29.562 1 88.75 425 LEU B N 1
ATOM 8591 C CA . LEU B 1 425 ? 0.939 81.312 29 1 88.75 425 LEU B CA 1
ATOM 8592 C C . LEU B 1 425 ? 0.349 82.25 30.016 1 88.75 425 LEU B C 1
ATOM 8594 O O . LEU B 1 425 ? 0.81 83.438 30.125 1 88.75 425 LEU B O 1
ATOM 8598 N N . ILE B 1 426 ? -0.637 81.875 30.719 1 85.25 426 ILE B N 1
ATOM 8599 C CA . ILE B 1 426 ? -1.271 82.688 31.734 1 85.25 426 ILE B CA 1
ATOM 8600 C C . ILE B 1 426 ? -0.268 83 32.844 1 85.25 426 ILE B C 1
ATOM 8602 O O . ILE B 1 426 ? -0.17 84.188 33.281 1 85.25 426 ILE B O 1
ATOM 8606 N N . GLN B 1 427 ? 0.382 82.062 33.281 1 88.38 427 GLN B N 1
ATOM 8607 C CA . GLN B 1 427 ? 1.353 82.25 34.344 1 88.38 427 GLN B CA 1
ATOM 8608 C C . GLN B 1 427 ? 2.463 83.188 33.906 1 88.38 427 GLN B C 1
ATOM 8610 O O . GLN B 1 427 ? 2.908 84.062 34.719 1 88.38 427 GLN B O 1
ATOM 8615 N N . ARG B 1 428 ? 2.916 83.125 32.75 1 88.69 428 ARG B N 1
ATOM 8616 C CA . ARG B 1 428 ? 3.965 84 32.25 1 88.69 428 ARG B CA 1
ATOM 8617 C C . ARG B 1 428 ? 3.48 85.438 32.156 1 88.69 428 ARG B C 1
ATOM 8619 O O . ARG B 1 428 ? 4.27 86.375 32.312 1 88.69 428 ARG B O 1
ATOM 8626 N N . ALA B 1 429 ? 2.242 85.562 31.969 1 86 429 ALA B N 1
ATOM 8627 C CA . ALA B 1 429 ? 1.65 86.875 31.781 1 86 429 ALA B CA 1
ATOM 8628 C C . ALA B 1 429 ? 1.723 87.688 33.062 1 86 429 ALA B C 1
ATOM 8630 O O . ALA B 1 429 ? 1.659 88.938 33.031 1 86 429 ALA B O 1
ATOM 8631 N N . ILE B 1 430 ? 1.867 87.062 34.188 1 85.5 430 ILE B N 1
ATOM 8632 C CA . ILE B 1 430 ? 1.858 87.812 35.469 1 85.5 430 ILE B CA 1
ATOM 8633 C C . ILE B 1 430 ? 3.291 88.125 35.875 1 85.5 430 ILE B C 1
ATOM 8635 O O . ILE B 1 430 ? 3.512 88.812 36.875 1 85.5 430 ILE B O 1
ATOM 8639 N N . LEU B 1 431 ? 4.277 87.688 35.156 1 89.75 431 LEU B N 1
ATOM 8640 C CA . LEU B 1 431 ? 5.68 87.875 35.469 1 89.75 431 LEU B CA 1
ATOM 8641 C C . LEU B 1 431 ? 6.148 89.25 34.906 1 89.75 431 LEU B C 1
ATOM 8643 O O . LEU B 1 431 ? 5.77 89.625 33.781 1 89.75 431 LEU B O 1
ATOM 8647 N N . PRO B 1 432 ? 6.93 90 35.656 1 89.19 432 PRO B N 1
ATOM 8648 C CA . PRO B 1 432 ? 7.348 91.312 35.219 1 89.19 432 PRO B CA 1
ATOM 8649 C C . PRO B 1 432 ? 8.586 91.312 34.312 1 89.19 432 PRO B C 1
ATOM 8651 O O . PRO B 1 432 ? 9.516 92.062 34.531 1 89.19 432 PRO B O 1
ATOM 8654 N N . ASP B 1 433 ? 8.57 90.438 33.312 1 88.19 433 ASP B N 1
ATOM 8655 C CA . ASP B 1 433 ? 9.727 90.25 32.438 1 88.19 433 ASP B CA 1
ATOM 8656 C C . ASP B 1 433 ? 10.062 91.5 31.656 1 88.19 433 ASP B C 1
ATOM 8658 O O . ASP B 1 433 ? 11.227 91.938 31.594 1 88.19 433 ASP B O 1
ATOM 8662 N N . ARG B 1 434 ? 9.156 92.125 31.125 1 85.69 434 ARG B N 1
ATOM 8663 C CA . ARG B 1 434 ? 9.383 93.25 30.266 1 85.69 434 ARG B CA 1
ATOM 8664 C C . ARG B 1 434 ? 9.875 94.438 31.078 1 85.69 434 ARG B C 1
ATOM 8666 O O . ARG B 1 434 ? 10.781 95.188 30.656 1 85.69 434 ARG B O 1
ATOM 8673 N N . GLN B 1 435 ? 9.234 94.688 32.156 1 86.62 435 GLN B N 1
ATOM 8674 C CA . GLN B 1 435 ? 9.633 95.812 33.031 1 86.62 435 GLN B CA 1
ATOM 8675 C C . GLN B 1 435 ? 11.07 95.625 33.5 1 86.62 435 GLN B C 1
ATOM 8677 O O . GLN B 1 435 ? 11.844 96.625 33.5 1 86.62 435 GLN B O 1
ATOM 8682 N N . LEU B 1 436 ? 11.352 94.5 33.844 1 90.56 436 LEU B N 1
ATOM 8683 C CA . LEU B 1 436 ? 12.695 94.188 34.344 1 90.56 436 LEU B CA 1
ATOM 8684 C C . LEU B 1 436 ? 13.727 94.375 33.25 1 90.56 436 LEU B C 1
ATOM 8686 O O . LEU B 1 436 ? 14.766 95 33.469 1 90.56 436 LEU B O 1
ATOM 8690 N N . SER B 1 437 ? 13.406 93.938 32.094 1 89.44 437 SER B N 1
ATOM 8691 C CA . SER B 1 437 ? 14.32 94.062 30.969 1 89.44 437 SER B CA 1
ATOM 8692 C C . SER B 1 437 ? 14.461 95.5 30.531 1 89.44 437 SER B C 1
ATOM 8694 O O . SER B 1 437 ? 15.555 95.938 30.188 1 89.44 437 SER B O 1
ATOM 8696 N N . ALA B 1 438 ? 13.414 96.188 30.562 1 89.5 438 ALA B N 1
ATOM 8697 C CA . ALA B 1 438 ? 13.414 97.562 30.109 1 89.5 438 ALA B CA 1
ATOM 8698 C C . ALA B 1 438 ? 14.18 98.5 31.094 1 89.5 438 ALA B C 1
ATOM 8700 O O . ALA B 1 438 ? 14.883 99.375 30.672 1 89.5 438 ALA B O 1
ATOM 8701 N N . THR B 1 439 ? 14.055 98.188 32.312 1 91 439 THR B N 1
ATOM 8702 C CA . THR B 1 439 ? 14.602 99.125 33.344 1 91 439 THR B CA 1
ATOM 8703 C C . THR B 1 439 ? 16.031 98.688 33.719 1 91 439 THR B C 1
ATOM 8705 O O . THR B 1 439 ? 16.906 99.562 33.812 1 91 439 THR B O 1
ATOM 8708 N N . LEU B 1 440 ? 16.266 97.438 33.875 1 92.19 440 LEU B N 1
ATOM 8709 C CA . LEU B 1 440 ? 17.547 97 34.406 1 92.19 440 LEU B CA 1
ATOM 8710 C C . LEU B 1 440 ? 18.453 96.5 33.25 1 92.19 440 LEU B C 1
ATOM 8712 O O . LEU B 1 440 ? 19.672 96.438 33.406 1 92.19 440 LEU B O 1
ATOM 8716 N N . GLY B 1 441 ? 17.891 96.062 32.219 1 91.12 441 GLY B N 1
ATOM 8717 C CA . GLY B 1 441 ? 18.641 95.688 31.062 1 91.12 441 GLY B CA 1
ATOM 8718 C C . GLY B 1 441 ? 19.719 94.625 31.375 1 91.12 441 GLY B C 1
ATOM 8719 O O . GLY B 1 441 ? 19.422 93.562 31.953 1 91.12 441 GLY B O 1
ATOM 8720 N N . GLU B 1 442 ? 20.984 95.125 31.188 1 91.62 442 GLU B N 1
ATOM 8721 C CA . GLU B 1 442 ? 22.125 94.188 31.359 1 91.62 442 GLU B CA 1
ATOM 8722 C C . GLU B 1 442 ? 22.531 94.062 32.812 1 91.62 442 GLU B C 1
ATOM 8724 O O . GLU B 1 442 ? 23.359 93.25 33.156 1 91.62 442 GLU B O 1
ATOM 8729 N N . HIS B 1 443 ? 21.859 94.812 33.656 1 91.88 443 HIS B N 1
ATOM 8730 C CA . HIS B 1 443 ? 22.234 94.875 35.062 1 91.88 443 HIS B CA 1
ATOM 8731 C C . HIS B 1 443 ? 21.469 93.812 35.844 1 91.88 443 HIS B C 1
ATOM 8733 O O . HIS B 1 443 ? 21.469 93.812 37.062 1 91.88 443 HIS B O 1
ATOM 8739 N N . HIS B 1 444 ? 20.812 92.875 35.062 1 94.88 444 HIS B N 1
ATOM 8740 C CA . HIS B 1 444 ? 20.109 91.812 35.75 1 94.88 444 HIS B CA 1
ATOM 8741 C C . HIS B 1 444 ? 20.062 90.562 34.875 1 94.88 444 HIS B C 1
ATOM 8743 O O . HIS B 1 444 ? 20.344 90.625 33.656 1 94.88 444 HIS B O 1
ATOM 8749 N N . PHE B 1 445 ? 19.75 89.438 35.5 1 95.56 445 PHE B N 1
ATOM 8750 C CA . PHE B 1 445 ? 19.281 88.312 34.75 1 95.56 445 PHE B CA 1
ATOM 8751 C C . PHE B 1 445 ? 18.312 87.5 35.594 1 95.56 445 PHE B C 1
ATOM 8753 O O . PHE B 1 445 ? 18.328 87.562 36.844 1 95.56 445 PHE B O 1
ATOM 8760 N N . ILE B 1 446 ? 17.438 86.75 34.938 1 96.31 446 ILE B N 1
ATOM 8761 C CA . ILE B 1 446 ? 16.484 85.812 35.594 1 96.31 446 ILE B CA 1
ATOM 8762 C C . ILE B 1 446 ? 16.578 84.438 34.969 1 96.31 446 ILE B C 1
ATOM 8764 O O . ILE B 1 446 ? 16.625 84.312 33.75 1 96.31 446 ILE B O 1
ATOM 8768 N N . LEU B 1 447 ? 16.75 83.562 35.812 1 96.31 447 LEU B N 1
ATOM 8769 C CA . LEU B 1 447 ? 16.594 82.125 35.438 1 96.31 447 LEU B CA 1
ATOM 8770 C C . LEU B 1 447 ? 15.305 81.562 36.031 1 96.31 447 LEU B C 1
ATOM 8772 O O . LEU B 1 447 ? 15.18 81.438 37.25 1 96.31 447 LEU B O 1
ATOM 8776 N N . TRP B 1 448 ? 14.266 81.312 35.25 1 95.19 448 TRP B N 1
ATOM 8777 C CA . TRP B 1 448 ? 12.969 80.75 35.656 1 95.19 448 TRP B CA 1
ATOM 8778 C C . TRP B 1 448 ? 12.664 79.5 34.906 1 95.19 448 TRP B C 1
ATOM 8780 O O . TRP B 1 448 ? 12.43 79.5 33.688 1 95.19 448 TRP B O 1
ATOM 8790 N N . LYS B 1 449 ? 12.742 78.438 35.656 1 95.25 449 LYS B N 1
ATOM 8791 C CA . LYS B 1 449 ? 12.555 77.062 35.062 1 95.25 449 LYS B CA 1
ATOM 8792 C C . LYS B 1 449 ? 11.57 76.25 35.875 1 95.25 449 LYS B C 1
ATOM 8794 O O . LYS B 1 449 ? 11.969 75.5 36.75 1 95.25 449 LYS B O 1
ATOM 8799 N N . PRO B 1 450 ? 10.273 76.188 35.438 1 94.69 450 PRO B N 1
ATOM 8800 C CA . PRO B 1 450 ? 9.305 75.312 36.125 1 94.69 450 PRO B CA 1
ATOM 8801 C C . PRO B 1 450 ? 9.594 73.812 35.906 1 94.69 450 PRO B C 1
ATOM 8803 O O . PRO B 1 450 ? 10.031 73.438 34.812 1 94.69 450 PRO B O 1
ATOM 8806 N N . ARG B 1 451 ? 9.391 73.062 37 1 93.38 451 ARG B N 1
ATOM 8807 C CA . ARG B 1 451 ? 9.578 71.625 36.906 1 93.38 451 ARG B CA 1
ATOM 8808 C C . ARG B 1 451 ? 8.68 71 35.812 1 93.38 451 ARG B C 1
ATOM 8810 O O . ARG B 1 451 ? 9.117 70.188 35.031 1 93.38 451 ARG B O 1
ATOM 8817 N N . ASP B 1 452 ? 7.508 71.5 35.938 1 90.19 452 ASP B N 1
ATOM 8818 C CA . ASP B 1 452 ? 6.539 71.062 34.906 1 90.19 452 ASP B CA 1
ATOM 8819 C C . ASP B 1 452 ? 6.23 72.25 33.969 1 90.19 452 ASP B C 1
ATOM 8821 O O . ASP B 1 452 ? 6.965 73.25 33.906 1 90.19 452 ASP B O 1
ATOM 8825 N N . VAL B 1 453 ? 5.195 72.188 33.156 1 89.94 453 VAL B N 1
ATOM 8826 C CA . VAL B 1 453 ? 4.84 73.25 32.219 1 89.94 453 VAL B CA 1
ATOM 8827 C C . VAL B 1 453 ? 4.473 74.562 33 1 89.94 453 VAL B C 1
ATOM 8829 O O . VAL B 1 453 ? 4.777 75.625 32.531 1 89.94 453 VAL B O 1
ATOM 8832 N N . VAL B 1 454 ? 3.885 74.312 34.188 1 92.19 454 VAL B N 1
ATOM 8833 C CA . VAL B 1 454 ? 3.586 75.438 35.125 1 92.19 454 VAL B CA 1
ATOM 8834 C C . VAL B 1 454 ? 4.238 75.125 36.469 1 92.19 454 VAL B C 1
ATOM 8836 O O . VAL B 1 454 ? 4.684 74 36.719 1 92.19 454 VAL B O 1
ATOM 8839 N N . GLY B 1 455 ? 4.387 76.188 37.312 1 92.69 455 GLY B N 1
ATOM 8840 C CA . GLY B 1 455 ? 5.113 75.875 38.531 1 92.69 455 GLY B CA 1
ATOM 8841 C C . GLY B 1 455 ? 4.73 76.812 39.688 1 92.69 455 GLY B C 1
ATOM 8842 O O . GLY B 1 455 ? 3.777 77.625 39.562 1 92.69 455 GLY B O 1
ATOM 8843 N N . GLY B 1 456 ? 5.41 76.625 40.719 1 94.94 456 GLY B N 1
ATOM 8844 C CA . GLY B 1 456 ? 5.102 77.312 41.938 1 94.94 456 GLY B CA 1
ATOM 8845 C C . GLY B 1 456 ? 6.02 78.5 42.188 1 94.94 456 GLY B C 1
ATOM 8846 O O . GLY B 1 456 ? 5.777 79.312 43.062 1 94.94 456 GLY B O 1
ATOM 8847 N N . ASP B 1 457 ? 7.035 78.75 41.375 1 96.62 457 ASP B N 1
ATOM 8848 C CA . ASP B 1 457 ? 8 79.812 41.562 1 96.62 457 ASP B CA 1
ATOM 8849 C C . ASP B 1 457 ? 7.609 81.062 40.719 1 96.62 457 ASP B C 1
ATOM 8851 O O . ASP B 1 457 ? 7.102 80.938 39.625 1 96.62 457 ASP B O 1
ATOM 8855 N N . PHE B 1 458 ? 7.863 82.188 41.25 1 95.62 458 PHE B N 1
ATOM 8856 C CA . PHE B 1 458 ? 7.742 83.438 40.469 1 95.62 458 PHE B CA 1
ATOM 8857 C C . PHE B 1 458 ? 8.602 84.562 41.062 1 95.62 458 PHE B C 1
ATOM 8859 O O . PHE B 1 458 ? 9.297 84.312 42.031 1 95.62 458 PHE B O 1
ATOM 8866 N N . TYR B 1 459 ? 8.711 85.688 40.375 1 96.62 459 TYR B N 1
ATOM 8867 C CA . TYR B 1 459 ? 9.539 86.75 40.844 1 96.62 459 TYR B CA 1
ATOM 8868 C C . TYR B 1 459 ? 8.773 88.062 40.75 1 96.62 459 TYR B C 1
ATOM 8870 O O . TYR B 1 459 ? 7.746 88.188 40.062 1 96.62 459 TYR B O 1
ATOM 8878 N N . VAL B 1 460 ? 9.32 89.062 41.5 1 95.12 460 VAL B N 1
ATOM 8879 C CA . VAL B 1 460 ? 8.617 90.312 41.688 1 95.12 460 VAL B CA 1
ATOM 8880 C C . VAL B 1 460 ? 9.547 91.5 41.312 1 95.12 460 VAL B C 1
ATOM 8882 O O . VAL B 1 460 ? 10.758 91.375 41.5 1 95.12 460 VAL B O 1
ATOM 8885 N N . TYR B 1 461 ? 8.938 92.5 40.719 1 94.69 461 TYR B N 1
ATOM 8886 C CA . TYR B 1 461 ? 9.68 93.75 40.406 1 94.69 461 TYR B CA 1
ATOM 8887 C C . TYR B 1 461 ? 8.773 94.938 40.438 1 94.69 461 TYR B C 1
ATOM 8889 O O . TYR B 1 461 ? 7.672 94.938 39.906 1 94.69 461 TYR B O 1
ATOM 8897 N N . ARG B 1 462 ? 9.203 95.938 41.125 1 94.31 462 ARG B N 1
ATOM 8898 C CA . ARG B 1 462 ? 8.523 97.25 41.188 1 94.31 462 ARG B CA 1
ATOM 8899 C C . ARG B 1 462 ? 9.523 98.438 41.156 1 94.31 462 ARG B C 1
ATOM 8901 O O . ARG B 1 462 ? 10.539 98.375 41.844 1 94.31 462 ARG B O 1
ATOM 8908 N N . GLU B 1 463 ? 9.203 99.312 40.281 1 93.44 463 GLU B N 1
ATOM 8909 C CA . GLU B 1 463 ? 10.086 100.5 40.125 1 93.44 463 GLU B CA 1
ATOM 8910 C C . GLU B 1 463 ? 9.484 101.688 40.781 1 93.44 463 GLU B C 1
ATOM 8912 O O . GLU B 1 463 ? 8.281 101.938 40.656 1 93.44 463 GLU B O 1
ATOM 8917 N N . GLN B 1 464 ? 10.32 102.375 41.469 1 91.62 464 GLN B N 1
ATOM 8918 C CA . GLN B 1 464 ? 10 103.688 42 1 91.62 464 GLN B CA 1
ATOM 8919 C C . GLN B 1 464 ? 11.047 104.75 41.594 1 91.62 464 GLN B C 1
ATOM 8921 O O . GLN B 1 464 ? 12.086 104.375 41.031 1 91.62 464 GLN B O 1
ATOM 8926 N N . ALA B 1 465 ? 10.766 106 41.875 1 88.62 465 ALA B N 1
ATOM 8927 C CA . ALA B 1 465 ? 11.641 107.062 41.469 1 88.62 465 ALA B CA 1
ATOM 8928 C C . ALA B 1 465 ? 13.023 106.938 42.094 1 88.62 465 ALA B C 1
ATOM 8930 O O . ALA B 1 465 ? 14.039 107.25 41.469 1 88.62 465 ALA B O 1
ATOM 8931 N N . ASP B 1 466 ? 13.008 106.438 43.188 1 90.44 466 ASP B N 1
ATOM 8932 C CA . ASP B 1 466 ? 14.273 106.438 43.938 1 90.44 466 ASP B CA 1
ATOM 8933 C C . ASP B 1 466 ? 14.867 105.062 44.031 1 90.44 466 ASP B C 1
ATOM 8935 O O . ASP B 1 466 ? 15.914 104.875 44.656 1 90.44 466 ASP B O 1
ATOM 8939 N N . GLY B 1 467 ? 14.227 104.062 43.438 1 93.62 467 GLY B N 1
ATOM 8940 C CA . GLY B 1 467 ? 14.773 102.75 43.594 1 93.62 467 GLY B CA 1
ATOM 8941 C C . GLY B 1 467 ? 13.891 101.625 43 1 93.62 467 GLY B C 1
ATOM 8942 O O . GLY B 1 467 ? 12.969 101.938 42.25 1 93.62 467 GLY B O 1
ATOM 8943 N N . TYR B 1 468 ? 14.414 100.312 43.406 1 95.06 468 TYR B N 1
ATOM 8944 C CA . TYR B 1 468 ? 13.758 99.188 42.844 1 95.06 468 TYR B CA 1
ATOM 8945 C C . TYR B 1 468 ? 13.469 98.125 43.906 1 95.06 468 TYR B C 1
ATOM 8947 O O . TYR B 1 468 ? 14.289 97.938 44.812 1 95.06 468 TYR B O 1
ATOM 8955 N N . LEU B 1 469 ? 12.281 97.562 43.812 1 97.25 469 LEU B N 1
ATOM 8956 C CA . LEU B 1 469 ? 11.992 96.312 44.594 1 97.25 469 LEU B CA 1
ATOM 8957 C C . LEU B 1 469 ? 12.164 95.062 43.75 1 97.25 469 LEU B C 1
ATOM 8959 O O . LEU B 1 469 ? 11.594 95 42.656 1 97.25 469 LEU B O 1
ATOM 8963 N N . ILE B 1 470 ? 12.961 94.188 44.219 1 97 470 ILE B N 1
ATOM 8964 C CA . ILE B 1 470 ? 13.25 92.938 43.531 1 97 470 ILE B CA 1
ATOM 8965 C C . ILE B 1 470 ? 13.055 91.75 44.469 1 97 470 ILE B C 1
ATOM 8967 O O . ILE B 1 470 ? 13.43 91.812 45.656 1 97 470 ILE B O 1
ATOM 8971 N N . GLY B 1 471 ? 12.445 90.688 43.906 1 97.56 471 GLY B N 1
ATOM 8972 C CA . GLY B 1 471 ? 12.266 89.562 44.812 1 97.56 471 GLY B CA 1
ATOM 8973 C C . GLY B 1 471 ? 11.953 88.25 44.062 1 97.56 471 GLY B C 1
ATOM 8974 O O . GLY B 1 471 ? 11.633 88.312 42.875 1 97.56 471 GLY B O 1
ATOM 8975 N N . VAL B 1 472 ? 12.094 87.188 44.812 1 98.12 472 VAL B N 1
ATOM 8976 C CA . VAL B 1 472 ? 11.711 85.875 44.344 1 98.12 472 VAL B CA 1
ATOM 8977 C C . VAL B 1 472 ? 10.797 85.188 45.344 1 98.12 472 VAL B C 1
ATOM 8979 O O . VAL B 1 472 ? 10.953 85.375 46.562 1 98.12 472 VAL B O 1
ATOM 8982 N N . VAL B 1 473 ? 9.828 84.375 44.812 1 97.81 473 VAL B N 1
ATOM 8983 C CA . VAL B 1 473 ? 8.875 83.688 45.656 1 97.81 473 VAL B CA 1
ATOM 8984 C C . VAL B 1 473 ? 8.766 82.25 45.25 1 97.81 473 VAL B C 1
ATOM 8986 O O . VAL B 1 473 ? 8.734 81.938 44.062 1 97.81 473 VAL B O 1
ATOM 8989 N N . ASP B 1 474 ? 8.805 81.375 46.188 1 97.19 474 ASP B N 1
ATOM 8990 C CA . ASP B 1 474 ? 8.641 79.938 46.031 1 97.19 474 ASP B CA 1
ATOM 8991 C C . ASP B 1 474 ? 7.41 79.438 46.781 1 97.19 474 ASP B C 1
ATOM 8993 O O . ASP B 1 474 ? 7.457 79.25 48 1 97.19 474 ASP B O 1
ATOM 8997 N N . CYS B 1 475 ? 6.363 79.188 46 1 95.31 475 CYS B N 1
ATOM 8998 C CA . CYS B 1 475 ? 5.141 78.688 46.594 1 95.31 475 CYS B CA 1
ATOM 8999 C C . CYS B 1 475 ? 5.195 77.125 46.75 1 95.31 475 CYS B C 1
ATOM 9001 O O . CYS B 1 475 ? 5.832 76.5 45.938 1 95.31 475 CYS B O 1
ATOM 9003 N N . ALA B 1 476 ? 4.516 76.625 47.719 1 90.25 476 ALA B N 1
ATOM 9004 C CA . ALA B 1 476 ? 4.461 75.188 47.938 1 90.25 476 ALA B CA 1
ATOM 9005 C C . ALA B 1 476 ? 3.77 74.5 46.781 1 90.25 476 ALA B C 1
ATOM 9007 O O . ALA B 1 476 ? 2.764 75 46.25 1 90.25 476 ALA B O 1
ATOM 9008 N N . GLY B 1 477 ? 4.387 73.438 46.406 1 85.69 477 GLY B N 1
ATOM 9009 C CA . GLY B 1 477 ? 3.828 72.625 45.375 1 85.69 477 GLY B CA 1
ATOM 9010 C C . GLY B 1 477 ? 4.414 72.938 44 1 85.69 477 GLY B C 1
ATOM 9011 O O . GLY B 1 477 ? 5.016 73.938 43.781 1 85.69 477 GLY B O 1
ATOM 9012 N N . HIS B 1 478 ? 4.297 72 43.188 1 85.81 478 HIS B N 1
ATOM 9013 C CA . HIS B 1 478 ? 4.699 72.188 41.781 1 85.81 478 HIS B CA 1
ATOM 9014 C C . HIS B 1 478 ? 3.559 71.812 40.844 1 85.81 478 HIS B C 1
ATOM 9016 O O . HIS B 1 478 ? 2.49 71.375 41.281 1 85.81 478 HIS B O 1
ATOM 9022 N N . GLY B 1 479 ? 3.783 72.125 39.688 1 89.62 479 GLY B N 1
ATOM 9023 C CA . GLY B 1 479 ? 2.713 71.875 38.75 1 89.62 479 GLY B CA 1
ATOM 9024 C C . GLY B 1 479 ? 1.521 72.812 38.938 1 89.62 479 GLY B C 1
ATOM 9025 O O . GLY B 1 479 ? 1.684 74 39.25 1 89.62 479 GLY B O 1
ATOM 9026 N N . VAL B 1 480 ? 0.329 72.062 38.719 1 89.81 480 VAL B N 1
ATOM 9027 C CA . VAL B 1 480 ? -0.896 72.875 38.688 1 89.81 480 VAL B CA 1
ATOM 9028 C C . VAL B 1 480 ? -1.153 73.5 40.062 1 89.81 480 VAL B C 1
ATOM 9030 O O . VAL B 1 480 ? -1.417 74.688 40.219 1 89.81 480 VAL B O 1
ATOM 9033 N N . PRO B 1 481 ? -1.043 72.625 41.125 1 90.62 481 PRO B N 1
ATOM 9034 C CA . PRO B 1 481 ? -1.236 73.25 42.469 1 90.62 481 PRO B CA 1
ATOM 9035 C C . PRO B 1 481 ? -0.293 74.375 42.75 1 90.62 481 PRO B C 1
ATOM 9037 O O . PRO B 1 481 ? -0.716 75.438 43.281 1 90.62 481 PRO B O 1
ATOM 9040 N N . GLY B 1 482 ? 0.954 74.188 42.406 1 92.31 482 GLY B N 1
ATOM 9041 C CA . GLY B 1 482 ? 1.912 75.312 42.562 1 92.31 482 GLY B CA 1
ATOM 9042 C C . GLY B 1 482 ? 1.546 76.562 41.781 1 92.31 482 GLY B C 1
ATOM 9043 O O . GLY B 1 482 ? 1.692 77.625 42.281 1 92.31 482 GLY B O 1
ATOM 9044 N N . ALA B 1 483 ? 1.111 76.312 40.594 1 93.94 483 ALA B N 1
ATOM 9045 C CA . ALA B 1 483 ? 0.725 77.438 39.75 1 93.94 483 ALA B CA 1
ATOM 9046 C C . ALA B 1 483 ? -0.443 78.188 40.344 1 93.94 483 ALA B C 1
ATOM 9048 O O . ALA B 1 483 ? -0.495 79.438 40.25 1 93.94 483 ALA B O 1
ATOM 9049 N N . LEU B 1 484 ? -1.415 77.562 40.875 1 92.06 484 LEU B N 1
ATOM 9050 C CA . LEU B 1 484 ? -2.543 78.188 41.531 1 92.06 484 LEU B CA 1
ATOM 9051 C C . LEU B 1 484 ? -2.072 79.062 42.688 1 92.06 484 LEU B C 1
ATOM 9053 O O . LEU B 1 484 ? -2.521 80.188 42.875 1 92.06 484 LEU B O 1
ATOM 9057 N N . MET B 1 485 ? -1.207 78.562 43.438 1 91.94 485 MET B N 1
ATOM 9058 C CA . MET B 1 485 ? -0.673 79.25 44.594 1 91.94 485 MET B CA 1
ATOM 9059 C C . MET B 1 485 ? 0.082 80.5 44.156 1 91.94 485 MET B C 1
ATOM 9061 O O . MET B 1 485 ? 0.041 81.562 44.844 1 91.94 485 MET B O 1
ATOM 9065 N N . THR B 1 486 ? 0.812 80.375 43.062 1 94 486 THR B N 1
ATOM 9066 C CA . THR B 1 486 ? 1.579 81.5 42.562 1 94 486 THR B CA 1
ATOM 9067 C C . THR B 1 486 ? 0.658 82.688 42.219 1 94 486 THR B C 1
ATOM 9069 O O . THR B 1 486 ? 1.019 83.875 42.438 1 94 486 THR B O 1
ATOM 9072 N N . MET B 1 487 ? -0.469 82.312 41.719 1 90.12 487 MET B N 1
ATOM 9073 C CA . MET B 1 487 ? -1.418 83.375 41.375 1 90.12 487 MET B CA 1
ATOM 9074 C C . MET B 1 487 ? -1.89 84.125 42.625 1 90.12 487 MET B C 1
ATOM 9076 O O . MET B 1 487 ? -1.944 85.375 42.625 1 90.12 487 MET B O 1
ATOM 9080 N N . LEU B 1 488 ? -2.199 83.438 43.594 1 87.81 488 LEU B N 1
ATOM 9081 C CA . LEU B 1 488 ? -2.637 84.062 44.875 1 87.81 488 LEU B CA 1
ATOM 9082 C C . LEU B 1 488 ? -1.513 84.875 45.5 1 87.81 488 LEU B C 1
ATOM 9084 O O . LEU B 1 488 ? -1.741 85.938 46 1 87.81 488 LEU B O 1
ATOM 9088 N N . ALA B 1 489 ? -0.4 84.25 45.5 1 92.75 489 ALA B N 1
ATOM 9089 C CA . ALA B 1 489 ? 0.763 84.875 46.125 1 92.75 489 ALA B CA 1
ATOM 9090 C C . ALA B 1 489 ? 1.111 86.188 45.406 1 92.75 489 ALA B C 1
ATOM 9092 O O . ALA B 1 489 ? 1.476 87.188 46.062 1 92.75 489 ALA B O 1
ATOM 9093 N N . ARG B 1 490 ? 1.097 86.125 44.156 1 91.94 490 ARG B N 1
ATOM 9094 C CA . ARG B 1 490 ? 1.375 87.375 43.375 1 91.94 490 ARG B CA 1
ATOM 9095 C C . ARG B 1 490 ? 0.419 88.5 43.75 1 91.94 490 ARG B C 1
ATOM 9097 O O . ARG B 1 490 ? 0.843 89.625 43.969 1 91.94 490 ARG B O 1
ATOM 9104 N N . ALA B 1 491 ? -0.751 88.188 43.844 1 87.19 491 ALA B N 1
ATOM 9105 C CA . ALA B 1 491 ? -1.766 89.125 44.219 1 87.19 491 ALA B CA 1
ATOM 9106 C C . ALA B 1 491 ? -1.544 89.688 45.625 1 87.19 491 ALA B C 1
ATOM 9108 O O . ALA B 1 491 ? -1.706 90.875 45.906 1 87.19 491 ALA B O 1
ATOM 9109 N N . ALA B 1 492 ? -1.248 88.812 46.5 1 90.44 492 ALA B N 1
ATOM 9110 C CA . ALA B 1 492 ? -0.989 89.188 47.875 1 90.44 492 ALA B CA 1
ATOM 9111 C C . ALA B 1 492 ? 0.208 90.125 48 1 90.44 492 ALA B C 1
ATOM 9113 O O . ALA B 1 492 ? 0.194 91.062 48.781 1 90.44 492 ALA B O 1
ATOM 9114 N N . ILE B 1 493 ? 1.196 89.875 47.281 1 94.19 493 ILE B N 1
ATOM 9115 C CA . ILE B 1 493 ? 2.408 90.688 47.281 1 94.19 493 ILE B CA 1
ATOM 9116 C C . ILE B 1 493 ? 2.113 92.062 46.719 1 94.19 493 ILE B C 1
ATOM 9118 O O . ILE B 1 493 ? 2.562 93.125 47.25 1 94.19 493 ILE B O 1
ATOM 9122 N N . ASP B 1 494 ? 1.425 92.125 45.656 1 89.81 494 ASP B N 1
ATOM 9123 C CA . ASP B 1 494 ? 1.043 93.375 45.062 1 89.81 494 ASP B CA 1
ATOM 9124 C C . ASP B 1 494 ? 0.246 94.25 46.031 1 89.81 494 ASP B C 1
ATOM 9126 O O . ASP B 1 494 ? 0.465 95.438 46.156 1 89.81 494 ASP B O 1
ATOM 9130 N N . HIS B 1 495 ? -0.597 93.562 46.719 1 86.5 495 HIS B N 1
ATOM 9131 C CA . HIS B 1 495 ? -1.379 94.25 47.75 1 86.5 495 HIS B CA 1
ATOM 9132 C C . HIS B 1 495 ? -0.484 94.75 48.875 1 86.5 495 HIS B C 1
ATOM 9134 O O . HIS B 1 495 ? -0.655 95.875 49.312 1 86.5 495 HIS B O 1
ATOM 9140 N N . ALA B 1 496 ? 0.34 94 49.281 1 93.62 496 ALA B N 1
ATOM 9141 C CA . ALA B 1 496 ? 1.256 94.375 50.344 1 93.62 496 ALA B CA 1
ATOM 9142 C C . ALA B 1 496 ? 2.102 95.562 49.938 1 93.62 496 ALA B C 1
ATOM 9144 O O . ALA B 1 496 ? 2.314 96.5 50.75 1 93.62 496 ALA B O 1
ATOM 9145 N N . ILE B 1 497 ? 2.521 95.625 48.781 1 93.94 497 ILE B N 1
ATOM 9146 C CA . ILE B 1 497 ? 3.338 96.75 48.25 1 93.94 497 ILE B CA 1
ATOM 9147 C C . ILE B 1 497 ? 2.525 98.062 48.281 1 93.94 497 ILE B C 1
ATOM 9149 O O . ILE B 1 497 ? 3.039 99.125 48.625 1 93.94 497 ILE B O 1
ATOM 9153 N N . GLU B 1 498 ? 1.361 97.875 47.875 1 87.75 498 GLU B N 1
ATOM 9154 C CA . GLU B 1 498 ? 0.486 99.062 47.875 1 87.75 498 GLU B CA 1
ATOM 9155 C C . GLU B 1 498 ? 0.185 99.562 49.281 1 87.75 498 GLU B C 1
ATOM 9157 O O . GLU B 1 498 ? 0.046 100.75 49.5 1 87.75 498 GLU B O 1
ATOM 9162 N N . ALA B 1 499 ? 0.125 98.625 50.188 1 89.75 499 ALA B N 1
ATOM 9163 C CA . ALA B 1 499 ? -0.273 98.938 51.531 1 89.75 499 ALA B CA 1
ATOM 9164 C C . ALA B 1 499 ? 0.883 99.562 52.312 1 89.75 499 ALA B C 1
ATOM 9166 O O . ALA B 1 499 ? 0.692 100.562 53.062 1 89.75 499 ALA B O 1
ATOM 9167 N N . VAL B 1 500 ? 2.043 99.062 52.188 1 94.5 500 VAL B N 1
ATOM 9168 C CA . VAL B 1 500 ? 3.119 99.5 53.094 1 94.5 500 VAL B CA 1
ATOM 9169 C C . VAL B 1 500 ? 4.207 100.188 52.281 1 94.5 500 VAL B C 1
ATOM 9171 O O . VAL B 1 500 ? 5.098 100.812 52.875 1 94.5 500 VAL B O 1
ATOM 9174 N N . GLY B 1 501 ? 4.09 100.125 51.062 1 92.12 501 GLY B N 1
ATOM 9175 C CA . GLY B 1 501 ? 5.105 100.75 50.219 1 92.12 501 GLY B CA 1
ATOM 9176 C C . GLY B 1 501 ? 6.191 99.75 49.781 1 92.12 501 GLY B C 1
ATOM 9177 O O . GLY B 1 501 ? 6.355 98.688 50.406 1 92.12 501 GLY B O 1
ATOM 9178 N N . SER B 1 502 ? 7.055 100.125 48.875 1 94.12 502 SER B N 1
ATOM 9179 C CA . SER B 1 502 ? 8.031 99.25 48.25 1 94.12 502 SER B CA 1
ATOM 9180 C C . SER B 1 502 ? 9.375 99.312 48.969 1 94.12 502 SER B C 1
ATOM 9182 O O . SER B 1 502 ? 10.258 98.5 48.75 1 94.12 502 SER B O 1
ATOM 9184 N N . ARG B 1 503 ? 9.469 100.125 49.875 1 94.75 503 ARG B N 1
ATOM 9185 C CA . ARG B 1 503 ? 10.789 100.5 50.406 1 94.75 503 ARG B CA 1
ATOM 9186 C C . ARG B 1 503 ? 11.109 99.625 51.625 1 94.75 503 ARG B C 1
ATOM 9188 O O . ARG B 1 503 ? 12.25 99.562 52.094 1 94.75 503 ARG B O 1
ATOM 9195 N N . ASP B 1 504 ? 10.141 98.938 52.125 1 97 504 ASP B N 1
ATOM 9196 C CA . ASP B 1 504 ? 10.32 98.188 53.344 1 97 504 ASP B CA 1
ATOM 9197 C C . ASP B 1 504 ? 10.016 96.688 53.062 1 97 504 ASP B C 1
ATOM 9199 O O . ASP B 1 504 ? 8.914 96.188 53.344 1 97 504 ASP B O 1
ATOM 9203 N N . PRO B 1 505 ? 11.039 95.875 52.688 1 98.12 505 PRO B N 1
ATOM 9204 C CA . PRO B 1 505 ? 10.836 94.5 52.375 1 98.12 505 PRO B CA 1
ATOM 9205 C C . PRO B 1 505 ? 10.266 93.688 53.531 1 98.12 505 PRO B C 1
ATOM 9207 O O . PRO B 1 505 ? 9.406 92.812 53.344 1 98.12 505 PRO B O 1
ATOM 9210 N N . ALA B 1 506 ? 10.703 93.938 54.688 1 98.12 506 ALA B N 1
ATOM 9211 C CA . ALA B 1 506 ? 10.219 93.188 55.875 1 98.12 506 ALA B CA 1
ATOM 9212 C C . ALA B 1 506 ? 8.727 93.438 56.094 1 98.12 506 ALA B C 1
ATOM 9214 O O . ALA B 1 506 ? 7.98 92.5 56.406 1 98.12 506 ALA B O 1
ATOM 9215 N N . ALA B 1 507 ? 8.352 94.688 55.906 1 97.88 507 ALA B N 1
ATOM 9216 C CA . ALA B 1 507 ? 6.941 95 56.062 1 97.88 507 ALA B CA 1
ATOM 9217 C C . ALA B 1 507 ? 6.098 94.375 54.969 1 97.88 507 ALA B C 1
ATOM 9219 O O . ALA B 1 507 ? 4.965 93.938 55.25 1 97.88 507 ALA B O 1
ATOM 9220 N N . ILE B 1 508 ? 6.637 94.312 53.844 1 98 508 ILE B N 1
ATOM 9221 C CA . ILE B 1 508 ? 5.93 93.625 52.719 1 98 508 ILE B CA 1
ATOM 9222 C C . ILE B 1 508 ? 5.715 92.188 53.031 1 98 508 ILE B C 1
ATOM 9224 O O . ILE B 1 508 ? 4.633 91.625 52.812 1 98 508 ILE B O 1
ATOM 9228 N N . LEU B 1 509 ? 6.734 91.562 53.562 1 98 509 LEU B N 1
ATOM 9229 C CA . LEU B 1 509 ? 6.617 90.125 53.906 1 98 509 LEU B CA 1
ATOM 9230 C C . LEU B 1 509 ? 5.547 89.938 54.969 1 98 509 LEU B C 1
ATOM 9232 O O . LEU B 1 509 ? 4.75 89 54.875 1 98 509 LEU B O 1
ATOM 9236 N N . GLY B 1 510 ? 5.586 90.688 55.906 1 96.44 510 GLY B N 1
ATOM 9237 C CA . GLY B 1 510 ? 4.59 90.625 56.938 1 96.44 510 GLY B CA 1
ATOM 9238 C C . GLY B 1 510 ? 3.174 90.812 56.469 1 96.44 510 GLY B C 1
ATOM 9239 O O . GLY B 1 510 ? 2.266 90.062 56.812 1 96.44 510 GLY B O 1
ATOM 9240 N N . GLU B 1 511 ? 3.014 91.875 55.656 1 95.94 511 GLU B N 1
ATOM 9241 C CA . GLU B 1 511 ? 1.693 92.125 55.125 1 95.94 511 GLU B CA 1
ATOM 9242 C C . GLU B 1 511 ? 1.226 91.062 54.156 1 95.94 511 GLU B C 1
ATOM 9244 O O . GLU B 1 511 ? 0.029 90.75 54.094 1 95.94 511 GLU B O 1
ATOM 9249 N N . THR B 1 512 ? 2.148 90.562 53.438 1 95.31 512 THR B N 1
ATOM 9250 C CA . THR B 1 512 ? 1.814 89.438 52.562 1 95.31 512 THR B CA 1
ATOM 9251 C C . THR B 1 512 ? 1.327 88.188 53.344 1 95.31 512 THR B C 1
ATOM 9253 O O . THR B 1 512 ? 0.373 87.562 52.969 1 95.31 512 THR B O 1
ATOM 9256 N N . ASP B 1 513 ? 2.031 87.875 54.375 1 95.06 513 ASP B N 1
ATOM 9257 C CA . ASP B 1 513 ? 1.634 86.812 55.25 1 95.06 513 ASP B CA 1
ATOM 9258 C C . ASP B 1 513 ? 0.204 87 55.75 1 95.06 513 ASP B C 1
ATOM 9260 O O . ASP B 1 513 ? -0.591 86.062 55.75 1 95.06 513 ASP B O 1
ATOM 9264 N N . GLN B 1 514 ? -0.08 88.188 56.094 1 90.88 514 GLN B N 1
ATOM 9265 C CA . GLN B 1 514 ? -1.418 88.5 56.594 1 90.88 514 GLN B CA 1
ATOM 9266 C C . GLN B 1 514 ? -2.463 88.375 55.5 1 90.88 514 GLN B C 1
ATOM 9268 O O . GLN B 1 514 ? -3.529 87.75 55.719 1 90.88 514 GLN B O 1
ATOM 9273 N N . ALA B 1 515 ? -2.109 88.812 54.344 1 88.19 515 ALA B N 1
ATOM 9274 C CA . ALA B 1 515 ? -3.031 88.75 53.219 1 88.19 515 ALA B CA 1
ATOM 9275 C C . ALA B 1 515 ? -3.326 87.312 52.812 1 88.19 515 ALA B C 1
ATOM 9277 O O . ALA B 1 515 ? -4.477 86.938 52.562 1 88.19 515 ALA B O 1
ATOM 9278 N N . MET B 1 516 ? -2.305 86.562 52.812 1 88.75 516 MET B N 1
ATOM 9279 C CA . MET B 1 516 ? -2.449 85.125 52.438 1 88.75 516 MET B CA 1
ATOM 9280 C C . MET B 1 516 ? -3.312 84.375 53.438 1 88.75 516 MET B C 1
ATOM 9282 O O . MET B 1 516 ? -4.176 83.625 53.062 1 88.75 516 MET B O 1
ATOM 9286 N N . ARG B 1 517 ? -3.043 84.625 54.625 1 86.25 517 ARG B N 1
ATOM 9287 C CA . ARG B 1 517 ? -3.816 84 55.688 1 86.25 517 ARG B CA 1
ATOM 9288 C C . ARG B 1 517 ? -5.281 84.438 55.625 1 86.25 517 ARG B C 1
ATOM 9290 O O . ARG B 1 517 ? -6.172 83.625 55.906 1 86.25 517 ARG B O 1
ATOM 9297 N N . SER B 1 518 ? -5.461 85.625 55.312 1 80.69 518 SER B N 1
ATOM 9298 C CA . SER B 1 518 ? -6.832 86.125 55.219 1 80.69 518 SER B CA 1
ATOM 9299 C C . SER B 1 518 ? -7.57 85.438 54.031 1 80.69 518 SER B C 1
ATOM 9301 O O . SER B 1 518 ? -8.766 85.188 54.156 1 80.69 518 SER B O 1
ATOM 9303 N N . MET B 1 519 ? -6.844 85.312 53 1 77.44 519 MET B N 1
ATOM 9304 C CA . MET B 1 519 ? -7.465 84.812 51.781 1 77.44 519 MET B CA 1
ATOM 9305 C C . MET B 1 519 ? -7.742 83.312 51.938 1 77.44 519 MET B C 1
ATOM 9307 O O . MET B 1 519 ? -8.719 82.812 51.375 1 77.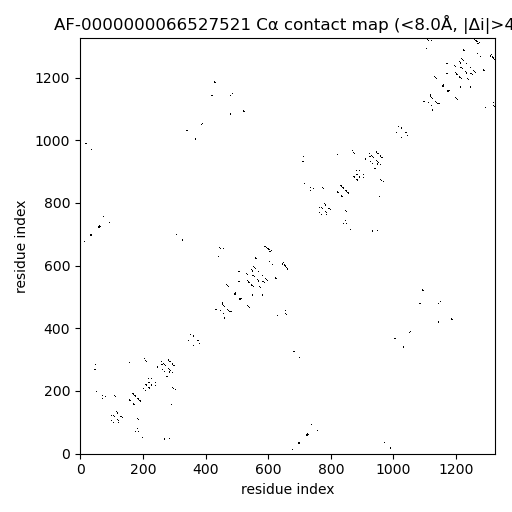44 519 MET B O 1
ATOM 9311 N N . LEU B 1 520 ? -6.859 82.625 52.75 1 75.62 520 LEU B N 1
ATOM 9312 C CA . LEU B 1 520 ? -6.98 81.188 52.844 1 75.62 520 LEU B CA 1
ATOM 9313 C C . LEU B 1 520 ? -7.723 80.812 54.125 1 75.62 520 LEU B C 1
ATOM 9315 O O . LEU B 1 520 ? -8.188 79.688 54.25 1 75.62 520 LEU B O 1
ATOM 9319 N N . SER B 1 521 ? -7.496 81.438 55.344 1 61.31 521 SER B N 1
ATOM 9320 C CA . SER B 1 521 ? -7.949 81.062 56.688 1 61.31 521 SER B CA 1
ATOM 9321 C C . SER B 1 521 ? -9.453 80.875 56.719 1 61.31 521 SER B C 1
ATOM 9323 O O . SER B 1 521 ? -9.984 80.312 57.688 1 61.31 521 SER B O 1
ATOM 9325 N N . GLN B 1 522 ? -10.109 81.438 55.844 1 54.22 522 GLN B N 1
ATOM 9326 C CA . GLN B 1 522 ? -11.523 81.438 56.219 1 54.22 522 GLN B CA 1
ATOM 9327 C C . GLN B 1 522 ? -12.078 80.062 56.281 1 54.22 522 GLN B C 1
ATOM 9329 O O . GLN B 1 522 ? -13.094 79.812 56.938 1 54.22 522 GLN B O 1
ATOM 9334 N N . GLU B 1 523 ? -11.391 79.062 55.594 1 55.69 523 GLU B N 1
ATOM 9335 C CA . GLU B 1 523 ? -11.992 77.75 55.594 1 55.69 523 GLU B CA 1
ATOM 9336 C C . GLU B 1 523 ? -11.055 76.688 56.219 1 55.69 523 GLU B C 1
ATOM 9338 O O . GLU B 1 523 ? -9.844 76.938 56.312 1 55.69 523 GLU B O 1
ATOM 9343 N N . GLN B 1 524 ? -11.5 75.875 57.156 1 56.56 524 GLN B N 1
ATOM 9344 C CA . GLN B 1 524 ? -10.719 74.75 57.688 1 56.56 524 GLN B CA 1
ATOM 9345 C C . GLN B 1 524 ? -9.891 74.062 56.594 1 56.56 524 GLN B C 1
ATOM 9347 O O . GLN B 1 524 ? -10.43 73.375 55.75 1 56.56 524 GLN B O 1
ATOM 9352 N N . ILE B 1 525 ? -8.789 74.625 56.25 1 60.09 525 ILE B N 1
ATOM 9353 C CA . ILE B 1 525 ? -7.887 74.062 55.25 1 60.09 525 ILE B CA 1
ATOM 9354 C C . ILE B 1 525 ? -7.387 72.688 55.719 1 60.09 525 ILE B C 1
ATOM 9356 O O . ILE B 1 525 ? -6.848 72.562 56.812 1 60.09 525 ILE B O 1
ATOM 9360 N N . PRO B 1 526 ? -7.809 71.625 55 1 62.38 526 PRO B N 1
ATOM 9361 C CA . PRO B 1 526 ? -7.258 70.375 55.406 1 62.38 526 PRO B CA 1
ATOM 9362 C C . PRO B 1 526 ? -5.75 70.375 55.625 1 62.38 526 PRO B C 1
ATOM 9364 O O . PRO B 1 526 ? -5.039 71.125 54.969 1 62.38 526 PRO B O 1
ATOM 9367 N N . GLN B 1 527 ? -5.277 69.875 56.75 1 59.75 527 GLN B N 1
ATOM 9368 C CA . GLN B 1 527 ? -3.865 69.812 57.125 1 59.75 527 GLN B CA 1
ATOM 9369 C C . GLN B 1 527 ? -3.01 69.375 55.938 1 59.75 527 GLN B C 1
ATOM 9371 O O . GLN B 1 527 ? -1.816 69.688 55.875 1 59.75 527 GLN B O 1
ATOM 9376 N N . ALA B 1 528 ? -3.711 68.875 54.969 1 65.38 528 ALA B N 1
ATOM 9377 C CA . ALA B 1 528 ? -2.988 68.25 53.875 1 65.38 528 ALA B CA 1
ATOM 9378 C C . ALA B 1 528 ? -2.592 69.312 52.812 1 65.38 528 ALA B C 1
ATOM 9380 O O . ALA B 1 528 ? -1.737 69.062 51.969 1 65.38 528 ALA B O 1
ATOM 9381 N N . LEU B 1 529 ? -2.975 70.5 52.969 1 71.19 529 LEU B N 1
ATOM 9382 C CA . LEU B 1 529 ? -2.691 71.5 51.938 1 71.19 529 LEU B CA 1
ATOM 9383 C C . LEU B 1 529 ? -1.447 72.25 52.281 1 71.19 529 LEU B C 1
ATOM 9385 O O . LEU B 1 529 ? -1.353 72.812 53.375 1 71.19 529 LEU B O 1
ATOM 9389 N N . ALA B 1 530 ? -0.425 72.125 51.5 1 74.88 530 ALA B N 1
ATOM 9390 C CA . ALA B 1 530 ? 0.769 72.938 51.688 1 74.88 530 ALA B CA 1
ATOM 9391 C C . ALA B 1 530 ? 0.55 74.312 51.125 1 74.88 530 ALA B C 1
ATOM 9393 O O . ALA B 1 530 ? 0.453 74.5 49.906 1 74.88 530 ALA B O 1
ATOM 9394 N N . THR B 1 531 ? 0.348 75.312 52.031 1 78.12 531 THR B N 1
ATOM 9395 C CA . THR B 1 531 ? 0.02 76.688 51.625 1 78.12 531 THR B CA 1
ATOM 9396 C C . THR B 1 531 ? 1.176 77.625 51.938 1 78.12 531 THR B C 1
ATOM 9398 O O . THR B 1 531 ? 1.039 78.812 51.781 1 78.12 531 THR B O 1
ATOM 9401 N N . ASN B 1 532 ? 2.258 77.125 52.312 1 90.38 532 ASN B N 1
ATOM 9402 C CA . ASN B 1 532 ? 3.385 77.938 52.656 1 90.38 532 ASN B CA 1
ATOM 9403 C C . ASN B 1 532 ? 4.148 78.438 51.406 1 90.38 532 ASN B C 1
ATOM 9405 O O . ASN B 1 532 ? 4.031 77.812 50.344 1 90.38 532 ASN B O 1
ATOM 9409 N N . MET B 1 533 ? 4.801 79.5 51.562 1 95.19 533 MET B N 1
ATOM 9410 C CA . MET B 1 533 ? 5.645 80 50.469 1 95.19 533 MET B CA 1
ATOM 9411 C C . MET B 1 533 ? 6.918 80.625 51 1 95.19 533 MET B C 1
ATOM 9413 O O . MET B 1 533 ? 6.887 81.312 52.062 1 95.19 533 MET B O 1
ATOM 9417 N N . ASP B 1 534 ? 7.992 80.375 50.406 1 97.5 534 ASP B N 1
ATOM 9418 C CA . ASP B 1 534 ? 9.258 81.062 50.656 1 97.5 534 ASP B CA 1
ATOM 9419 C C . ASP B 1 534 ? 9.398 82.312 49.812 1 97.5 534 ASP B C 1
ATOM 9421 O O . ASP B 1 534 ? 8.883 82.375 48.688 1 97.5 534 ASP B O 1
ATOM 9425 N N . ALA B 1 535 ? 10.047 83.312 50.375 1 98.38 535 ALA B N 1
ATOM 9426 C CA . ALA B 1 535 ? 10.172 84.562 49.625 1 98.38 535 ALA B CA 1
ATOM 9427 C C . ALA B 1 535 ? 11.406 85.375 50.062 1 98.38 535 ALA B C 1
ATOM 9429 O O . ALA B 1 535 ? 11.805 85.312 51.219 1 98.38 535 ALA B O 1
ATOM 9430 N N . GLY B 1 536 ? 12.031 86 49.156 1 98.5 536 GLY B N 1
ATOM 9431 C CA . GLY B 1 536 ? 13.102 86.938 49.344 1 98.5 536 GLY B CA 1
ATOM 9432 C C . GLY B 1 536 ? 12.898 88.25 48.594 1 98.5 536 GLY B C 1
ATOM 9433 O O . GLY B 1 536 ? 12.688 88.188 47.375 1 98.5 536 GLY B O 1
ATOM 9434 N N . LEU B 1 537 ? 13 89.375 49.344 1 98.62 537 LEU B N 1
ATOM 9435 C CA . LEU B 1 537 ? 12.773 90.688 48.75 1 98.62 537 LEU B CA 1
ATOM 9436 C C . LEU B 1 537 ? 13.938 91.625 49.031 1 98.62 537 LEU B C 1
ATOM 9438 O O . LEU B 1 537 ? 14.492 91.625 50.125 1 98.62 537 LEU B O 1
ATOM 9442 N N . VAL B 1 538 ? 14.219 92.438 48.062 1 98.31 538 VAL B N 1
ATOM 9443 C CA . VAL B 1 538 ? 15.305 93.438 48.188 1 98.31 538 VAL B CA 1
ATOM 9444 C C . VAL B 1 538 ? 14.836 94.812 47.688 1 98.31 538 VAL B C 1
ATOM 9446 O O . VAL B 1 538 ? 14.258 94.938 46.625 1 98.31 538 VAL B O 1
ATOM 9449 N N . TRP B 1 539 ? 15.055 95.812 48.5 1 98.06 539 TRP B N 1
ATOM 9450 C CA . TRP B 1 539 ? 14.875 97.188 48.062 1 98.06 539 TRP B CA 1
ATOM 9451 C C . TRP B 1 539 ? 16.219 97.875 47.75 1 98.06 539 TRP B C 1
ATOM 9453 O O . TRP B 1 539 ? 17.078 97.938 48.625 1 98.06 539 TRP B O 1
ATOM 9463 N N . VAL B 1 540 ? 16.359 98.188 46.562 1 97 540 VAL B N 1
ATOM 9464 C CA . VAL B 1 540 ? 17.578 98.875 46.125 1 97 540 VAL B CA 1
ATOM 9465 C C . VAL B 1 540 ? 17.359 100.375 46.156 1 97 540 VAL B C 1
ATOM 9467 O O . VAL B 1 540 ? 16.625 100.938 45.312 1 97 540 VAL B O 1
ATOM 9470 N N . ASP B 1 541 ? 18.016 101.062 47.031 1 95.44 541 ASP B N 1
ATOM 9471 C CA . ASP B 1 541 ? 17.969 102.5 47.125 1 95.44 541 ASP B CA 1
ATOM 9472 C C . ASP B 1 541 ? 19.109 103.125 46.344 1 95.44 541 ASP B C 1
ATOM 9474 O O . ASP B 1 541 ? 20.25 103.188 46.812 1 95.44 541 ASP B O 1
ATOM 9478 N N . ARG B 1 542 ? 18.828 103.688 45.312 1 89.25 542 ARG B N 1
ATOM 9479 C CA . ARG B 1 542 ? 19.844 104.188 44.406 1 89.25 542 ARG B CA 1
ATOM 9480 C C . ARG B 1 542 ? 20.469 105.5 45 1 89.25 542 ARG B C 1
ATOM 9482 O O . ARG B 1 542 ? 21.641 105.75 44.781 1 89.25 542 ARG B O 1
ATOM 9489 N N . ARG B 1 543 ? 19.656 106.25 45.656 1 89.56 543 ARG B N 1
ATOM 9490 C CA . ARG B 1 543 ? 20.125 107.5 46.219 1 89.56 543 ARG B CA 1
ATOM 9491 C C . ARG B 1 543 ? 21.125 107.312 47.344 1 89.56 543 ARG B C 1
ATOM 9493 O O . ARG B 1 543 ? 22.188 107.875 47.375 1 89.56 543 ARG B O 1
ATOM 9500 N N . ARG B 1 544 ? 20.75 106.5 48.156 1 92 544 ARG B N 1
ATOM 9501 C CA . ARG B 1 544 ? 21.562 106.188 49.344 1 92 544 ARG B CA 1
ATOM 9502 C C . ARG B 1 544 ? 22.625 105.125 49.031 1 92 544 ARG B C 1
ATOM 9504 O O . ARG B 1 544 ? 23.516 104.938 49.844 1 92 544 ARG B O 1
ATOM 9511 N N . ARG B 1 545 ? 22.547 104.5 47.969 1 92.88 545 ARG B N 1
ATOM 9512 C CA . ARG B 1 545 ? 23.438 103.375 47.562 1 92.88 545 ARG B CA 1
ATOM 9513 C C . ARG B 1 545 ? 23.484 102.312 48.625 1 92.88 545 ARG B C 1
ATOM 9515 O O . ARG B 1 545 ? 24.562 101.875 49.062 1 92.88 545 ARG B O 1
ATOM 9522 N N . GLN B 1 546 ? 22.328 101.938 49.031 1 95.19 546 GLN B N 1
ATOM 9523 C CA . GLN B 1 546 ? 22.125 100.875 50 1 95.19 546 GLN B CA 1
ATOM 9524 C C . GLN B 1 546 ? 21 99.938 49.531 1 95.19 546 GLN B C 1
ATOM 9526 O O . GLN B 1 546 ? 20.125 100.312 48.781 1 95.19 546 GLN B O 1
ATOM 9531 N N . LEU B 1 547 ? 21.094 98.688 50.031 1 95.75 547 LEU B N 1
ATOM 9532 C CA . LEU B 1 547 ? 20 97.75 49.781 1 95.75 547 LEU B CA 1
ATOM 9533 C C . LEU B 1 547 ? 19.438 97.25 51.094 1 95.75 547 LEU B C 1
ATOM 9535 O O . LEU B 1 547 ? 20.172 97.062 52.094 1 95.75 547 LEU B O 1
ATOM 9539 N N . ALA B 1 548 ? 18.203 97.062 51.188 1 97.81 548 ALA B N 1
ATOM 9540 C CA . ALA B 1 548 ? 17.5 96.438 52.312 1 97.81 548 ALA B CA 1
ATOM 9541 C C . ALA B 1 548 ? 16.953 95.062 51.906 1 97.81 548 ALA B C 1
ATOM 9543 O O . ALA B 1 548 ? 16.188 95 50.969 1 97.81 548 ALA B O 1
ATOM 9544 N N . PHE B 1 549 ? 17.391 94.062 52.656 1 97.56 549 PHE B N 1
ATOM 9545 C CA . PHE B 1 549 ? 16.969 92.688 52.344 1 97.56 549 PHE B CA 1
ATOM 9546 C C . PHE B 1 549 ? 16.125 92.125 53.5 1 97.56 549 PHE B C 1
ATOM 9548 O O . PHE B 1 549 ? 16.422 92.375 54.656 1 97.56 549 PHE B O 1
ATOM 9555 N N . ALA B 1 550 ? 15.062 91.438 53.125 1 98.62 550 ALA B N 1
ATOM 9556 C CA . ALA B 1 550 ? 14.297 90.562 54.031 1 98.62 550 ALA B CA 1
ATOM 9557 C C . ALA B 1 550 ? 13.875 89.312 53.344 1 98.62 550 ALA B C 1
ATOM 9559 O O . ALA B 1 550 ? 13.484 89.312 52.188 1 98.62 550 ALA B O 1
ATOM 9560 N N . GLY B 1 551 ? 14.07 88.25 54.125 1 98.06 551 GLY B N 1
ATOM 9561 C CA . GLY B 1 551 ? 13.727 86.938 53.531 1 98.06 551 GLY B CA 1
ATOM 9562 C C . GLY B 1 551 ? 12.922 86.062 54.469 1 98.06 551 GLY B C 1
ATOM 9563 O O . GLY B 1 551 ? 13.117 86.125 55.688 1 98.06 551 GLY B O 1
ATOM 9564 N N . ALA B 1 552 ? 11.977 85.312 53.875 1 97.81 552 ALA B N 1
ATOM 9565 C CA . ALA B 1 552 ? 11.305 84.188 54.5 1 97.81 552 ALA B CA 1
ATOM 9566 C C . ALA B 1 552 ? 11.836 82.875 53.938 1 97.81 552 ALA B C 1
ATOM 9568 O O . ALA B 1 552 ? 11.359 82.375 52.938 1 97.81 552 ALA B O 1
ATOM 9569 N N . LYS B 1 553 ? 12.828 82.312 54.531 1 96.25 553 LYS B N 1
ATOM 9570 C CA . LYS B 1 553 ? 13.492 81 54.188 1 96.25 553 LYS B CA 1
ATOM 9571 C C . LYS B 1 553 ? 14.32 81.188 52.906 1 96.25 553 LYS B C 1
ATOM 9573 O O . LYS B 1 553 ? 14.859 80.188 52.406 1 96.25 553 LYS B O 1
ATOM 9578 N N . ILE B 1 554 ? 14.383 82.312 52.312 1 97.44 554 ILE B N 1
ATOM 9579 C CA . ILE B 1 554 ? 15.234 82.562 51.156 1 97.44 554 ILE B CA 1
ATOM 9580 C C . ILE B 1 554 ? 16.375 83.5 51.562 1 97.44 554 ILE B C 1
ATOM 9582 O O . ILE B 1 554 ? 16.156 84.438 52.312 1 97.44 554 ILE B O 1
ATOM 9586 N N . SER B 1 555 ? 17.5 83.25 51.156 1 97.44 555 SER B N 1
ATOM 9587 C CA . SER B 1 555 ? 18.688 84 51.469 1 97.44 555 SER B CA 1
ATOM 9588 C C . SER B 1 555 ? 19.078 84.938 50.312 1 97.44 555 SER B C 1
ATOM 9590 O O . SER B 1 555 ? 18.703 84.625 49.156 1 97.44 555 SER B O 1
ATOM 9592 N N . LEU B 1 556 ? 19.766 85.938 50.625 1 98 556 LEU B N 1
ATOM 9593 C CA . LEU B 1 556 ? 20.438 86.75 49.656 1 98 556 LEU B CA 1
ATOM 9594 C C . LEU B 1 556 ? 21.938 86.5 49.594 1 98 556 LEU B C 1
ATOM 9596 O O . LEU B 1 556 ? 22.609 86.5 50.625 1 98 556 LEU B O 1
ATOM 9600 N N . TYR B 1 557 ? 22.359 86.125 48.406 1 97.94 557 TYR B N 1
ATOM 9601 C CA . TYR B 1 557 ? 23.781 85.938 48.188 1 97.94 557 TYR B CA 1
ATOM 9602 C C . TYR B 1 557 ? 24.438 87.062 47.5 1 97.94 557 TYR B C 1
ATOM 9604 O O . TYR B 1 557 ? 23.812 87.75 46.656 1 97.94 557 TYR B O 1
ATOM 9612 N N . ALA B 1 558 ? 25.625 87.312 47.844 1 97.5 558 ALA B N 1
ATOM 9613 C CA . ALA B 1 558 ? 26.406 88.375 47.219 1 97.5 558 ALA B CA 1
ATOM 9614 C C . ALA B 1 558 ? 27.859 88 47.031 1 97.5 558 ALA B C 1
ATOM 9616 O O . ALA B 1 558 ? 28.438 87.312 47.906 1 97.5 558 ALA B O 1
ATOM 9617 N N . SER B 1 559 ? 28.406 88.375 45.906 1 97.31 559 SER B N 1
ATOM 9618 C CA . SER B 1 559 ? 29.797 88 45.656 1 97.31 559 SER B CA 1
ATOM 9619 C C . SER B 1 559 ? 30.484 89 44.781 1 97.31 559 SER B C 1
ATOM 9621 O O . SER B 1 559 ? 29.875 89.625 43.875 1 97.31 559 SER B O 1
ATOM 9623 N N . ASP B 1 560 ? 31.766 89.25 45.031 1 94.56 560 ASP B N 1
ATOM 9624 C CA . ASP B 1 560 ? 32.594 90.125 44.219 1 94.56 560 ASP B CA 1
ATOM 9625 C C . ASP B 1 560 ? 33.625 89.375 43.406 1 94.56 560 ASP B C 1
ATOM 9627 O O . ASP B 1 560 ? 34.5 89.938 42.781 1 94.56 560 ASP B O 1
ATOM 9631 N N . GLY B 1 561 ? 33.469 88.062 43.469 1 94.69 561 GLY B N 1
ATOM 9632 C CA . GLY B 1 561 ? 34.406 87.188 42.781 1 94.69 561 GLY B CA 1
ATOM 9633 C C . GLY B 1 561 ? 35.5 86.625 43.656 1 94.69 561 GLY B C 1
ATOM 9634 O O . GLY B 1 561 ? 36.188 85.688 43.312 1 94.69 561 GLY B O 1
ATOM 9635 N N . GLU B 1 562 ? 35.656 87.188 44.781 1 93.19 562 GLU B N 1
ATOM 9636 C CA . GLU B 1 562 ? 36.656 86.688 45.75 1 93.19 562 GLU B CA 1
ATOM 9637 C C . GLU B 1 562 ? 35.969 86 46.938 1 93.19 562 GLU B C 1
ATOM 9639 O O . GLU B 1 562 ? 36.406 84.875 47.312 1 93.19 562 GLU B O 1
ATOM 9644 N N . GLU B 1 563 ? 34.938 86.562 47.438 1 94.44 563 GLU B N 1
ATOM 9645 C CA . GLU B 1 563 ? 34.188 85.938 48.562 1 94.44 563 GLU B CA 1
ATOM 9646 C C . GLU B 1 563 ? 32.688 85.938 48.281 1 94.44 563 GLU B C 1
ATOM 9648 O O . GLU B 1 563 ? 32.219 86.688 47.438 1 94.44 563 GLU B O 1
ATOM 9653 N N . VAL B 1 564 ? 31.984 85.062 48.938 1 96.31 564 VAL B N 1
ATOM 9654 C CA . VAL B 1 564 ? 30.531 84.938 48.844 1 96.31 564 VAL B CA 1
ATOM 9655 C C . VAL B 1 564 ? 29.922 85.188 50.25 1 96.31 564 VAL B C 1
ATOM 9657 O O . VAL B 1 564 ? 30.344 84.562 51.219 1 96.31 564 VAL B O 1
ATOM 9660 N N . GLN B 1 565 ? 29.078 86.125 50.344 1 95.88 565 GLN B N 1
ATOM 9661 C CA . GLN B 1 565 ? 28.344 86.375 51.562 1 95.88 565 GLN B CA 1
ATOM 9662 C C . GLN B 1 565 ? 26.891 85.938 51.469 1 95.88 565 GLN B C 1
ATOM 9664 O O . GLN B 1 565 ? 26.234 86.188 50.438 1 95.88 565 GLN B O 1
ATOM 9669 N N . GLU B 1 566 ? 26.469 85.312 52.375 1 96.62 566 GLU B N 1
ATOM 9670 C CA . GLU B 1 566 ? 25.078 84.875 52.469 1 96.62 566 GLU B CA 1
ATOM 9671 C C . GLU B 1 566 ? 24.359 85.625 53.594 1 96.62 566 GLU B C 1
ATOM 9673 O O . GLU B 1 566 ? 24.75 85.5 54.75 1 96.62 566 GLU B O 1
ATOM 9678 N N . LEU B 1 567 ? 23.422 86.375 53.281 1 96.94 567 LEU B N 1
ATOM 9679 C CA . LEU B 1 567 ? 22.516 86.938 54.25 1 96.94 567 LEU B CA 1
ATOM 9680 C C . LEU B 1 567 ? 21.266 86.125 54.406 1 96.94 567 LEU B C 1
ATOM 9682 O O . LEU B 1 567 ? 20.406 86.062 53.531 1 96.94 567 LEU B O 1
ATOM 9686 N N . LYS B 1 568 ? 21.156 85.438 55.469 1 95.62 568 LYS B N 1
ATOM 9687 C CA . LYS B 1 568 ? 20.078 84.5 55.719 1 95.62 568 LYS B CA 1
ATOM 9688 C C . LYS B 1 568 ? 18.766 85.25 56.031 1 95.62 568 LYS B C 1
ATOM 9690 O O . LYS B 1 568 ? 18.75 86.25 56.719 1 95.62 568 LYS B O 1
ATOM 9695 N N . GLY B 1 569 ? 17.75 84.75 55.406 1 94.44 569 GLY B N 1
ATOM 9696 C CA . GLY B 1 569 ? 16.422 85.188 55.75 1 94.44 569 GLY B CA 1
ATOM 9697 C C . GLY B 1 569 ? 15.906 84.625 57.062 1 94.44 569 GLY B C 1
ATOM 9698 O O . GLY B 1 569 ? 16.625 83.875 57.719 1 94.44 569 GLY B O 1
ATOM 9699 N N . ALA B 1 570 ? 14.711 85 57.344 1 95.69 570 ALA B N 1
ATOM 9700 C CA . ALA B 1 570 ? 14.047 84.438 58.562 1 95.69 570 ALA B CA 1
ATOM 9701 C C . ALA B 1 570 ? 13.781 82.938 58.406 1 95.69 570 ALA B C 1
ATOM 9703 O O . ALA B 1 570 ? 13.719 82.438 57.281 1 95.69 570 ALA B O 1
ATOM 9704 N N . ARG B 1 571 ? 13.523 82.25 59.469 1 92.94 571 ARG B N 1
ATOM 9705 C CA . ARG B 1 571 ? 13.391 80.812 59.469 1 92.94 571 ARG B CA 1
ATOM 9706 C C . ARG B 1 571 ? 11.984 80.375 59.094 1 92.94 571 ARG B C 1
ATOM 9708 O O . ARG B 1 571 ? 11.781 79.25 58.625 1 92.94 571 ARG B O 1
ATOM 9715 N N . ARG B 1 572 ? 11.102 81.25 59.25 1 94.25 572 ARG B N 1
ATOM 9716 C CA . ARG B 1 572 ? 9.719 80.875 59 1 94.25 572 ARG B CA 1
ATOM 9717 C C . ARG B 1 572 ? 9.258 81.375 57.625 1 94.25 572 ARG B C 1
ATOM 9719 O O . ARG B 1 572 ? 9.539 82.5 57.25 1 94.25 572 ARG B O 1
ATOM 9726 N N . ALA B 1 573 ? 8.555 80.5 56.969 1 95.5 573 ALA B N 1
ATOM 9727 C CA . ALA B 1 573 ? 7.969 80.812 55.688 1 95.5 573 ALA B CA 1
ATOM 9728 C C . ALA B 1 573 ? 6.68 81.625 55.844 1 95.5 573 ALA B C 1
ATOM 9730 O O . ALA B 1 573 ? 6.156 81.75 56.969 1 95.5 573 ALA B O 1
ATOM 9731 N N . ILE B 1 574 ? 6.254 82.25 54.781 1 95.38 574 ILE B N 1
ATOM 9732 C CA . ILE B 1 574 ? 4.949 82.875 54.75 1 95.38 574 ILE B CA 1
ATOM 9733 C C . ILE B 1 574 ? 3.848 81.812 54.781 1 95.38 574 ILE B C 1
ATOM 9735 O O . ILE B 1 574 ? 3.936 80.812 54.094 1 95.38 574 ILE B O 1
ATOM 9739 N N . GLY B 1 575 ? 2.832 81.938 55.562 1 89.31 575 GLY B N 1
ATOM 9740 C CA . GLY B 1 575 ? 1.72 81 55.625 1 89.31 575 GLY B CA 1
ATOM 9741 C C . GLY B 1 575 ? 2.004 79.812 56.531 1 89.31 575 GLY B C 1
ATOM 9742 O O . GLY B 1 575 ? 1.237 78.875 56.531 1 89.31 575 GLY B O 1
ATOM 9743 N N . ASP B 1 576 ? 3.09 79.875 57.25 1 88.62 576 ASP B N 1
ATOM 9744 C CA . ASP B 1 576 ? 3.414 78.812 58.188 1 88.62 576 ASP B CA 1
ATOM 9745 C C . ASP B 1 576 ? 2.455 78.812 59.375 1 88.62 576 ASP B C 1
ATOM 9747 O O . ASP B 1 576 ? 1.675 79.75 59.531 1 88.62 576 ASP B O 1
ATOM 9751 N N . LYS B 1 577 ? 2.488 77.75 60.094 1 83.25 577 LYS B N 1
ATOM 9752 C CA . LYS B 1 577 ? 1.602 77.625 61.219 1 83.25 577 LYS B CA 1
ATOM 9753 C C . LYS B 1 577 ? 1.773 78.812 62.188 1 83.25 577 LYS B C 1
ATOM 9755 O O . LYS B 1 577 ? 0.789 79.375 62.656 1 83.25 577 LYS B O 1
ATOM 9760 N N . ARG B 1 578 ? 2.971 79.188 62.375 1 87.62 578 ARG B N 1
ATOM 9761 C CA . ARG B 1 578 ? 3.289 80.312 63.188 1 87.62 578 ARG B CA 1
ATOM 9762 C C . ARG B 1 578 ? 3.736 81.5 62.344 1 87.62 578 ARG B C 1
ATOM 9764 O O . ARG B 1 578 ? 4.398 81.312 61.312 1 87.62 578 ARG B O 1
ATOM 9771 N N . ARG B 1 579 ? 3.33 82.688 62.781 1 88.5 579 ARG B N 1
ATOM 9772 C CA . ARG B 1 579 ? 3.715 83.875 62.031 1 88.5 579 ARG B CA 1
ATOM 9773 C C . ARG B 1 579 ? 5.211 84.125 62.156 1 88.5 579 ARG B C 1
ATOM 9775 O O . ARG B 1 579 ? 5.797 83.938 63.219 1 88.5 579 ARG B O 1
ATOM 9782 N N . GLY B 1 580 ? 5.766 84.5 61.125 1 88.81 580 GLY B N 1
ATOM 9783 C CA . GLY B 1 580 ? 7.188 84.812 61.125 1 88.81 580 GLY B CA 1
ATOM 9784 C C . GLY B 1 580 ? 7.504 86.25 61.469 1 88.81 580 GLY B C 1
ATOM 9785 O O . GLY B 1 580 ? 6.637 87.125 61.406 1 88.81 580 GLY B O 1
ATOM 9786 N N . ASP B 1 581 ? 8.68 86.438 62.062 1 93.12 581 ASP B N 1
ATOM 9787 C CA . ASP B 1 581 ? 9.242 87.75 62.312 1 93.12 581 ASP B CA 1
ATOM 9788 C C . ASP B 1 581 ? 10.32 88.062 61.281 1 93.12 581 ASP B C 1
ATOM 9790 O O . ASP B 1 581 ? 11.383 87.5 61.25 1 93.12 581 ASP B O 1
ATOM 9794 N N . TYR B 1 582 ? 9.953 89.062 60.438 1 97.25 582 TYR B N 1
ATOM 9795 C CA . TYR B 1 582 ? 10.867 89.438 59.344 1 97.25 582 TYR B CA 1
ATOM 9796 C C . TYR B 1 582 ? 11.562 90.75 59.625 1 97.25 582 TYR B C 1
ATOM 9798 O O . TYR B 1 582 ? 10.945 91.688 60.156 1 97.25 582 TYR B O 1
ATOM 9806 N N . ARG B 1 583 ? 12.797 90.812 59.344 1 97.12 583 ARG B N 1
ATOM 9807 C CA . ARG B 1 583 ? 13.578 92 59.562 1 97.12 583 ARG B CA 1
ATOM 9808 C C . ARG B 1 583 ? 14.422 92.375 58.344 1 97.12 583 ARG B C 1
ATOM 9810 O O . ARG B 1 583 ? 14.867 91.5 57.625 1 97.12 583 ARG B O 1
ATOM 9817 N N . ASN B 1 584 ? 14.625 93.688 58.281 1 98 584 ASN B N 1
ATOM 9818 C CA . ASN B 1 584 ? 15.453 94.188 57.188 1 98 584 ASN B CA 1
ATOM 9819 C C . ASN B 1 584 ? 16.938 94.125 57.531 1 98 584 ASN B C 1
ATOM 9821 O O . ASN B 1 584 ? 17.328 94.438 58.625 1 98 584 ASN B O 1
ATOM 9825 N N . ILE B 1 585 ? 17.672 93.625 56.656 1 97.62 585 ILE B N 1
ATOM 9826 C CA . ILE B 1 585 ? 19.141 93.688 56.719 1 97.62 585 ILE B CA 1
ATOM 9827 C C . ILE B 1 585 ? 19.672 94.688 55.719 1 97.62 585 ILE B C 1
ATOM 9829 O O . ILE B 1 585 ? 19.438 94.562 54.5 1 97.62 585 ILE B O 1
ATOM 9833 N N . GLU B 1 586 ? 20.344 95.688 56.188 1 96.5 586 GLU B N 1
ATOM 9834 C CA . GLU B 1 586 ? 20.875 96.75 55.281 1 96.5 586 GLU B CA 1
ATOM 9835 C C . GLU B 1 586 ? 22.297 96.375 54.875 1 96.5 586 GLU B C 1
ATOM 9837 O O . GLU B 1 586 ? 23.125 96 55.688 1 96.5 586 GLU B O 1
ATOM 9842 N N . VAL B 1 587 ? 22.453 96.5 53.594 1 94.75 587 VAL B N 1
ATOM 9843 C CA . VAL B 1 587 ? 23.766 96.25 53.031 1 94.75 587 VAL B CA 1
ATOM 9844 C C . VAL B 1 587 ? 24.141 97.312 52.062 1 94.75 587 VAL B C 1
ATOM 9846 O O . VAL B 1 587 ? 23.297 97.812 51.281 1 94.75 587 VAL B O 1
ATOM 9849 N N . PRO B 1 588 ? 25.438 97.75 52.094 1 93.25 588 PRO B N 1
ATOM 9850 C CA . PRO B 1 588 ? 25.859 98.75 51.125 1 93.25 588 PRO B CA 1
ATOM 9851 C C . PRO B 1 588 ? 25.906 98.188 49.688 1 93.25 588 PRO B C 1
ATOM 9853 O O . PRO B 1 588 ? 26.281 97.062 49.469 1 93.25 588 PRO B O 1
ATOM 9856 N N . LEU B 1 589 ? 25.484 99.062 48.812 1 93.12 589 LEU B N 1
ATOM 9857 C CA . LEU B 1 589 ? 25.578 98.75 47.406 1 93.12 589 LEU B CA 1
ATOM 9858 C C . LEU B 1 589 ? 26.969 99.062 46.844 1 93.12 589 LEU B C 1
ATOM 9860 O O . LEU B 1 589 ? 27.172 100.062 46.219 1 93.12 589 LEU B O 1
ATOM 9864 N N . ALA B 1 590 ? 27.797 98.125 47.031 1 88.75 590 ALA B N 1
ATOM 9865 C CA . ALA B 1 590 ? 29.172 98.312 46.625 1 88.75 590 ALA B CA 1
ATOM 9866 C C . ALA B 1 590 ? 29.359 98 45.156 1 88.75 590 ALA B C 1
ATOM 9868 O O . ALA B 1 590 ? 28.781 97.062 44.625 1 88.75 590 ALA B O 1
ATOM 9869 N N . PRO B 1 591 ? 30.172 98.875 44.531 1 88.81 591 PRO B N 1
ATOM 9870 C CA . PRO B 1 591 ? 30.453 98.625 43.125 1 88.81 591 PRO B CA 1
ATOM 9871 C C . PRO B 1 591 ? 31.172 97.25 42.906 1 88.81 591 PRO B C 1
ATOM 9873 O O . PRO B 1 591 ? 32.062 96.938 43.688 1 88.81 591 PRO B O 1
ATOM 9876 N N . GLY B 1 592 ? 30.75 96.5 41.969 1 89.31 592 GLY B N 1
ATOM 9877 C CA . GLY B 1 592 ? 31.406 95.25 41.625 1 89.31 592 GLY B CA 1
ATOM 9878 C C . GLY B 1 592 ? 30.781 94 42.281 1 89.31 592 GLY B C 1
ATOM 9879 O O . GLY B 1 592 ? 31.094 92.875 41.938 1 89.31 592 GLY B O 1
ATOM 9880 N N . TRP B 1 593 ? 29.922 94.25 43.188 1 94.88 593 TRP B N 1
ATOM 9881 C CA . TRP B 1 593 ? 29.234 93.125 43.844 1 94.88 593 TRP B CA 1
ATOM 9882 C C . TRP B 1 593 ? 27.984 92.75 43.094 1 94.88 593 TRP B C 1
ATOM 9884 O O . TRP B 1 593 ? 27.219 93.562 42.625 1 94.88 593 TRP B O 1
ATOM 9894 N N . THR B 1 594 ? 27.875 91.5 42.875 1 96.62 594 THR B N 1
ATOM 9895 C CA . THR B 1 594 ? 26.672 90.938 42.281 1 96.62 594 THR B CA 1
ATOM 9896 C C . THR B 1 594 ? 25.797 90.25 43.344 1 96.62 594 THR B C 1
ATOM 9898 O O . THR B 1 594 ? 26.297 89.562 44.219 1 96.62 594 THR B O 1
ATOM 9901 N N . PHE B 1 595 ? 24.531 90.5 43.312 1 97.69 595 PHE B N 1
ATOM 9902 C CA . PHE B 1 595 ? 23.578 89.938 44.25 1 97.69 595 PHE B CA 1
ATOM 9903 C C . PHE B 1 595 ? 22.703 88.875 43.625 1 97.69 595 PHE B C 1
ATOM 9905 O O . PHE B 1 595 ? 22.328 89 42.438 1 97.69 595 PHE B O 1
ATOM 9912 N N . TYR B 1 596 ? 22.391 87.875 44.438 1 98 596 TYR B N 1
ATOM 9913 C CA . TYR B 1 596 ? 21.609 86.75 43.906 1 98 596 TYR B CA 1
ATOM 9914 C C . TYR B 1 596 ? 20.5 86.312 44.875 1 98 596 TYR B C 1
ATOM 9916 O O . TYR B 1 596 ? 20.75 86.188 46.094 1 98 596 TYR B O 1
ATOM 9924 N N . LEU B 1 597 ? 19.281 86.188 44.344 1 98.06 597 LEU B N 1
ATOM 9925 C CA . LEU B 1 597 ? 18.172 85.5 45.031 1 98.06 597 LEU B CA 1
ATOM 9926 C C . LEU B 1 597 ? 17.875 84.125 44.344 1 98.06 597 LEU B C 1
ATOM 9928 O O . LEU B 1 597 ? 17.812 84.062 43.125 1 98.06 597 LEU B O 1
ATOM 9932 N N . SER B 1 598 ? 17.719 83.125 45.156 1 97.19 598 SER B N 1
ATOM 9933 C CA . SER B 1 598 ? 17.516 81.812 44.562 1 97.19 598 SER B CA 1
ATOM 9934 C C . SER B 1 598 ? 16.5 81 45.375 1 97.19 598 SER B C 1
ATOM 9936 O O . SER B 1 598 ? 16.5 81.062 46.594 1 97.19 598 SER B O 1
ATOM 9938 N N . THR B 1 599 ? 15.656 80.25 44.625 1 96.25 599 THR B N 1
ATOM 9939 C CA . THR B 1 599 ? 14.789 79.312 45.281 1 96.25 599 THR B CA 1
ATOM 9940 C C . THR B 1 599 ? 15.539 78 45.531 1 96.25 599 THR B C 1
ATOM 9942 O O . THR B 1 599 ? 16.672 77.812 45.062 1 96.25 599 THR B O 1
ATOM 9945 N N . ASP B 1 600 ? 14.922 77.062 46.25 1 94.81 600 ASP B N 1
ATOM 9946 C CA . ASP B 1 600 ? 15.617 75.875 46.688 1 94.81 600 ASP B CA 1
ATOM 9947 C C . ASP B 1 600 ? 15.734 74.812 45.594 1 94.81 600 ASP B C 1
ATOM 9949 O O . ASP B 1 600 ? 16.516 73.875 45.688 1 94.81 600 ASP B O 1
ATOM 9953 N N . GLY B 1 601 ? 15.062 75 44.531 1 95.38 601 GLY B N 1
ATOM 9954 C CA . GLY B 1 601 ? 15.086 74.062 43.438 1 95.38 601 GLY B CA 1
ATOM 9955 C C . GLY B 1 601 ? 16.469 73.875 42.844 1 95.38 601 GLY B C 1
ATOM 9956 O O . GLY B 1 601 ? 16.828 72.75 42.438 1 95.38 601 GLY B O 1
ATOM 9957 N N . PHE B 1 602 ? 17.156 74.938 42.75 1 95.56 602 PHE B N 1
ATOM 9958 C CA . PHE B 1 602 ? 18.531 74.875 42.25 1 95.56 602 PHE B CA 1
ATOM 9959 C C . PHE B 1 602 ? 19.422 74.125 43.188 1 95.56 602 PHE B C 1
ATOM 9961 O O . PHE B 1 602 ? 20.203 73.25 42.781 1 95.56 602 PHE B O 1
ATOM 9968 N N . LEU B 1 603 ? 19.281 74.312 44.406 1 95.75 603 LEU B N 1
ATOM 9969 C CA . LEU B 1 603 ? 20.109 73.75 45.406 1 95.75 603 LEU B CA 1
ATOM 9970 C C . LEU B 1 603 ? 19.766 72.25 45.594 1 95.75 603 LEU B C 1
ATOM 9972 O O . LEU B 1 603 ? 20.641 71.438 45.906 1 95.75 603 LEU B O 1
ATOM 9976 N N . ASP B 1 604 ? 18.531 71.875 45.406 1 95.12 604 ASP B N 1
ATOM 9977 C CA . ASP B 1 604 ? 18.047 70.562 45.719 1 95.12 604 ASP B CA 1
ATOM 9978 C C . ASP B 1 604 ? 18.078 69.625 44.469 1 95.12 604 ASP B C 1
ATOM 9980 O O . ASP B 1 604 ? 17.766 68.438 44.562 1 95.12 604 ASP B O 1
ATOM 9984 N N . GLN B 1 605 ? 18.391 70.188 43.375 1 95.94 605 GLN B N 1
ATOM 9985 C CA . GLN B 1 605 ? 18.391 69.438 42.125 1 95.94 605 GLN B CA 1
ATOM 9986 C C . GLN B 1 605 ? 19.328 68.188 42.219 1 95.94 605 GLN B C 1
ATOM 9988 O O . GLN B 1 605 ? 20.516 68.375 42.5 1 95.94 605 GLN B O 1
ATOM 9993 N N . ALA B 1 606 ? 18.75 67.062 42.031 1 95.31 606 ALA B N 1
ATOM 9994 C CA . ALA B 1 606 ? 19.531 65.812 42.062 1 95.31 606 ALA B CA 1
ATOM 9995 C C . ALA B 1 606 ? 20.453 65.75 40.844 1 95.31 606 ALA B C 1
ATOM 9997 O O . ALA B 1 606 ? 20.062 66.062 39.75 1 95.31 606 ALA B O 1
ATOM 9998 N N . GLY B 1 607 ? 21.672 65.25 41 1 94.94 607 GLY B N 1
ATOM 9999 C CA . GLY B 1 607 ? 22.609 65 39.938 1 94.94 607 GLY B CA 1
ATOM 10000 C C . GLY B 1 607 ? 23.938 64.438 40.375 1 94.94 607 GLY B C 1
ATOM 10001 O O . GLY B 1 607 ? 24.062 64 41.531 1 94.94 607 GLY B O 1
ATOM 10002 N N . GLY B 1 608 ? 24.812 64.5 39.406 1 90.44 608 GLY B N 1
ATOM 10003 C CA . GLY B 1 608 ? 26.109 63.906 39.719 1 90.44 608 GLY B CA 1
ATOM 10004 C C . GLY B 1 608 ? 26.094 62.375 39.656 1 90.44 608 GLY B C 1
ATOM 10005 O O . GLY B 1 608 ? 25.125 61.781 39.188 1 90.44 608 GLY B O 1
ATOM 10006 N N . GLU B 1 609 ? 27.172 61.719 40.219 1 88.81 609 GLU B N 1
ATOM 10007 C CA . GLU B 1 609 ? 27.328 60.281 40.188 1 88.81 609 GLU B CA 1
ATOM 10008 C C . GLU B 1 609 ? 26.344 59.594 41.125 1 88.81 609 GLU B C 1
ATOM 10010 O O . GLU B 1 609 ? 25.859 58.5 40.812 1 88.81 609 GLU B O 1
ATOM 10015 N N . HIS B 1 610 ? 26.016 60.344 42.281 1 91.19 610 HIS B N 1
ATOM 10016 C CA . HIS B 1 610 ? 25.234 59.688 43.312 1 91.19 610 HIS B CA 1
ATOM 10017 C C . HIS B 1 610 ? 23.812 60.25 43.375 1 91.19 610 HIS B C 1
ATOM 10019 O O . HIS B 1 610 ? 22.984 59.75 44.156 1 91.19 610 HIS B O 1
ATOM 10025 N N . GLY B 1 611 ? 23.453 61.219 42.656 1 91.38 611 GLY B N 1
ATOM 10026 C CA . GLY B 1 611 ? 22.109 61.781 42.625 1 91.38 611 GLY B CA 1
ATOM 10027 C C . GLY B 1 611 ? 21.812 62.688 43.781 1 91.38 611 GLY B C 1
ATOM 10028 O O . GLY B 1 611 ? 20.656 62.812 44.188 1 91.38 611 GLY B O 1
ATOM 10029 N N . PHE B 1 612 ? 22.75 63.219 44.438 1 92.81 612 PHE B N 1
ATOM 10030 C CA . PHE B 1 612 ? 22.562 64.125 45.562 1 92.81 612 PHE B CA 1
ATOM 10031 C C . PHE B 1 612 ? 22.203 65.5 45.031 1 92.81 612 PHE B C 1
ATOM 10033 O O . PHE B 1 612 ? 22.406 65.812 43.875 1 92.81 612 PHE B O 1
ATOM 10040 N N . GLY B 1 613 ? 21.641 66.312 45.938 1 95.81 613 GLY B N 1
ATOM 10041 C CA . GLY B 1 613 ? 21.328 67.688 45.562 1 95.81 613 GLY B CA 1
ATOM 10042 C C . GLY B 1 613 ? 22.578 68.5 45.219 1 95.81 613 GLY B C 1
ATOM 10043 O O . GLY B 1 613 ? 23.688 68.125 45.594 1 95.81 613 GLY B O 1
ATOM 10044 N N . PHE B 1 614 ? 22.453 69.5 44.438 1 96 614 PHE B N 1
ATOM 10045 C CA . PHE B 1 614 ? 23.547 70.375 44.031 1 96 614 PHE B CA 1
ATOM 10046 C C . PHE B 1 614 ? 24.297 70.938 45.25 1 96 614 PHE B C 1
ATOM 10048 O O . PHE B 1 614 ? 25.531 70.875 45.281 1 96 614 PHE B O 1
ATOM 10055 N N . GLY B 1 615 ? 23.516 71.438 46.312 1 94.31 615 GLY B N 1
ATOM 10056 C CA . GLY B 1 615 ? 24.109 71.812 47.594 1 94.31 615 GLY B CA 1
ATOM 10057 C C . GLY B 1 615 ? 24.5 73.25 47.688 1 94.31 615 GLY B C 1
ATOM 10058 O O . GLY B 1 615 ? 24.766 73.875 46.656 1 94.31 615 GLY B O 1
ATOM 10059 N N . SER B 1 616 ? 24.688 73.75 48.906 1 94.81 616 SER B N 1
ATOM 10060 C CA . SER B 1 616 ? 24.984 75.125 49.188 1 94.81 616 SER B CA 1
ATOM 10061 C C . SER B 1 616 ? 26.438 75.438 48.875 1 94.81 616 SER B C 1
ATOM 10063 O O . SER B 1 616 ? 26.75 76.562 48.438 1 94.81 616 SER B O 1
ATOM 10065 N N . ARG B 1 617 ? 27.25 74.562 49.031 1 94.69 617 ARG B N 1
ATOM 10066 C CA . ARG B 1 617 ? 28.688 74.75 48.781 1 94.69 617 ARG B CA 1
ATOM 10067 C C . ARG B 1 617 ? 28.969 74.938 47.312 1 94.69 617 ARG B C 1
ATOM 10069 O O . ARG B 1 617 ? 29.656 75.875 46.906 1 94.69 617 ARG B O 1
ATOM 10076 N N . ARG B 1 618 ? 28.562 74 46.531 1 95.69 618 ARG B N 1
ATOM 10077 C CA . ARG B 1 618 ? 28.766 74.125 45.094 1 95.69 618 ARG B CA 1
ATOM 10078 C C . ARG B 1 618 ? 28.125 75.375 44.531 1 95.69 618 ARG B C 1
ATOM 10080 O O . ARG B 1 618 ? 28.641 76 43.594 1 95.69 618 ARG B O 1
ATOM 10087 N N . PHE B 1 619 ? 26.984 75.625 45.094 1 96.75 619 PHE B N 1
ATOM 10088 C CA . PHE B 1 619 ? 26.281 76.875 44.656 1 96.75 619 PHE B CA 1
ATOM 10089 C C . PHE B 1 619 ? 27.125 78.125 44.938 1 96.75 619 PHE B C 1
ATOM 10091 O O . PHE B 1 619 ? 27.297 78.938 44.094 1 96.75 619 PHE B O 1
ATOM 10098 N N . ALA B 1 620 ? 27.672 78.125 46.125 1 96.88 620 ALA B N 1
ATOM 10099 C CA . ALA B 1 620 ? 28.531 79.25 46.531 1 96.88 620 ALA B CA 1
ATOM 10100 C C . ALA B 1 620 ? 29.781 79.375 45.656 1 96.88 620 ALA B C 1
ATOM 10102 O O . ALA B 1 620 ? 30.203 80.438 45.25 1 96.88 620 ALA B O 1
ATOM 10103 N N . ASP B 1 621 ? 30.359 78.25 45.375 1 96.44 621 ASP B N 1
ATOM 10104 C CA . ASP B 1 621 ? 31.531 78.25 44.531 1 96.44 621 ASP B CA 1
ATOM 10105 C C . ASP B 1 621 ? 31.203 78.75 43.125 1 96.44 621 ASP B C 1
ATOM 10107 O O . ASP B 1 621 ? 31.984 79.438 42.531 1 96.44 621 ASP B O 1
ATOM 10111 N N . MET B 1 622 ? 30.078 78.312 42.594 1 97 622 MET B N 1
ATOM 10112 C CA . MET B 1 622 ? 29.609 78.75 41.281 1 97 622 MET B CA 1
ATOM 10113 C C . MET B 1 622 ? 29.438 80.25 41.25 1 97 622 MET B C 1
ATOM 10115 O O . MET B 1 622 ? 29.859 80.875 40.281 1 97 622 MET B O 1
ATOM 10119 N N . LEU B 1 623 ? 28.781 80.75 42.281 1 97.44 623 LEU B N 1
ATOM 10120 C CA . LEU B 1 623 ? 28.578 82.25 42.344 1 97.44 623 LEU B CA 1
ATOM 10121 C C . LEU B 1 623 ? 29.906 82.938 42.344 1 97.44 623 LEU B C 1
ATOM 10123 O O . LEU B 1 623 ? 30.078 83.938 41.625 1 97.44 623 LEU B O 1
ATOM 10127 N N . ARG B 1 624 ? 30.797 82.438 43.188 1 96.5 624 ARG B N 1
ATOM 10128 C CA . ARG B 1 624 ? 32.094 83.062 43.312 1 96.5 624 ARG B CA 1
ATOM 10129 C C . ARG B 1 624 ? 32.844 83.125 41.969 1 96.5 624 ARG B C 1
ATOM 10131 O O . ARG B 1 624 ? 33.375 84.125 41.562 1 96.5 624 ARG B O 1
ATOM 10138 N N . ASP B 1 625 ? 32.844 82.062 41.281 1 96.56 625 ASP B N 1
ATOM 10139 C CA . ASP B 1 625 ? 33.625 81.875 40.062 1 96.56 625 ASP B CA 1
ATOM 10140 C C . ASP B 1 625 ? 33.125 82.75 38.938 1 96.56 625 ASP B C 1
ATOM 10142 O O . ASP B 1 625 ? 33.875 83.125 38.062 1 96.56 625 ASP B O 1
ATOM 10146 N N . HIS B 1 626 ? 31.859 83.062 38.969 1 96.31 626 HIS B N 1
ATOM 10147 C CA . HIS B 1 626 ? 31.281 83.75 37.812 1 96.31 626 HIS B CA 1
ATOM 10148 C C . HIS B 1 626 ? 30.844 85.188 38.188 1 96.31 626 HIS B C 1
ATOM 10150 O O . HIS B 1 626 ? 30.359 85.938 37.312 1 96.31 626 HIS B O 1
ATOM 10156 N N . ALA B 1 627 ? 31.031 85.688 39.375 1 95.56 627 ALA B N 1
ATOM 10157 C CA . ALA B 1 627 ? 30.469 86.938 39.875 1 95.56 627 ALA B CA 1
ATOM 10158 C C . ALA B 1 627 ? 30.953 88.125 39.094 1 95.56 627 ALA B C 1
ATOM 10160 O O . ALA B 1 627 ? 30.281 89.125 39 1 95.56 627 ALA B O 1
ATOM 10161 N N . ARG B 1 628 ? 32.094 88 38.5 1 94.12 628 ARG B N 1
ATOM 10162 C CA . ARG B 1 628 ? 32.688 89.125 37.812 1 94.12 628 ARG B CA 1
ATOM 10163 C C . ARG B 1 628 ? 32.281 89.188 36.344 1 94.12 628 ARG B C 1
ATOM 10165 O O . ARG B 1 628 ? 32.5 90.188 35.688 1 94.12 628 ARG B O 1
ATOM 10172 N N . GLN B 1 629 ? 31.719 88.25 35.875 1 95.31 629 GLN B N 1
ATOM 10173 C CA . GLN B 1 629 ? 31.297 88.188 34.469 1 95.31 629 GLN B CA 1
ATOM 10174 C C . GLN B 1 629 ? 30.031 89 34.25 1 95.31 629 GLN B C 1
ATOM 10176 O O . GLN B 1 629 ? 29.312 89.312 35.219 1 95.31 629 GLN B O 1
ATOM 10181 N N . PRO B 1 630 ? 29.875 89.375 32.969 1 94.88 630 PRO B N 1
ATOM 10182 C CA . PRO B 1 630 ? 28.594 90.062 32.656 1 94.88 630 PRO B CA 1
ATOM 10183 C C . PRO B 1 630 ? 27.391 89.125 33 1 94.88 630 PRO B C 1
ATOM 10185 O O . PRO B 1 630 ? 27.469 87.938 32.844 1 94.88 630 PRO B O 1
ATOM 10188 N N . LEU B 1 631 ? 26.344 89.688 33.469 1 95.62 631 LEU B N 1
ATOM 10189 C CA . LEU B 1 631 ? 25.234 88.938 34.031 1 95.62 631 LEU B CA 1
ATOM 10190 C C . LEU B 1 631 ? 24.641 88 33.031 1 95.62 631 LEU B C 1
ATOM 10192 O O . LEU B 1 631 ? 24.297 86.812 33.375 1 95.62 631 LEU B O 1
ATOM 10196 N N . PRO B 1 632 ? 24.453 88.375 31.797 1 94.5 632 PRO B N 1
ATOM 10197 C CA . PRO B 1 632 ? 23.938 87.375 30.844 1 94.5 632 PRO B CA 1
ATOM 10198 C C . PRO B 1 632 ? 24.844 86.188 30.703 1 94.5 632 PRO B C 1
ATOM 10200 O O . PRO B 1 632 ? 24.344 85.062 30.531 1 94.5 632 PRO B O 1
ATOM 10203 N N . GLU B 1 633 ? 26.109 86.375 30.781 1 96.31 633 GLU B N 1
ATOM 10204 C CA . GLU B 1 633 ? 27.047 85.312 30.719 1 96.31 633 GLU B CA 1
ATOM 10205 C C . GLU B 1 633 ? 26.969 84.438 31.984 1 96.31 633 GLU B C 1
ATOM 10207 O O . GLU B 1 633 ? 27.156 83.188 31.922 1 96.31 633 GLU B O 1
ATOM 10212 N N . GLN B 1 634 ? 26.703 85 33.031 1 96.69 634 GLN B N 1
ATOM 10213 C CA . GLN B 1 634 ? 26.484 84.25 34.281 1 96.69 634 GLN B CA 1
ATOM 10214 C C . GLN B 1 634 ? 25.281 83.312 34.156 1 96.69 634 GLN B C 1
ATOM 10216 O O . GLN B 1 634 ? 25.328 82.125 34.562 1 96.69 634 GLN B O 1
ATOM 10221 N N . ALA B 1 635 ? 24.219 83.875 33.656 1 96.19 635 ALA B N 1
ATOM 10222 C CA . ALA B 1 635 ? 23 83.062 33.469 1 96.19 635 ALA B CA 1
ATOM 10223 C C . ALA B 1 635 ? 23.297 81.812 32.625 1 96.19 635 ALA B C 1
ATOM 10225 O O . ALA B 1 635 ? 22.828 80.75 32.969 1 96.19 635 ALA B O 1
ATOM 10226 N N . GLU B 1 636 ? 23.969 82 31.594 1 96.56 636 GLU B N 1
ATOM 10227 C CA . GLU B 1 636 ? 24.328 80.875 30.734 1 96.56 636 GLU B CA 1
ATOM 10228 C C . GLU B 1 636 ? 25.203 79.875 31.469 1 96.56 636 GLU B C 1
ATOM 10230 O O . GLU B 1 636 ? 25.031 78.688 31.312 1 96.56 636 GLU B O 1
ATOM 10235 N N . ALA B 1 637 ? 26.094 80.375 32.156 1 97 637 ALA B N 1
ATOM 10236 C CA . ALA B 1 637 ? 26.984 79.5 32.906 1 97 637 ALA B CA 1
ATOM 10237 C C . ALA B 1 637 ? 26.219 78.688 33.969 1 97 637 ALA B C 1
ATOM 10239 O O . ALA B 1 637 ? 26.547 77.562 34.219 1 97 637 ALA B O 1
ATOM 10240 N N . PHE B 1 638 ? 25.297 79.312 34.594 1 97.25 638 PHE B N 1
ATOM 10241 C CA . PHE B 1 638 ? 24.484 78.625 35.625 1 97.25 638 PHE B CA 1
ATOM 10242 C C . PHE B 1 638 ? 23.641 77.562 35 1 97.25 638 PHE B C 1
ATOM 10244 O O . PHE B 1 638 ? 23.562 76.438 35.562 1 97.25 638 PHE B O 1
ATOM 10251 N N . VAL B 1 639 ? 22.984 77.875 33.906 1 96.38 639 VAL B N 1
ATOM 10252 C CA . VAL B 1 639 ? 22.188 76.875 33.219 1 96.38 639 VAL B CA 1
ATOM 10253 C C . VAL B 1 639 ? 23.062 75.75 32.812 1 96.38 639 VAL B C 1
ATOM 10255 O O . VAL B 1 639 ? 22.656 74.562 32.938 1 96.38 639 VAL B O 1
ATOM 10258 N N . ALA B 1 640 ? 24.219 75.938 32.281 1 96.62 640 ALA B N 1
ATOM 10259 C CA . ALA B 1 640 ? 25.141 74.938 31.844 1 96.62 640 ALA B CA 1
ATOM 10260 C C . ALA B 1 640 ? 25.641 74.062 33 1 96.62 640 ALA B C 1
ATOM 10262 O O . ALA B 1 640 ? 25.734 72.875 32.906 1 96.62 640 ALA B O 1
ATOM 10263 N N . THR B 1 641 ? 25.984 74.75 34.031 1 96.31 641 THR B N 1
ATOM 10264 C CA . THR B 1 641 ? 26.469 74.062 35.219 1 96.31 641 THR B CA 1
ATOM 10265 C C . THR B 1 641 ? 25.375 73.125 35.781 1 96.31 641 THR B C 1
ATOM 10267 O O . THR B 1 641 ? 25.656 72 36.188 1 96.31 641 THR B O 1
ATOM 10270 N N . LEU B 1 642 ? 24.188 73.625 35.844 1 95.62 642 LEU B N 1
ATOM 10271 C CA . LEU B 1 642 ? 23.062 72.875 36.344 1 95.62 642 LEU B CA 1
ATOM 10272 C C . LEU B 1 642 ? 22.797 71.625 35.438 1 95.62 642 LEU B C 1
ATOM 10274 O O . LEU B 1 642 ? 22.547 70.562 35.938 1 95.62 642 LEU B O 1
ATOM 10278 N N . ALA B 1 643 ? 22.766 71.875 34.219 1 96.19 643 ALA B N 1
ATOM 10279 C CA . ALA B 1 643 ? 22.516 70.75 33.281 1 96.19 643 ALA B CA 1
ATOM 10280 C C . ALA B 1 643 ? 23.578 69.688 33.375 1 96.19 643 ALA B C 1
ATOM 10282 O O . ALA B 1 643 ? 23.25 68.5 33.312 1 96.19 643 ALA B O 1
ATOM 10283 N N . GLU B 1 644 ? 24.828 70.062 33.438 1 95.88 644 GLU B N 1
ATOM 10284 C CA . GLU B 1 644 ? 25.922 69.125 33.594 1 95.88 644 GLU B CA 1
ATOM 10285 C C . GLU B 1 644 ? 25.766 68.312 34.875 1 95.88 644 GLU B C 1
ATOM 10287 O O . GLU B 1 644 ? 26.031 67.125 34.906 1 95.88 644 GLU B O 1
ATOM 10292 N N . TYR B 1 645 ? 25.406 69 35.906 1 96.06 645 TYR B N 1
ATOM 10293 C CA . TYR B 1 645 ? 25.219 68.312 37.188 1 96.06 645 TYR B CA 1
ATOM 10294 C C . TYR B 1 645 ? 24.016 67.375 37.125 1 96.06 645 TYR B C 1
ATOM 10296 O O . TYR B 1 645 ? 24.062 66.25 37.625 1 96.06 645 TYR B O 1
ATOM 10304 N N . GLN B 1 646 ? 22.875 67.812 36.688 1 96 646 GLN B N 1
ATOM 10305 C CA . GLN B 1 646 ? 21.609 67.062 36.594 1 96 646 GLN B CA 1
ATOM 10306 C C . GLN B 1 646 ? 21.781 65.75 35.812 1 96 646 GLN B C 1
ATOM 10308 O O . GLN B 1 646 ? 21.266 64.75 36.219 1 96 646 GLN B O 1
ATOM 10313 N N . GLY B 1 647 ? 22.406 65.938 34.688 1 94.44 647 GLY B N 1
ATOM 10314 C CA . GLY B 1 647 ? 22.594 64.75 33.844 1 94.44 647 GLY B CA 1
ATOM 10315 C C . GLY B 1 647 ? 21.281 64.125 33.375 1 94.44 647 GLY B C 1
ATOM 10316 O O . GLY B 1 647 ? 20.453 64.812 32.781 1 94.44 647 GLY B O 1
ATOM 10317 N N . GLU B 1 648 ? 21.125 62.906 33.719 1 92.44 648 GLU B N 1
ATOM 10318 C CA . GLU B 1 648 ? 19.938 62.188 33.281 1 92.44 648 GLU B CA 1
ATOM 10319 C C . GLU B 1 648 ? 18.828 62.219 34.312 1 92.44 648 GLU B C 1
ATOM 10321 O O . GLU B 1 648 ? 17.719 61.75 34.062 1 92.44 648 GLU B O 1
ATOM 10326 N N . HIS B 1 649 ? 19.141 62.781 35.406 1 93.62 649 HIS B N 1
ATOM 10327 C CA . HIS B 1 649 ? 18.141 62.844 36.438 1 93.62 649 HIS B CA 1
ATOM 10328 C C . HIS B 1 649 ? 17.062 63.875 36.094 1 93.62 649 HIS B C 1
ATOM 10330 O O . HIS B 1 649 ? 17.328 64.875 35.5 1 93.62 649 HIS B O 1
ATOM 10336 N N . PRO B 1 650 ? 15.828 63.562 36.438 1 92.56 650 PRO B N 1
ATOM 10337 C CA . PRO B 1 650 ? 14.75 64.5 36.188 1 92.56 650 PRO B CA 1
ATOM 10338 C C . PRO B 1 650 ? 14.836 65.75 37.094 1 92.56 650 PRO B C 1
ATOM 10340 O O . PRO B 1 650 ? 15.391 65.688 38.188 1 92.56 650 PRO B O 1
ATOM 10343 N N . GLN B 1 651 ? 14.328 66.875 36.625 1 93.94 651 GLN B N 1
ATOM 10344 C CA . GLN B 1 651 ? 14.211 68.062 37.469 1 93.94 651 GLN B CA 1
ATOM 10345 C C . GLN B 1 651 ? 13.32 67.812 38.688 1 93.94 651 GLN B C 1
ATOM 10347 O O . GLN B 1 651 ? 12.219 67.25 38.531 1 93.94 651 GLN B O 1
ATOM 10352 N N . ARG B 1 652 ? 13.773 68.062 39.812 1 92.62 652 ARG B N 1
ATOM 10353 C CA . ARG B 1 652 ? 13.102 67.688 41.062 1 92.62 652 ARG B CA 1
ATOM 10354 C C . ARG B 1 652 ? 12.078 68.75 41.438 1 92.62 652 ARG B C 1
ATOM 10356 O O . ARG B 1 652 ? 11.039 68.438 42.031 1 92.62 652 ARG B O 1
ATOM 10363 N N . ASP B 1 653 ? 12.398 70 41.219 1 93.81 653 ASP B N 1
ATOM 10364 C CA . ASP B 1 653 ? 11.547 71.062 41.656 1 93.81 653 ASP B CA 1
ATOM 10365 C C . ASP B 1 653 ? 11.672 72.312 40.719 1 93.81 653 ASP B C 1
ATOM 10367 O O . ASP B 1 653 ? 12.531 72.312 39.844 1 93.81 653 ASP B O 1
ATOM 10371 N N . ASP B 1 654 ? 10.789 73.312 41 1 95.88 654 ASP B N 1
ATOM 10372 C CA . ASP B 1 654 ? 10.898 74.562 40.25 1 95.88 654 ASP B CA 1
ATOM 10373 C C . ASP B 1 654 ? 12.195 75.312 40.594 1 95.88 654 ASP B C 1
ATOM 10375 O O . ASP B 1 654 ? 12.68 75.25 41.719 1 95.88 654 ASP B O 1
ATOM 10379 N N . ILE B 1 655 ? 12.781 76 39.562 1 97.19 655 ILE B N 1
ATOM 10380 C CA . ILE B 1 655 ? 14.062 76.688 39.75 1 97.19 655 ILE B CA 1
ATOM 10381 C C . ILE B 1 655 ? 13.945 78.125 39.312 1 97.19 655 ILE B C 1
ATOM 10383 O O . ILE B 1 655 ? 13.539 78.438 38.188 1 97.19 655 ILE B O 1
ATOM 10387 N N . THR B 1 656 ? 14.312 79 40.219 1 97.5 656 THR B N 1
ATOM 10388 C CA . THR B 1 656 ? 14.352 80.438 39.875 1 97.5 656 THR B CA 1
ATOM 10389 C C . THR B 1 656 ? 15.578 81.125 40.5 1 97.5 656 THR B C 1
ATOM 10391 O O . THR B 1 656 ? 15.883 80.875 41.688 1 97.5 656 THR B O 1
ATOM 10394 N N . ILE B 1 657 ? 16.312 81.875 39.75 1 97.75 657 ILE B N 1
ATOM 10395 C CA . ILE B 1 657 ? 17.406 82.688 40.219 1 97.75 657 ILE B CA 1
ATOM 10396 C C . ILE B 1 657 ? 17.234 84.125 39.656 1 97.75 657 ILE B C 1
ATOM 10398 O O . ILE B 1 657 ? 17 84.25 38.469 1 97.75 657 ILE B O 1
ATOM 10402 N N . LEU B 1 658 ? 17.281 85 40.469 1 98.06 658 LEU B N 1
ATOM 10403 C CA . LEU B 1 658 ? 17.25 86.438 40.062 1 98.06 658 LEU B CA 1
ATOM 10404 C C . LEU B 1 658 ? 18.5 87.125 40.531 1 98.06 658 LEU B C 1
ATOM 10406 O O . LEU B 1 658 ? 18.828 87.125 41.719 1 98.06 658 LEU B O 1
ATOM 10410 N N . SER B 1 659 ? 19.219 87.75 39.625 1 97.88 659 SER B N 1
ATOM 10411 C CA . SER B 1 659 ? 20.484 88.438 39.938 1 97.88 659 SER B CA 1
ATOM 10412 C C . SER B 1 659 ? 20.469 89.875 39.438 1 97.88 659 SER B C 1
ATOM 10414 O O . SER B 1 659 ? 19.812 90.188 38.469 1 97.88 659 SER B O 1
ATOM 10416 N N . PHE B 1 660 ? 21.203 90.75 40.156 1 96.56 660 PHE B N 1
ATOM 10417 C CA . PHE B 1 660 ? 21.312 92.125 39.75 1 96.56 660 PHE B CA 1
ATOM 10418 C C . PHE B 1 660 ? 22.641 92.688 40.219 1 96.56 660 PHE B C 1
ATOM 10420 O O . PHE B 1 660 ? 23.25 92.188 41.188 1 96.56 660 PHE B O 1
ATOM 10427 N N . ARG B 1 661 ? 23.062 93.688 39.531 1 95.12 661 ARG B N 1
ATOM 10428 C CA . ARG B 1 661 ? 24.297 94.438 39.812 1 95.12 661 ARG B CA 1
ATOM 10429 C C . ARG B 1 661 ? 24.188 95.875 39.375 1 95.12 661 ARG B C 1
ATOM 10431 O O . ARG B 1 661 ? 23.656 96.188 38.312 1 95.12 661 ARG B O 1
ATOM 10438 N N . PHE B 1 662 ? 24.609 96.75 40.344 1 89.88 662 PHE B N 1
ATOM 10439 C CA . PHE B 1 662 ? 24.594 98.188 40.031 1 89.88 662 PHE B CA 1
ATOM 10440 C C . PHE B 1 662 ? 25.969 98.812 40.281 1 89.88 662 PHE B C 1
ATOM 10442 O O . PHE B 1 662 ? 26.672 98.438 41.219 1 89.88 662 PHE B O 1
ATOM 10449 N N . ASP B 1 663 ? 26.406 99.625 39.344 1 78.19 663 ASP B N 1
ATOM 10450 C CA . ASP B 1 663 ? 27.688 100.312 39.469 1 78.19 663 ASP B CA 1
ATOM 10451 C C . ASP B 1 663 ? 27.547 101.562 40.312 1 78.19 663 ASP B C 1
ATOM 10453 O O . ASP B 1 663 ? 26.516 102.25 40.281 1 78.19 663 ASP B O 1
#

Foldseek 3Di:
DPPPDDPLVVVLVVVVVVCCVVVVVVVVVVVVVVVVVLVVVVVVVQFVLLLVLLCVLQVLVVVQQVLFVCLQAPPLNVVCLVPVPDPVSLVSNLVVVQVSLVVRPQSKKWKAFPVQQFIDIDGVPDDDDSHGPDHADCPDPVNVVVVVVQVDPDQWDWDWAQDPVVRWIKIWIWGFHDDPRHTGMIMTDIDTCSVSLVVSQPPVQWQKWKFKAALVQFTCGTVDPVQHQRPVVPPDRPPRNGPLSQFDDNVVSVVVNVQQVVQVVDASGKDWDWTDGPRDIWIKIWHADVSNRMIMIMTGDSVRSCPPVCVVVVVVVVVVVVVVVVVSVVVSVCCCVPPVVLVVLLVVCVVCVVVVHLPRDHPCPDDDPSNVVSVVSNVVSVVVVVVVVVVVVVVVVVVVVVVVVVVVVVVVVVVVVVVLLVLLVVLVVLAPVPVCCVPFNLQKDKDWFALDSAFQKGKDWDDDPFWIKTKIKGWPDGDPLSRVLNVQLSVLLVVLCVVPNRQFPQSSLQSSLVSQCVVVVVDPPPPPDRGWMWMKMKIQGNVVQKIKIATAQKWKWKELLPFIDIGGHWPHTRNDPDRTRIDIDMDGQDARMKMKTKDCQQQQQFFDPVGGGCHPVNVRVLCNNCSNPRNVVSSVSSVVVSCNGNPPPRRDGIIMMMMGHDD/DPPPDDPLVVVLVVVVVVCCVVVVVVVVVVVVVVVVVLVVVVVVVQFVLLLVLLCVLQVLVVVQQVLFVCLQAPPLNVVCLVPVPDPVSLVVNLVVVQVSLVVRPQSKKWKAFPVQQFIDIDRPPDDDDSHGPDHADCVDPVSVVVVVVQVDPDQWDWDWAQDPVVRWTKIWIWGFRDDPRHTGMIMTDIDTCSVSLCVSQPPVQWQKWKFKAALVQFTCGTVDPVQHQNPVVPPDRDPRNGPLNQFDDNVVSVVVVVQQVVLVVPASGKDWDWTDGPRDIWIKIWHADVSRRMIMIMTGDSVRSCPPVCVVVVVVVVVVVVVVVVVSVVVSVCCCVPPVVLVVLLVVCVVCVVVVHLPRDHPCPDDDPSNVVSVVSNVVSVVVVVVVVVVVVVVVVVVVVVVVVVVVVVVVVVVVVVVLLVLLVVLVVLAPVPVCCVPFNLQKDKDWFALDSAFQKGWDWDDDPFWIKTKIKGWPDTDPLSRVLNVQLSVLLVVLCVVPNRQFVQSSLQSSLVSQCVVPVVDPPPPPDRGWMWMKMKIQGNVVQKIKIATAQKWKWKELLPFIDIGGHWPHTRNDPDRTRIDIDMDGQDARMKMKTKDCLQQQQFFDPVGGGCHDVNVRVLCNNCSRDRRVVSSVSSVVVSCNGNPPPRRDGIIMMMMGHDD

Organism: Pseudomonas aeruginosa (strain ATCC 15692 / DSM 22644 / CIP 104116 / JCM 14847 / LMG 12228 / 1C / PRS 101 / PAO1) (NCBI:txid208964)

InterPro domains:
  IPR001932 PPM-type phosphatase-like domain [PF07228] (466-662)
  IPR001932 PPM-type phosphatase-like domain [SM00331] (453-662)
  IPR003660 HAMP domain [PF00672] (337-385)
  IPR003660 HAMP domain [PS50885] (337-389)
  IPR003660 HAMP domain [SM00304] (337-389)
  IPR036457 PPM-type phosphatase-like domain superfamily [G3DSA:3.60.40.10] (404-661)
  IPR036457 PPM-type phosphatase-like domain superfamily [SSF81606] (448-659)
  IPR052016 Bacterial Sigma Factor Regulator [PTHR43156] (282-662)

Nearest PDB structures (foldseek):
  6k4e-assembly1_B  TM=9.928E-01  e=1.596E-41  Pseudomonas aeruginosa
  6k4e-assembly1_A  TM=9.882E-01  e=1.874E-41  Pseudomonas aeruginosa
  3pu9-assembly1_B  TM=8.394E-01  e=3.078E-11  Sphaerobacter thermophilus DSM 20745
  3zt9-assembly1_A  TM=7.920E-01  e=4.018E-10  Neomoorella thermoacetica
  2p8e-assembly2_B  TM=5.838E-01  e=8.455E-06  Homo sapiens

Solvent-accessible surface area (backbone atoms only — not comparable to full-atom values): 67870 Å² total; per-residue (Å²): 128,80,75,82,55,44,64,62,54,52,49,49,52,51,50,51,51,52,49,49,66,56,47,52,59,51,52,54,50,47,51,51,53,48,51,48,48,47,51,53,44,41,50,54,34,44,44,33,47,39,51,28,53,46,44,64,55,46,30,60,51,52,33,52,48,53,51,29,49,48,55,36,66,28,54,52,44,48,55,16,49,76,40,67,84,41,65,67,42,40,56,53,28,55,55,40,50,53,54,49,21,70,68,36,90,59,25,24,37,38,39,31,34,53,85,79,28,33,32,34,62,45,39,85,84,54,81,83,63,94,56,59,75,47,68,63,44,86,86,40,75,86,39,39,63,59,60,54,52,68,69,42,86,59,62,58,48,72,44,77,46,59,39,76,91,72,64,39,35,34,36,34,42,42,30,60,29,62,59,96,84,41,70,38,26,36,20,25,34,49,39,74,46,39,70,56,53,48,57,52,36,61,47,81,53,67,40,50,47,43,33,30,24,38,82,87,31,37,19,67,41,43,68,54,67,92,41,39,44,62,61,61,84,60,84,78,73,62,78,78,23,26,59,59,62,57,38,72,48,72,71,45,36,54,50,50,52,50,38,51,52,51,11,56,72,40,70,79,40,67,38,71,48,76,38,37,48,90,88,34,78,22,42,35,21,32,31,37,40,77,86,76,46,33,31,39,33,31,36,34,28,72,78,56,37,71,59,70,62,62,73,59,52,52,59,49,52,50,52,50,51,51,52,49,50,51,49,52,52,51,47,50,50,46,47,44,66,72,49,50,48,59,50,51,50,52,31,52,41,28,47,32,44,43,70,69,44,73,82,60,82,66,73,57,88,44,85,32,65,65,13,53,34,31,47,35,43,52,52,20,46,51,43,51,52,54,54,52,53,53,43,54,51,50,39,52,53,39,51,52,54,40,54,52,51,53,51,53,53,52,52,54,52,49,56,55,49,53,49,41,52,54,31,27,53,56,59,54,33,58,38,53,58,55,58,48,46,71,72,45,44,71,36,30,42,75,45,82,44,50,55,41,78,33,22,8,60,52,57,48,70,47,81,53,95,57,32,38,28,42,33,42,36,37,29,37,57,56,26,67,41,0,32,40,43,35,32,40,49,52,43,26,44,55,49,16,32,72,72,69,33,63,77,39,34,21,56,25,51,52,42,20,31,51,43,48,41,60,54,39,57,72,31,92,62,60,88,81,61,68,70,31,28,34,30,28,31,34,18,39,32,65,82,77,40,32,30,34,32,19,18,20,64,17,41,42,35,35,17,57,39,82,51,69,48,74,49,76,31,28,86,39,33,36,56,39,97,55,86,56,77,58,55,67,46,78,43,77,58,47,69,63,38,28,38,37,38,52,44,64,21,58,37,54,26,29,15,63,96,83,48,45,46,54,36,71,64,55,48,46,52,51,46,20,76,38,28,72,51,60,38,64,59,34,54,52,51,49,55,51,52,50,51,67,35,23,60,88,48,66,75,71,40,37,27,40,36,43,35,40,44,58,122,127,82,73,82,54,43,66,62,53,50,50,50,51,51,50,50,53,52,49,48,66,55,47,51,58,51,52,53,52,48,51,51,54,47,51,48,50,46,51,54,46,43,50,54,32,43,44,32,47,37,52,27,52,46,44,65,54,47,32,61,51,52,33,51,48,52,52,30,49,48,56,36,66,29,54,52,44,47,56,16,49,77,40,67,84,40,65,68,41,40,54,53,28,56,58,40,50,53,55,50,20,69,68,35,92,54,24,24,39,38,39,30,34,53,86,77,30,34,32,35,63,49,44,77,83,55,80,84,63,93,56,60,74,47,66,62,44,88,84,39,77,86,38,39,62,61,61,52,52,70,68,42,85,59,62,58,47,70,45,77,46,60,39,76,90,72,64,38,35,34,36,36,43,42,31,60,28,62,58,96,84,41,70,39,27,38,20,25,34,50,40,74,47,38,69,57,52,48,57,54,37,60,48,80,52,68,41,48,48,44,36,32,24,37,81,87,31,36,18,66,40,43,68,55,68,92,41,38,42,64,59,60,86,62,82,77,71,62,79,79,24,25,59,58,64,58,39,75,47,71,72,45,35,53,51,49,53,50,38,51,51,51,11,57,73,39,71,79,40,68,38,71,49,77,38,37,48,89,88,35,77,24,41,34,20,33,32,35,39,77,87,77,47,32,30,39,33,31,36,34,28,71,78,56,36,71,58,70,63,61,72,60,51,50,59,48,51,49,53,50,50,50,51,49,51,51,48,51,52,52,48,48,50,46,48,44,64,72,48,50,48,58,50,50,50,53,32,52,39,29,47,33,45,43,72,69,43,72,81,60,84,65,72,58,88,45,88,31,65,64,14,53,33,33,46,33,43,52,53,19,46,50,42,52,52,54,54,52,53,52,42,54,51,51,39,53,52,41,50,52,53,39,54,52,54,51,52,54,52,53,55,54,52,49,56,54,47,53,50,39,52,54,32,27,52,55,57,53,32,59,39,52,58,54,59,48,46,70,72,44,44,73,35,30,42,74,46,80,45,48,54,40,76,34,22,8,59,50,57,48,71,48,82,53,96,58,32,38,30,40,33,42,36,37,29,36,57,57,27,68,41,0,30,39,43,33,33,40,49,51,43,25,44,54,49,15,33,70,71,70,35,63,78,40,34,20,56,26,52,53,42,21,31,52,43,47,40,61,54,40,58,71,32,92,62,60,88,82,61,68,68,32,27,33,29,28,28,34,18,39,32,64,82,77,39,32,30,35,33,17,17,21,64,17,41,42,35,35,17,58,40,82,52,70,46,73,47,75,30,28,86,38,31,37,56,40,96,55,86,56,75,57,54,68,45,78,41,75,56,49,69,62,36,28,38,37,38,52,45,63,22,58,36,54,26,28,16,62,96,82,48,46,48,54,35,70,63,56,50,46,52,53,47,20,74,38,28,72,48,59,39,64,60,35,53,53,50,50,54,51,52,48,50,64,36,23,61,87,49,67,76,73,40,39,27,41,36,44,36,41,47,58,121

pLDDT: mean 86.15, std 11.37, range [26.27, 98.62]

Radius of gyration: 83.23 Å; Cα contacts (8 Å, |Δi|>4): 2442; chains: 2; bounding box: 85×216×127 Å

Secondary structure (DSSP, 8-state):
------HHHHHHHHHHHHHHHHHHHHHHHHHHHHHHHHHHHHHHHHHHHHHHHHHHHHHHHHHHHHHHHHHHH-HHHHHHHHTTT-HHHHHHHHHHHHHHHHHSTT-EEEEEETTT-EEEEEETTSPP-SS-SEE--TT-GGGHHHHHHHHS--SEEEEEEEETTTTEEEEEEEEEEEETTEEEEEEEEEEE-HHHHHHHHT---TTEEEEEEETTSBEEE-SSGGG--TTTTSS---GGGBGGGGBS-HHHHHHHHHHHHHHHHSTT--EEEEEEETTEEEEEEEEEETTTTEEEEEEE-TTTSTTS-TTTHHHHHHHHHHHHHHHHHHHHHHHIIIIIHHHHHHHHHHHHHHTT---PPP-----SHHHHHHHHHHHHHHHHHHHHHHHHHHHHHHHHHHHHHHHHHHHHHHHHHHHHHHHHHHHHHTS-HHHHHHHHGGGEEEEEE-SSSS-SEEEEEEEETTEEEEEEEEESS-HHHHHHHHHHHHHHHHHHHHHH-TT-HHHHHHHHHHHHHHHHTTS---TT----EEEEEEEEETTTTEEEEEEEB--EEEE-SS-EEEE--BSSPBT-SS------EEEE--TT-EEEEE-HHHHH-EETTTTEE--HHHHHHHHHHHTTS-HHHHHHHHHHHHHHHHTTSPP-S-EEEEEE---/------HHHHHHHHHHHHHHHHHHHHHHHHHHHHHHHHHHHHHHHHHHHHHHHHHHHHHHHHHHHHHHHHHHH-HHHHHHHHTTT-HHHHHHHHHHHHHHHHHSTT--EEEEETTT-EEEEE-SSSPP-SS-SEE--TT-GGGHHHHHHHHS--SEEEEEEEETTTTEEEEEEEEEEEETTEEEEEEEEEEE-HHHHHHHHT---TTEEEEEE-TTSBEEE-SSGGG--TTTTSS---GGGBGGGGBS-HHHHHHHHHHHHHHHHSTT--EEEEEEETTEEEEEEEEEETTTTEEEEEEE-TTTSTTS-TTTHHHHHHHHHHHHHHHHHHHHHHHIIIIIHHHHHHHHHHHHHHTT-----------SHHHHHHHHHHHHHHHHHHHHHHHHHHHHHHHHHHHHHHHHHHHHHHHHHHHHHHHHHHHHHTS-HHHHHHHHGGGEEEEEE-SSSS-SEEEEEEEETTEEEEEEEEESS-HHHHHHHHHHHHHHHHHHHHHH-TT-HHHHHHHHHHHHHHHHTTS---TT----EEEEEEEEETTTTEEEEEEEB-PEEEE-SS-EEEE--BSSPBT-SS------EEEE--TT-EEEEE-HHHHH-EETTTTEE--HHHHHHHHHHHTTS-HHHHHHHHHHHHHHHHTTSPP-S-EEEEEE---